Protein AF-A0A945FRH5-F1 (afdb_monomer_lite)

Radius of gyration: 38.3 Å; chains: 1; bounding box: 88×107×112 Å

Sequence (1280 aa):
MNTNSYFARNDDTWGITPLTLLAFTLSLVLGTKSLFAQSAVFGSDRLPIEVISGESPFAENAEWQQLSGGHAGCEGAQWEIRNDILTLMYAAHHDQLVHRWTEASGLTVWRDDSPAATSFRPDGKGGYYVVEQTTRQLARWDANGKRVALLADRFDGKRLNRPNDCVAHSDGSVWFTDPNYLFKARPKEQQELDGQFVFRFDPKDSSLRKVVSGLKLPNGIAFSPDEKWLFVTDSASNNLYRWPIESDKALGKREVFATLAGAGNDGIAFDPKGRLWCCTKGGVVILSPSAETLAVIKTPNKPTSIAFAPAPSRMVCVTTRDACYITELSSTKSSLPASVGMAFAERNETSEQLFVRRIVPLLREKCLACHGEDVEAREGGLDLRSLQTVAGGGDSEDPGVVPMHPERSSVYLAATRSDDVFSAMPPKESESLTEEDVRWLYDWIATGAVWPTEKDQAAIRAKHEAEWSQEDGVRVRTSGGLSDSWTNRNYDPEGLWAYQPLLKSAVPSSHNNPIDGFLQAALPKGLQVAPPALRRDLIRRATFDLTGLPPTPDEVKAFLNDEREDKEAFQDVVERLLASPHYGERMAQHWLDVVRYADSSGFANDFERGNAWRYRDYVIRAFQGDKPYDQFVREQIAGDEISPHNPEGLVAVGFLRQGPWELTSMEVPKVARQRFLDDVTNSVGETFLAHSLQCAKCHDHKFDPVPTRDYYSIQAIFNTTQLAERQADFLPLENQDGFEEERFLEKMEQGYRESLAALESVLQHNALAWFDAQLEEAGPERKQDIRDSKSKWMKAVSKAKKNKKSIAFQKIRSGLMQQGIAQSDLPPSRVGFTPRQNGMQRVATKGLQRLKWEFDRYKPFALSVYSGSTPTYIKVLAPLRMPKGPTKGSVEQMYIRTDGDPFAEGDPVKPGVLSVLEGEVPAVIPETPEGRRKAFAEWITDQNNPLVSRVMVNRIWQWHFGKPIAGNPNNFGSTGGFPTHPKLLDYLAVTFMKSGWSVKDMHRMIMLSEAYRRSSTHPDSDAFAEQDPEGRSFAVFEPRRLSAEEMRDSMLAITEELNCDVGGVPCRPEINEEVALQPRQVMGAFASAWVPNPKPGQRHRRSLYILKLRGVKHPMLEVFNTPAPDFSCERRESSTVTPQALNLFNSKNSYDRSLALAQRAWEESSGETGNRDLRALRRIYELVLCREPQPEELDQALRSWRSVEASLPAEARPDSKVPLTASREAVEELSGERFMYDEVLYANQEFEPDVQPNDVDRHVRALGDICLVFLNTNEFVYVY

pLDDT: mean 88.16, std 14.39, range [22.58, 98.75]

Secondary structure (DSSP, 8-state):
--S----------SSS-HHHHHHHHHHHHTTSSSSTTS-------EEE-EEEEE---BPTT-EEEEEE-S-S-EEEEEEEEETTEEEEEEEETTTTEEEEEETTTEEEEEESS-S-EEEEEE-SSSSEEEEETTTTEEEEE-TTS-EEEEEESEETTEEP-----EEE-TTS-EEEEE--TTTTT-TTS---SSS-EEEEEETTTTEEEEEE---SSEEEEEE-TTSSEEEEEETTSSEEEEEEB-TTS-B---EEEEE-SSS----EEE-TTSPEEEEETTEEEEE-TTS-EEEEEE-SS-EEEEEEPPTT--EEEEEESS-EEEEEB----------------S----HHHHIIIIIHHHIIIIIHHHHSS-SSS-GGG--TTSHHHHHT--TTSS-S--TT-GGG-HHHHHHTS--SSSPPSSSSGGGPPPHHHHHHHHHHHHTT-----HHHHHHHHHHHHHHHHHHS-EE---S--SSHHHHT-EE-TGGGGGGSPPP-PPPSS--SSHHHHHHHHHSPTTPPPPPBPPHHHHHHHHHHHHHSSPPPHHHHHHHHT--S-HHHHHHHHHHHHHHSTHHHHHHHHHHHHHTT--SB--TTT--B-TTHHHHHHHHHHHHHTT--HHHHHHHHHHHHHH-TT-HHHHHHGGGGG-S-----TTS-HHHHHHHHHHHHHHHHIIIII---GGGGGTSS-SSSS--HHHHHHHHHHHTTEEEEEEE-PPPTTS--TTGGGHHHHHHHHHHHHHHHHHHHHHHHHHHHHHHHHHHHHS-TTTHHHHHHHHHHHHHHHHHHHHTT----HHHHHHHHHHTT--GGGS--TTTT--HHHHHHHHHHHHHHHHHHHHGGGGSSEEEEEEESPPP--S---S--B--SSTT-SPPPPEEEEGGG-TT-EEEEE-S---GGGTTTS-----SSSTTHHHHHHHHHT-TT-HHHHHHHHHHHHHHHHSS-SBSBTTB-STTSPPBSSHHHHHHHHHHHHHTTT-HHHHHHHHHTSHHHHB-SS-SSHHHHHHH-TT-TT-SSPPPEEPPHHHHHHHHHHHTT--B---SSSPB-----HHHHT---EETTEEPPPP---SSHHHHSB-GGGB---SS---HHHHHTTPPPTTS--SS------HHHHHHHHH-HHHHHHHHHHHHHHHHHT--SSS-HHHHHHHHHHHHHHSSPPPHHHHHHHHHHHHHHHHHS-SSPPPPPPPPSEEEEEEE-TTT--EEEEEEE-GGGGGPPP---TTTS-HHHHHHHHHHHHHTTSHHHHEE-

Structure (mmCIF, N/CA/C/O backbone):
data_AF-A0A945FRH5-F1
#
_entry.id   AF-A0A945FRH5-F1
#
loop_
_atom_site.group_PDB
_atom_site.id
_atom_site.type_symbol
_atom_site.label_atom_id
_atom_site.label_alt_id
_atom_site.label_comp_id
_atom_site.label_asym_id
_atom_site.label_entity_id
_atom_site.label_seq_id
_atom_site.pdbx_PDB_ins_code
_atom_site.Cartn_x
_atom_site.Cartn_y
_atom_site.Cartn_z
_atom_site.occupancy
_atom_site.B_iso_or_equiv
_atom_site.auth_seq_id
_atom_site.auth_comp_id
_atom_site.auth_asym_id
_atom_site.auth_atom_id
_atom_site.pdbx_PDB_model_num
ATOM 1 N N . MET A 1 1 ? 33.661 16.314 -9.233 1.00 26.52 1 MET A N 1
ATOM 2 C CA . MET A 1 1 ? 34.164 17.387 -8.349 1.00 26.52 1 MET A CA 1
ATOM 3 C C . MET A 1 1 ? 33.856 17.013 -6.908 1.00 26.52 1 MET A C 1
ATOM 5 O O . MET A 1 1 ? 32.865 16.331 -6.687 1.00 26.52 1 MET A O 1
ATOM 9 N N . ASN A 1 2 ? 34.758 17.381 -5.995 1.00 22.69 2 ASN A N 1
ATOM 10 C CA . ASN A 1 2 ? 34.833 16.955 -4.594 1.00 22.69 2 ASN A CA 1
ATOM 11 C C . ASN A 1 2 ? 33.527 17.109 -3.801 1.00 22.69 2 ASN A C 1
ATOM 13 O O . ASN A 1 2 ? 32.917 18.173 -3.770 1.00 22.69 2 ASN A O 1
ATOM 17 N N . THR A 1 3 ? 33.175 16.035 -3.101 1.00 31.69 3 THR A N 1
ATOM 18 C CA . THR A 1 3 ? 32.139 15.926 -2.074 1.00 31.69 3 THR A CA 1
ATOM 19 C C . THR A 1 3 ? 32.663 16.482 -0.749 1.00 31.69 3 THR A C 1
ATOM 21 O O . THR A 1 3 ? 33.446 15.807 -0.086 1.00 31.69 3 THR A O 1
ATOM 24 N N . ASN A 1 4 ? 32.302 17.724 -0.414 1.00 25.09 4 ASN A N 1
ATOM 25 C CA . ASN A 1 4 ? 32.216 18.297 0.943 1.00 25.09 4 ASN A CA 1
ATOM 26 C C . ASN A 1 4 ? 32.123 19.827 0.833 1.00 25.09 4 ASN A C 1
ATOM 28 O O . ASN A 1 4 ? 33.166 20.469 0.796 1.00 25.09 4 ASN A O 1
ATOM 32 N N . SER A 1 5 ? 30.901 20.383 0.772 1.00 24.20 5 SER A N 1
ATOM 33 C CA . SER A 1 5 ? 30.545 21.758 1.204 1.00 24.20 5 SER A CA 1
ATOM 34 C C . SER A 1 5 ? 29.227 22.247 0.577 1.00 24.20 5 SER A C 1
ATOM 36 O O . SER A 1 5 ? 29.267 23.092 -0.306 1.00 24.20 5 SER A O 1
ATOM 38 N N . TYR A 1 6 ? 28.060 21.771 1.024 1.00 26.58 6 TYR A N 1
ATOM 39 C CA . TYR A 1 6 ? 26.782 22.472 0.775 1.00 26.58 6 TYR A CA 1
ATOM 40 C C . TYR A 1 6 ? 25.816 22.318 1.963 1.00 26.58 6 TYR A C 1
ATOM 42 O O . TYR A 1 6 ? 24.667 21.933 1.820 1.00 26.58 6 TYR A O 1
ATOM 50 N N . PHE A 1 7 ? 26.307 22.647 3.160 1.00 23.14 7 PHE A N 1
ATOM 51 C CA . PHE A 1 7 ? 25.491 23.298 4.189 1.00 23.14 7 PHE A CA 1
ATOM 52 C C . PHE A 1 7 ? 25.953 24.758 4.236 1.00 23.14 7 PHE A C 1
ATOM 54 O O . PHE A 1 7 ? 26.709 25.169 5.112 1.00 23.14 7 PHE A O 1
ATOM 61 N N . ALA A 1 8 ? 25.587 25.520 3.209 1.00 22.58 8 ALA A N 1
ATOM 62 C CA . ALA A 1 8 ? 25.754 26.964 3.179 1.00 22.58 8 ALA A CA 1
ATOM 63 C C . ALA A 1 8 ? 24.359 27.571 3.014 1.00 22.58 8 ALA A C 1
ATOM 65 O O . ALA A 1 8 ? 23.766 27.452 1.950 1.00 22.58 8 ALA A O 1
ATOM 66 N N . ARG A 1 9 ? 23.857 28.131 4.123 1.00 27.56 9 ARG A N 1
ATOM 67 C CA . ARG A 1 9 ? 22.798 29.145 4.252 1.00 27.56 9 ARG A CA 1
ATOM 68 C C . ARG A 1 9 ? 21.823 29.270 3.073 1.00 27.56 9 ARG A C 1
ATOM 70 O O . ARG A 1 9 ? 22.089 30.017 2.139 1.00 27.56 9 ARG A O 1
ATOM 77 N N . ASN A 1 10 ? 20.645 28.671 3.226 1.00 24.98 10 ASN A N 1
ATOM 78 C CA . ASN A 1 10 ? 19.407 29.309 2.785 1.00 24.98 10 ASN A CA 1
ATOM 79 C C . ASN A 1 10 ? 18.689 29.807 4.045 1.00 24.98 10 ASN A C 1
ATOM 81 O O . ASN A 1 10 ? 17.904 29.081 4.645 1.00 24.98 10 ASN A O 1
ATOM 85 N N . ASP A 1 11 ? 18.991 31.042 4.448 1.00 26.56 11 ASP A N 1
ATOM 86 C CA . ASP A 1 11 ? 18.280 31.790 5.500 1.00 26.56 11 ASP A CA 1
ATOM 87 C C . ASP A 1 11 ? 16.929 32.361 4.988 1.00 26.56 11 ASP A C 1
ATOM 89 O O . ASP A 1 11 ? 16.424 33.347 5.509 1.00 26.56 11 ASP A O 1
ATOM 93 N N . ASP A 1 12 ? 16.320 31.758 3.961 1.00 32.22 12 ASP A N 1
ATOM 94 C CA . ASP A 1 12 ? 15.120 32.275 3.285 1.00 32.22 12 ASP A CA 1
ATOM 95 C C . ASP A 1 12 ? 14.147 31.135 2.925 1.00 32.22 12 ASP A C 1
ATOM 97 O O . ASP A 1 12 ? 13.907 30.838 1.756 1.00 32.22 12 ASP A O 1
ATOM 101 N N . THR A 1 13 ? 13.576 30.466 3.933 1.00 31.70 13 THR A N 1
ATOM 102 C CA . THR A 1 13 ? 12.456 29.526 3.730 1.00 31.70 13 THR A CA 1
ATOM 103 C C . THR A 1 13 ? 11.199 30.008 4.455 1.00 31.70 13 THR A C 1
ATOM 105 O O . THR A 1 13 ? 11.235 30.332 5.635 1.00 31.70 13 THR A O 1
ATOM 108 N N . TRP A 1 14 ? 10.134 30.133 3.659 1.00 33.12 14 TRP A N 1
ATOM 109 C CA . TRP A 1 14 ? 8.696 30.085 3.938 1.00 33.12 14 TRP A CA 1
ATOM 110 C C . TRP A 1 14 ? 8.234 30.063 5.408 1.00 33.12 14 TRP A C 1
ATOM 112 O O . TRP A 1 14 ? 8.554 29.151 6.163 1.00 33.12 14 TRP A O 1
ATOM 122 N N . GLY A 1 15 ? 7.360 31.015 5.753 1.00 33.38 15 GLY A N 1
ATOM 123 C CA . GLY A 1 15 ? 6.531 30.976 6.959 1.00 33.38 15 GLY A CA 1
ATOM 124 C C . GLY A 1 15 ? 7.097 31.718 8.172 1.00 33.38 15 GLY A C 1
ATOM 125 O O . GLY A 1 15 ? 8.299 31.807 8.406 1.00 33.38 15 GLY A O 1
ATOM 126 N N . ILE A 1 16 ? 6.186 32.275 8.965 1.00 35.50 16 ILE A N 1
ATOM 127 C CA . ILE A 1 16 ? 6.430 32.741 10.334 1.00 35.50 16 ILE A CA 1
ATOM 128 C C . ILE A 1 16 ? 7.163 31.631 11.113 1.00 35.50 16 ILE A C 1
ATOM 130 O O . ILE A 1 16 ? 6.880 30.452 10.913 1.00 35.50 16 ILE A O 1
ATOM 134 N N . THR A 1 17 ? 8.087 31.988 12.015 1.00 34.28 17 THR A N 1
ATOM 135 C CA . THR A 1 17 ? 8.824 31.029 12.860 1.00 34.28 17 THR A CA 1
ATOM 136 C C . THR A 1 17 ? 7.902 29.921 13.394 1.00 34.28 17 THR A C 1
ATOM 138 O O . THR A 1 17 ? 6.896 30.260 14.024 1.00 34.28 17 THR A O 1
ATOM 141 N N . PRO A 1 18 ? 8.245 28.624 13.233 1.00 40.25 18 PRO A N 1
ATOM 142 C CA . PRO A 1 18 ? 7.415 27.495 13.668 1.00 40.25 18 PRO A CA 1
ATOM 143 C C . PRO A 1 18 ? 6.916 27.614 15.113 1.00 40.25 18 PRO A C 1
ATOM 145 O O . PRO A 1 18 ? 5.809 27.192 15.412 1.00 40.25 18 PRO A O 1
ATOM 148 N N . LEU A 1 19 ? 7.678 28.271 15.998 1.00 33.44 19 LEU A N 1
ATOM 149 C CA . LEU A 1 19 ? 7.286 28.536 17.386 1.00 33.44 19 LEU A CA 1
ATOM 150 C C . LEU A 1 19 ? 5.996 29.360 17.546 1.00 33.44 19 LEU A C 1
ATOM 152 O O . LEU A 1 19 ? 5.275 29.146 18.517 1.00 33.44 19 LEU A O 1
ATOM 156 N N . THR A 1 20 ? 5.694 30.292 16.641 1.00 38.28 20 THR A N 1
ATOM 157 C CA . THR A 1 20 ? 4.533 31.189 16.778 1.00 38.28 20 THR A CA 1
ATOM 158 C C . THR A 1 20 ? 3.240 30.488 16.362 1.00 38.28 20 THR A C 1
ATOM 160 O O . THR A 1 20 ? 2.218 30.647 17.027 1.00 38.28 20 THR A O 1
ATOM 163 N N . LEU A 1 21 ? 3.300 29.653 15.316 1.00 39.00 21 LEU A N 1
ATOM 164 C CA . LEU A 1 21 ? 2.187 28.792 14.904 1.00 39.00 21 LEU A CA 1
ATOM 165 C C . LEU A 1 21 ? 1.996 27.627 15.889 1.00 39.00 21 LEU A C 1
ATOM 167 O O . LEU A 1 21 ? 0.864 27.317 16.247 1.00 39.00 21 LEU A O 1
ATOM 171 N N . LEU A 1 22 ? 3.089 27.053 16.417 1.00 36.16 22 LEU A N 1
ATOM 172 C CA . LEU A 1 22 ? 3.038 26.000 17.437 1.00 36.16 22 LEU A CA 1
ATOM 173 C C . LEU A 1 22 ? 2.384 26.510 18.735 1.00 36.16 22 LEU A C 1
ATOM 175 O O . LEU A 1 22 ? 1.501 25.850 19.282 1.00 36.16 22 LEU A O 1
ATOM 179 N N . ALA A 1 23 ? 2.745 27.721 19.183 1.00 33.72 23 ALA A N 1
ATOM 180 C CA . ALA A 1 23 ? 2.116 28.398 20.322 1.00 33.72 23 ALA A CA 1
ATOM 181 C C . ALA A 1 23 ? 0.622 28.713 20.089 1.00 33.72 23 ALA A C 1
ATOM 183 O O . ALA A 1 23 ? -0.164 28.733 21.043 1.00 33.72 23 ALA A O 1
ATOM 184 N N . PHE A 1 24 ? 0.218 28.914 18.830 1.00 40.12 24 PHE A N 1
ATOM 185 C CA . PHE A 1 24 ? -1.176 29.100 18.431 1.00 40.12 24 PHE A CA 1
ATOM 186 C C . PHE A 1 24 ? -1.974 27.785 18.450 1.00 40.12 24 PHE A C 1
ATOM 188 O O . PHE A 1 24 ? -3.051 27.760 19.047 1.00 40.12 24 PHE A O 1
ATOM 195 N N . THR A 1 25 ? -1.428 26.677 17.931 1.00 37.34 25 THR A N 1
ATOM 196 C CA . THR A 1 25 ? -2.021 25.333 18.099 1.00 37.34 25 THR A CA 1
ATOM 197 C C . THR A 1 25 ? -2.154 24.952 19.571 1.00 37.34 25 THR A C 1
ATOM 199 O O . THR A 1 25 ? -3.205 24.465 19.975 1.00 37.34 25 THR A O 1
ATOM 202 N N . LEU A 1 26 ? -1.155 25.257 20.408 1.00 33.47 26 LEU A N 1
ATOM 203 C CA . LEU A 1 26 ? -1.272 25.070 21.857 1.00 33.47 26 LEU A CA 1
ATOM 204 C C . LEU A 1 26 ? -2.390 25.942 22.461 1.00 33.47 26 LEU A C 1
ATOM 206 O O . LEU A 1 26 ? -3.117 25.470 23.323 1.00 33.47 26 LEU A O 1
ATOM 210 N N . SER A 1 27 ? -2.601 27.178 21.998 1.00 32.19 27 SER A N 1
ATOM 211 C CA . SER A 1 27 ? -3.662 28.050 22.541 1.00 32.19 27 SER A CA 1
ATOM 212 C C . SER A 1 27 ? -5.083 27.688 22.081 1.00 32.19 27 SER A C 1
ATOM 214 O O . SER A 1 27 ? -6.021 27.894 22.845 1.00 32.19 27 SER A O 1
ATOM 216 N N . LEU A 1 28 ? -5.260 27.140 20.871 1.00 34.94 28 LEU A N 1
ATOM 217 C CA . LEU A 1 28 ? -6.550 26.623 20.379 1.00 34.94 28 LEU A CA 1
ATOM 218 C C . LEU A 1 28 ? -6.945 25.302 21.058 1.00 34.94 28 LEU A C 1
ATOM 220 O O . LEU A 1 28 ? -8.122 25.080 21.320 1.00 34.94 28 LEU A O 1
ATOM 224 N N . VAL A 1 29 ? -5.966 24.452 21.388 1.00 34.91 29 VAL A N 1
ATOM 225 C CA . VAL A 1 29 ? -6.186 23.154 22.052 1.00 34.91 29 VAL A CA 1
ATOM 226 C C . VAL A 1 29 ? -6.418 23.301 23.568 1.00 34.91 29 VAL A C 1
ATOM 228 O O . VAL A 1 29 ? -7.108 22.485 24.172 1.00 34.91 29 VAL A O 1
ATOM 231 N N . LEU A 1 30 ? -5.902 24.357 24.209 1.00 28.34 30 LEU A N 1
ATOM 232 C CA . LEU A 1 30 ? -5.915 24.512 25.675 1.00 28.34 30 LEU A CA 1
ATOM 233 C C . LEU A 1 30 ? -7.122 25.284 26.256 1.00 28.34 30 LEU A C 1
ATOM 235 O O . LEU A 1 30 ? -7.095 25.692 27.420 1.00 28.34 30 LEU A O 1
ATOM 239 N N . GLY A 1 31 ? -8.205 25.454 25.489 1.00 25.36 31 GLY A N 1
ATOM 240 C CA . GLY A 1 31 ? -9.446 26.104 25.944 1.00 25.36 31 GLY A CA 1
ATOM 241 C C . GLY A 1 31 ? -10.211 25.354 27.047 1.00 25.36 31 GLY A C 1
ATOM 242 O O . GLY A 1 31 ? -11.009 25.957 27.762 1.00 25.36 31 GLY A O 1
ATOM 243 N N . THR A 1 32 ? -9.930 24.070 27.271 1.00 27.53 32 THR A N 1
ATOM 244 C CA . THR A 1 32 ? -10.472 23.297 28.396 1.00 27.53 32 THR A CA 1
ATOM 245 C C . THR A 1 32 ? -9.455 23.245 29.537 1.00 27.53 32 THR A C 1
ATOM 247 O O . THR A 1 32 ? -8.606 22.354 29.618 1.00 27.53 32 THR A O 1
ATOM 250 N N . LYS A 1 33 ? -9.534 24.217 30.455 1.00 26.75 33 LYS A N 1
ATOM 251 C CA . LYS A 1 33 ? -8.812 24.193 31.739 1.00 26.75 33 LYS A CA 1
ATOM 252 C C . LYS A 1 33 ? -9.361 23.085 32.642 1.00 26.75 33 LYS A C 1
ATOM 254 O O . LYS A 1 33 ? -10.164 23.360 33.524 1.00 26.75 33 LYS A O 1
ATOM 259 N N . SER A 1 34 ? -8.932 21.851 32.394 1.00 26.14 34 SER A N 1
ATOM 260 C CA . SER A 1 34 ? -8.930 20.698 33.308 1.00 26.14 34 SER A CA 1
ATOM 261 C C . SER A 1 34 ? -8.755 19.439 32.456 1.00 26.14 34 SER A C 1
ATOM 263 O O . SER A 1 34 ? -9.759 18.825 32.132 1.00 26.14 34 SER A O 1
ATOM 265 N N . LEU A 1 35 ? -7.524 19.113 32.029 1.00 27.03 35 LEU A N 1
ATOM 266 C CA . LEU A 1 35 ? -7.094 17.756 31.598 1.00 27.03 35 LEU A CA 1
ATOM 267 C C . LEU A 1 35 ? -5.643 17.711 31.062 1.00 27.03 35 LEU A C 1
ATOM 269 O O . LEU A 1 35 ? -5.039 16.648 31.012 1.00 27.03 35 LEU A O 1
ATOM 273 N N . PHE A 1 36 ? -5.018 18.848 30.739 1.00 24.23 36 PHE A N 1
ATOM 274 C CA . PHE A 1 36 ? -3.721 18.875 30.031 1.00 24.23 36 PHE A CA 1
ATOM 275 C C . PHE A 1 36 ? -2.441 18.883 30.893 1.00 24.23 36 PHE A C 1
ATOM 277 O O . PHE A 1 36 ? -1.365 19.190 30.390 1.00 24.23 36 PHE A O 1
ATOM 284 N N . ALA A 1 37 ? -2.511 18.507 32.173 1.00 23.11 37 ALA A N 1
ATOM 285 C CA . ALA A 1 37 ? -1.307 18.289 32.993 1.00 23.11 37 ALA A CA 1
ATOM 286 C C . ALA A 1 37 ? -0.867 16.810 33.064 1.00 23.11 37 ALA A C 1
ATOM 288 O O . ALA A 1 37 ? 0.075 16.500 33.788 1.00 23.11 37 ALA A O 1
ATOM 289 N N . GLN A 1 38 ? -1.524 15.900 32.330 1.00 25.58 38 GLN A N 1
ATOM 290 C CA . GLN A 1 38 ? -1.264 14.453 32.408 1.00 25.58 38 GLN A CA 1
ATOM 291 C C . GLN A 1 38 ? -1.009 13.738 31.068 1.00 25.58 38 GLN A C 1
ATOM 293 O O . GLN A 1 38 ? -0.822 12.528 31.074 1.00 25.58 38 GLN A O 1
ATOM 298 N N . SER A 1 39 ? -0.929 14.431 29.927 1.00 25.64 39 SER A N 1
ATOM 299 C CA . SER A 1 39 ? -0.866 13.762 28.612 1.00 25.64 39 SER A CA 1
ATOM 300 C C . SER A 1 39 ? 0.273 14.208 27.687 1.00 25.64 39 SER A C 1
ATOM 302 O O . SER A 1 39 ? 0.135 14.174 26.469 1.00 25.64 39 SER A O 1
ATOM 304 N N . ALA A 1 40 ? 1.450 14.526 28.235 1.00 25.47 40 ALA A N 1
ATOM 305 C CA . ALA A 1 40 ? 2.700 14.357 27.482 1.00 25.47 40 ALA A CA 1
ATOM 306 C C . ALA A 1 40 ? 3.167 12.894 27.599 1.00 25.47 40 ALA A C 1
ATOM 308 O O . ALA A 1 40 ? 4.239 12.606 28.126 1.00 25.47 40 ALA A O 1
ATOM 309 N N . VAL A 1 41 ? 2.325 11.957 27.158 1.00 28.64 41 VAL A N 1
ATOM 310 C CA . VAL A 1 41 ? 2.746 10.575 26.928 1.00 28.64 41 VAL A CA 1
ATOM 311 C C . VAL A 1 41 ? 3.328 10.561 25.523 1.00 28.64 41 VAL A C 1
ATOM 313 O O . VAL A 1 41 ? 2.593 10.602 24.539 1.00 28.64 41 VAL A O 1
ATOM 316 N N . PHE A 1 42 ? 4.658 10.592 25.429 1.00 33.34 42 PHE A N 1
ATOM 317 C CA . PHE A 1 42 ? 5.357 10.214 24.206 1.00 33.34 42 PHE A CA 1
ATOM 318 C C . PHE A 1 42 ? 4.825 8.833 23.806 1.00 33.34 42 PHE A C 1
ATOM 320 O O . PHE A 1 42 ? 4.945 7.882 24.579 1.00 33.34 42 PHE A O 1
ATOM 327 N N . GLY A 1 43 ? 4.129 8.769 22.669 1.00 34.22 43 GLY A N 1
ATOM 328 C CA . GLY A 1 43 ? 3.484 7.553 22.190 1.00 34.22 43 GLY A CA 1
ATOM 329 C C . GLY A 1 43 ? 4.509 6.434 22.084 1.00 34.22 43 GLY A C 1
ATOM 330 O O . GLY A 1 43 ? 5.570 6.611 21.489 1.00 34.22 43 GLY A O 1
ATOM 331 N N . SER A 1 44 ? 4.207 5.306 22.716 1.00 46.00 44 SER A N 1
ATOM 332 C CA . SER A 1 44 ? 5.056 4.135 22.656 1.00 46.00 44 SER A CA 1
ATOM 333 C C . SER A 1 44 ? 4.848 3.434 21.321 1.00 46.00 44 SER A C 1
ATOM 335 O O . SER A 1 44 ? 3.927 2.622 21.193 1.00 46.00 44 SER A O 1
ATOM 337 N N . ASP A 1 45 ? 5.676 3.763 20.333 1.00 59.84 45 ASP A N 1
ATOM 338 C CA . ASP A 1 45 ? 5.787 2.964 19.118 1.00 59.84 45 ASP A CA 1
ATOM 339 C C . ASP A 1 45 ? 6.062 1.514 19.537 1.00 59.84 45 ASP A C 1
ATOM 341 O O . ASP A 1 45 ? 6.998 1.233 20.296 1.00 59.84 45 ASP A O 1
ATOM 345 N N . ARG A 1 46 ? 5.190 0.597 19.112 1.00 78.94 46 ARG A N 1
ATOM 346 C CA . ARG A 1 46 ? 5.405 -0.837 19.278 1.00 78.94 46 ARG A CA 1
ATOM 347 C C . ARG A 1 46 ? 6.018 -1.375 17.996 1.00 78.94 46 ARG A C 1
ATOM 349 O O . ARG A 1 46 ? 5.481 -1.163 16.913 1.00 78.94 46 ARG A O 1
ATOM 356 N N . LEU A 1 47 ? 7.174 -2.015 18.116 1.00 83.81 47 LEU A N 1
ATOM 357 C CA . LEU A 1 47 ? 7.913 -2.579 16.990 1.00 83.81 47 LEU A CA 1
ATOM 358 C C . LEU A 1 47 ? 7.931 -4.106 17.107 1.00 83.81 47 LEU A C 1
ATOM 360 O O . LEU A 1 47 ? 8.127 -4.621 18.210 1.00 83.81 47 LEU A O 1
ATOM 364 N N . PRO A 1 48 ? 7.790 -4.854 16.002 1.00 86.56 48 PRO A N 1
ATOM 365 C CA . PRO A 1 48 ? 7.851 -6.307 16.057 1.00 86.56 48 PRO A CA 1
ATOM 366 C C . PRO A 1 48 ? 9.226 -6.776 16.544 1.00 86.56 48 PRO A C 1
ATOM 368 O O . PRO A 1 48 ? 10.266 -6.198 16.208 1.00 86.56 48 PRO A O 1
ATOM 371 N N . ILE A 1 49 ? 9.238 -7.853 17.329 1.00 88.56 49 ILE A N 1
ATOM 372 C CA . ILE A 1 49 ? 10.476 -8.516 17.736 1.00 88.56 49 ILE A CA 1
ATOM 373 C C . ILE A 1 49 ? 10.872 -9.518 16.649 1.00 88.56 49 ILE A C 1
ATOM 375 O O . ILE A 1 49 ? 10.211 -10.532 16.447 1.00 88.56 49 ILE A O 1
ATOM 379 N N . GLU A 1 50 ? 11.984 -9.258 15.964 1.00 91.12 50 GLU A N 1
ATOM 380 C CA . GLU A 1 50 ? 12.547 -10.180 14.975 1.00 91.12 50 GLU A CA 1
ATOM 381 C C . GLU A 1 50 ? 13.600 -11.083 15.638 1.00 91.12 50 GLU A C 1
ATOM 383 O O . GLU A 1 50 ? 14.661 -10.630 16.082 1.00 91.12 50 GLU A O 1
ATOM 388 N N . VAL A 1 51 ? 13.308 -12.383 15.695 1.00 89.25 51 VAL A N 1
ATOM 389 C CA . VAL A 1 51 ? 14.245 -13.420 16.140 1.00 89.25 51 VAL A CA 1
ATOM 390 C C . VAL A 1 51 ? 14.990 -13.944 14.914 1.00 89.25 51 VAL A C 1
ATOM 392 O O . VAL A 1 51 ? 14.412 -14.600 14.055 1.00 89.25 51 VAL A O 1
ATOM 395 N N . ILE A 1 52 ? 16.281 -13.632 14.816 1.00 86.62 52 ILE A N 1
ATOM 396 C CA . ILE A 1 52 ? 17.151 -14.066 13.711 1.00 86.62 52 ILE A CA 1
ATOM 397 C C . ILE A 1 52 ? 17.474 -15.562 13.852 1.00 86.62 52 ILE A C 1
ATOM 399 O O . ILE A 1 52 ? 17.537 -16.298 12.871 1.00 86.62 52 ILE A O 1
ATOM 403 N N . SER A 1 53 ? 17.800 -15.940 15.091 1.00 85.12 53 SER A N 1
ATOM 404 C CA . SER A 1 53 ? 18.290 -17.218 15.628 1.00 85.12 53 SER A CA 1
ATOM 405 C C . SER A 1 53 ? 17.394 -17.889 16.655 1.00 85.12 53 SER A C 1
ATOM 407 O O . SER A 1 53 ? 17.155 -17.217 17.652 1.00 85.12 53 SER A O 1
ATOM 409 N N . GLY A 1 54 ? 17.040 -19.171 16.532 1.00 82.06 54 GLY A N 1
ATOM 410 C CA . GLY A 1 54 ? 16.538 -19.960 17.668 1.00 82.06 54 GLY A CA 1
ATOM 411 C C . GLY A 1 54 ? 15.119 -19.616 18.126 1.00 82.06 54 GLY A C 1
ATOM 412 O O . GLY A 1 54 ? 14.348 -19.001 17.393 1.00 82.06 54 GLY A O 1
ATOM 413 N N . GLU A 1 55 ? 14.757 -20.059 19.329 1.00 80.19 55 GLU A N 1
ATOM 414 C CA . GLU A 1 55 ? 13.412 -19.861 19.882 1.00 80.19 55 GLU A CA 1
ATOM 415 C C . GLU A 1 55 ? 13.234 -18.466 20.493 1.00 80.19 55 GLU A C 1
ATOM 417 O O . GLU A 1 55 ? 14.133 -17.929 21.149 1.00 80.19 55 GLU A O 1
ATOM 422 N N . SER A 1 56 ? 12.041 -17.886 20.321 1.00 85.31 56 SER A N 1
ATOM 423 C CA . SER A 1 56 ? 11.705 -16.601 20.938 1.00 85.31 56 SER A CA 1
ATOM 424 C C . SER A 1 56 ? 11.618 -16.740 22.464 1.00 85.31 56 SER A C 1
ATOM 426 O O . SER A 1 56 ? 10.822 -17.535 22.963 1.00 85.31 56 SER A O 1
ATOM 428 N N . PRO A 1 57 ? 12.383 -15.958 23.248 1.00 87.56 57 PRO A N 1
ATOM 429 C CA . PRO A 1 57 ? 12.259 -15.954 24.705 1.00 87.56 57 PRO A CA 1
ATOM 430 C C . PRO A 1 57 ? 11.055 -15.132 25.204 1.00 87.56 57 PRO A C 1
ATOM 432 O O . PRO A 1 57 ? 10.753 -15.164 26.403 1.00 87.56 57 PRO A O 1
ATOM 435 N N . PHE A 1 58 ? 10.405 -14.375 24.319 1.00 91.00 58 PHE A N 1
ATOM 436 C CA . PHE A 1 58 ? 9.367 -13.402 24.648 1.00 91.00 58 PHE A CA 1
ATOM 437 C C . PHE A 1 58 ? 7.971 -14.029 24.684 1.00 91.00 58 PHE A C 1
ATOM 439 O O . PHE A 1 58 ? 7.776 -15.144 24.206 1.00 91.00 58 PHE A O 1
ATOM 446 N N . ALA A 1 59 ? 7.010 -13.339 25.299 1.00 84.56 59 ALA A N 1
ATOM 447 C CA . ALA A 1 59 ? 5.614 -13.764 25.287 1.00 84.56 59 ALA A CA 1
ATOM 448 C C . ALA A 1 59 ? 5.065 -13.851 23.850 1.00 84.56 59 ALA A C 1
ATOM 450 O O . ALA A 1 59 ? 5.589 -13.230 22.923 1.00 84.56 59 ALA A O 1
ATOM 451 N N . GLU A 1 60 ? 4.013 -14.644 23.661 1.00 77.69 60 GLU A N 1
ATOM 452 C CA . GLU A 1 60 ? 3.332 -14.741 22.371 1.00 77.69 60 GLU A CA 1
ATOM 453 C C . GLU A 1 60 ? 2.821 -13.351 21.957 1.00 77.69 60 GLU A C 1
ATOM 455 O O . GLU A 1 60 ? 2.210 -12.650 22.763 1.00 77.69 60 GLU A O 1
ATOM 460 N N . ASN A 1 61 ? 3.129 -12.929 20.727 1.00 77.44 61 ASN A N 1
ATOM 461 C CA . ASN A 1 61 ? 2.858 -11.580 20.202 1.00 77.44 61 ASN A CA 1
ATOM 462 C C . ASN A 1 61 ? 3.562 -10.423 20.941 1.00 77.44 61 ASN A C 1
ATOM 464 O O . ASN A 1 61 ? 3.120 -9.279 20.861 1.00 77.44 61 ASN A O 1
ATOM 468 N N . ALA A 1 62 ? 4.660 -10.687 21.654 1.00 81.62 62 ALA A N 1
ATOM 469 C CA . ALA A 1 62 ? 5.445 -9.629 22.279 1.00 81.62 62 ALA A CA 1
ATOM 470 C C . ALA A 1 62 ? 6.062 -8.676 21.238 1.00 81.62 62 ALA A C 1
ATOM 472 O O . ALA A 1 62 ? 6.705 -9.095 20.274 1.00 81.62 62 ALA A O 1
ATOM 473 N N . GLU A 1 63 ? 5.915 -7.376 21.488 1.00 90.00 63 GLU A N 1
ATOM 474 C CA . GLU A 1 63 ? 6.493 -6.288 20.697 1.00 90.00 63 GLU A CA 1
ATOM 475 C C . GLU A 1 63 ? 7.458 -5.470 21.565 1.00 90.00 63 GLU A C 1
ATOM 477 O O . GLU A 1 63 ? 7.310 -5.396 22.789 1.00 90.00 63 GLU A O 1
ATOM 482 N N . TRP A 1 64 ? 8.447 -4.831 20.944 1.00 91.94 64 TRP A N 1
ATOM 483 C CA . TRP A 1 64 ? 9.251 -3.798 21.586 1.00 91.94 64 TRP A CA 1
ATOM 484 C C . TRP A 1 64 ? 8.397 -2.551 21.784 1.00 91.94 64 TRP A C 1
ATOM 486 O O . TRP A 1 64 ? 8.138 -1.826 20.829 1.00 91.94 64 TRP A O 1
ATOM 496 N N . GLN A 1 65 ? 8.001 -2.261 23.017 1.00 91.94 65 GLN A N 1
ATOM 497 C CA . GLN A 1 65 ? 7.400 -0.985 23.375 1.00 91.94 65 GLN A CA 1
ATOM 498 C C . GLN A 1 65 ? 8.507 0.051 23.585 1.00 91.94 65 GLN A C 1
ATOM 500 O O . GLN A 1 65 ? 9.285 -0.042 24.536 1.00 91.94 65 GLN A O 1
ATOM 505 N N . GLN A 1 66 ? 8.580 1.060 22.724 1.00 92.44 66 GLN A N 1
ATOM 506 C CA . GLN A 1 66 ? 9.521 2.159 22.896 1.00 92.44 66 GLN A CA 1
ATOM 507 C C . GLN A 1 66 ? 9.073 3.086 24.036 1.00 92.44 66 GLN A C 1
ATOM 509 O O . GLN A 1 66 ? 8.006 3.688 23.973 1.00 92.44 66 GLN A O 1
ATOM 514 N N . LEU A 1 67 ? 9.888 3.216 25.086 1.00 89.19 67 LEU A N 1
ATOM 515 C CA . LEU A 1 67 ? 9.644 4.155 26.187 1.00 89.19 67 LEU A CA 1
ATOM 516 C C . LEU A 1 67 ? 10.122 5.570 25.860 1.00 89.19 67 LEU A C 1
ATOM 518 O O . LEU A 1 67 ? 9.495 6.543 26.270 1.00 89.19 67 LEU A O 1
ATOM 522 N N . SER A 1 68 ? 11.245 5.692 25.149 1.00 87.75 68 SER A N 1
ATOM 523 C CA . SER A 1 68 ? 11.759 6.973 24.660 1.00 87.75 68 SER A CA 1
ATOM 524 C C . SER A 1 68 ? 12.614 6.798 23.410 1.00 87.75 68 SER A C 1
ATOM 526 O O . SER A 1 68 ? 13.120 5.706 23.140 1.00 87.75 68 SER A O 1
ATOM 528 N N . GLY A 1 69 ? 12.783 7.873 22.639 1.00 86.62 69 GLY A N 1
ATOM 529 C CA . GLY A 1 69 ? 13.526 7.878 21.382 1.00 86.62 69 GLY A CA 1
ATOM 530 C C . GLY A 1 69 ? 14.156 9.223 21.060 1.00 86.62 69 GLY A C 1
ATOM 531 O O . GLY A 1 69 ? 13.803 10.241 21.651 1.00 86.62 69 GLY A O 1
ATOM 532 N N . GLY A 1 70 ? 15.079 9.221 20.097 1.00 84.44 70 GLY A N 1
ATOM 533 C CA . GLY A 1 70 ? 15.766 10.429 19.632 1.00 84.44 70 GLY A CA 1
ATOM 534 C C . GLY A 1 70 ? 16.879 10.920 20.560 1.00 84.44 70 GLY A C 1
ATOM 535 O O . GLY A 1 70 ? 17.302 12.067 20.441 1.00 84.44 70 GLY A O 1
ATOM 536 N N . HIS A 1 71 ? 17.350 10.073 21.475 1.00 88.50 71 HIS A N 1
ATOM 537 C CA . HIS A 1 71 ? 18.431 10.398 22.400 1.00 88.50 71 HIS A CA 1
ATOM 538 C C . HIS A 1 71 ? 19.815 10.161 21.793 1.00 88.50 71 HIS A C 1
ATOM 540 O O . HIS A 1 71 ? 19.978 9.422 20.823 1.00 88.50 71 HIS A O 1
ATOM 546 N N . ALA A 1 72 ? 20.845 10.728 22.413 1.00 81.38 72 ALA A N 1
ATOM 547 C CA . ALA A 1 72 ? 22.229 10.373 22.150 1.00 81.38 72 ALA A CA 1
ATOM 548 C C . ALA A 1 72 ? 22.779 9.472 23.276 1.00 81.38 72 ALA A C 1
ATOM 550 O O . ALA A 1 72 ? 23.146 9.914 24.366 1.00 81.38 72 ALA A O 1
ATOM 551 N N . GLY A 1 73 ? 22.872 8.174 22.984 1.00 83.94 73 GLY A N 1
ATOM 552 C CA . GLY A 1 73 ? 23.496 7.149 23.821 1.00 83.94 73 GLY A CA 1
ATOM 553 C C . GLY A 1 73 ? 22.667 6.750 25.042 1.00 83.94 73 GLY A C 1
ATOM 554 O O . GLY A 1 73 ? 23.024 7.135 26.158 1.00 83.94 73 GLY A O 1
ATOM 555 N N . CYS A 1 74 ? 21.608 5.950 24.863 1.00 94.31 74 CYS A N 1
ATOM 556 C CA . CYS A 1 74 ? 20.919 5.340 26.004 1.00 94.31 74 CYS A CA 1
ATOM 557 C C . CYS A 1 74 ? 21.741 4.180 26.583 1.00 94.31 74 CYS A C 1
ATOM 559 O O . CYS A 1 74 ? 22.200 3.320 25.839 1.00 94.31 74 CYS A O 1
ATOM 561 N N . GLU A 1 75 ? 21.935 4.156 27.899 1.00 93.00 75 GLU A N 1
ATOM 562 C CA . GLU A 1 75 ? 22.797 3.209 28.616 1.00 93.00 75 GLU A CA 1
ATOM 563 C C . GLU A 1 75 ? 22.260 2.920 30.024 1.00 93.00 75 GLU A C 1
ATOM 565 O O . GLU A 1 75 ? 21.437 3.667 30.566 1.00 93.00 75 GLU A O 1
ATOM 570 N N . GLY A 1 76 ? 22.787 1.865 30.648 1.00 90.19 76 GLY A N 1
ATOM 571 C CA . GLY A 1 76 ? 22.635 1.629 32.083 1.00 90.19 76 GLY A CA 1
ATOM 572 C C . GLY A 1 76 ? 21.213 1.309 32.527 1.00 90.19 76 GLY A C 1
ATOM 573 O O . GLY A 1 76 ? 20.755 1.867 33.520 1.00 90.19 76 GLY A O 1
ATOM 574 N N . ALA A 1 77 ? 20.502 0.438 31.811 1.00 94.88 77 ALA A N 1
ATOM 575 C CA . ALA A 1 77 ? 19.175 0.006 32.237 1.00 94.88 77 ALA A CA 1
ATOM 576 C C . ALA A 1 77 ? 19.237 -0.697 33.608 1.00 94.88 77 ALA A C 1
ATOM 578 O O . ALA A 1 77 ? 20.099 -1.548 33.846 1.00 94.88 77 ALA A O 1
ATOM 579 N N . GLN A 1 78 ? 18.318 -0.362 34.514 1.00 94.12 78 GLN A N 1
ATOM 580 C CA . GLN A 1 78 ? 18.198 -1.001 35.825 1.00 94.12 78 GLN A CA 1
ATOM 581 C C . GLN A 1 78 ? 16.748 -0.999 36.307 1.00 94.12 78 GLN A C 1
ATOM 583 O O . GLN A 1 78 ? 16.163 0.062 36.519 1.00 94.12 78 GLN A O 1
ATOM 588 N N . TRP A 1 79 ? 16.205 -2.190 36.555 1.00 93.12 79 TRP A N 1
ATOM 589 C CA . TRP A 1 79 ? 14.912 -2.363 37.214 1.00 93.12 79 TRP A CA 1
ATOM 590 C C . TRP A 1 79 ? 15.058 -2.490 38.730 1.00 93.12 79 TRP A C 1
ATOM 592 O O . TRP A 1 79 ? 15.998 -3.106 39.225 1.00 93.12 79 TRP A O 1
ATOM 602 N N . GLU A 1 80 ? 14.096 -1.978 39.482 1.00 89.88 80 GLU A N 1
ATOM 603 C CA . GLU A 1 80 ? 13.934 -2.263 40.907 1.00 89.88 80 GLU A CA 1
ATOM 604 C C . GLU A 1 80 ? 12.452 -2.231 41.294 1.00 89.88 80 GLU A C 1
ATOM 606 O O . GLU A 1 80 ? 11.634 -1.614 40.614 1.00 89.88 80 GLU A O 1
ATOM 611 N N . ILE A 1 81 ? 12.106 -2.882 42.404 1.00 86.69 81 ILE A N 1
ATOM 612 C CA . ILE A 1 81 ? 10.813 -2.687 43.066 1.00 86.69 81 ILE A CA 1
ATOM 613 C C . ILE A 1 81 ? 11.073 -1.807 44.283 1.00 86.69 81 ILE A C 1
ATOM 615 O O . ILE A 1 81 ? 11.837 -2.183 45.176 1.00 86.69 81 ILE A O 1
ATOM 619 N N . ARG A 1 82 ? 10.448 -0.630 44.320 1.00 79.56 82 ARG A N 1
ATOM 620 C CA . ARG A 1 82 ? 10.558 0.311 45.438 1.00 79.56 82 ARG A CA 1
ATOM 621 C C . ARG A 1 82 ? 9.165 0.656 45.935 1.00 79.56 82 ARG A C 1
ATOM 623 O O . ARG A 1 82 ? 8.375 1.215 45.187 1.00 79.56 82 ARG A O 1
ATOM 630 N N . ASN A 1 83 ? 8.894 0.365 47.208 1.00 81.81 83 ASN A N 1
ATOM 631 C CA . ASN A 1 83 ? 7.570 0.546 47.820 1.00 81.81 83 ASN A CA 1
ATOM 632 C C . ASN A 1 83 ? 6.456 -0.125 46.993 1.00 81.81 83 ASN A C 1
ATOM 634 O O . ASN A 1 83 ? 5.455 0.514 46.690 1.00 81.81 83 ASN A O 1
ATOM 638 N N . ASP A 1 84 ? 6.687 -1.374 46.574 1.00 81.94 84 ASP A N 1
ATOM 639 C CA . ASP A 1 84 ? 5.780 -2.169 45.732 1.00 81.94 84 ASP A CA 1
ATOM 640 C C . ASP A 1 84 ? 5.473 -1.573 44.343 1.00 81.94 84 ASP A C 1
ATOM 642 O O . ASP A 1 84 ? 4.561 -2.029 43.664 1.00 81.94 84 ASP A O 1
ATOM 646 N N . ILE A 1 85 ? 6.260 -0.588 43.889 1.00 85.25 85 ILE A N 1
ATOM 647 C CA . ILE A 1 85 ? 6.152 0.010 42.552 1.00 85.25 85 ILE A CA 1
ATOM 648 C C . ILE A 1 85 ? 7.347 -0.427 41.708 1.00 85.25 85 ILE A C 1
ATOM 650 O O . ILE A 1 85 ? 8.507 -0.191 42.080 1.00 85.25 85 ILE A O 1
ATOM 654 N N . LEU A 1 86 ? 7.075 -1.023 40.546 1.00 90.75 86 LEU A N 1
ATOM 655 C CA . LEU A 1 86 ? 8.113 -1.371 39.585 1.00 90.75 86 LEU A CA 1
ATOM 656 C C . LEU A 1 86 ? 8.680 -0.098 38.939 1.00 90.75 86 LEU A C 1
ATOM 658 O O . LEU A 1 86 ? 7.951 0.732 38.394 1.00 90.75 86 LEU A O 1
ATOM 662 N N . THR A 1 87 ? 9.999 0.058 39.017 1.00 91.00 87 THR A N 1
ATOM 663 C CA . THR A 1 87 ? 10.725 1.244 38.555 1.00 91.00 87 THR A CA 1
ATOM 664 C C . THR A 1 87 ? 11.859 0.841 37.618 1.00 91.00 87 THR A C 1
ATOM 666 O O . THR A 1 87 ? 12.649 -0.041 37.952 1.00 91.00 87 THR A O 1
ATOM 669 N N . LEU A 1 88 ? 11.974 1.515 36.473 1.00 94.50 88 LEU A N 1
ATOM 670 C CA . LEU A 1 88 ? 13.103 1.406 35.544 1.00 94.50 88 LEU A CA 1
ATOM 671 C C . LEU A 1 88 ? 13.883 2.717 35.502 1.00 94.50 88 LEU A C 1
ATOM 673 O O . LEU A 1 88 ? 13.311 3.792 35.327 1.00 94.50 88 LEU A O 1
ATOM 677 N N . MET A 1 89 ? 15.202 2.605 35.594 1.00 94.06 89 MET A N 1
ATOM 678 C CA . MET A 1 89 ? 16.165 3.691 35.443 1.00 94.06 89 MET A CA 1
ATOM 679 C C . MET A 1 89 ? 17.032 3.451 34.205 1.00 94.06 89 MET A C 1
ATOM 681 O O . MET A 1 89 ? 17.447 2.318 33.968 1.00 94.06 89 MET A O 1
ATOM 685 N N . TYR A 1 90 ? 17.340 4.502 33.445 1.00 95.88 90 TYR A N 1
ATOM 686 C CA . TYR A 1 90 ? 18.399 4.491 32.423 1.00 95.88 90 TYR A CA 1
ATOM 687 C C . TYR A 1 90 ? 18.886 5.916 32.126 1.00 95.88 90 TYR A C 1
ATOM 689 O O . TYR A 1 90 ? 18.207 6.897 32.435 1.00 95.88 90 TYR A O 1
ATOM 697 N N . ALA A 1 91 ? 20.065 6.050 31.522 1.00 95.38 91 ALA A N 1
ATOM 698 C CA . ALA A 1 91 ? 20.646 7.340 31.157 1.00 95.38 91 ALA A CA 1
ATOM 699 C C . ALA A 1 91 ? 20.662 7.542 29.644 1.00 95.38 91 ALA A C 1
ATOM 701 O O . ALA A 1 91 ? 21.013 6.621 28.921 1.00 95.38 91 ALA A O 1
ATOM 702 N N . ALA A 1 92 ? 20.388 8.759 29.174 1.00 93.44 92 ALA A N 1
ATOM 703 C CA . ALA A 1 92 ? 20.818 9.232 27.859 1.00 93.44 92 ALA A CA 1
ATOM 704 C C . ALA A 1 92 ? 22.116 10.028 28.061 1.00 93.44 92 ALA A C 1
ATOM 706 O O . ALA A 1 92 ? 22.111 11.239 28.295 1.00 93.44 92 ALA A O 1
ATOM 707 N N . HIS A 1 93 ? 23.245 9.321 28.110 1.00 86.06 93 HIS A N 1
ATOM 708 C CA . HIS A 1 93 ? 24.457 9.840 28.747 1.00 86.06 93 HIS A CA 1
ATOM 709 C C . HIS A 1 93 ? 25.150 10.964 27.956 1.00 86.06 93 HIS A C 1
ATOM 711 O O . HIS A 1 93 ? 25.826 11.791 28.575 1.00 86.06 93 HIS A O 1
ATOM 717 N N . HIS A 1 94 ? 24.983 11.045 26.627 1.00 85.75 94 HIS A N 1
ATOM 718 C CA . HIS A 1 94 ? 25.481 12.194 25.856 1.00 85.75 94 HIS A CA 1
ATOM 719 C C . HIS A 1 94 ? 24.567 13.419 25.969 1.00 85.75 94 HIS A C 1
ATOM 721 O O . HIS A 1 94 ? 25.078 14.538 25.922 1.00 85.75 94 HIS A O 1
ATOM 727 N N . ASP A 1 95 ? 23.270 13.210 26.203 1.00 88.62 95 ASP A N 1
ATOM 728 C CA . ASP A 1 95 ? 22.293 14.279 26.454 1.00 88.62 95 ASP A CA 1
ATOM 729 C C . ASP A 1 95 ? 22.327 14.784 27.904 1.00 88.62 95 ASP A C 1
ATOM 731 O O . ASP A 1 95 ? 21.661 15.758 28.234 1.00 88.62 95 ASP A O 1
ATOM 735 N N . GLN A 1 96 ? 23.111 14.137 28.776 1.00 92.12 96 GLN A N 1
ATOM 736 C CA . GLN A 1 96 ? 23.185 14.434 30.212 1.00 92.12 96 GLN A CA 1
ATOM 737 C C . GLN A 1 96 ? 21.841 14.260 30.936 1.00 92.12 96 GLN A C 1
ATOM 739 O O . GLN A 1 96 ? 21.610 14.865 31.981 1.00 92.12 96 GLN A O 1
ATOM 744 N N . LEU A 1 97 ? 20.987 13.359 30.446 1.00 93.62 97 LEU A N 1
ATOM 745 C CA . LEU A 1 97 ? 19.705 13.039 31.073 1.00 93.62 97 LEU A CA 1
ATOM 746 C C . LEU A 1 97 ? 19.753 11.677 31.773 1.00 93.62 97 LEU A C 1
ATOM 748 O O . LEU A 1 97 ? 20.399 10.734 31.309 1.00 93.62 97 LEU A O 1
ATOM 752 N N . VAL A 1 98 ? 19.025 11.558 32.881 1.00 94.44 98 VAL A N 1
ATOM 753 C CA . VAL A 1 98 ? 18.636 10.277 33.481 1.00 94.44 98 VAL A CA 1
ATOM 754 C C . VAL A 1 98 ? 17.124 10.215 33.528 1.00 94.44 98 VAL A C 1
ATOM 756 O O . VAL A 1 98 ? 16.475 11.114 34.062 1.00 94.44 98 VAL A O 1
ATOM 759 N N . HIS A 1 99 ? 16.573 9.136 32.995 1.00 94.94 99 HIS A N 1
ATOM 760 C CA . HIS A 1 99 ? 15.148 8.880 32.972 1.00 94.94 99 HIS A CA 1
ATOM 761 C C . HIS A 1 99 ? 14.755 7.876 34.053 1.00 94.94 99 HIS A C 1
ATOM 763 O O . HIS A 1 99 ? 15.519 6.972 34.401 1.00 94.94 99 HIS A O 1
ATOM 769 N N . ARG A 1 100 ? 13.535 8.046 34.562 1.00 93.50 100 ARG A N 1
ATOM 770 C CA . ARG A 1 100 ? 12.869 7.114 35.465 1.00 93.50 100 ARG A CA 1
ATOM 771 C C . ARG A 1 100 ? 11.471 6.824 34.954 1.00 93.50 100 ARG A C 1
ATOM 773 O O . ARG A 1 100 ? 10.659 7.739 34.821 1.00 93.50 100 ARG A O 1
ATOM 780 N N . TRP A 1 101 ? 11.190 5.555 34.725 1.00 94.19 101 TRP A N 1
ATOM 781 C CA . TRP A 1 101 ? 9.859 5.052 34.429 1.00 94.19 101 TRP A CA 1
ATOM 782 C C . TRP A 1 101 ? 9.295 4.338 35.655 1.00 94.19 101 TRP A C 1
ATOM 784 O O . TRP A 1 101 ? 10.022 3.601 36.320 1.00 94.19 101 TRP A O 1
ATOM 794 N N . THR A 1 102 ? 8.018 4.556 35.959 1.00 89.12 102 THR A N 1
ATOM 795 C CA . THR A 1 102 ? 7.275 3.759 36.947 1.00 89.12 102 THR A CA 1
ATOM 796 C C . THR A 1 102 ? 5.905 3.399 36.394 1.00 89.12 102 THR A C 1
ATOM 798 O O . THR A 1 102 ? 5.380 4.132 35.555 1.00 89.12 102 THR A O 1
ATOM 801 N N . GLU A 1 103 ? 5.295 2.330 36.905 1.00 78.44 103 GLU A N 1
ATOM 802 C CA . GLU A 1 103 ? 3.922 1.947 36.533 1.00 78.44 103 GLU A CA 1
ATOM 803 C C . GLU A 1 103 ? 2.906 3.071 36.798 1.00 78.44 103 GLU A C 1
ATOM 805 O O . GLU A 1 103 ? 1.978 3.264 36.021 1.00 78.44 103 GLU A O 1
ATOM 810 N N . ALA A 1 104 ? 3.105 3.857 37.862 1.00 75.38 104 ALA A N 1
ATOM 811 C CA . ALA A 1 104 ? 2.174 4.912 38.262 1.00 75.38 104 ALA A CA 1
ATOM 812 C C . ALA A 1 104 ? 2.357 6.231 37.492 1.00 75.38 104 ALA A C 1
ATOM 814 O O . ALA A 1 104 ? 1.391 6.958 37.272 1.00 75.38 104 ALA A O 1
ATOM 815 N N . SER A 1 105 ? 3.595 6.587 37.133 1.00 77.19 105 SER A N 1
ATOM 816 C CA . SER A 1 105 ? 3.923 7.902 36.558 1.00 77.19 105 SER A CA 1
ATOM 817 C C . SER A 1 105 ? 4.329 7.866 35.089 1.00 77.19 105 SER A C 1
ATOM 819 O O . SER A 1 105 ? 4.580 8.924 34.514 1.00 77.19 105 SER A O 1
ATOM 821 N N . GLY A 1 106 ? 4.497 6.678 34.504 1.00 84.88 106 GLY A N 1
ATOM 822 C CA . GLY A 1 106 ? 5.165 6.530 33.218 1.00 84.88 106 GLY A CA 1
ATOM 823 C C . GLY A 1 106 ? 6.598 7.073 33.248 1.00 84.88 106 GLY A C 1
ATOM 824 O O . GLY A 1 106 ? 7.222 7.187 34.312 1.00 84.88 106 GLY A O 1
ATOM 825 N N . LEU A 1 107 ? 7.129 7.398 32.066 1.00 91.12 107 LEU A N 1
ATOM 826 C CA . LEU A 1 107 ? 8.487 7.910 31.901 1.00 91.12 107 LEU A CA 1
ATOM 827 C C . LEU A 1 107 ? 8.586 9.385 32.306 1.00 91.12 107 LEU A C 1
ATOM 829 O O . LEU A 1 107 ? 7.866 10.240 31.803 1.00 91.12 107 LEU A O 1
ATOM 833 N N . THR A 1 108 ? 9.560 9.693 33.152 1.00 91.50 108 THR A N 1
ATOM 834 C CA . THR A 1 108 ? 9.905 11.049 33.585 1.00 91.50 108 THR A CA 1
ATOM 835 C C . THR A 1 108 ? 11.409 11.278 33.452 1.00 91.50 108 THR A C 1
ATOM 837 O O . THR A 1 108 ? 12.199 10.336 33.539 1.00 91.50 108 THR A O 1
ATOM 840 N N . VAL A 1 109 ? 11.835 12.528 33.256 1.00 92.12 109 VAL A N 1
ATOM 841 C CA . VAL A 1 109 ? 13.242 12.904 33.462 1.00 92.12 109 VAL A CA 1
ATOM 842 C C . VAL A 1 109 ? 13.479 12.989 34.969 1.00 92.12 109 VAL A C 1
ATOM 844 O O . VAL A 1 109 ? 12.883 13.817 35.652 1.00 92.12 109 VAL A O 1
ATOM 847 N N . TRP A 1 110 ? 14.321 12.106 35.499 1.00 90.12 110 TRP A N 1
ATOM 848 C CA . TRP A 1 110 ? 14.691 12.079 36.917 1.00 90.12 110 TRP A CA 1
ATOM 849 C C . TRP A 1 110 ? 15.802 13.075 37.240 1.00 90.12 110 TRP A C 1
ATOM 851 O O . TRP A 1 110 ? 15.840 13.621 38.340 1.00 90.12 110 TRP A O 1
ATOM 861 N N . ARG A 1 111 ? 16.699 13.311 36.277 1.00 90.44 111 ARG A N 1
ATOM 862 C CA . ARG A 1 111 ? 17.790 14.281 36.376 1.00 90.44 111 ARG A CA 1
ATOM 863 C C . ARG A 1 111 ? 18.160 14.805 34.988 1.00 90.44 111 ARG A C 1
ATOM 865 O O . ARG A 1 111 ? 18.308 14.001 34.073 1.00 90.44 111 ARG A O 1
ATOM 872 N N . ASP A 1 112 ? 18.340 16.113 34.844 1.00 91.06 112 ASP A N 1
ATOM 873 C CA . ASP A 1 112 ? 18.652 16.797 33.578 1.00 91.06 112 ASP A CA 1
ATOM 874 C C . ASP A 1 112 ? 20.074 17.399 33.513 1.00 91.06 112 ASP A C 1
ATOM 876 O O . ASP A 1 112 ? 20.465 17.981 32.505 1.00 91.06 112 ASP A O 1
ATOM 880 N N . ASP A 1 113 ? 20.870 17.220 34.571 1.00 91.31 113 ASP A N 1
ATOM 881 C CA . ASP A 1 113 ? 22.269 17.652 34.697 1.00 91.31 113 ASP A CA 1
ATOM 882 C C . ASP A 1 113 ? 23.210 16.468 35.027 1.00 91.31 113 ASP A C 1
ATOM 884 O O . ASP A 1 113 ? 24.115 16.549 35.866 1.00 91.31 113 ASP A O 1
ATOM 888 N N . SER A 1 114 ? 22.970 15.309 34.410 1.00 91.44 114 SER A N 1
ATOM 889 C CA . SER A 1 114 ? 23.726 14.079 34.661 1.00 91.44 114 SER A CA 1
ATOM 890 C C . SER A 1 114 ? 25.197 14.207 34.235 1.00 91.44 114 SER A C 1
ATOM 892 O O . SER A 1 114 ? 25.478 14.588 33.097 1.00 91.44 114 SER A O 1
ATOM 894 N N . PRO A 1 115 ? 26.179 13.795 35.063 1.00 91.19 115 PRO A N 1
ATOM 895 C CA . PRO A 1 115 ? 27.604 13.801 34.714 1.00 91.19 115 PRO A CA 1
ATOM 896 C C . PRO A 1 115 ? 27.994 12.659 33.748 1.00 91.19 115 PRO A C 1
ATOM 898 O O . PRO A 1 115 ? 29.046 12.030 33.906 1.00 91.19 115 PRO A O 1
ATOM 901 N N . ALA A 1 116 ? 27.168 12.404 32.729 1.00 90.69 116 ALA A N 1
ATOM 902 C CA . ALA A 1 116 ? 27.224 11.235 31.852 1.00 90.69 116 ALA A CA 1
ATOM 903 C C . ALA A 1 116 ? 27.258 9.924 32.661 1.00 90.69 116 ALA A C 1
ATOM 905 O O . ALA A 1 116 ? 28.223 9.157 32.598 1.00 90.69 116 ALA A O 1
ATOM 906 N N . ALA A 1 117 ? 26.227 9.715 33.487 1.00 94.19 117 ALA A N 1
ATOM 907 C CA . ALA A 1 117 ? 26.004 8.433 34.150 1.00 94.19 117 ALA A CA 1
ATOM 908 C C . ALA A 1 117 ? 25.773 7.331 33.106 1.00 94.19 117 ALA A C 1
ATOM 910 O O . ALA A 1 117 ? 25.094 7.573 32.112 1.00 94.19 117 ALA A O 1
ATOM 911 N N . THR A 1 118 ? 26.347 6.146 33.321 1.00 93.06 118 THR A N 1
ATOM 912 C CA . THR A 1 118 ? 26.288 5.032 32.346 1.00 93.06 118 THR A CA 1
ATOM 913 C C . THR A 1 118 ? 25.843 3.697 32.939 1.00 93.06 118 THR A C 1
ATOM 915 O O . THR A 1 118 ? 25.466 2.806 32.191 1.00 93.06 118 THR A O 1
ATOM 918 N N . SER A 1 119 ? 25.788 3.568 34.269 1.00 94.31 119 SER A N 1
ATOM 919 C CA . SER A 1 119 ? 25.202 2.407 34.948 1.00 94.31 119 SER A CA 1
ATOM 920 C C . SER A 1 119 ? 24.759 2.765 36.368 1.00 94.31 119 SER A C 1
ATOM 922 O O . SER A 1 119 ? 25.343 3.655 37.003 1.00 94.31 119 SER A O 1
ATOM 924 N N . PHE A 1 120 ? 23.716 2.082 36.847 1.00 91.75 120 PHE A N 1
ATOM 925 C CA . PHE A 1 120 ? 23.070 2.296 38.143 1.00 91.75 120 PHE A CA 1
ATOM 926 C C . PHE A 1 120 ? 22.857 0.952 38.840 1.00 91.75 120 PHE A C 1
ATOM 928 O O . PHE A 1 120 ? 22.314 0.028 38.238 1.00 91.75 120 PHE A O 1
ATOM 935 N N . ARG A 1 121 ? 23.203 0.847 40.128 1.00 92.31 121 ARG A N 1
ATOM 936 C CA . ARG A 1 121 ? 22.862 -0.321 40.960 1.00 92.31 121 ARG A CA 1
ATOM 937 C C . ARG A 1 121 ? 22.245 0.117 42.286 1.00 92.31 121 ARG A C 1
ATOM 939 O O . ARG A 1 121 ? 22.846 0.964 42.949 1.00 92.31 121 ARG A O 1
ATOM 946 N N . PRO A 1 122 ? 21.083 -0.423 42.691 1.00 90.75 122 PRO A N 1
ATOM 947 C CA . PRO A 1 122 ? 20.494 -0.110 43.988 1.00 90.75 122 PRO A CA 1
ATOM 948 C C . PRO A 1 122 ? 21.480 -0.418 45.118 1.00 90.75 122 PRO A C 1
ATOM 950 O O . PRO A 1 122 ? 22.133 -1.459 45.120 1.00 90.75 122 PRO A O 1
ATOM 953 N N . ASP A 1 123 ? 21.595 0.486 46.087 1.00 87.12 123 ASP A N 1
ATOM 954 C CA . ASP A 1 123 ? 22.548 0.341 47.196 1.00 87.12 123 ASP A CA 1
ATOM 955 C C . ASP A 1 123 ? 21.970 -0.380 48.431 1.00 87.12 123 ASP A C 1
ATOM 957 O O . ASP A 1 123 ? 22.624 -0.464 49.473 1.00 87.12 123 ASP A O 1
ATOM 961 N N . GLY A 1 124 ? 20.714 -0.834 48.348 1.00 83.12 124 GLY A N 1
ATOM 962 C CA . GLY A 1 124 ? 19.966 -1.436 49.459 1.00 83.12 124 GLY A CA 1
ATOM 963 C C . GLY A 1 124 ? 19.594 -0.466 50.594 1.00 83.12 124 GLY A C 1
ATOM 964 O O . GLY A 1 124 ? 19.016 -0.881 51.593 1.00 83.12 124 GLY A O 1
ATOM 965 N N . LYS A 1 125 ? 19.911 0.829 50.466 1.00 82.88 125 LYS A N 1
ATOM 966 C CA . LYS A 1 125 ? 19.691 1.905 51.453 1.00 82.88 125 LYS A CA 1
ATOM 967 C C . LYS A 1 125 ? 18.889 3.075 50.865 1.00 82.88 125 LYS A C 1
ATOM 969 O O . LYS A 1 125 ? 18.992 4.209 51.339 1.00 82.88 125 LYS A O 1
ATOM 974 N N . GLY A 1 126 ? 18.113 2.810 49.815 1.00 81.62 126 GLY A N 1
ATOM 975 C CA . GLY A 1 126 ? 17.256 3.786 49.140 1.00 81.62 126 GLY A CA 1
ATOM 976 C C . GLY A 1 126 ? 17.973 4.706 48.144 1.00 81.62 126 GLY A C 1
ATOM 977 O O . GLY A 1 126 ? 17.344 5.630 47.629 1.00 81.62 126 GLY A O 1
ATOM 978 N N . GLY A 1 127 ? 19.254 4.479 47.853 1.00 90.44 127 GLY A N 1
ATOM 979 C CA . GLY A 1 127 ? 20.035 5.201 46.847 1.00 90.44 127 GLY A CA 1
ATOM 980 C C . GLY A 1 127 ? 20.567 4.285 4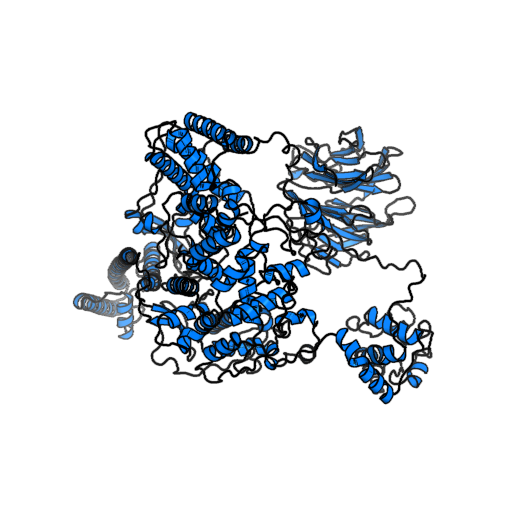5.743 1.00 90.44 127 GLY A C 1
ATOM 981 O O . GLY A 1 127 ? 20.155 3.133 45.612 1.00 90.44 127 GLY A O 1
ATOM 982 N N . TYR A 1 128 ? 21.505 4.809 44.959 1.00 93.69 128 TYR A N 1
ATOM 983 C CA . TYR A 1 128 ? 22.134 4.107 43.844 1.00 93.69 128 TYR A CA 1
ATOM 984 C C . TYR A 1 128 ? 23.648 4.287 43.861 1.00 93.69 128 TYR A C 1
ATOM 986 O O . TYR A 1 128 ? 24.153 5.391 44.077 1.00 93.69 128 TYR A O 1
ATOM 994 N N . TYR A 1 129 ? 24.368 3.214 43.563 1.00 95.31 129 TYR A N 1
ATOM 995 C CA . TYR A 1 129 ? 25.732 3.275 43.063 1.00 95.31 129 TYR A CA 1
ATOM 996 C C . TYR A 1 129 ? 25.698 3.668 41.589 1.00 95.31 129 TYR A C 1
ATOM 998 O O . TYR A 1 129 ? 24.993 3.038 40.805 1.00 95.31 129 TYR A O 1
ATOM 1006 N N . VAL A 1 130 ? 26.442 4.709 41.222 1.00 95.81 130 VAL A N 1
ATOM 1007 C CA . VAL A 1 130 ? 26.430 5.282 39.871 1.00 95.81 130 VAL A CA 1
ATOM 1008 C C . VAL A 1 130 ? 27.857 5.469 39.383 1.00 95.81 130 VAL A C 1
ATOM 1010 O O . VAL A 1 130 ? 28.686 6.058 40.081 1.00 95.81 130 VAL A O 1
ATOM 1013 N N . VAL A 1 131 ? 28.144 4.980 38.179 1.00 95.94 131 VAL A N 1
ATOM 1014 C CA . VAL A 1 131 ? 29.403 5.260 37.478 1.00 95.94 131 VAL A CA 1
ATOM 1015 C C . VAL A 1 131 ? 29.233 6.487 36.590 1.00 95.94 131 VAL A C 1
ATOM 1017 O O . VAL A 1 131 ? 28.326 6.564 35.761 1.00 95.94 131 VAL A O 1
ATOM 1020 N N . GLU A 1 132 ? 30.092 7.478 36.802 1.00 94.81 132 GLU A N 1
ATOM 1021 C CA . GLU A 1 132 ? 30.016 8.782 36.155 1.00 94.81 132 GLU A CA 1
ATOM 1022 C C . GLU A 1 132 ? 31.221 8.961 35.222 1.00 94.81 132 GLU A C 1
ATOM 1024 O O . GLU A 1 132 ? 32.368 9.113 35.673 1.00 94.81 132 GLU A O 1
ATOM 1029 N N . GLN A 1 133 ? 30.982 8.981 33.907 1.00 91.81 133 GLN A N 1
ATOM 1030 C CA . GLN A 1 133 ? 32.082 9.086 32.954 1.00 91.81 133 GLN A CA 1
ATOM 1031 C C . GLN A 1 133 ? 32.734 10.465 33.005 1.00 91.81 133 GLN A C 1
ATOM 1033 O O . GLN A 1 133 ? 33.960 10.543 33.042 1.00 91.81 133 GLN A O 1
ATOM 1038 N N . THR A 1 134 ? 31.968 11.562 33.038 1.00 89.81 134 THR A N 1
ATOM 1039 C CA . THR A 1 134 ? 32.534 12.925 32.942 1.00 89.81 134 THR A CA 1
ATOM 1040 C C . THR A 1 134 ? 33.444 13.252 34.126 1.00 89.81 134 THR A C 1
ATOM 1042 O O . THR A 1 134 ? 34.534 13.798 33.943 1.00 89.81 134 THR A O 1
ATOM 1045 N N . THR A 1 135 ? 33.032 12.869 35.330 1.00 92.50 135 THR A N 1
ATOM 1046 C CA . THR A 1 135 ? 33.754 13.100 36.590 1.00 92.50 135 THR A CA 1
ATOM 1047 C C . THR A 1 135 ? 34.796 12.018 36.896 1.00 92.50 135 THR A C 1
ATOM 1049 O O . THR A 1 135 ? 35.696 12.277 37.696 1.00 92.50 135 THR A O 1
ATOM 1052 N N . ARG A 1 136 ? 34.782 10.882 36.177 1.00 95.06 136 ARG A N 1
ATOM 1053 C CA . ARG A 1 136 ? 35.740 9.761 36.301 1.00 95.06 136 ARG A CA 1
ATOM 1054 C C . ARG A 1 136 ? 35.678 9.103 37.680 1.00 95.06 136 ARG A C 1
ATOM 1056 O O . ARG A 1 136 ? 36.698 8.996 38.357 1.00 95.06 136 ARG A O 1
ATOM 1063 N N . GLN A 1 137 ? 34.480 8.718 38.115 1.00 96.25 137 GLN A N 1
ATOM 1064 C CA . GLN A 1 137 ? 34.274 8.221 39.476 1.00 96.25 137 GLN A CA 1
ATOM 1065 C C . GLN A 1 137 ? 33.110 7.234 39.608 1.00 96.25 137 GLN A C 1
ATOM 1067 O O . GLN A 1 137 ? 32.167 7.248 38.819 1.00 96.25 137 GLN A O 1
ATOM 1072 N N . LEU A 1 138 ? 33.168 6.429 40.666 1.00 97.25 138 LEU A N 1
ATOM 1073 C CA . LEU A 1 138 ? 32.034 5.753 41.281 1.00 97.25 138 LEU A CA 1
ATOM 1074 C C . LEU A 1 138 ? 31.479 6.653 42.395 1.00 97.25 138 LEU A C 1
ATOM 1076 O O . LEU A 1 138 ? 32.207 7.074 43.302 1.00 97.25 138 LEU A O 1
ATOM 1080 N N . ALA A 1 139 ? 30.183 6.935 42.344 1.00 96.50 139 ALA A N 1
ATOM 1081 C CA . ALA A 1 139 ? 29.484 7.783 43.297 1.00 96.50 139 ALA A CA 1
ATOM 1082 C C . ALA A 1 139 ? 28.261 7.076 43.890 1.00 96.50 139 ALA A C 1
ATOM 1084 O O . ALA A 1 139 ? 27.768 6.084 43.356 1.00 96.50 139 ALA A O 1
ATOM 1085 N N . ARG A 1 140 ? 27.756 7.622 44.998 1.00 94.88 140 ARG A N 1
ATOM 1086 C CA . ARG A 1 140 ? 26.452 7.274 45.562 1.00 94.88 140 ARG A CA 1
ATOM 1087 C C . ARG A 1 140 ? 25.483 8.425 45.347 1.00 94.88 140 ARG A C 1
ATOM 1089 O O . ARG A 1 140 ? 25.756 9.548 45.787 1.00 94.88 140 ARG A O 1
ATOM 1096 N N . TRP A 1 141 ? 24.357 8.149 44.708 1.00 95.06 141 TRP A N 1
ATOM 1097 C CA . TRP A 1 141 ? 23.233 9.073 44.586 1.00 95.06 141 TRP A CA 1
ATOM 1098 C C . TRP A 1 141 ? 22.110 8.649 45.536 1.00 95.06 141 TRP A C 1
ATOM 1100 O O . TRP A 1 141 ? 21.968 7.466 45.840 1.00 95.06 141 TRP A O 1
ATOM 1110 N N . ASP A 1 142 ? 21.345 9.602 46.061 1.00 92.50 142 ASP A N 1
ATOM 1111 C CA . ASP A 1 142 ? 20.156 9.314 46.867 1.00 92.50 142 ASP A CA 1
ATOM 1112 C C . ASP A 1 142 ? 18.915 9.030 45.995 1.00 92.50 142 ASP A C 1
ATOM 1114 O O . ASP A 1 142 ? 18.979 9.032 44.765 1.00 92.50 142 ASP A O 1
ATOM 1118 N N . ALA A 1 143 ? 17.769 8.779 46.637 1.00 86.94 143 ALA A N 1
ATOM 1119 C CA . ALA A 1 143 ? 16.492 8.500 45.973 1.00 86.94 143 ALA A CA 1
ATOM 1120 C C . ALA A 1 143 ? 16.015 9.613 45.018 1.00 86.94 143 ALA A C 1
ATOM 1122 O O . ALA A 1 143 ? 15.210 9.354 44.121 1.00 86.94 143 ALA A O 1
ATOM 1123 N N . ASN A 1 144 ? 16.499 10.842 45.210 1.00 86.81 144 ASN A N 1
ATOM 1124 C CA . ASN A 1 144 ? 16.134 12.016 44.421 1.00 86.81 144 ASN A CA 1
ATOM 1125 C C . ASN A 1 144 ? 17.181 12.336 43.345 1.00 86.81 144 ASN A C 1
ATOM 1127 O O . ASN A 1 144 ? 17.126 13.395 42.729 1.00 86.81 144 ASN A O 1
ATOM 1131 N N . GLY A 1 145 ? 18.167 11.458 43.150 1.00 87.88 145 GLY A N 1
ATOM 1132 C CA . GLY A 1 145 ? 19.205 11.621 42.138 1.00 87.88 145 GLY A CA 1
ATOM 1133 C C . GLY A 1 145 ? 20.290 12.607 42.528 1.00 87.88 145 GLY A C 1
ATOM 1134 O O . GLY A 1 145 ? 21.164 12.906 41.714 1.00 87.88 145 GLY A O 1
ATOM 1135 N N . LYS A 1 146 ? 20.306 13.088 43.776 1.00 90.38 146 LYS A N 1
ATOM 1136 C CA . LYS A 1 146 ? 21.367 13.961 44.269 1.00 90.38 146 LYS A CA 1
ATOM 1137 C C . LYS A 1 146 ? 22.576 13.120 44.661 1.00 90.38 146 LYS A C 1
ATOM 1139 O O . LYS A 1 146 ? 22.467 12.142 45.397 1.00 90.38 146 LYS A O 1
ATOM 1144 N N . ARG A 1 147 ? 23.768 13.536 44.223 1.00 93.88 147 ARG A N 1
ATOM 1145 C CA . ARG A 1 147 ? 25.022 12.901 44.644 1.00 93.88 147 ARG A CA 1
ATOM 1146 C C . ARG A 1 147 ? 25.273 13.188 46.124 1.00 93.88 147 ARG A C 1
ATOM 1148 O O . ARG A 1 147 ? 25.426 14.346 46.510 1.00 93.88 147 ARG A O 1
ATOM 1155 N N . VAL A 1 148 ? 25.349 12.132 46.927 1.00 94.56 148 VAL A N 1
ATOM 1156 C CA . VAL A 1 148 ? 25.502 12.204 48.390 1.00 94.56 148 VAL A CA 1
ATOM 1157 C C . VAL A 1 148 ? 26.836 11.663 48.892 1.00 94.56 148 VAL A C 1
ATOM 1159 O O . VAL A 1 148 ? 27.243 12.021 49.992 1.00 94.56 148 VAL A O 1
ATOM 1162 N N . ALA A 1 149 ? 27.545 10.852 48.101 1.00 93.88 149 ALA A N 1
ATOM 1163 C CA . ALA A 1 149 ? 28.916 10.454 48.416 1.00 93.88 149 ALA A CA 1
ATOM 1164 C C . ALA A 1 149 ? 29.757 10.236 47.152 1.00 93.88 149 ALA A C 1
ATOM 1166 O O . ALA A 1 149 ? 29.253 9.765 46.131 1.00 93.88 149 ALA A O 1
ATOM 1167 N N . LEU A 1 150 ? 31.048 10.553 47.247 1.00 95.38 150 LEU A N 1
ATOM 1168 C CA . LEU A 1 150 ? 32.079 10.069 46.334 1.00 95.38 150 LEU A CA 1
ATOM 1169 C C . LEU A 1 150 ? 32.641 8.772 46.923 1.00 95.38 150 LEU A C 1
ATOM 1171 O O . LEU A 1 150 ? 33.086 8.785 48.067 1.00 95.38 150 LEU A O 1
ATOM 1175 N N . LEU A 1 151 ? 32.594 7.676 46.167 1.00 95.62 151 LEU A N 1
ATOM 1176 C CA . LEU A 1 151 ? 33.044 6.366 46.644 1.00 95.62 151 LEU A CA 1
ATOM 1177 C C . LEU A 1 151 ? 34.453 6.045 46.152 1.00 95.62 151 LEU A C 1
ATOM 1179 O O . LEU A 1 151 ? 35.292 5.614 46.934 1.00 95.62 151 LEU A O 1
ATOM 1183 N N . ALA A 1 152 ? 34.727 6.302 44.873 1.00 96.25 152 ALA A N 1
ATOM 1184 C CA . ALA A 1 152 ? 36.054 6.127 44.298 1.00 96.25 152 ALA A CA 1
ATOM 1185 C C . ALA A 1 152 ? 36.252 7.015 43.066 1.00 96.25 152 ALA A C 1
ATOM 1187 O O . ALA A 1 152 ? 35.500 6.904 42.106 1.00 96.25 152 ALA A O 1
ATOM 1188 N N . ASP A 1 153 ? 37.291 7.847 43.051 1.00 96.19 153 ASP A N 1
ATOM 1189 C CA . ASP A 1 153 ? 37.764 8.586 41.866 1.00 96.19 153 ASP A CA 1
ATOM 1190 C C . ASP A 1 153 ? 39.232 8.285 41.522 1.00 96.19 153 ASP A C 1
ATOM 1192 O O . ASP A 1 153 ? 39.726 8.689 40.463 1.00 96.19 153 ASP A O 1
ATOM 1196 N N . ARG A 1 154 ? 39.947 7.582 42.411 1.00 96.00 154 ARG A N 1
ATOM 1197 C CA . ARG A 1 154 ? 41.380 7.301 42.304 1.00 96.00 154 ARG A CA 1
ATOM 1198 C C . ARG A 1 154 ? 41.736 5.890 42.755 1.00 96.00 154 ARG A C 1
ATOM 1200 O O . ARG A 1 154 ? 41.129 5.345 43.670 1.00 96.00 154 ARG A O 1
ATOM 1207 N N . PHE A 1 155 ? 42.792 5.352 42.155 1.00 96.06 155 PHE A N 1
ATOM 1208 C CA . PHE A 1 155 ? 43.472 4.129 42.568 1.00 96.06 155 PHE A CA 1
ATOM 1209 C C . PHE A 1 155 ? 44.986 4.382 42.566 1.00 96.06 155 PHE A C 1
ATOM 1211 O O . PHE A 1 155 ? 45.513 4.937 41.602 1.00 96.06 155 PHE A O 1
ATOM 1218 N N . ASP A 1 156 ? 45.678 4.050 43.660 1.00 93.25 156 ASP A N 1
ATOM 1219 C CA . ASP A 1 156 ? 47.109 4.348 43.866 1.00 93.25 156 ASP A CA 1
ATOM 1220 C C . ASP A 1 156 ? 47.490 5.813 43.542 1.00 93.25 156 ASP A C 1
ATOM 1222 O O . ASP A 1 156 ? 48.492 6.108 42.891 1.00 93.25 156 ASP A O 1
ATOM 1226 N N . GLY A 1 157 ? 46.641 6.760 43.962 1.00 92.25 157 GLY A N 1
ATOM 1227 C CA . GLY A 1 157 ? 46.827 8.206 43.762 1.00 92.25 157 GLY A CA 1
ATOM 1228 C C . GLY A 1 157 ? 46.486 8.730 42.359 1.00 92.25 157 GLY A C 1
ATOM 1229 O O . GLY A 1 157 ? 46.305 9.939 42.186 1.00 92.25 157 GLY A O 1
ATOM 1230 N N . LYS A 1 158 ? 46.319 7.849 41.370 1.00 96.12 158 LYS A N 1
ATOM 1231 C CA . LYS A 1 158 ? 45.973 8.183 39.980 1.00 96.12 158 LYS A CA 1
ATOM 1232 C C . LYS A 1 158 ? 44.466 8.173 39.772 1.00 96.12 158 LYS A C 1
ATOM 1234 O O . LYS A 1 158 ? 43.780 7.320 40.326 1.00 96.12 158 LYS A O 1
ATOM 1239 N N . ARG A 1 159 ? 43.937 9.095 38.967 1.00 96.12 159 ARG A N 1
ATOM 1240 C CA . ARG A 1 159 ? 42.505 9.113 38.629 1.00 96.12 159 ARG A CA 1
ATOM 1241 C C . ARG A 1 159 ? 42.104 7.881 37.828 1.00 96.12 159 ARG A C 1
ATOM 1243 O O . ARG A 1 159 ? 42.805 7.522 36.880 1.00 96.12 159 ARG A O 1
ATOM 1250 N N . LEU A 1 160 ? 40.931 7.331 38.145 1.00 97.00 160 LEU A N 1
ATOM 1251 C CA . LEU A 1 160 ? 40.254 6.317 37.328 1.00 97.00 160 LEU A CA 1
ATOM 1252 C C . LEU A 1 160 ? 40.119 6.788 35.879 1.00 97.00 160 LEU A C 1
ATOM 1254 O O . LEU A 1 160 ? 40.117 7.992 35.626 1.00 97.00 160 LEU A O 1
ATOM 1258 N N . ASN A 1 161 ? 40.020 5.878 34.919 1.00 95.69 161 ASN A N 1
ATOM 1259 C CA . ASN A 1 161 ? 39.856 6.211 33.509 1.00 95.69 161 ASN A CA 1
ATOM 1260 C C . ASN A 1 161 ? 38.461 6.806 33.254 1.00 95.69 161 ASN A C 1
ATOM 1262 O O . ASN A 1 161 ? 38.282 8.022 33.354 1.00 95.69 161 ASN A O 1
ATOM 1266 N N . ARG A 1 162 ? 37.487 5.962 32.919 1.00 93.69 162 ARG A N 1
ATOM 1267 C CA . ARG A 1 162 ? 36.075 6.283 32.696 1.00 93.69 162 ARG A CA 1
ATOM 1268 C C . ARG A 1 162 ? 35.255 5.069 33.132 1.00 93.69 162 ARG A C 1
ATOM 1270 O O . ARG A 1 162 ? 34.961 4.224 32.287 1.00 93.69 162 ARG A O 1
ATOM 1277 N N . PRO A 1 163 ? 34.890 4.973 34.420 1.00 95.62 163 PRO A N 1
ATOM 1278 C CA . PRO A 1 163 ? 33.993 3.928 34.892 1.00 95.62 163 PRO A CA 1
ATOM 1279 C C . PRO A 1 163 ? 32.747 3.840 33.997 1.00 95.62 163 PRO A C 1
ATOM 1281 O O . PRO A 1 163 ? 32.152 4.878 33.701 1.00 95.62 163 PRO A O 1
ATOM 1284 N N . ASN A 1 164 ? 32.417 2.637 33.520 1.00 95.19 164 ASN A N 1
ATOM 1285 C CA . ASN A 1 164 ? 31.467 2.444 32.414 1.00 95.19 164 ASN A CA 1
ATOM 1286 C C . ASN A 1 164 ? 30.242 1.607 32.793 1.00 95.19 164 ASN A C 1
ATOM 1288 O O . ASN A 1 164 ? 29.124 2.086 32.676 1.00 95.19 164 ASN A O 1
ATOM 1292 N N . ASP A 1 165 ? 30.446 0.390 33.294 1.00 96.06 165 ASP A N 1
ATOM 1293 C CA . ASP A 1 165 ? 29.368 -0.440 33.829 1.00 96.06 165 ASP A CA 1
ATOM 1294 C C . ASP A 1 165 ? 29.732 -0.936 35.232 1.00 96.06 165 ASP A C 1
ATOM 1296 O O . ASP A 1 165 ? 30.915 -1.027 35.585 1.00 96.06 165 ASP A O 1
ATOM 1300 N N . CYS A 1 166 ? 28.724 -1.213 36.057 1.00 95.88 166 CYS A N 1
ATOM 1301 C CA . CYS A 1 166 ? 28.904 -1.710 37.415 1.00 95.88 166 CYS A CA 1
ATOM 1302 C C . CYS A 1 166 ? 27.895 -2.800 37.780 1.00 95.88 166 CYS A C 1
ATOM 1304 O O . CYS A 1 166 ? 26.847 -2.937 37.166 1.00 95.88 166 CYS A O 1
ATOM 1306 N N . VAL A 1 167 ? 28.202 -3.601 38.796 1.00 95.06 167 VAL A N 1
ATOM 1307 C CA . VAL A 1 167 ? 27.329 -4.636 39.358 1.00 95.06 167 VAL A CA 1
ATOM 1308 C C . VAL A 1 167 ? 27.542 -4.702 40.870 1.00 95.06 167 VAL A C 1
ATOM 1310 O O . VAL A 1 167 ? 28.658 -4.514 41.356 1.00 95.06 167 VAL A O 1
ATOM 1313 N N . ALA A 1 168 ? 26.469 -4.922 41.625 1.00 92.00 168 ALA A N 1
ATOM 1314 C CA . ALA A 1 168 ? 26.539 -5.127 43.068 1.00 92.00 168 ALA A CA 1
ATOM 1315 C C . ALA A 1 168 ? 26.569 -6.629 43.371 1.00 92.00 168 ALA A C 1
ATOM 1317 O O . ALA A 1 168 ? 25.828 -7.394 42.761 1.00 92.00 168 ALA A O 1
ATOM 1318 N N . HIS A 1 169 ? 27.427 -7.033 44.300 1.00 91.75 169 HIS A N 1
ATOM 1319 C CA . HIS A 1 169 ? 27.502 -8.395 44.819 1.00 91.75 169 HIS A CA 1
ATOM 1320 C C . HIS A 1 169 ? 26.721 -8.483 46.145 1.00 91.75 169 HIS A C 1
ATOM 1322 O O . HIS A 1 169 ? 26.636 -7.495 46.882 1.00 91.75 169 HIS A O 1
ATOM 1328 N N . SER A 1 170 ? 26.183 -9.655 46.490 1.00 89.38 170 SER A N 1
ATOM 1329 C CA . SER A 1 170 ? 25.354 -9.874 47.691 1.00 89.38 170 SER A CA 1
ATOM 1330 C C . SER A 1 170 ? 26.023 -9.492 49.021 1.00 89.38 170 SER A C 1
ATOM 1332 O O . SER A 1 170 ? 25.350 -9.154 49.994 1.00 89.38 170 SER A O 1
ATOM 1334 N N . ASP A 1 171 ? 27.358 -9.487 49.075 1.00 87.50 171 ASP A N 1
ATOM 1335 C CA . ASP A 1 171 ? 28.145 -9.039 50.237 1.00 87.50 171 ASP A CA 1
ATOM 1336 C C . ASP A 1 171 ? 28.134 -7.512 50.461 1.00 87.50 171 ASP A C 1
ATOM 1338 O O . ASP A 1 171 ? 28.652 -7.039 51.485 1.00 87.50 171 ASP A O 1
ATOM 1342 N N . GLY A 1 172 ? 27.545 -6.765 49.522 1.00 86.25 172 GLY A N 1
ATOM 1343 C CA . GLY A 1 172 ? 27.448 -5.310 49.488 1.00 86.25 172 GLY A CA 1
ATOM 1344 C C . GLY A 1 172 ? 28.549 -4.619 48.681 1.00 86.25 172 GLY A C 1
ATOM 1345 O O . GLY A 1 172 ? 28.504 -3.399 48.548 1.00 86.25 172 GLY A O 1
ATOM 1346 N N . SER A 1 173 ? 29.540 -5.344 48.153 1.00 92.25 173 SER A N 1
ATOM 1347 C CA . SER A 1 173 ? 30.601 -4.750 47.331 1.00 92.25 173 SER A CA 1
ATOM 1348 C C . SER A 1 173 ? 30.119 -4.411 45.918 1.00 92.25 173 SER A C 1
ATOM 1350 O O . SER A 1 173 ? 29.237 -5.068 45.365 1.00 92.25 173 SER A O 1
ATOM 1352 N N . VAL A 1 174 ? 30.710 -3.378 45.316 1.00 95.25 174 VAL A N 1
ATOM 1353 C CA . VAL A 1 174 ? 30.379 -2.910 43.963 1.00 95.25 174 VAL A CA 1
ATOM 1354 C C . VAL A 1 174 ? 31.566 -3.138 43.051 1.00 95.25 174 VAL A C 1
ATOM 1356 O O . VAL A 1 174 ? 32.673 -2.680 43.331 1.00 95.25 174 VAL A O 1
ATOM 1359 N N . TRP A 1 175 ? 31.335 -3.830 41.947 1.00 96.88 175 TRP A N 1
ATOM 1360 C CA . TRP A 1 175 ? 32.348 -4.143 40.955 1.00 96.88 175 TRP A CA 1
ATOM 1361 C C . TRP A 1 175 ? 32.072 -3.329 39.702 1.00 96.88 175 TRP A C 1
ATOM 1363 O O . TRP A 1 175 ? 30.920 -3.218 39.297 1.00 96.88 175 TRP A O 1
ATOM 1373 N N . PHE A 1 176 ? 33.091 -2.726 39.096 1.00 97.81 176 PHE A N 1
ATOM 1374 C CA . PHE A 1 176 ? 32.896 -1.876 37.922 1.00 97.81 176 PHE A CA 1
ATOM 1375 C C . PHE A 1 176 ? 34.083 -1.909 36.967 1.00 97.81 176 PHE A C 1
ATOM 1377 O O . PHE A 1 176 ? 35.233 -2.097 37.374 1.00 97.81 176 PHE A O 1
ATOM 1384 N N . THR A 1 177 ? 33.800 -1.710 35.685 1.00 98.06 177 THR A N 1
ATOM 1385 C CA . THR A 1 177 ? 34.806 -1.658 34.619 1.00 98.06 177 THR A CA 1
ATOM 1386 C C . THR A 1 177 ? 35.292 -0.235 34.392 1.00 98.06 177 THR A C 1
ATOM 1388 O O . THR A 1 177 ? 34.482 0.692 34.370 1.00 98.06 177 THR A O 1
ATOM 1391 N N . ASP A 1 178 ? 36.588 -0.066 34.139 1.00 97.12 178 ASP A N 1
ATOM 1392 C CA . ASP A 1 178 ? 37.231 1.235 33.936 1.00 97.12 178 ASP A CA 1
ATOM 1393 C C . ASP A 1 178 ? 37.980 1.328 32.583 1.00 97.12 178 ASP A C 1
ATOM 1395 O O . ASP A 1 178 ? 39.221 1.362 32.543 1.00 97.12 178 ASP A O 1
ATOM 1399 N N . PRO A 1 179 ? 37.248 1.324 31.449 1.00 96.19 179 PRO A N 1
ATOM 1400 C CA . PRO A 1 179 ? 37.819 1.491 30.114 1.00 96.19 179 PRO A CA 1
ATOM 1401 C C . PRO A 1 179 ? 38.340 2.912 29.875 1.00 96.19 179 PRO A C 1
ATOM 1403 O O . PRO A 1 179 ? 38.049 3.858 30.603 1.00 96.19 179 PRO A O 1
ATOM 1406 N N . ASN A 1 180 ? 39.089 3.093 28.788 1.00 93.00 180 ASN A N 1
ATOM 1407 C CA . ASN A 1 180 ? 39.648 4.388 28.398 1.00 93.00 180 ASN A CA 1
ATOM 1408 C C . ASN A 1 180 ? 38.827 5.113 27.312 1.00 93.00 180 ASN A C 1
ATOM 1410 O O . ASN A 1 180 ? 39.381 5.797 26.444 1.00 93.00 180 ASN A O 1
ATOM 1414 N N . TYR A 1 181 ? 37.499 4.987 27.362 1.00 89.62 181 TYR A N 1
ATOM 1415 C CA . TYR A 1 181 ? 36.604 5.703 26.455 1.00 89.62 181 TYR A CA 1
ATOM 1416 C C . TYR A 1 181 ? 36.815 7.228 26.502 1.00 89.62 181 TYR A C 1
ATOM 1418 O O . TYR A 1 181 ? 37.359 7.794 27.451 1.00 89.62 181 TYR A O 1
ATOM 1426 N N . LEU A 1 182 ? 36.391 7.916 25.438 1.00 82.69 182 LEU A N 1
ATOM 1427 C CA . LEU A 1 182 ? 36.406 9.379 25.282 1.00 82.69 182 LEU A CA 1
ATOM 1428 C C . LEU A 1 182 ? 37.777 10.083 25.280 1.00 82.69 182 LEU A C 1
ATOM 1430 O O . LEU A 1 182 ? 37.834 11.204 24.785 1.00 82.69 182 LEU A O 1
ATOM 1434 N N . PHE A 1 183 ? 38.887 9.476 25.719 1.00 88.00 183 PHE A N 1
ATOM 1435 C CA . PHE A 1 183 ? 40.206 10.139 25.687 1.00 88.00 183 PHE A CA 1
ATOM 1436 C C . PHE A 1 183 ? 40.645 10.522 24.265 1.00 88.00 183 PHE A C 1
ATOM 1438 O O . PHE A 1 183 ? 41.179 11.608 24.052 1.00 88.00 183 PHE A O 1
ATOM 1445 N N . LYS A 1 184 ? 40.329 9.693 23.257 1.00 82.94 184 LYS A N 1
ATOM 1446 C CA . LYS A 1 184 ? 40.569 10.028 21.840 1.00 82.94 184 LYS A CA 1
ATOM 1447 C C . LYS A 1 184 ? 39.724 11.217 21.361 1.00 82.94 184 LYS A C 1
ATOM 1449 O O . LYS A 1 184 ? 40.188 12.001 20.540 1.00 82.94 184 LYS A O 1
ATOM 1454 N N . ALA A 1 185 ? 38.496 11.349 21.866 1.00 78.25 185 ALA A N 1
ATOM 1455 C CA . ALA A 1 185 ? 37.583 12.443 21.529 1.00 78.25 185 ALA A CA 1
ATOM 1456 C C . ALA A 1 185 ? 37.843 13.718 22.359 1.00 78.25 185 ALA A C 1
ATOM 1458 O O . ALA A 1 185 ? 37.427 14.805 21.966 1.00 78.25 185 ALA A O 1
ATOM 1459 N N . ARG A 1 186 ? 38.550 13.603 23.493 1.00 82.62 186 ARG A N 1
ATOM 1460 C CA . ARG A 1 186 ? 38.888 14.694 24.419 1.00 82.62 186 ARG A CA 1
ATOM 1461 C C . ARG A 1 186 ? 40.402 14.738 24.674 1.00 82.62 186 ARG A C 1
ATOM 1463 O O . ARG A 1 186 ? 40.842 14.464 25.787 1.00 82.62 186 ARG A O 1
ATOM 1470 N N . PRO A 1 187 ? 41.214 15.141 23.681 1.00 75.44 187 PRO A N 1
ATOM 1471 C CA . PRO A 1 187 ? 42.678 15.041 23.743 1.00 75.44 187 PRO A CA 1
ATOM 1472 C C . PRO A 1 187 ? 43.339 15.921 24.818 1.00 75.44 187 PRO A C 1
ATOM 1474 O O . PRO A 1 187 ? 44.523 15.761 25.101 1.00 75.44 187 PRO A O 1
ATOM 1477 N N . LYS A 1 188 ? 42.597 16.866 25.416 1.00 83.00 188 LYS A N 1
ATOM 1478 C CA . LYS A 1 188 ? 43.060 17.674 26.557 1.00 83.00 188 LYS A CA 1
ATOM 1479 C C . LYS A 1 188 ? 43.070 16.896 27.875 1.00 83.00 188 LYS A C 1
ATOM 1481 O O . LYS A 1 188 ? 43.699 17.336 28.831 1.00 83.00 188 LYS A O 1
ATOM 1486 N N . GLU A 1 189 ? 42.359 15.777 27.940 1.00 84.75 189 GLU A N 1
ATOM 1487 C CA . GLU A 1 189 ? 42.330 14.901 29.103 1.00 84.75 189 GLU A CA 1
ATOM 148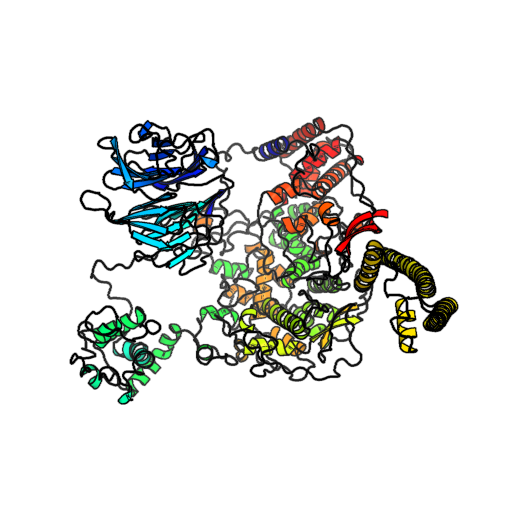8 C C . GLU A 1 189 ? 43.301 13.736 28.879 1.00 84.75 189 GLU A C 1
ATOM 1490 O O . GLU A 1 189 ? 43.357 13.172 27.789 1.00 84.75 189 GLU A O 1
ATOM 1495 N N . GLN A 1 190 ? 44.074 13.371 29.905 1.00 86.94 190 GLN A N 1
ATOM 1496 C CA . GLN A 1 190 ? 45.041 12.274 29.830 1.00 86.94 190 GLN A CA 1
ATOM 1497 C C . GLN A 1 190 ? 44.651 11.131 30.769 1.00 86.94 190 GLN A C 1
ATOM 1499 O O . GLN A 1 190 ? 44.158 11.349 31.883 1.00 86.94 190 GLN A O 1
ATOM 1504 N N . GLN A 1 191 ? 44.877 9.908 30.291 1.00 92.69 191 GLN A N 1
ATOM 1505 C CA . GLN A 1 191 ? 44.763 8.688 31.079 1.00 92.69 191 GLN A CA 1
ATOM 1506 C C . GLN A 1 191 ? 45.917 8.642 32.096 1.00 92.69 191 GLN A C 1
ATOM 1508 O O . GLN A 1 191 ? 47.072 8.815 31.715 1.00 92.69 191 GLN A O 1
ATOM 1513 N N . GLU A 1 192 ? 45.616 8.435 33.381 1.00 94.94 192 GLU A N 1
ATOM 1514 C CA . GLU A 1 192 ? 46.637 8.409 34.450 1.00 94.94 192 GLU A CA 1
ATOM 1515 C C . GLU A 1 192 ? 47.038 6.977 34.838 1.00 94.94 192 GLU A C 1
ATOM 1517 O O . GLU A 1 192 ? 48.203 6.701 35.155 1.00 94.94 192 GLU A O 1
ATOM 1522 N N . LEU A 1 193 ? 46.070 6.058 34.808 1.00 94.56 193 LEU A N 1
ATOM 1523 C CA . LEU A 1 193 ? 46.303 4.632 34.992 1.00 94.56 193 LEU A CA 1
ATOM 1524 C C . LEU A 1 193 ? 47.023 4.050 33.770 1.00 94.56 193 LEU A C 1
ATOM 1526 O O . LEU A 1 193 ? 46.766 4.435 32.633 1.00 94.56 193 LEU A O 1
ATOM 1530 N N . ASP A 1 194 ? 47.914 3.095 34.009 1.00 91.50 194 ASP A N 1
ATOM 1531 C CA . ASP A 1 194 ? 48.748 2.429 32.998 1.00 91.50 194 ASP A CA 1
ATOM 1532 C C . ASP A 1 194 ? 48.025 1.298 32.248 1.00 91.50 194 ASP A C 1
ATOM 1534 O O . ASP A 1 194 ? 48.612 0.598 31.425 1.00 91.50 194 ASP A O 1
ATOM 1538 N N . GLY A 1 195 ? 46.733 1.132 32.510 1.00 91.94 195 GLY A N 1
ATOM 1539 C CA . GLY A 1 195 ? 45.897 0.118 31.902 1.00 91.94 195 GLY A CA 1
ATOM 1540 C C . GLY A 1 195 ? 44.425 0.374 32.178 1.00 91.94 195 GLY A C 1
ATOM 1541 O O . GLY A 1 195 ? 44.032 1.430 32.677 1.00 91.94 195 GLY A O 1
ATOM 1542 N N . GLN A 1 196 ? 43.621 -0.612 31.816 1.00 95.38 196 GLN A N 1
ATOM 1543 C CA . GLN A 1 196 ? 42.177 -0.619 31.981 1.00 95.38 196 GLN A CA 1
ATOM 1544 C C . GLN A 1 196 ? 41.824 -1.856 32.790 1.00 95.38 196 GLN A C 1
ATOM 1546 O O . GLN A 1 196 ? 42.401 -2.931 32.582 1.00 95.38 196 GLN A O 1
ATOM 1551 N N . PHE A 1 197 ? 40.929 -1.690 33.751 1.00 96.75 197 PHE A N 1
ATOM 1552 C CA . PHE A 1 197 ? 40.783 -2.649 34.834 1.00 96.75 197 PHE A CA 1
ATOM 1553 C C . PHE A 1 197 ? 39.319 -2.895 35.166 1.00 96.75 197 PHE A C 1
ATOM 1555 O O . PHE A 1 197 ? 38.438 -2.127 34.781 1.00 96.75 197 PHE A O 1
ATOM 1562 N N . VAL A 1 198 ? 39.083 -3.965 35.919 1.00 97.62 198 VAL A N 1
ATOM 1563 C CA . VAL A 1 198 ? 37.867 -4.106 36.721 1.00 97.62 198 VAL A CA 1
ATOM 1564 C C . VAL A 1 198 ? 38.263 -3.884 38.169 1.00 97.62 198 VAL A C 1
ATOM 1566 O O . VAL A 1 198 ? 39.266 -4.439 38.637 1.00 97.62 198 VAL A O 1
ATOM 1569 N N . PHE A 1 199 ? 37.493 -3.057 38.858 1.00 97.56 199 PHE A N 1
ATOM 1570 C CA . PHE A 1 199 ? 37.680 -2.737 40.262 1.00 97.56 199 PHE A CA 1
ATOM 1571 C C . PHE A 1 199 ? 36.563 -3.338 41.104 1.00 97.56 199 PHE A C 1
ATOM 1573 O O . PHE A 1 199 ? 35.436 -3.462 40.640 1.00 97.56 199 PHE A O 1
ATOM 1580 N N . ARG A 1 200 ? 36.886 -3.659 42.356 1.00 95.50 200 ARG A N 1
ATOM 1581 C CA . ARG A 1 200 ? 35.945 -3.963 43.432 1.00 95.50 200 ARG A CA 1
ATOM 1582 C C . ARG A 1 200 ? 36.072 -2.880 44.494 1.00 95.50 200 ARG A C 1
ATOM 1584 O O . ARG A 1 200 ? 37.163 -2.663 45.017 1.00 95.50 200 ARG A O 1
ATOM 1591 N N . PHE A 1 201 ? 34.966 -2.233 44.817 1.00 95.94 201 PHE A N 1
ATOM 1592 C CA . PHE A 1 201 ? 34.833 -1.299 45.923 1.00 95.94 201 PHE A CA 1
ATOM 1593 C C . PHE A 1 201 ? 34.050 -1.965 47.057 1.00 95.94 201 PHE A C 1
ATOM 1595 O O . PHE A 1 201 ? 32.921 -2.411 46.845 1.00 95.94 201 PHE A O 1
ATOM 1602 N N . ASP A 1 202 ? 34.630 -2.035 48.252 1.00 93.06 202 ASP A N 1
ATOM 1603 C CA . ASP A 1 202 ? 33.937 -2.520 49.445 1.00 93.06 202 ASP A CA 1
ATOM 1604 C C . ASP A 1 202 ? 33.455 -1.325 50.287 1.00 93.06 202 ASP A C 1
ATOM 1606 O O . ASP A 1 202 ? 34.271 -0.574 50.826 1.00 93.06 202 ASP A O 1
ATOM 1610 N N . PRO A 1 203 ? 32.135 -1.102 50.422 1.00 87.69 203 PRO A N 1
ATOM 1611 C CA . PRO A 1 203 ? 31.620 0.032 51.180 1.00 87.69 203 PRO A CA 1
ATOM 1612 C C . PRO A 1 203 ? 31.822 -0.095 52.696 1.00 87.69 203 PRO A C 1
ATOM 1614 O O . PRO A 1 203 ? 31.614 0.893 53.399 1.00 87.69 203 PRO A O 1
ATOM 1617 N N . LYS A 1 204 ? 32.185 -1.274 53.227 1.00 87.44 204 LYS A N 1
ATOM 1618 C CA . LYS A 1 204 ? 32.382 -1.478 54.674 1.00 87.44 204 LYS A CA 1
ATOM 1619 C C . LYS A 1 204 ? 33.665 -0.820 55.166 1.00 87.44 204 LYS A C 1
ATOM 1621 O O . LYS A 1 204 ? 33.669 -0.243 56.250 1.00 87.44 204 LYS A O 1
ATOM 1626 N N . ASP A 1 205 ? 34.728 -0.892 54.371 1.00 90.12 205 ASP A N 1
ATOM 1627 C CA . ASP A 1 205 ? 36.039 -0.315 54.682 1.00 90.12 205 ASP A CA 1
ATOM 1628 C C . ASP A 1 205 ? 36.470 0.779 53.688 1.00 90.12 205 ASP A C 1
ATOM 1630 O O . ASP A 1 205 ? 37.535 1.373 53.845 1.00 90.12 205 ASP A O 1
ATOM 1634 N N . SER A 1 206 ? 35.626 1.083 52.694 1.00 89.19 206 SER A N 1
ATOM 1635 C CA . SER A 1 206 ? 35.910 2.010 51.589 1.00 89.19 206 SER A CA 1
ATOM 1636 C C . SER A 1 206 ? 37.150 1.625 50.772 1.00 89.19 206 SER A C 1
ATOM 1638 O O . SER A 1 206 ? 37.774 2.484 50.145 1.00 89.19 206 SER A O 1
ATOM 1640 N N . SER A 1 207 ? 37.532 0.343 50.770 1.00 92.56 207 SER A N 1
ATOM 1641 C CA . SER A 1 207 ? 38.686 -0.131 50.013 1.00 92.56 207 SER A CA 1
ATOM 1642 C C . SER A 1 207 ? 38.339 -0.329 48.538 1.00 92.56 207 SER A C 1
ATOM 1644 O O . SER A 1 207 ? 37.342 -0.957 48.182 1.00 92.56 207 SER A O 1
ATOM 1646 N N . LEU A 1 208 ? 39.200 0.194 47.662 1.00 96.12 208 LEU A N 1
ATOM 1647 C CA . LEU A 1 208 ? 39.143 -0.031 46.222 1.00 96.12 208 LEU A CA 1
ATOM 1648 C C . LEU A 1 208 ? 40.272 -0.976 45.816 1.00 96.12 208 LEU A C 1
ATOM 1650 O O . LEU A 1 208 ? 41.447 -0.685 46.038 1.00 96.12 208 LEU A O 1
ATOM 1654 N N . ARG A 1 209 ? 39.927 -2.107 45.203 1.00 94.31 209 ARG A N 1
ATOM 1655 C CA . ARG A 1 209 ? 40.881 -3.142 44.792 1.00 94.31 209 ARG A CA 1
ATOM 1656 C C . ARG A 1 209 ? 40.766 -3.395 43.300 1.00 94.31 209 ARG A C 1
ATOM 1658 O O . ARG A 1 209 ? 39.672 -3.566 42.772 1.00 94.31 209 ARG A O 1
ATOM 1665 N N . LYS A 1 210 ? 41.905 -3.463 42.618 1.00 95.06 210 LYS A N 1
ATOM 1666 C CA . LYS A 1 210 ? 41.986 -3.948 41.237 1.00 95.06 210 LYS A CA 1
ATOM 1667 C C . LYS A 1 210 ? 41.844 -5.472 41.236 1.00 95.06 210 LYS A C 1
ATOM 1669 O O . LYS A 1 210 ? 42.660 -6.146 41.857 1.00 95.06 210 LYS A O 1
ATOM 1674 N N . VAL A 1 211 ? 40.841 -5.996 40.534 1.00 94.31 211 VAL A N 1
ATOM 1675 C CA . VAL A 1 211 ? 40.502 -7.434 40.520 1.00 94.31 211 VAL A CA 1
ATOM 1676 C C . VAL A 1 211 ? 40.728 -8.095 39.161 1.00 94.31 211 VAL A C 1
ATOM 1678 O O . VAL A 1 211 ? 41.077 -9.269 39.114 1.00 94.31 211 VAL A O 1
ATOM 1681 N N . VAL A 1 212 ? 40.626 -7.347 38.057 1.00 94.94 212 VAL A N 1
ATOM 1682 C CA . VAL A 1 212 ? 40.958 -7.845 36.708 1.00 94.94 212 VAL A CA 1
ATOM 1683 C C . VAL A 1 212 ? 41.900 -6.877 36.002 1.00 94.94 212 VAL A C 1
ATOM 1685 O O . VAL A 1 212 ? 41.739 -5.658 36.080 1.00 94.94 212 VAL A O 1
ATOM 1688 N N . SER A 1 213 ? 42.868 -7.434 35.275 1.00 91.94 213 SER A N 1
ATOM 1689 C CA . SER A 1 213 ? 43.787 -6.722 34.385 1.00 91.94 213 SER A CA 1
ATOM 1690 C C . SER A 1 213 ? 43.941 -7.457 33.046 1.00 91.94 213 SER A C 1
ATOM 1692 O O . SER A 1 213 ? 43.491 -8.592 32.883 1.00 91.94 213 SER A O 1
ATOM 1694 N N . GLY A 1 214 ? 44.569 -6.804 32.062 1.00 88.19 214 GLY A N 1
ATOM 1695 C CA . GLY A 1 214 ? 44.889 -7.431 30.774 1.00 88.19 214 GLY A CA 1
ATOM 1696 C C . GLY A 1 214 ? 43.698 -7.602 29.822 1.00 88.19 214 GLY A C 1
ATOM 1697 O O . GLY A 1 214 ? 43.749 -8.469 28.946 1.00 88.19 214 GLY A O 1
ATOM 1698 N N . LEU A 1 215 ? 42.641 -6.805 30.004 1.00 92.75 215 LEU A N 1
ATOM 1699 C CA . LEU A 1 215 ? 41.573 -6.590 29.021 1.00 92.75 215 LEU A CA 1
ATOM 1700 C C . LEU A 1 215 ? 41.891 -5.342 28.187 1.00 92.75 215 LEU A C 1
ATOM 1702 O O . LEU A 1 215 ? 42.557 -4.426 28.675 1.00 92.75 215 LEU A O 1
ATOM 1706 N N . LYS A 1 216 ? 41.455 -5.319 26.924 1.00 91.81 216 LYS A N 1
ATOM 1707 C CA . LYS A 1 216 ? 41.759 -4.220 25.994 1.00 91.81 216 LYS A CA 1
ATOM 1708 C C . LYS A 1 216 ? 40.766 -3.069 26.057 1.00 91.81 216 LYS A C 1
ATOM 1710 O O . LYS A 1 216 ? 41.182 -1.950 25.760 1.00 91.81 216 LYS A O 1
ATOM 1715 N N . LEU A 1 217 ? 39.494 -3.371 26.325 1.00 94.31 217 LEU A N 1
ATOM 1716 C CA . LEU A 1 217 ? 38.403 -2.413 26.495 1.00 94.31 217 LEU A CA 1
ATOM 1717 C C . LEU A 1 217 ? 37.271 -3.047 27.334 1.00 94.31 217 LEU A C 1
ATOM 1719 O O . LEU A 1 217 ? 36.255 -3.455 26.769 1.00 94.31 217 LEU A O 1
ATOM 1723 N N . PRO A 1 218 ? 37.461 -3.207 28.663 1.00 96.25 218 PRO A N 1
ATOM 1724 C CA . PRO A 1 218 ? 36.474 -3.847 29.535 1.00 96.25 218 PRO A CA 1
ATOM 1725 C C . PRO A 1 218 ? 35.175 -3.037 29.574 1.00 96.25 218 PRO A C 1
ATOM 1727 O O . PRO A 1 218 ? 35.226 -1.819 29.750 1.00 96.25 218 PRO A O 1
ATOM 1730 N N . ASN A 1 219 ? 34.033 -3.705 29.414 1.00 95.31 219 ASN A N 1
ATOM 1731 C CA . ASN A 1 219 ? 32.739 -3.039 29.266 1.00 95.31 219 ASN A CA 1
ATOM 1732 C C . ASN A 1 219 ? 31.639 -3.675 30.137 1.00 95.31 219 ASN A C 1
ATOM 1734 O O . ASN A 1 219 ? 31.648 -3.462 31.343 1.00 95.31 219 ASN A O 1
ATOM 1738 N N . GLY A 1 220 ? 30.713 -4.451 29.573 1.00 95.56 220 GLY A N 1
ATOM 1739 C CA . GLY A 1 220 ? 29.613 -5.053 30.324 1.00 95.56 220 GLY A CA 1
ATOM 1740 C C . GLY A 1 220 ? 30.112 -6.018 31.398 1.00 95.56 220 GLY A C 1
ATOM 1741 O O . GLY A 1 220 ? 31.054 -6.782 31.160 1.00 95.56 220 GLY A O 1
ATOM 1742 N N . ILE A 1 221 ? 29.478 -5.995 32.573 1.00 97.31 221 ILE A N 1
ATOM 1743 C CA . ILE A 1 221 ? 29.861 -6.793 33.746 1.00 97.31 221 ILE A CA 1
ATOM 1744 C C . ILE A 1 221 ? 28.635 -7.404 34.435 1.00 97.31 221 ILE A C 1
ATOM 1746 O O . ILE A 1 221 ? 27.663 -6.707 34.711 1.00 97.31 221 ILE A O 1
ATOM 1750 N N . ALA A 1 222 ? 28.687 -8.700 34.752 1.00 96.94 222 ALA A N 1
ATOM 1751 C CA . ALA A 1 222 ? 27.614 -9.392 35.470 1.00 96.94 222 ALA A CA 1
ATOM 1752 C C . ALA A 1 222 ? 28.143 -10.561 36.310 1.00 96.94 222 ALA A C 1
ATOM 1754 O O . ALA A 1 222 ? 29.126 -11.206 35.941 1.00 96.94 222 ALA A O 1
ATOM 1755 N N . PHE A 1 223 ? 27.468 -10.868 37.417 1.00 95.88 223 PHE A N 1
ATOM 1756 C CA . PHE A 1 223 ? 27.663 -12.124 38.145 1.00 95.88 223 PHE A CA 1
ATOM 1757 C C . PHE A 1 223 ? 26.699 -13.193 37.633 1.00 95.88 223 PHE A C 1
ATOM 1759 O O . PHE A 1 223 ? 25.583 -12.862 37.230 1.00 95.88 223 PHE A O 1
ATOM 1766 N N . SER A 1 224 ? 27.100 -14.468 37.681 1.00 93.88 224 SER A N 1
ATOM 1767 C CA . SER A 1 224 ? 26.131 -15.566 37.585 1.00 93.88 224 SER A CA 1
ATOM 1768 C C . SER A 1 224 ? 25.092 -15.463 38.710 1.00 93.88 224 SER A C 1
ATOM 1770 O O . SER A 1 224 ? 25.408 -14.923 39.772 1.00 93.88 224 SER A O 1
ATOM 1772 N N . PRO A 1 225 ? 23.878 -16.020 38.539 1.00 90.94 225 PRO A N 1
ATOM 1773 C CA . PRO A 1 225 ? 22.849 -15.988 39.583 1.00 90.94 225 PRO A CA 1
ATOM 1774 C C . PRO A 1 225 ? 23.283 -16.587 40.932 1.00 90.94 225 PRO A C 1
ATOM 1776 O O . PRO A 1 225 ? 22.781 -16.181 41.973 1.00 90.94 225 PRO A O 1
ATOM 1779 N N . ASP A 1 226 ? 24.222 -17.539 40.926 1.00 90.62 226 ASP A N 1
ATOM 1780 C CA . ASP A 1 226 ? 24.805 -18.137 42.134 1.00 90.62 226 ASP A CA 1
ATOM 1781 C C . ASP A 1 226 ? 26.041 -17.386 42.673 1.00 90.62 226 ASP A C 1
ATOM 1783 O O . ASP A 1 226 ? 26.665 -17.840 43.633 1.00 90.62 226 ASP A O 1
ATOM 1787 N N . GLU A 1 227 ? 26.412 -16.269 42.039 1.00 92.88 227 GLU A N 1
ATOM 1788 C CA . GLU A 1 227 ? 27.591 -15.436 42.312 1.00 92.88 227 GLU A CA 1
ATOM 1789 C C . GLU A 1 227 ? 28.916 -16.211 42.400 1.00 92.88 227 GLU A C 1
ATOM 1791 O O . GLU A 1 227 ? 29.874 -15.770 43.042 1.00 92.88 227 GLU A O 1
ATOM 1796 N N . LYS A 1 228 ? 29.000 -17.376 41.747 1.00 93.44 228 LYS A N 1
ATOM 1797 C CA . LYS A 1 228 ? 30.244 -18.150 41.644 1.00 93.44 228 LYS A CA 1
ATOM 1798 C C . LYS A 1 228 ? 31.107 -17.732 40.469 1.00 93.44 228 LYS A C 1
ATOM 1800 O O . LYS A 1 228 ? 32.261 -18.141 40.405 1.00 93.44 228 LYS A O 1
ATOM 1805 N N . TRP A 1 229 ? 30.576 -16.938 39.546 1.00 95.31 229 TRP A N 1
ATOM 1806 C CA . TRP A 1 229 ? 31.289 -16.510 38.353 1.00 95.31 229 TRP A CA 1
ATOM 1807 C C . TRP A 1 229 ? 31.097 -15.021 38.097 1.00 95.31 229 TRP A C 1
ATOM 1809 O O . TRP A 1 229 ? 29.983 -14.506 38.164 1.00 95.31 229 TRP A O 1
ATOM 1819 N N . LEU A 1 230 ? 32.189 -14.342 37.750 1.00 97.19 230 LEU A N 1
ATOM 1820 C CA . LEU A 1 230 ? 32.178 -12.987 37.205 1.00 97.19 230 LEU A CA 1
ATOM 1821 C C . LEU A 1 230 ? 32.333 -13.056 35.689 1.00 97.19 230 LEU A C 1
ATOM 1823 O O . LEU A 1 230 ? 33.282 -13.675 35.216 1.00 97.19 230 LEU A O 1
ATOM 1827 N N . PHE A 1 231 ? 31.471 -12.370 34.946 1.00 98.00 231 PHE A N 1
ATOM 1828 C CA . PHE A 1 231 ? 31.519 -12.240 33.492 1.00 98.00 231 PHE A CA 1
ATOM 1829 C C . PHE A 1 231 ? 31.850 -10.805 33.096 1.00 98.00 231 PHE A C 1
ATOM 1831 O O . PHE A 1 231 ? 31.319 -9.862 33.685 1.00 98.00 231 PHE A O 1
ATOM 1838 N N . VAL A 1 232 ? 32.724 -10.639 32.099 1.00 97.75 232 VAL A N 1
ATOM 1839 C CA . VAL A 1 232 ? 33.119 -9.320 31.577 1.00 97.75 232 VAL A CA 1
ATOM 1840 C C . VAL A 1 232 ? 33.283 -9.374 30.058 1.00 97.75 232 VAL A C 1
ATOM 1842 O O . VAL A 1 232 ? 34.038 -10.210 29.545 1.00 97.75 232 VAL A O 1
ATOM 1845 N N . THR A 1 233 ? 32.623 -8.469 29.330 1.00 96.56 233 THR A N 1
ATOM 1846 C CA . THR A 1 233 ? 32.868 -8.277 27.891 1.00 96.56 233 THR A CA 1
ATOM 1847 C C . THR A 1 233 ? 34.098 -7.403 27.652 1.00 96.56 233 THR A C 1
ATOM 1849 O O . THR A 1 233 ? 34.383 -6.462 28.395 1.00 96.56 233 THR A O 1
ATOM 1852 N N . ASP A 1 234 ? 34.846 -7.705 26.589 1.00 94.00 234 ASP A N 1
ATOM 1853 C CA . ASP A 1 234 ? 35.929 -6.848 26.096 1.00 94.00 234 ASP A CA 1
ATOM 1854 C C . ASP A 1 234 ? 35.562 -6.330 24.705 1.00 94.00 234 ASP A C 1
ATOM 1856 O O . ASP A 1 234 ? 35.699 -7.051 23.714 1.00 94.00 234 ASP A O 1
ATOM 1860 N N . SER A 1 235 ? 35.103 -5.077 24.630 1.00 92.69 235 SER A N 1
ATOM 1861 C CA . SER A 1 235 ? 34.565 -4.461 23.411 1.00 92.69 235 SER A CA 1
ATOM 1862 C C . SER A 1 235 ? 35.588 -4.335 22.279 1.00 92.69 235 SER A C 1
ATOM 1864 O O . SER A 1 235 ? 35.199 -4.191 21.121 1.00 92.69 235 SER A O 1
ATOM 1866 N N . ALA A 1 236 ? 36.889 -4.389 22.575 1.00 89.31 236 ALA A N 1
ATOM 1867 C CA . ALA A 1 236 ? 37.942 -4.381 21.559 1.00 89.31 236 ALA A CA 1
ATOM 1868 C C . ALA A 1 236 ? 38.242 -5.784 21.000 1.00 89.31 236 ALA A C 1
ATOM 1870 O O . ALA A 1 236 ? 39.091 -5.930 20.116 1.00 89.31 236 ALA A O 1
ATOM 1871 N N . SER A 1 237 ? 37.569 -6.814 21.513 1.00 88.88 237 SER A N 1
ATOM 1872 C CA . SER A 1 237 ? 37.666 -8.195 21.060 1.00 88.88 237 SER A CA 1
ATOM 1873 C C . SER A 1 237 ? 36.280 -8.791 20.812 1.00 88.88 237 SER A C 1
ATOM 1875 O O . SER A 1 237 ? 35.250 -8.173 21.074 1.00 88.88 237 SER A O 1
ATOM 1877 N N . ASN A 1 238 ? 36.269 -10.024 20.322 1.00 89.25 238 ASN A N 1
ATOM 1878 C CA . ASN A 1 238 ? 35.049 -10.803 20.153 1.00 89.25 238 ASN A CA 1
ATOM 1879 C C . ASN A 1 238 ? 34.723 -11.636 21.405 1.00 89.25 238 ASN A C 1
ATOM 1881 O O . ASN A 1 238 ? 33.740 -12.362 21.411 1.00 89.25 238 ASN A O 1
ATOM 1885 N N . ASN A 1 239 ? 35.553 -11.586 22.448 1.00 93.06 239 ASN A N 1
ATOM 1886 C CA . ASN A 1 239 ? 35.461 -12.516 23.566 1.00 93.06 239 ASN A CA 1
ATOM 1887 C C . ASN A 1 239 ? 34.648 -11.945 24.729 1.00 93.06 239 ASN A C 1
ATOM 1889 O O . ASN A 1 239 ? 34.808 -10.788 25.128 1.00 93.06 239 ASN A O 1
ATOM 1893 N N . LEU A 1 240 ? 33.843 -12.824 25.311 1.00 95.50 240 LEU A N 1
ATOM 1894 C CA . LEU A 1 240 ? 33.248 -12.701 26.629 1.00 95.50 240 LEU A CA 1
ATOM 1895 C C . LEU A 1 240 ? 34.042 -13.599 27.580 1.00 95.50 240 LEU A C 1
ATOM 1897 O O . LEU A 1 240 ? 34.177 -14.801 27.343 1.00 95.50 240 LEU A O 1
ATOM 1901 N N . TYR A 1 241 ? 34.596 -13.014 28.636 1.00 97.31 241 TYR A N 1
ATOM 1902 C CA . TYR A 1 241 ? 35.417 -13.733 29.605 1.00 97.31 241 TYR A CA 1
ATOM 1903 C C . TYR A 1 241 ? 34.629 -14.037 30.873 1.00 97.31 241 TYR A C 1
ATOM 1905 O O . TYR A 1 241 ? 33.730 -13.278 31.237 1.00 97.31 241 TYR A O 1
ATOM 1913 N N . ARG A 1 242 ? 35.022 -15.106 31.573 1.00 96.75 242 ARG A N 1
ATOM 1914 C CA . ARG A 1 242 ? 34.555 -15.398 32.929 1.00 96.75 242 ARG A CA 1
ATOM 1915 C C . ARG A 1 242 ? 35.695 -15.749 33.883 1.00 96.75 242 ARG A C 1
ATOM 1917 O O . ARG A 1 242 ? 36.756 -16.203 33.452 1.00 96.75 242 ARG A O 1
ATOM 1924 N N . TRP A 1 243 ? 35.455 -15.557 35.174 1.00 97.38 243 TRP A N 1
ATOM 1925 C CA . TRP A 1 243 ? 36.350 -15.937 36.267 1.00 97.38 243 TRP A CA 1
ATOM 1926 C C . TRP A 1 243 ? 35.542 -16.630 37.360 1.00 97.38 243 TRP A C 1
ATOM 1928 O O . TRP A 1 243 ? 34.500 -16.085 37.736 1.00 97.38 243 TRP A O 1
ATOM 1938 N N . PRO A 1 244 ? 36.002 -17.769 37.902 1.00 95.94 244 PRO A N 1
ATOM 1939 C CA . PRO A 1 244 ? 35.394 -18.322 39.098 1.00 95.94 244 PRO A CA 1
ATOM 1940 C C . PRO A 1 244 ? 35.704 -17.404 40.285 1.00 95.94 244 PRO A C 1
ATOM 1942 O O . PRO A 1 244 ? 36.777 -16.797 40.355 1.00 95.94 244 PRO A O 1
ATOM 1945 N N . ILE A 1 245 ? 34.752 -17.279 41.197 1.00 93.19 245 ILE A N 1
ATOM 1946 C CA . ILE A 1 245 ? 34.860 -16.496 42.422 1.00 93.19 245 ILE A CA 1
ATOM 1947 C C . ILE A 1 245 ? 35.090 -17.480 43.558 1.00 93.19 245 ILE A C 1
ATOM 1949 O O . ILE A 1 245 ? 34.209 -18.262 43.914 1.00 93.19 245 ILE A O 1
ATOM 1953 N N . GLU A 1 246 ? 36.292 -17.437 44.114 1.00 88.44 246 GLU A N 1
ATOM 1954 C CA . GLU A 1 246 ? 36.702 -18.301 45.212 1.00 88.44 246 GLU A CA 1
ATOM 1955 C C . GLU A 1 246 ? 35.978 -17.919 46.514 1.00 88.44 246 GLU A C 1
ATOM 1957 O O . GLU A 1 246 ? 35.371 -16.849 46.643 1.00 88.44 246 GLU A O 1
ATOM 1962 N N . SER A 1 247 ? 36.047 -18.784 47.529 1.00 78.06 247 SER A N 1
ATOM 1963 C CA . SER A 1 247 ? 35.367 -18.560 48.815 1.00 78.06 247 SER A CA 1
ATOM 1964 C C . SER A 1 247 ? 35.812 -17.282 49.540 1.00 78.06 247 SER A C 1
ATOM 1966 O O . SER A 1 247 ? 35.034 -16.705 50.297 1.00 78.06 247 SER A O 1
ATOM 1968 N N . ASP A 1 248 ? 37.045 -16.823 49.306 1.00 76.44 248 ASP A N 1
ATOM 1969 C CA . ASP A 1 248 ? 37.595 -15.563 49.830 1.00 76.44 248 ASP A CA 1
ATOM 1970 C C . ASP A 1 248 ? 37.264 -14.340 48.948 1.00 76.44 248 ASP A C 1
ATOM 1972 O O . ASP A 1 248 ? 37.714 -13.223 49.221 1.00 76.44 248 ASP A O 1
ATOM 1976 N N . LYS A 1 249 ? 36.449 -14.546 47.906 1.00 77.94 249 LYS A N 1
ATOM 1977 C CA . LYS A 1 249 ? 36.060 -13.564 46.888 1.00 77.94 249 LYS A CA 1
ATOM 1978 C C . LYS A 1 249 ? 37.217 -13.086 46.006 1.00 77.94 249 LYS A C 1
ATOM 1980 O O . LYS A 1 249 ? 37.086 -12.058 45.335 1.00 77.94 249 LYS A O 1
ATOM 1985 N N . ALA A 1 250 ? 38.332 -13.815 45.972 1.00 82.25 250 ALA A N 1
ATOM 1986 C CA . ALA A 1 250 ? 39.329 -13.666 44.924 1.00 82.25 250 ALA A CA 1
ATOM 1987 C C . ALA A 1 250 ? 38.804 -14.245 43.600 1.00 82.25 250 ALA A C 1
ATOM 1989 O O . ALA A 1 250 ? 37.981 -15.159 43.581 1.00 82.25 250 ALA A O 1
ATOM 1990 N N . LEU A 1 251 ? 39.284 -13.702 42.481 1.00 92.00 251 LEU A N 1
ATOM 1991 C CA . LEU A 1 251 ? 39.013 -14.275 41.167 1.00 92.00 251 LEU A CA 1
ATOM 1992 C C . LEU A 1 251 ? 40.052 -15.351 40.855 1.00 92.00 251 LEU A C 1
ATOM 1994 O O . LEU A 1 251 ? 41.255 -15.094 40.950 1.00 92.00 251 LEU A O 1
ATOM 1998 N N . GLY A 1 252 ? 39.588 -16.526 40.441 1.00 90.38 252 GLY A N 1
ATOM 1999 C CA . GLY A 1 252 ? 40.442 -17.590 39.933 1.00 90.38 252 GLY A CA 1
ATOM 2000 C C . GLY A 1 252 ? 40.921 -17.320 38.502 1.00 90.38 252 GLY A C 1
ATOM 2001 O O . GLY A 1 252 ? 41.092 -16.181 38.059 1.00 90.38 252 GLY A O 1
ATOM 2002 N N . LYS A 1 253 ? 41.190 -18.383 37.742 1.00 91.88 253 LYS A N 1
ATOM 2003 C CA . LYS A 1 253 ? 41.777 -18.260 36.399 1.00 91.88 253 LYS A CA 1
ATOM 2004 C C . LYS A 1 253 ? 40.767 -17.698 35.387 1.00 91.88 253 LYS A C 1
ATOM 2006 O O . LYS A 1 253 ? 39.626 -18.135 35.334 1.00 91.88 253 LYS A O 1
ATOM 2011 N N . ARG A 1 254 ? 41.224 -16.770 34.534 1.00 94.88 254 ARG A N 1
ATOM 2012 C CA . ARG A 1 254 ? 40.445 -16.242 33.399 1.00 94.88 254 ARG A CA 1
ATOM 2013 C C . ARG A 1 254 ? 40.147 -17.336 32.376 1.00 94.88 254 ARG A C 1
ATOM 2015 O O . ARG A 1 254 ? 41.079 -17.960 31.864 1.00 94.88 254 ARG A O 1
ATOM 2022 N N . GLU A 1 255 ? 38.887 -17.438 31.980 1.00 94.94 255 GLU A N 1
ATOM 2023 C CA . GLU A 1 255 ? 38.405 -18.298 30.901 1.00 94.94 255 GLU A CA 1
ATOM 2024 C C . GLU A 1 255 ? 37.731 -17.463 29.809 1.00 94.94 255 GLU A C 1
ATOM 2026 O O . GLU A 1 255 ? 37.106 -16.440 30.091 1.00 94.94 255 GLU A O 1
ATOM 2031 N N . VAL A 1 256 ? 37.856 -17.892 28.551 1.00 95.94 256 VAL A N 1
ATOM 2032 C CA . VAL A 1 256 ? 36.964 -17.415 27.486 1.00 95.94 256 VAL A CA 1
ATOM 2033 C C . VAL A 1 256 ? 35.680 -18.214 27.634 1.00 95.94 256 VAL A C 1
ATOM 2035 O O . VAL A 1 256 ? 35.707 -19.429 27.475 1.00 95.94 256 VAL A O 1
ATOM 2038 N N . PHE A 1 257 ? 34.587 -17.540 27.977 1.00 96.00 257 PHE A N 1
ATOM 2039 C CA . PHE A 1 257 ? 33.282 -18.180 28.061 1.00 96.00 257 PHE A CA 1
ATOM 2040 C C . PHE A 1 257 ? 32.708 -18.383 26.661 1.00 96.00 257 PHE A C 1
ATOM 2042 O O . PHE A 1 257 ? 32.395 -19.503 26.291 1.00 96.00 257 PHE A O 1
ATOM 2049 N N . ALA A 1 258 ? 32.649 -17.314 25.863 1.00 94.75 258 ALA A N 1
ATOM 2050 C CA . ALA A 1 258 ? 32.152 -17.357 24.492 1.00 94.75 258 ALA A CA 1
ATOM 2051 C C . ALA A 1 258 ? 32.927 -16.392 23.583 1.00 94.75 258 ALA A C 1
ATOM 2053 O O . ALA A 1 258 ? 33.430 -15.356 24.034 1.00 94.75 258 ALA A O 1
ATOM 2054 N N . THR A 1 259 ? 32.975 -16.705 22.288 1.00 92.81 259 THR A N 1
ATOM 2055 C CA . THR A 1 259 ? 33.458 -15.798 21.237 1.00 92.81 259 THR A CA 1
ATOM 2056 C C . THR A 1 259 ? 32.282 -15.402 20.347 1.00 92.81 259 THR A C 1
ATOM 2058 O O . THR A 1 259 ? 31.735 -16.223 19.619 1.00 92.81 259 THR A O 1
ATOM 2061 N N . LEU A 1 260 ? 31.895 -14.131 20.416 1.00 89.50 260 LEU A N 1
ATOM 2062 C CA . LEU A 1 260 ? 30.749 -13.538 19.732 1.00 89.50 260 LEU A CA 1
ATOM 2063 C C . LEU A 1 260 ? 31.113 -13.058 18.315 1.00 89.50 260 LEU A C 1
ATOM 2065 O O . LEU A 1 260 ? 32.278 -12.824 17.982 1.00 89.50 260 LEU A O 1
ATOM 2069 N N . ALA A 1 261 ? 30.109 -12.894 17.455 1.00 78.88 261 ALA A N 1
ATOM 2070 C CA . ALA A 1 261 ? 30.302 -12.486 16.065 1.00 78.88 261 ALA A CA 1
ATOM 2071 C C . ALA A 1 261 ? 30.665 -10.987 15.942 1.00 78.88 261 ALA A C 1
ATOM 2073 O O . ALA A 1 261 ? 29.812 -10.131 15.712 1.00 78.88 261 ALA A O 1
ATOM 2074 N N . GLY A 1 2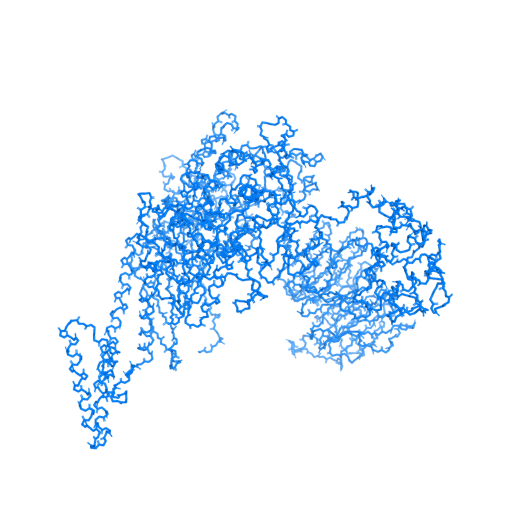62 ? 31.958 -10.672 16.059 1.00 72.12 262 GLY A N 1
ATOM 2075 C CA . GLY A 1 262 ? 32.519 -9.334 15.837 1.00 72.12 262 GLY A CA 1
ATOM 2076 C C . GLY A 1 262 ? 32.818 -8.535 17.113 1.00 72.12 262 GLY A C 1
ATOM 2077 O O . GLY A 1 262 ? 32.382 -8.878 18.209 1.00 72.12 262 GLY A O 1
ATOM 2078 N N . ALA A 1 263 ? 33.608 -7.467 16.957 1.00 72.69 263 ALA A N 1
ATOM 2079 C CA . ALA A 1 263 ? 33.999 -6.580 18.052 1.00 72.69 263 ALA A CA 1
ATOM 2080 C C . ALA A 1 263 ? 32.916 -5.522 18.332 1.00 72.69 263 ALA A C 1
ATOM 2082 O O . ALA A 1 263 ? 32.122 -5.174 17.453 1.00 72.69 263 ALA A O 1
ATOM 2083 N N . GLY A 1 264 ? 32.928 -4.958 19.542 1.00 79.06 264 GLY A N 1
ATOM 2084 C CA . GLY A 1 264 ? 31.962 -3.950 19.992 1.00 79.06 264 GLY A CA 1
ATOM 2085 C C . GLY A 1 264 ? 30.832 -4.485 20.876 1.00 79.06 264 GLY A C 1
ATOM 2086 O O . GLY A 1 264 ? 29.764 -3.867 20.896 1.00 79.06 264 GLY A O 1
ATOM 2087 N N . ASN A 1 265 ? 31.069 -5.601 21.574 1.00 90.81 265 ASN A N 1
ATOM 2088 C CA . ASN A 1 265 ? 30.176 -6.161 22.596 1.00 90.81 265 ASN A CA 1
ATOM 2089 C C . ASN A 1 265 ? 30.030 -5.195 23.777 1.00 90.81 265 ASN A C 1
ATOM 2091 O O . ASN A 1 265 ? 31.019 -4.579 24.174 1.00 90.81 265 ASN A O 1
ATOM 2095 N N . ASP A 1 266 ? 28.820 -5.064 24.304 1.00 93.44 266 ASP A N 1
ATOM 2096 C CA . ASP A 1 266 ? 28.434 -4.030 25.272 1.00 93.44 266 ASP A CA 1
ATOM 2097 C C . ASP A 1 266 ? 27.896 -4.668 26.570 1.00 93.44 266 ASP A C 1
ATOM 2099 O O . ASP A 1 266 ? 28.466 -5.669 27.024 1.00 93.44 266 ASP A O 1
ATOM 2103 N N . GLY A 1 267 ? 26.839 -4.109 27.169 1.00 94.00 267 GLY A N 1
ATOM 2104 C CA . GLY A 1 267 ? 26.195 -4.614 28.378 1.00 94.00 267 GLY A CA 1
ATOM 2105 C C . GLY A 1 267 ? 25.712 -6.067 28.282 1.00 94.00 267 GLY A C 1
ATOM 2106 O O . GLY A 1 267 ? 25.302 -6.555 27.220 1.00 94.00 267 GLY A O 1
ATOM 2107 N N . ILE A 1 268 ? 25.755 -6.751 29.427 1.00 96.88 268 ILE A N 1
ATOM 2108 C CA . ILE A 1 268 ? 25.352 -8.152 29.602 1.00 96.88 268 ILE A CA 1
ATOM 2109 C C . ILE A 1 268 ? 24.464 -8.308 30.840 1.00 96.88 268 ILE A C 1
ATOM 2111 O O . ILE A 1 268 ? 24.650 -7.593 31.822 1.00 96.88 268 ILE A O 1
ATOM 2115 N N . ALA A 1 269 ? 23.528 -9.257 30.816 1.00 95.69 269 ALA A N 1
ATOM 2116 C CA . ALA A 1 269 ? 22.674 -9.566 31.965 1.00 95.69 269 ALA A CA 1
ATOM 2117 C C . ALA A 1 269 ? 22.191 -11.022 31.943 1.00 95.69 269 ALA A C 1
ATOM 2119 O O . ALA A 1 269 ? 21.981 -11.594 30.873 1.00 95.69 269 ALA A O 1
ATOM 2120 N N . PHE A 1 270 ? 21.988 -11.613 33.122 1.00 94.00 270 PHE A N 1
ATOM 2121 C CA . PHE A 1 270 ? 21.349 -12.922 33.254 1.00 94.00 270 PHE A CA 1
ATOM 2122 C C . PHE A 1 270 ? 19.836 -12.774 33.353 1.00 94.00 270 PHE A C 1
ATOM 2124 O O . PHE A 1 270 ? 19.345 -11.933 34.106 1.00 94.00 270 PHE A O 1
ATOM 2131 N N . ASP A 1 271 ? 19.109 -13.614 32.623 1.00 90.62 271 ASP A N 1
ATOM 2132 C CA . ASP A 1 271 ? 17.662 -13.714 32.772 1.00 90.62 271 ASP A CA 1
ATOM 2133 C C . ASP A 1 271 ? 17.270 -14.614 33.965 1.00 90.62 271 ASP A C 1
ATOM 2135 O O . ASP A 1 271 ? 18.119 -15.322 34.521 1.00 90.62 271 ASP A O 1
ATOM 2139 N N . PRO A 1 272 ? 15.983 -14.641 34.367 1.00 84.12 272 PRO A N 1
ATOM 2140 C CA . PRO A 1 272 ? 15.525 -15.478 35.480 1.00 84.12 272 PRO A CA 1
ATOM 2141 C C . PRO A 1 272 ? 15.727 -16.991 35.288 1.00 84.12 272 PRO A C 1
ATOM 2143 O O . PRO A 1 272 ? 15.641 -17.740 36.258 1.00 84.12 272 PRO A O 1
ATOM 2146 N N . LYS A 1 273 ? 15.987 -17.457 34.058 1.00 82.56 273 LYS A N 1
ATOM 2147 C CA . LYS A 1 273 ? 16.293 -18.861 33.741 1.00 82.56 273 LYS A CA 1
ATOM 2148 C C . LYS A 1 273 ? 17.803 -19.147 33.776 1.00 82.56 273 LYS A C 1
ATOM 2150 O O . LYS A 1 273 ? 18.214 -20.272 33.511 1.00 82.56 273 LYS A O 1
ATOM 2155 N N . GLY A 1 274 ? 18.635 -18.153 34.096 1.00 88.00 274 GLY A N 1
ATOM 2156 C CA . GLY A 1 274 ? 20.090 -18.279 34.160 1.00 88.00 274 GLY A CA 1
ATOM 2157 C C . GLY A 1 274 ? 20.787 -18.242 32.798 1.00 88.00 274 GLY A C 1
ATOM 2158 O O . GLY A 1 274 ? 21.965 -18.589 32.719 1.00 88.00 274 GLY A O 1
ATOM 2159 N N . ARG A 1 275 ? 20.104 -17.811 31.730 1.00 94.00 275 ARG A N 1
ATOM 2160 C CA . ARG A 1 275 ? 20.714 -17.605 30.405 1.00 94.00 275 ARG A CA 1
ATOM 2161 C C . ARG A 1 275 ? 21.368 -16.228 30.351 1.00 94.00 275 ARG A C 1
ATOM 2163 O O . ARG A 1 275 ? 20.834 -15.269 30.907 1.00 94.00 275 ARG A O 1
ATOM 2170 N N . LEU A 1 276 ? 22.501 -16.111 29.664 1.00 96.44 276 LEU A N 1
ATOM 2171 C CA . LEU A 1 276 ? 23.260 -14.862 29.575 1.00 96.44 276 LEU A CA 1
ATOM 2172 C C . LEU A 1 276 ? 22.927 -14.117 28.280 1.00 96.44 276 LEU A C 1
ATOM 2174 O O . LEU A 1 276 ? 23.166 -14.625 27.189 1.00 96.44 276 LEU A O 1
ATOM 2178 N N . TRP A 1 277 ? 22.394 -12.905 28.398 1.00 97.31 277 TRP A N 1
ATOM 2179 C CA . TRP A 1 277 ? 22.049 -12.036 27.274 1.00 97.31 277 TRP A CA 1
ATOM 2180 C C . TRP A 1 277 ? 23.175 -11.030 27.038 1.00 97.31 277 TRP A C 1
ATOM 2182 O O . TRP A 1 277 ? 23.643 -10.387 27.978 1.00 97.31 277 TRP A O 1
ATOM 2192 N N . CYS A 1 278 ? 23.626 -10.895 25.790 1.00 96.31 278 CYS A N 1
ATOM 2193 C CA . CYS A 1 278 ? 24.770 -10.066 25.418 1.00 96.31 278 CYS A CA 1
ATOM 2194 C C . CYS A 1 278 ? 24.436 -9.074 24.303 1.00 96.31 278 CYS A C 1
ATOM 2196 O O . CYS A 1 278 ? 24.063 -9.478 23.201 1.00 96.31 278 CYS A O 1
ATOM 2198 N N . CYS A 1 279 ? 24.646 -7.778 24.552 1.00 96.00 279 CYS A N 1
ATOM 2199 C CA . CYS A 1 279 ? 24.549 -6.742 23.524 1.00 96.00 279 CYS A CA 1
ATOM 2200 C C . CYS A 1 279 ? 25.709 -6.849 22.529 1.00 96.00 279 CYS A C 1
ATOM 2202 O O . CYS A 1 279 ? 26.875 -6.708 22.905 1.00 96.00 279 CYS A O 1
ATOM 2204 N N . THR A 1 280 ? 25.403 -7.033 21.246 1.00 93.94 280 THR A N 1
ATOM 2205 C CA . THR A 1 280 ? 26.396 -7.084 20.163 1.00 93.94 280 THR A CA 1
ATOM 2206 C C . THR A 1 280 ? 26.055 -6.087 19.058 1.00 93.94 280 THR A C 1
ATOM 2208 O O . THR A 1 280 ? 24.991 -5.472 19.045 1.00 93.94 280 THR A O 1
ATOM 2211 N N . LYS A 1 281 ? 26.942 -5.928 18.070 1.00 87.56 281 LYS A N 1
ATOM 2212 C CA . LYS A 1 281 ? 26.654 -5.090 16.895 1.00 87.56 281 LYS A CA 1
ATOM 2213 C C . LYS A 1 281 ? 25.476 -5.614 16.054 1.00 87.56 281 LYS A C 1
ATOM 2215 O O . LYS A 1 281 ? 24.833 -4.814 15.385 1.00 87.56 281 LYS A O 1
ATOM 2220 N N . GLY A 1 282 ? 25.224 -6.925 16.068 1.00 84.00 282 GLY A N 1
ATOM 2221 C CA . GLY A 1 282 ? 24.173 -7.580 15.281 1.00 84.00 282 GLY A CA 1
ATOM 2222 C C . GLY A 1 282 ? 22.828 -7.732 15.998 1.00 84.00 282 GLY A C 1
ATOM 2223 O O . GLY A 1 282 ? 21.931 -8.345 15.433 1.00 84.00 282 GLY A O 1
ATOM 2224 N N . GLY A 1 283 ? 22.693 -7.209 17.222 1.00 92.44 283 GLY A N 1
ATOM 2225 C CA . GLY A 1 283 ? 21.534 -7.431 18.090 1.00 92.44 283 GLY A CA 1
ATOM 2226 C C . GLY A 1 283 ? 21.936 -8.067 19.422 1.00 92.44 283 GLY A C 1
ATOM 2227 O O . GLY A 1 283 ? 23.104 -8.013 19.821 1.00 92.44 283 GLY A O 1
ATOM 2228 N N . VAL A 1 284 ? 20.975 -8.661 20.121 1.00 95.69 284 VAL A N 1
ATOM 2229 C CA . VAL A 1 284 ? 21.193 -9.340 21.403 1.00 95.69 284 VAL A CA 1
ATOM 2230 C C . VAL A 1 284 ? 21.392 -10.835 21.177 1.00 95.69 284 VAL A C 1
ATOM 2232 O O . VAL A 1 284 ? 20.535 -11.495 20.600 1.00 95.69 284 VAL A O 1
ATOM 2235 N N . VAL A 1 285 ? 22.511 -11.380 21.648 1.00 96.12 285 VAL A N 1
ATOM 2236 C CA . VAL A 1 285 ? 22.804 -12.821 21.600 1.00 96.12 285 VAL A CA 1
ATOM 2237 C C . VAL A 1 285 ? 22.486 -13.440 22.957 1.00 96.12 285 VAL A C 1
ATOM 2239 O O . VAL A 1 285 ? 22.935 -12.926 23.980 1.00 96.12 285 VAL A O 1
ATOM 2242 N N . ILE A 1 286 ? 21.733 -14.537 22.970 1.00 96.12 286 ILE A N 1
ATOM 2243 C CA . ILE A 1 286 ? 21.352 -15.271 24.180 1.00 96.12 286 ILE A CA 1
ATOM 2244 C C . ILE A 1 286 ? 22.172 -16.552 24.242 1.00 96.12 286 ILE A C 1
ATOM 2246 O O . ILE A 1 286 ? 22.115 -17.376 23.329 1.00 96.12 286 ILE A O 1
ATOM 2250 N N . LEU A 1 287 ? 22.925 -16.713 25.325 1.00 95.00 287 LEU A N 1
ATOM 2251 C CA . LEU A 1 287 ? 23.800 -17.850 25.566 1.00 95.00 287 LEU A CA 1
ATOM 2252 C C . LEU A 1 287 ? 23.252 -18.745 26.682 1.00 95.00 287 LEU A C 1
ATOM 2254 O O . LEU A 1 287 ? 22.752 -18.258 27.702 1.00 95.00 287 LEU A O 1
ATOM 2258 N N . SER A 1 288 ? 23.397 -20.056 26.513 1.00 91.75 288 SER A N 1
ATOM 2259 C CA . SER A 1 288 ? 23.200 -21.034 27.582 1.00 91.75 288 SER A CA 1
ATOM 2260 C C . SER A 1 288 ? 24.281 -20.884 28.670 1.00 91.75 288 SER A C 1
ATOM 2262 O O . SER A 1 288 ? 25.347 -20.310 28.413 1.00 91.75 288 SER A O 1
ATOM 2264 N N . PRO A 1 289 ? 24.086 -21.450 29.877 1.00 86.56 289 PRO A N 1
ATOM 2265 C CA . PRO A 1 289 ? 25.152 -21.549 30.880 1.00 86.56 289 PRO A CA 1
ATOM 2266 C C . PRO A 1 289 ? 26.412 -22.297 30.403 1.00 86.56 289 PRO A C 1
ATOM 2268 O O . PRO A 1 289 ? 27.485 -22.101 30.976 1.00 86.56 289 PRO A O 1
ATOM 2271 N N . SER A 1 290 ? 26.305 -23.130 29.359 1.00 84.56 290 SER A N 1
ATOM 2272 C CA . SER A 1 290 ? 27.418 -23.845 28.713 1.00 84.56 290 SER A CA 1
ATOM 2273 C C . SER A 1 290 ? 28.058 -23.081 27.541 1.00 84.56 290 SER A C 1
ATOM 2275 O O . SER A 1 290 ? 28.951 -23.623 26.897 1.00 84.56 290 SER A O 1
ATOM 2277 N N . ALA A 1 291 ? 27.672 -21.817 27.316 1.00 88.75 291 ALA A N 1
ATOM 2278 C CA . ALA A 1 291 ? 28.154 -20.923 26.253 1.00 88.75 291 ALA A CA 1
ATOM 2279 C C . ALA A 1 291 ? 27.661 -21.220 24.824 1.00 88.75 291 ALA A C 1
ATOM 2281 O O . ALA A 1 291 ? 28.216 -20.704 23.850 1.00 88.75 291 ALA A O 1
ATOM 2282 N N . GLU A 1 292 ? 26.587 -21.990 24.680 1.00 90.12 292 GLU A N 1
ATOM 2283 C CA . GLU A 1 292 ? 25.951 -22.244 23.386 1.00 90.12 292 GLU A CA 1
ATOM 2284 C C . GLU A 1 292 ? 25.010 -21.096 23.018 1.00 90.12 292 GLU A C 1
ATOM 2286 O O . GLU A 1 292 ? 24.310 -20.559 23.876 1.00 90.12 292 GLU A O 1
ATOM 2291 N N . THR A 1 293 ? 24.973 -20.704 21.742 1.00 93.00 293 THR A N 1
ATOM 2292 C CA . THR A 1 293 ? 24.030 -19.676 21.276 1.00 93.00 293 THR A CA 1
ATOM 2293 C C . THR A 1 293 ? 22.636 -20.273 21.150 1.00 93.00 293 THR A C 1
ATOM 2295 O O . THR A 1 293 ? 22.392 -21.088 20.268 1.00 93.00 293 THR A O 1
ATOM 2298 N N . LEU A 1 294 ? 21.729 -19.838 22.022 1.00 90.44 294 LEU A N 1
ATOM 2299 C CA . LEU A 1 294 ? 20.337 -20.279 22.055 1.00 90.44 294 LEU A CA 1
ATOM 2300 C C . LEU A 1 294 ? 19.461 -19.467 21.106 1.00 90.44 294 LEU A C 1
ATOM 2302 O O . LEU A 1 294 ? 18.590 -20.023 20.447 1.00 90.44 294 LEU A O 1
ATOM 2306 N N . ALA A 1 295 ? 19.684 -18.151 21.046 1.00 92.44 295 ALA A N 1
ATOM 2307 C CA . ALA A 1 295 ? 18.925 -17.265 20.176 1.00 92.44 295 ALA A CA 1
ATOM 2308 C C . ALA A 1 295 ? 19.683 -15.975 19.848 1.00 92.44 295 ALA A C 1
ATOM 2310 O O . ALA A 1 295 ? 20.580 -15.550 20.582 1.00 92.44 295 ALA A O 1
ATOM 2311 N N . VAL A 1 296 ? 19.294 -15.331 18.747 1.00 93.19 296 VAL A N 1
ATOM 2312 C CA . VAL A 1 296 ? 19.797 -14.009 18.347 1.00 93.19 296 VAL A CA 1
ATOM 2313 C C . VAL A 1 296 ? 18.609 -13.111 18.037 1.00 93.19 296 VAL A C 1
ATOM 2315 O O . VAL A 1 296 ? 17.846 -13.387 17.115 1.00 93.19 296 VAL A O 1
ATOM 2318 N N . ILE A 1 297 ? 18.460 -12.037 18.806 1.00 94.62 297 ILE A N 1
ATOM 2319 C CA . ILE A 1 297 ? 17.345 -11.096 18.717 1.00 94.62 297 ILE A CA 1
ATOM 2320 C C . ILE A 1 297 ? 17.815 -9.833 18.009 1.00 94.62 297 ILE A C 1
ATOM 2322 O O . ILE A 1 297 ? 18.767 -9.181 18.447 1.00 94.62 297 ILE A O 1
ATOM 2326 N N . LYS A 1 298 ? 17.135 -9.455 16.931 1.00 93.25 298 LYS A N 1
ATOM 2327 C CA . LYS A 1 298 ? 17.385 -8.184 16.260 1.00 93.25 298 LYS A CA 1
ATOM 2328 C C . LYS A 1 298 ? 16.731 -7.056 17.046 1.00 93.25 298 LYS A C 1
ATOM 2330 O O . LYS A 1 298 ? 15.581 -7.151 17.471 1.00 93.25 298 LYS A O 1
ATOM 2335 N N . THR A 1 299 ? 17.464 -5.966 17.208 1.00 90.50 299 THR A N 1
ATOM 2336 C CA . THR A 1 299 ? 16.967 -4.739 17.833 1.00 90.50 299 THR A CA 1
ATOM 2337 C C . THR A 1 299 ? 16.899 -3.615 16.795 1.00 90.50 299 THR A C 1
ATOM 2339 O O . THR A 1 299 ? 17.680 -3.639 15.838 1.00 90.50 299 THR A O 1
ATOM 2342 N N . PRO A 1 300 ? 16.008 -2.616 16.961 1.00 85.19 300 PRO A N 1
ATOM 2343 C CA . PRO A 1 300 ? 15.837 -1.526 15.988 1.00 85.19 300 PRO A CA 1
ATOM 2344 C C . PRO A 1 300 ? 17.123 -0.735 15.699 1.00 85.19 300 PRO A C 1
ATOM 2346 O O . PRO A 1 300 ? 17.359 -0.289 14.578 1.00 85.19 300 PRO A O 1
ATOM 2349 N N . ASN A 1 301 ? 17.987 -0.602 16.707 1.00 91.38 301 ASN A N 1
ATOM 2350 C CA . ASN A 1 301 ? 19.325 -0.023 16.607 1.00 91.38 301 ASN A CA 1
ATOM 2351 C C . ASN A 1 301 ? 20.306 -0.853 17.463 1.00 91.38 301 ASN A C 1
ATOM 2353 O O . ASN A 1 301 ? 19.887 -1.792 18.144 1.00 91.38 301 ASN A O 1
ATOM 2357 N N . LYS A 1 302 ? 21.612 -0.544 17.441 1.00 92.62 302 LYS A N 1
ATOM 2358 C CA . LYS A 1 302 ? 22.636 -1.265 18.218 1.00 92.62 302 LYS A CA 1
ATOM 2359 C C . LYS A 1 302 ? 22.250 -1.258 19.710 1.00 92.62 302 LYS A C 1
ATOM 2361 O O . LYS A 1 302 ? 22.192 -0.160 20.276 1.00 92.62 302 LYS A O 1
ATOM 2366 N N . PRO A 1 303 ? 22.044 -2.429 20.343 1.00 95.00 303 PRO A N 1
ATOM 2367 C CA . PRO A 1 303 ? 21.755 -2.515 21.764 1.00 95.00 303 PRO A CA 1
ATOM 2368 C C . PRO A 1 303 ? 23.012 -2.194 22.575 1.00 95.00 303 PRO A C 1
ATOM 2370 O O . PRO A 1 303 ? 24.138 -2.477 22.149 1.00 95.00 303 PRO A O 1
ATOM 2373 N N . THR A 1 304 ? 22.805 -1.570 23.724 1.00 94.75 304 THR A N 1
ATOM 2374 C CA . THR A 1 304 ? 23.859 -1.019 24.582 1.00 94.75 304 THR A CA 1
ATOM 2375 C C . THR A 1 304 ? 23.794 -1.574 26.006 1.00 94.75 304 THR A C 1
ATOM 2377 O O . THR A 1 304 ? 24.819 -1.968 26.558 1.00 94.75 304 THR A O 1
ATOM 2380 N N . SER A 1 305 ? 22.590 -1.731 26.565 1.00 94.81 305 SER A N 1
ATOM 2381 C CA . SER A 1 305 ? 22.358 -2.307 27.894 1.00 94.81 305 SER A CA 1
ATOM 2382 C C . SER A 1 305 ? 21.056 -3.111 27.934 1.00 94.81 305 SER A C 1
ATOM 2384 O O . SER A 1 305 ? 20.146 -2.878 27.136 1.00 94.81 305 SER A O 1
ATOM 2386 N N . ILE A 1 306 ? 20.967 -4.072 28.860 1.00 95.88 306 ILE A N 1
ATOM 2387 C CA . ILE A 1 306 ? 19.807 -4.954 29.064 1.00 95.88 306 ILE A CA 1
ATOM 2388 C C . ILE A 1 306 ? 19.556 -5.078 30.565 1.00 95.88 306 ILE A C 1
ATOM 2390 O O . ILE A 1 306 ? 20.503 -5.226 31.336 1.00 95.88 306 ILE A O 1
ATOM 2394 N N . ALA A 1 307 ? 18.289 -5.069 30.977 1.00 94.75 307 ALA A N 1
ATOM 2395 C CA . ALA A 1 307 ? 17.902 -5.327 32.359 1.00 94.75 307 ALA A CA 1
ATOM 2396 C C . ALA A 1 307 ? 16.586 -6.101 32.449 1.00 94.75 307 ALA A C 1
ATOM 2398 O O . ALA A 1 307 ? 15.649 -5.840 31.696 1.00 94.75 307 ALA A O 1
ATOM 2399 N N . PHE A 1 308 ? 16.494 -6.998 33.429 1.00 94.38 308 PHE A N 1
ATOM 2400 C CA . PHE A 1 308 ? 15.296 -7.787 33.719 1.00 94.38 308 PHE A CA 1
ATOM 2401 C C . PHE A 1 308 ? 14.598 -7.264 34.970 1.00 94.38 308 PHE A C 1
ATOM 2403 O O . PHE A 1 308 ? 15.259 -6.940 35.960 1.00 94.38 308 PHE A O 1
ATOM 2410 N N . ALA A 1 309 ? 13.273 -7.177 34.922 1.00 90.94 309 ALA A N 1
ATOM 2411 C CA . ALA A 1 309 ? 12.471 -6.817 36.076 1.00 90.94 309 ALA A CA 1
ATOM 2412 C C . ALA A 1 309 ? 12.497 -7.938 37.133 1.00 90.94 309 ALA A C 1
ATOM 2414 O O . ALA A 1 309 ? 12.541 -9.120 36.778 1.00 90.94 309 ALA A O 1
ATOM 2415 N N . PRO A 1 310 ? 12.474 -7.602 38.436 1.00 85.81 310 PRO A N 1
ATOM 2416 C CA . PRO A 1 310 ? 12.342 -8.602 39.489 1.00 85.81 310 PRO A CA 1
ATOM 2417 C C . PRO A 1 310 ? 10.989 -9.330 39.428 1.00 85.81 310 PRO A C 1
ATOM 2419 O O . PRO A 1 310 ? 9.965 -8.736 39.085 1.00 85.81 310 PRO A O 1
ATOM 2422 N N . ALA A 1 311 ? 10.970 -10.605 39.832 1.00 76.06 311 ALA A N 1
ATOM 2423 C CA . ALA A 1 311 ? 9.737 -11.382 39.950 1.00 76.06 311 ALA A CA 1
ATOM 2424 C C . ALA A 1 311 ? 8.728 -10.697 40.905 1.00 76.06 311 ALA A C 1
ATOM 2426 O O . ALA A 1 311 ? 9.150 -10.137 41.921 1.00 76.06 311 ALA A O 1
ATOM 2427 N N . PRO A 1 312 ? 7.409 -10.752 40.622 1.00 76.88 312 PRO A N 1
ATOM 2428 C CA . PRO A 1 312 ? 6.744 -11.566 39.594 1.00 76.88 312 PRO A CA 1
ATOM 2429 C C . PRO A 1 312 ? 6.698 -10.936 38.189 1.00 76.88 312 PRO A C 1
ATOM 2431 O O . PRO A 1 312 ? 6.158 -11.561 37.277 1.00 76.88 312 PRO A O 1
ATOM 2434 N N . SER A 1 313 ? 7.242 -9.729 37.995 1.00 76.12 313 SER A N 1
ATOM 2435 C CA . SER A 1 313 ? 7.230 -9.062 36.690 1.00 76.12 313 SER A CA 1
ATOM 2436 C C . SER A 1 313 ? 8.078 -9.827 35.671 1.00 76.12 313 SER A C 1
ATOM 2438 O O . SER A 1 313 ? 9.178 -10.288 35.974 1.00 76.12 313 SER A O 1
ATOM 2440 N N . ARG A 1 314 ? 7.563 -9.959 34.447 1.00 86.75 314 ARG A N 1
ATOM 2441 C CA . ARG A 1 314 ? 8.249 -10.609 33.316 1.00 86.75 314 ARG A CA 1
ATOM 2442 C C . ARG A 1 314 ? 8.859 -9.597 32.348 1.00 86.75 314 ARG A C 1
ATOM 2444 O O . ARG A 1 314 ? 9.247 -9.961 31.240 1.00 86.75 314 ARG A O 1
ATOM 2451 N N . MET A 1 315 ? 8.927 -8.332 32.751 1.00 91.56 315 MET A N 1
ATOM 2452 C CA . MET A 1 315 ? 9.403 -7.253 31.899 1.00 91.56 315 MET A CA 1
ATOM 2453 C C . MET A 1 315 ? 10.915 -7.340 31.682 1.00 91.56 315 MET A C 1
ATOM 2455 O O . MET A 1 315 ? 11.694 -7.594 32.602 1.00 91.56 315 MET A O 1
ATOM 2459 N N . VAL A 1 316 ? 11.344 -7.078 30.456 1.00 94.56 316 VAL A N 1
ATOM 2460 C CA . VAL A 1 316 ? 12.746 -6.897 30.079 1.00 94.56 316 VAL A CA 1
ATOM 2461 C C . VAL A 1 316 ? 12.893 -5.564 29.364 1.00 94.56 316 VAL A C 1
ATOM 2463 O O . VAL A 1 316 ? 12.028 -5.157 28.595 1.00 94.56 316 VAL A O 1
ATOM 2466 N N . CYS A 1 317 ? 13.991 -4.873 29.645 1.00 95.69 317 CYS A N 1
ATOM 2467 C CA . CYS A 1 317 ? 14.363 -3.611 29.028 1.00 95.69 317 CYS A CA 1
ATOM 2468 C C . CYS A 1 317 ? 15.626 -3.800 28.192 1.00 95.69 317 CYS A C 1
ATOM 2470 O O . CYS A 1 317 ? 16.574 -4.441 28.648 1.00 95.69 317 CYS A O 1
ATOM 2472 N N . VAL A 1 318 ? 15.666 -3.175 27.016 1.00 96.12 318 VAL A N 1
ATOM 2473 C CA . VAL A 1 318 ? 16.858 -3.046 26.176 1.00 96.12 318 VAL A CA 1
ATOM 2474 C C . VAL A 1 318 ? 17.034 -1.580 25.797 1.00 96.12 318 VAL A C 1
ATOM 2476 O O . VAL A 1 318 ? 16.162 -0.982 25.165 1.00 96.12 318 VAL A O 1
ATOM 2479 N N . THR A 1 319 ? 18.171 -0.989 26.158 1.00 96.38 319 THR A N 1
ATOM 2480 C CA . THR A 1 319 ? 18.564 0.317 25.623 1.00 96.38 319 THR A CA 1
ATOM 2481 C C . THR A 1 319 ? 19.360 0.129 24.346 1.00 96.38 319 THR A C 1
ATOM 2483 O O . THR A 1 319 ? 20.089 -0.848 24.165 1.00 96.38 319 THR A O 1
ATOM 2486 N N . THR A 1 320 ? 19.220 1.089 23.449 1.00 94.88 320 THR A N 1
ATOM 2487 C CA . THR A 1 320 ? 19.974 1.188 22.204 1.00 94.88 320 THR A CA 1
ATOM 2488 C C . THR A 1 320 ? 20.647 2.552 22.129 1.00 94.88 320 THR A C 1
ATOM 2490 O O . THR A 1 320 ? 20.506 3.385 23.021 1.00 94.88 320 THR A O 1
ATOM 2493 N N . ARG A 1 321 ? 21.390 2.823 21.056 1.00 90.00 321 ARG A N 1
ATOM 2494 C CA . ARG A 1 321 ? 22.086 4.108 20.904 1.00 90.00 321 ARG A CA 1
ATOM 2495 C C . ARG A 1 321 ? 21.187 5.342 20.945 1.00 90.00 321 ARG A C 1
ATOM 2497 O O . ARG A 1 321 ? 21.716 6.412 21.220 1.00 90.00 321 ARG A O 1
ATOM 2504 N N . ASP A 1 322 ? 19.899 5.214 20.671 1.00 92.06 322 ASP A N 1
ATOM 2505 C CA . ASP A 1 322 ? 18.974 6.337 20.516 1.00 92.06 322 ASP A CA 1
ATOM 2506 C C . ASP A 1 322 ? 17.651 6.199 21.275 1.00 92.06 322 ASP A C 1
ATOM 2508 O O . ASP A 1 322 ? 16.872 7.154 21.319 1.00 92.06 322 ASP A O 1
ATOM 2512 N N . ALA A 1 323 ? 17.387 5.039 21.875 1.00 93.88 323 ALA A N 1
ATOM 2513 C CA . ALA A 1 323 ? 16.088 4.727 22.454 1.00 93.88 323 ALA A CA 1
ATOM 2514 C C . ALA A 1 323 ? 16.157 3.686 23.581 1.00 93.88 323 ALA A C 1
ATOM 2516 O O . ALA A 1 323 ? 17.112 2.911 23.685 1.00 93.88 323 ALA A O 1
ATOM 2517 N N . CYS A 1 324 ? 15.097 3.641 24.387 1.00 94.88 324 CYS A N 1
ATOM 2518 C CA . CYS A 1 324 ? 14.854 2.624 25.409 1.00 94.88 324 CYS A CA 1
ATOM 2519 C C . CYS A 1 324 ? 13.588 1.839 25.056 1.00 94.88 324 CYS A C 1
ATOM 2521 O O . CYS A 1 324 ? 12.551 2.450 24.795 1.00 94.88 324 CYS A O 1
ATOM 2523 N N . TYR A 1 325 ? 13.672 0.509 25.055 1.00 94.75 325 TYR A N 1
ATOM 2524 C CA . TYR A 1 325 ? 12.567 -0.388 24.722 1.00 94.75 325 TYR A CA 1
ATOM 2525 C C . TYR A 1 325 ? 12.288 -1.348 25.874 1.00 94.75 325 TYR A C 1
ATOM 2527 O O . TYR A 1 325 ? 13.222 -1.838 26.510 1.00 94.75 325 TYR A O 1
ATOM 2535 N N . ILE A 1 326 ? 11.017 -1.663 26.103 1.00 94.00 326 ILE A N 1
ATOM 2536 C CA . ILE A 1 326 ? 10.577 -2.689 27.050 1.00 94.00 326 ILE A CA 1
ATOM 2537 C C . ILE A 1 326 ? 9.685 -3.716 26.357 1.00 94.00 326 ILE A C 1
ATOM 2539 O O . ILE A 1 326 ? 9.036 -3.413 25.361 1.00 94.00 326 ILE A O 1
ATOM 2543 N N . THR A 1 327 ? 9.665 -4.941 26.867 1.00 92.94 327 THR A N 1
ATOM 2544 C CA . THR A 1 327 ? 8.751 -6.000 26.419 1.00 92.94 327 THR A CA 1
ATOM 2545 C C . THR A 1 327 ? 8.613 -7.078 27.499 1.00 92.94 327 THR A C 1
ATOM 2547 O O . THR A 1 327 ? 9.240 -6.968 28.555 1.00 92.94 327 THR A O 1
ATOM 2550 N N . GLU A 1 328 ? 7.816 -8.119 27.256 1.00 90.56 328 GLU A N 1
ATOM 2551 C CA . GLU A 1 328 ? 7.520 -9.178 28.225 1.00 90.56 328 GLU A CA 1
ATOM 2552 C C . GLU A 1 328 ? 8.098 -10.548 27.817 1.00 90.56 328 GLU A C 1
ATOM 2554 O O . GLU A 1 328 ? 8.029 -10.970 26.661 1.00 90.56 328 GLU A O 1
ATOM 2559 N N . LEU A 1 329 ? 8.664 -11.273 28.786 1.00 88.75 329 LEU A N 1
ATOM 2560 C CA . LEU A 1 329 ? 9.147 -12.647 28.628 1.00 88.75 329 LEU A CA 1
ATOM 2561 C C . LEU A 1 329 ? 8.007 -13.682 28.693 1.00 88.75 329 LEU A C 1
ATOM 2563 O O . LEU A 1 329 ? 7.000 -13.498 29.385 1.00 88.75 329 LEU A O 1
ATOM 2567 N N . SER A 1 330 ? 8.183 -14.821 28.016 1.00 82.38 330 SER A N 1
ATOM 2568 C CA . SER A 1 330 ? 7.194 -15.912 28.008 1.00 82.38 330 SER A CA 1
ATOM 2569 C C . SER A 1 330 ? 6.907 -16.474 29.409 1.00 82.38 330 SER A C 1
ATOM 2571 O O . SER A 1 330 ? 7.809 -16.675 30.224 1.00 82.38 330 SER A O 1
ATOM 2573 N N . SER A 1 331 ? 5.633 -16.776 29.686 1.00 61.19 331 SER A N 1
ATOM 2574 C CA . SER A 1 331 ? 5.158 -17.438 30.912 1.00 61.19 331 SER A CA 1
ATOM 2575 C C . SER A 1 331 ? 5.314 -18.956 30.817 1.00 61.19 331 SER A C 1
ATOM 2577 O O . SER A 1 331 ? 4.389 -19.716 31.080 1.00 61.19 331 SER A O 1
ATOM 2579 N N . THR A 1 332 ? 6.496 -19.441 30.457 1.00 44.00 332 THR A N 1
ATOM 2580 C CA . THR A 1 332 ? 6.793 -20.864 30.629 1.00 44.00 332 THR A CA 1
ATOM 2581 C C . THR A 1 332 ? 7.345 -21.063 32.031 1.00 44.00 332 THR A C 1
ATOM 2583 O O . THR A 1 332 ? 8.461 -20.635 32.340 1.00 44.00 332 THR A O 1
ATOM 2586 N N . LYS A 1 333 ? 6.532 -21.686 32.899 1.00 37.44 333 LYS A N 1
ATOM 2587 C CA . LYS A 1 333 ? 6.993 -22.263 34.166 1.00 37.44 333 LYS A CA 1
ATOM 2588 C C . LYS A 1 333 ? 8.297 -23.007 33.887 1.00 37.44 333 LYS A C 1
ATOM 2590 O O . LYS A 1 333 ? 8.323 -23.947 33.103 1.00 37.44 333 LYS A O 1
ATOM 2595 N N . SER A 1 334 ? 9.365 -22.543 34.524 1.00 29.08 334 SER A N 1
ATOM 2596 C CA . SER A 1 334 ? 10.617 -23.275 34.655 1.00 29.08 334 SER A CA 1
ATOM 2597 C C . SER A 1 334 ? 10.307 -24.645 35.257 1.00 29.08 334 SER A C 1
ATOM 2599 O O . SER A 1 334 ? 9.977 -24.747 36.438 1.00 29.08 334 SER A O 1
ATOM 2601 N N . SER A 1 335 ? 10.366 -25.695 34.447 1.00 28.19 335 SER A N 1
ATOM 2602 C CA . SER A 1 335 ? 10.446 -27.074 34.911 1.00 28.19 335 SER A CA 1
ATOM 2603 C C . SER A 1 335 ? 11.917 -27.433 35.114 1.00 28.19 335 SER A C 1
ATOM 2605 O O . SER A 1 335 ? 12.503 -28.191 34.352 1.00 28.19 335 SER A O 1
ATOM 2607 N N . LEU A 1 336 ? 12.522 -26.879 36.165 1.00 26.30 336 LEU A N 1
ATOM 2608 C CA . LEU A 1 336 ? 13.593 -27.577 36.874 1.00 26.30 336 LEU A CA 1
ATOM 2609 C C . LEU A 1 336 ? 12.927 -28.312 38.049 1.00 26.30 336 LEU A C 1
ATOM 2611 O O . LEU A 1 336 ? 12.334 -27.656 38.911 1.00 26.30 336 LEU A O 1
ATOM 2615 N N . PRO A 1 337 ? 12.948 -29.655 38.086 1.00 29.73 337 PRO A N 1
ATOM 2616 C CA . PRO A 1 337 ? 12.219 -30.418 39.086 1.00 29.73 337 PRO A CA 1
ATOM 2617 C C . PRO A 1 337 ? 12.931 -30.324 40.438 1.00 29.73 337 PRO A C 1
ATOM 2619 O O . PRO A 1 337 ? 13.947 -30.967 40.681 1.00 29.73 337 PRO A O 1
ATOM 2622 N N . ALA A 1 338 ? 12.351 -29.554 41.354 1.00 26.97 338 ALA A N 1
ATOM 2623 C CA . ALA A 1 338 ? 12.608 -29.669 42.783 1.00 26.97 338 ALA A CA 1
ATOM 2624 C C . ALA A 1 338 ? 11.279 -29.890 43.510 1.00 26.97 338 ALA A C 1
ATOM 2626 O O . ALA A 1 338 ? 10.752 -28.994 44.158 1.00 26.97 338 ALA A O 1
ATOM 2627 N N . SER A 1 339 ? 10.705 -31.078 43.324 1.00 26.55 339 SER A N 1
ATOM 2628 C CA . SER A 1 339 ? 9.945 -31.859 44.313 1.00 26.55 339 SER A CA 1
ATOM 2629 C C . SER A 1 339 ? 9.043 -32.856 43.589 1.00 26.55 339 SER A C 1
ATOM 2631 O O . SER A 1 339 ? 8.068 -32.514 42.927 1.00 26.55 339 SER A O 1
ATOM 2633 N N . VAL A 1 340 ? 9.393 -34.130 43.735 1.00 37.44 340 VAL A N 1
ATOM 2634 C CA . VAL A 1 340 ? 8.472 -35.251 43.574 1.00 37.44 340 VAL A CA 1
ATOM 2635 C C . VAL A 1 340 ? 7.322 -35.024 44.557 1.00 37.44 340 VAL A C 1
ATOM 2637 O O . VAL A 1 340 ? 7.543 -35.013 45.768 1.00 37.44 340 VAL A O 1
ATOM 2640 N N . GLY A 1 341 ? 6.114 -34.785 44.046 1.00 29.34 341 GLY A N 1
ATOM 2641 C CA . GLY A 1 341 ? 4.965 -34.481 44.895 1.00 29.34 341 GLY A CA 1
ATOM 2642 C C . GLY A 1 341 ? 3.684 -34.143 44.139 1.00 29.34 341 GLY A C 1
ATOM 2643 O O . GLY A 1 341 ? 3.216 -33.018 44.213 1.00 29.34 341 GLY A O 1
ATOM 2644 N N . MET A 1 342 ? 3.105 -35.152 43.481 1.00 35.53 342 MET A N 1
ATOM 2645 C CA . MET A 1 342 ? 1.678 -35.265 43.127 1.00 35.53 342 MET A CA 1
ATOM 2646 C C . MET A 1 342 ? 1.076 -34.240 42.144 1.00 35.53 342 MET A C 1
ATOM 2648 O O . MET A 1 342 ? 0.562 -33.197 42.534 1.00 35.53 342 MET A O 1
ATOM 2652 N N . ALA A 1 343 ? 0.956 -34.666 40.883 1.00 26.83 343 ALA A N 1
ATOM 2653 C CA . ALA A 1 343 ? -0.175 -34.333 40.011 1.00 26.83 343 ALA A CA 1
ATOM 2654 C C . ALA A 1 343 ? -0.454 -35.511 39.050 1.00 26.83 343 ALA A C 1
ATOM 2656 O O . ALA A 1 343 ? -0.216 -35.430 37.852 1.00 26.83 343 ALA A O 1
ATOM 2657 N N . PHE A 1 344 ? -0.916 -36.641 39.597 1.00 37.00 344 PHE A N 1
ATOM 2658 C CA . PHE A 1 344 ? -1.576 -37.699 38.823 1.00 37.00 344 PHE A CA 1
ATOM 2659 C C . PHE A 1 344 ? -3.075 -37.401 38.814 1.00 37.00 344 PHE A C 1
ATOM 2661 O O . PHE A 1 344 ? -3.738 -37.684 39.809 1.00 37.00 344 PHE A O 1
ATOM 2668 N N . ALA A 1 345 ? -3.578 -36.797 37.737 1.00 30.81 345 ALA A N 1
ATOM 2669 C CA . ALA A 1 345 ? -4.973 -36.871 37.287 1.00 30.81 345 ALA A CA 1
ATOM 2670 C C . ALA A 1 345 ? -5.184 -35.853 36.161 1.00 30.81 345 ALA A C 1
ATOM 2672 O O . ALA A 1 345 ? -5.373 -34.686 36.469 1.00 30.81 345 ALA A O 1
ATOM 2673 N N . GLU A 1 346 ? -5.159 -36.288 34.893 1.00 35.78 346 GLU A N 1
ATOM 2674 C CA . GLU A 1 346 ? -6.078 -35.737 33.870 1.00 35.78 346 GLU A CA 1
ATOM 2675 C C . GLU A 1 346 ? -6.120 -36.470 32.511 1.00 35.78 346 GLU A C 1
ATOM 2677 O O . GLU A 1 346 ? -6.878 -36.058 31.641 1.00 35.78 346 GLU A O 1
ATOM 2682 N N . ARG A 1 347 ? -5.440 -37.613 32.313 1.00 48.47 347 ARG A N 1
ATOM 2683 C CA . ARG A 1 347 ? -5.742 -38.518 31.181 1.00 48.47 347 ARG A CA 1
ATOM 2684 C C . ARG A 1 347 ? -5.761 -39.979 31.641 1.00 48.47 347 ARG A C 1
ATOM 2686 O O . ARG A 1 347 ? -4.726 -40.544 31.963 1.00 48.47 347 ARG A O 1
ATOM 2693 N N . ASN A 1 348 ? -6.954 -40.574 31.716 1.00 57.19 348 ASN A N 1
ATOM 2694 C CA . ASN A 1 348 ? -7.172 -41.985 32.072 1.00 57.19 348 ASN A CA 1
ATOM 2695 C C . ASN A 1 348 ? -7.096 -42.875 30.814 1.00 57.19 348 ASN A C 1
ATOM 2697 O O . ASN A 1 348 ? -8.083 -43.518 30.455 1.00 57.19 348 ASN A O 1
ATOM 2701 N N . GLU A 1 349 ? -5.958 -42.901 30.116 1.00 72.81 349 GLU A N 1
ATOM 2702 C CA . GLU A 1 349 ? -5.730 -43.939 29.103 1.00 72.81 349 GLU A CA 1
ATOM 2703 C C . GLU A 1 349 ? -5.281 -45.233 29.802 1.00 72.81 349 GLU A C 1
ATOM 2705 O O . GLU A 1 349 ? -4.422 -45.234 30.682 1.00 72.81 349 GLU A O 1
ATOM 2710 N N . THR A 1 350 ? -5.906 -46.350 29.440 1.00 85.62 350 THR A N 1
ATOM 2711 C CA . THR A 1 350 ? -5.510 -47.689 29.910 1.00 85.62 350 THR A CA 1
ATOM 2712 C C . THR A 1 350 ? -4.185 -48.115 29.274 1.00 85.62 350 THR A C 1
ATOM 2714 O O . THR A 1 350 ? -3.827 -47.632 28.198 1.00 85.62 350 THR A O 1
ATOM 2717 N N . SER A 1 351 ? -3.460 -49.050 29.899 1.00 87.69 351 SER A N 1
ATOM 2718 C CA . SER A 1 351 ? -2.179 -49.552 29.373 1.00 87.69 351 SER A CA 1
ATOM 2719 C C . SER A 1 351 ? -2.322 -50.089 27.940 1.00 87.69 351 SER A C 1
ATOM 2721 O O . SER A 1 351 ? -1.484 -49.830 27.080 1.00 87.69 351 SER A O 1
ATOM 2723 N N . GLU A 1 352 ? -3.440 -50.752 27.636 1.00 90.50 352 GLU A N 1
ATOM 2724 C CA . GLU A 1 352 ? -3.776 -51.253 26.304 1.00 90.50 352 GLU A CA 1
ATOM 2725 C C . GLU A 1 352 ? -4.028 -50.132 25.286 1.00 90.50 352 GLU A C 1
ATOM 2727 O O . GLU A 1 352 ? -3.626 -50.253 24.128 1.00 90.50 352 GLU A O 1
ATOM 2732 N N . GLN A 1 353 ? -4.678 -49.037 25.697 1.00 88.25 353 GLN A N 1
ATOM 2733 C CA . GLN A 1 353 ? -4.889 -47.863 24.842 1.00 88.25 353 GLN A CA 1
ATOM 2734 C C . GLN A 1 353 ? -3.565 -47.156 24.551 1.00 88.25 353 GLN A C 1
ATOM 2736 O O . GLN A 1 353 ? -3.271 -46.913 23.381 1.00 88.25 353 GLN A O 1
ATOM 2741 N N . LEU A 1 354 ? -2.741 -46.916 25.578 1.00 88.38 354 LEU A N 1
ATOM 2742 C CA . LEU A 1 354 ? -1.394 -46.356 25.428 1.00 88.38 354 LEU A CA 1
ATOM 2743 C C . LEU A 1 354 ? -0.548 -47.213 24.484 1.00 88.38 354 LEU A C 1
ATOM 2745 O O . LEU A 1 354 ? 0.102 -46.689 23.577 1.00 88.38 354 LEU A O 1
ATOM 2749 N N . PHE A 1 355 ? -0.616 -48.538 24.631 1.00 91.31 355 PHE A N 1
ATOM 2750 C CA . PHE A 1 355 ? 0.128 -49.448 23.776 1.00 91.31 355 PHE A CA 1
ATOM 2751 C C . PHE A 1 355 ? -0.291 -49.350 22.304 1.00 91.31 355 PHE A C 1
ATOM 2753 O O . PHE A 1 355 ? 0.543 -49.150 21.424 1.00 91.31 355 PHE A O 1
ATOM 2760 N N . VAL A 1 356 ? -1.594 -49.456 22.026 1.00 88.56 356 VAL A N 1
ATOM 2761 C CA . VAL A 1 356 ? -2.142 -49.451 20.657 1.00 88.56 356 VAL A CA 1
ATOM 2762 C C . VAL A 1 356 ? -1.957 -48.101 19.968 1.00 88.56 356 VAL A C 1
ATOM 2764 O O . VAL A 1 356 ? -1.682 -48.057 18.761 1.00 88.56 356 VAL A O 1
ATOM 2767 N N . ARG A 1 357 ? -2.152 -47.018 20.724 1.00 84.38 357 ARG A N 1
ATOM 2768 C CA . ARG A 1 357 ? -2.167 -45.648 20.219 1.00 84.38 357 ARG A CA 1
ATOM 2769 C C . ARG A 1 357 ? -0.768 -45.063 20.079 1.00 84.38 357 ARG A C 1
ATOM 2771 O O . ARG A 1 357 ? -0.491 -44.437 19.063 1.00 84.38 357 ARG A O 1
ATOM 2778 N N . ARG A 1 358 ? 0.088 -45.243 21.090 1.00 87.44 358 ARG A N 1
ATOM 2779 C CA . ARG A 1 358 ? 1.360 -44.516 21.222 1.00 87.44 358 ARG A CA 1
ATOM 2780 C C . ARG A 1 358 ? 2.578 -45.436 21.126 1.00 87.44 358 ARG A C 1
ATOM 2782 O O . ARG A 1 358 ? 3.464 -45.169 20.325 1.00 87.44 358 ARG A O 1
ATOM 2789 N N . ILE A 1 359 ? 2.604 -46.562 21.843 1.00 92.19 359 ILE A N 1
ATOM 2790 C CA . ILE A 1 359 ? 3.813 -47.409 21.925 1.00 92.19 359 ILE A CA 1
ATOM 2791 C C . ILE A 1 359 ? 4.064 -48.238 20.665 1.00 92.19 359 ILE A C 1
ATOM 2793 O O . ILE A 1 359 ? 5.196 -48.301 20.200 1.00 92.19 359 ILE A O 1
ATOM 2797 N N . VAL A 1 360 ? 3.049 -48.869 20.068 1.00 88.31 360 VAL A N 1
ATOM 2798 C CA . VAL A 1 360 ? 3.246 -49.680 18.850 1.00 88.31 360 VAL A CA 1
ATOM 2799 C C . VAL A 1 360 ? 3.768 -48.843 17.673 1.00 88.31 360 VAL A C 1
ATOM 2801 O O . VAL A 1 360 ? 4.717 -49.294 17.024 1.00 88.31 360 VAL A O 1
ATOM 2804 N N . PRO A 1 361 ? 3.208 -47.651 17.369 1.00 83.06 361 PRO A N 1
ATOM 2805 C CA . PRO A 1 361 ? 3.790 -46.756 16.368 1.00 83.06 361 PRO A CA 1
ATOM 2806 C C . PRO A 1 361 ? 5.218 -46.338 16.723 1.00 83.06 361 PRO A C 1
ATOM 2808 O O . PRO A 1 361 ? 6.106 -46.484 15.887 1.00 83.06 361 PRO A O 1
ATOM 2811 N N . LEU A 1 362 ? 5.453 -45.933 17.977 1.00 87.00 362 LEU A N 1
ATOM 2812 C CA . LEU A 1 362 ? 6.766 -45.518 18.471 1.00 87.00 362 LEU A CA 1
ATOM 2813 C C . LEU A 1 362 ? 7.830 -46.606 18.268 1.00 87.00 362 LEU A C 1
ATOM 2815 O O . LEU A 1 362 ? 8.878 -46.351 17.677 1.00 87.00 362 LEU A O 1
ATOM 2819 N N . LEU A 1 363 ? 7.538 -47.844 18.679 1.00 88.50 363 LEU A N 1
ATOM 2820 C CA . LEU A 1 363 ? 8.435 -48.981 18.481 1.00 88.50 363 LEU A CA 1
ATOM 2821 C C . LEU A 1 363 ? 8.698 -49.223 16.992 1.00 88.50 363 LEU A C 1
ATOM 2823 O O . LEU A 1 363 ? 9.843 -49.445 16.605 1.00 88.50 363 LEU A O 1
ATOM 2827 N N . ARG A 1 364 ? 7.667 -49.155 16.141 1.00 84.06 364 ARG A N 1
ATOM 2828 C CA . ARG A 1 364 ? 7.803 -49.389 14.697 1.00 84.06 364 ARG A CA 1
ATOM 2829 C C . ARG A 1 364 ? 8.666 -48.338 14.007 1.00 84.06 364 ARG A C 1
ATOM 2831 O O . ARG A 1 364 ? 9.480 -48.702 13.164 1.00 84.06 364 ARG A O 1
ATOM 2838 N N . GLU A 1 365 ? 8.478 -47.070 14.347 1.00 81.62 365 GLU A N 1
ATOM 2839 C CA . GLU A 1 365 ? 9.154 -45.948 13.694 1.00 81.62 365 GLU A CA 1
ATOM 2840 C C . GLU A 1 365 ? 10.578 -45.735 14.206 1.00 81.62 365 GLU A C 1
ATOM 2842 O O . GLU A 1 365 ? 11.458 -45.380 13.423 1.00 81.62 365 GLU A O 1
ATOM 2847 N N . LYS A 1 366 ? 10.812 -45.948 15.506 1.00 83.50 366 LYS A N 1
ATOM 2848 C CA . LYS A 1 366 ? 12.068 -45.565 16.168 1.00 83.50 366 LYS A CA 1
ATOM 2849 C C . LYS A 1 366 ? 12.941 -46.739 16.594 1.00 83.50 366 LYS A C 1
ATOM 2851 O O . LYS A 1 366 ? 14.143 -46.552 16.757 1.00 83.50 366 LYS A O 1
ATOM 2856 N N . CYS A 1 367 ? 12.376 -47.934 16.786 1.00 86.94 367 CYS A N 1
ATOM 2857 C CA . CYS A 1 367 ? 13.086 -49.032 17.453 1.00 86.94 367 CYS A CA 1
ATOM 2858 C C . CYS A 1 367 ? 13.243 -50.294 16.588 1.00 86.94 367 CYS A C 1
ATOM 2860 O O . CYS A 1 367 ? 14.304 -50.915 16.594 1.00 86.94 367 CYS A O 1
ATOM 2862 N N . LEU A 1 368 ? 12.223 -50.691 15.820 1.00 86.56 368 LEU A N 1
ATOM 2863 C CA . LEU A 1 368 ? 12.213 -51.974 15.099 1.00 86.56 368 LEU A CA 1
ATOM 2864 C C . LEU A 1 368 ? 13.194 -52.043 13.921 1.00 86.56 368 LEU A C 1
ATOM 2866 O O . LEU A 1 368 ? 13.497 -53.145 13.474 1.00 86.56 368 LEU A O 1
ATOM 2870 N N . ALA A 1 369 ? 13.727 -50.914 13.446 1.00 82.44 369 ALA A N 1
ATOM 2871 C CA . ALA A 1 369 ? 14.783 -50.919 12.433 1.00 82.44 369 ALA A CA 1
ATOM 2872 C C . ALA A 1 369 ? 16.068 -51.608 12.935 1.00 82.44 369 ALA A C 1
ATOM 2874 O O . ALA A 1 369 ? 16.704 -52.317 12.162 1.00 82.44 369 ALA A O 1
ATOM 2875 N N . CYS A 1 370 ? 16.402 -51.445 14.224 1.00 84.38 370 CYS A N 1
ATOM 2876 C CA . CYS A 1 370 ? 17.603 -52.018 14.851 1.00 84.38 370 CYS A CA 1
ATOM 2877 C C . CYS A 1 370 ? 17.295 -53.103 15.902 1.00 84.38 370 CYS A C 1
ATOM 2879 O O . CYS A 1 370 ? 18.206 -53.774 16.367 1.00 84.38 370 CYS A O 1
ATOM 2881 N N . HIS A 1 371 ? 16.030 -53.291 16.299 1.00 89.06 371 HIS A N 1
ATOM 2882 C CA . HIS A 1 371 ? 15.603 -54.289 17.300 1.00 89.06 371 HIS A CA 1
ATOM 2883 C C . HIS A 1 371 ? 14.444 -55.177 16.802 1.00 89.06 371 HIS A C 1
ATOM 2885 O O . HIS A 1 371 ? 13.611 -55.649 17.582 1.00 89.06 371 HIS A O 1
ATOM 2891 N N . GLY A 1 372 ? 14.347 -55.344 15.478 1.00 83.44 372 GLY A N 1
ATOM 2892 C CA . GLY A 1 372 ? 13.269 -56.052 14.783 1.00 83.44 372 GLY A CA 1
ATOM 2893 C C . GLY A 1 372 ? 13.603 -57.491 14.382 1.00 83.44 372 GLY A C 1
ATOM 2894 O O . GLY A 1 372 ? 14.285 -58.222 15.096 1.00 83.44 372 GLY A O 1
ATOM 2895 N N . GLU A 1 373 ? 13.054 -57.936 13.248 1.00 82.31 373 GLU A N 1
ATOM 2896 C CA . GLU A 1 373 ? 13.131 -59.333 12.784 1.00 82.31 373 GLU A CA 1
ATOM 2897 C C . GLU A 1 373 ? 14.488 -59.726 12.192 1.00 82.31 373 GLU A C 1
ATOM 2899 O O . GLU A 1 373 ? 14.876 -60.888 12.307 1.00 82.31 373 GLU A O 1
ATOM 2904 N N . ASP A 1 374 ? 15.210 -58.775 11.597 1.00 82.50 374 ASP A N 1
ATOM 2905 C CA . ASP A 1 374 ? 16.522 -59.025 11.007 1.00 82.50 374 ASP A CA 1
ATOM 2906 C C . ASP A 1 374 ? 17.565 -59.265 12.106 1.00 82.50 374 ASP A C 1
ATOM 2908 O O . ASP A 1 374 ? 17.924 -58.356 12.850 1.00 82.50 374 ASP A O 1
ATOM 2912 N N . VAL A 1 375 ? 18.025 -60.512 12.222 1.00 75.44 375 VAL A N 1
ATOM 2913 C CA . VAL A 1 375 ? 18.990 -60.940 13.244 1.00 75.44 375 VAL A CA 1
ATOM 2914 C C . VAL A 1 375 ? 20.376 -60.339 12.993 1.00 75.44 375 VAL A C 1
ATOM 2916 O O . VAL A 1 375 ? 21.098 -60.095 13.953 1.00 75.44 375 VAL A O 1
ATOM 2919 N N . GLU A 1 376 ? 20.740 -60.064 11.737 1.00 73.75 376 GLU A N 1
ATOM 2920 C CA . GLU A 1 376 ? 22.046 -59.491 11.373 1.00 73.75 376 GLU A CA 1
ATOM 2921 C C . GLU A 1 376 ? 22.093 -57.972 11.615 1.00 73.75 376 GLU A C 1
ATOM 2923 O O . GLU A 1 376 ? 23.165 -57.422 11.853 1.00 73.75 376 GLU A O 1
ATOM 2928 N N . ALA A 1 377 ? 20.938 -57.295 11.587 1.00 73.31 377 ALA A N 1
ATOM 2929 C CA . ALA A 1 377 ? 20.804 -55.862 11.878 1.00 73.31 377 ALA A CA 1
ATOM 2930 C C . ALA A 1 377 ? 20.419 -55.569 13.342 1.00 73.31 377 ALA A C 1
ATOM 2932 O O . ALA A 1 377 ? 20.187 -54.412 13.704 1.00 73.31 377 ALA A O 1
ATOM 2933 N N . ARG A 1 378 ? 20.295 -56.613 14.174 1.00 83.38 378 ARG A N 1
ATOM 2934 C CA . ARG A 1 378 ? 19.826 -56.495 15.553 1.00 83.38 378 ARG A CA 1
ATOM 2935 C C . ARG A 1 378 ? 20.950 -56.063 16.484 1.00 83.38 378 ARG A C 1
ATOM 2937 O O . ARG A 1 378 ? 21.866 -56.830 16.766 1.00 83.38 378 ARG A O 1
ATOM 2944 N N . GLU A 1 379 ? 20.821 -54.864 17.028 1.00 79.62 379 GLU A N 1
ATOM 2945 C CA . GLU A 1 379 ? 21.800 -54.288 17.946 1.00 79.62 379 GLU A CA 1
ATOM 2946 C C . GLU A 1 379 ? 21.506 -54.687 19.403 1.00 79.62 379 GLU A C 1
ATOM 2948 O O . GLU A 1 379 ? 20.350 -54.730 19.839 1.00 79.62 379 GLU A O 1
ATOM 2953 N N . GLY A 1 380 ? 22.561 -54.990 20.167 1.00 79.94 380 GLY A N 1
ATOM 2954 C CA . GLY A 1 380 ? 22.492 -55.292 21.605 1.00 79.94 380 GLY A CA 1
ATOM 2955 C C . GLY A 1 380 ? 21.656 -56.521 21.991 1.00 79.94 380 GLY A C 1
ATOM 2956 O O . GLY A 1 380 ? 21.136 -56.569 23.106 1.00 79.94 380 GLY A O 1
ATOM 2957 N N . GLY A 1 381 ? 21.440 -57.469 21.071 1.00 80.94 381 GLY A N 1
ATOM 2958 C CA . GLY A 1 381 ? 20.723 -58.730 21.321 1.00 80.94 381 GLY A CA 1
ATOM 2959 C C . GLY A 1 381 ? 19.220 -58.601 21.625 1.00 80.94 381 GLY A C 1
ATOM 2960 O O . GLY A 1 381 ? 18.542 -59.611 21.811 1.00 80.94 381 GLY A O 1
ATOM 2961 N N . LEU A 1 382 ? 18.676 -57.381 21.649 1.00 87.31 382 LEU A N 1
ATOM 2962 C CA . LEU A 1 382 ? 17.322 -57.066 22.110 1.00 87.31 382 LEU A CA 1
ATOM 2963 C C . LEU A 1 382 ? 16.274 -57.209 20.989 1.00 87.31 382 LEU A C 1
ATOM 2965 O O . LEU A 1 382 ? 16.446 -56.670 19.896 1.00 87.31 382 LEU A O 1
ATOM 2969 N N . ASP A 1 383 ? 15.158 -57.897 21.268 1.00 88.31 383 ASP A N 1
ATOM 2970 C CA . ASP A 1 383 ? 14.044 -58.104 20.322 1.00 88.31 383 ASP A CA 1
ATOM 2971 C C . ASP A 1 383 ? 12.738 -57.492 20.850 1.00 88.31 383 ASP A C 1
ATOM 2973 O O . ASP A 1 383 ? 12.115 -58.010 21.784 1.00 88.31 383 ASP A O 1
ATOM 2977 N N . LEU A 1 384 ? 12.306 -56.398 20.211 1.00 90.06 384 LEU A N 1
ATOM 2978 C CA . LEU A 1 384 ? 11.164 -55.583 20.636 1.00 90.06 384 LEU A CA 1
ATOM 2979 C C . LEU A 1 384 ? 9.830 -55.964 19.973 1.00 90.06 384 LEU A C 1
ATOM 2981 O O . LEU A 1 384 ? 8.891 -55.171 19.964 1.00 90.06 384 LEU A O 1
ATOM 2985 N N . ARG A 1 385 ? 9.714 -57.165 19.395 1.00 88.25 385 ARG A N 1
ATOM 2986 C CA . ARG A 1 385 ? 8.499 -57.570 18.658 1.00 88.25 385 ARG A CA 1
ATOM 2987 C C . ARG A 1 385 ? 7.412 -58.195 19.528 1.00 88.25 385 ARG A C 1
ATOM 2989 O O . ARG A 1 385 ? 6.264 -58.281 19.097 1.00 88.25 385 ARG A O 1
ATOM 2996 N N . SER A 1 386 ? 7.747 -58.649 20.733 1.00 84.81 386 SER A N 1
ATOM 2997 C CA . SER A 1 386 ? 6.783 -59.259 21.650 1.00 84.81 386 SER A CA 1
ATOM 2998 C C . SER A 1 386 ? 7.140 -58.987 23.104 1.00 84.81 386 SER A C 1
ATOM 3000 O O . SER A 1 386 ? 8.315 -58.900 23.451 1.00 84.81 386 SER A O 1
ATOM 3002 N N . LEU A 1 387 ? 6.141 -58.952 23.986 1.00 83.62 387 LEU A N 1
ATOM 3003 C CA . LEU A 1 387 ? 6.385 -58.793 25.421 1.00 83.62 387 LEU A CA 1
ATOM 3004 C C . LEU A 1 387 ? 7.309 -59.887 25.984 1.00 83.62 387 LEU A C 1
ATOM 3006 O O . LEU A 1 387 ? 8.135 -59.602 26.843 1.00 83.62 387 LEU A O 1
ATOM 3010 N N . GLN A 1 388 ? 7.207 -61.123 25.481 1.00 82.06 388 GLN A N 1
ATOM 3011 C CA . GLN A 1 388 ? 8.043 -62.238 25.934 1.00 82.06 388 GLN A CA 1
ATOM 3012 C C . GLN A 1 388 ? 9.526 -62.017 25.612 1.00 82.06 388 GLN A C 1
ATOM 3014 O O . GLN A 1 388 ? 10.380 -62.324 26.439 1.00 82.06 388 GLN A O 1
ATOM 3019 N N . THR A 1 389 ? 9.830 -61.489 24.427 1.00 86.12 389 THR A N 1
ATOM 3020 C CA . THR A 1 389 ? 11.210 -61.224 24.007 1.00 86.12 389 THR A CA 1
ATOM 3021 C C . THR A 1 389 ? 11.765 -59.959 24.652 1.00 86.12 389 THR A C 1
ATOM 3023 O O . THR A 1 389 ? 12.898 -59.971 25.118 1.00 86.12 389 THR A O 1
ATOM 3026 N N . VAL A 1 390 ? 10.950 -58.909 24.782 1.00 87.25 390 VAL A N 1
ATOM 3027 C CA . VAL A 1 390 ? 11.338 -57.659 25.455 1.00 87.25 390 VAL A CA 1
ATOM 3028 C C . VAL A 1 390 ? 11.643 -57.916 26.935 1.00 87.25 390 VAL A C 1
ATOM 3030 O O . VAL A 1 390 ? 12.656 -57.454 27.452 1.00 87.25 390 VAL A O 1
ATOM 3033 N N . ALA A 1 391 ? 10.796 -58.688 27.624 1.00 83.44 391 ALA A N 1
ATOM 3034 C CA . ALA A 1 391 ? 10.999 -59.040 29.030 1.00 83.44 391 ALA A CA 1
ATOM 3035 C C . ALA A 1 391 ? 12.222 -59.949 29.251 1.00 83.44 391 ALA A C 1
ATOM 3037 O O . ALA A 1 391 ? 12.758 -59.986 30.354 1.00 83.44 391 ALA A O 1
ATOM 3038 N N . GLY A 1 392 ? 12.665 -60.668 28.214 1.00 78.81 392 GLY A N 1
ATOM 3039 C CA . GLY A 1 392 ? 13.870 -61.498 28.247 1.00 78.81 392 GLY A CA 1
ATOM 3040 C C . GLY A 1 392 ? 15.184 -60.710 28.252 1.00 78.81 392 GLY A C 1
ATOM 3041 O O . GLY A 1 392 ? 16.210 -61.299 28.574 1.00 78.81 392 GLY A O 1
ATOM 3042 N N . GLY A 1 393 ? 15.150 -59.407 27.940 1.00 80.56 393 GLY A N 1
ATOM 3043 C CA . GLY A 1 393 ? 16.350 -58.571 27.851 1.00 80.56 393 GLY A CA 1
ATOM 3044 C C . GLY A 1 393 ? 17.186 -58.829 26.594 1.00 80.56 393 GLY A C 1
ATOM 3045 O O . GLY A 1 393 ? 16.839 -59.660 25.753 1.00 80.56 393 GLY A O 1
ATOM 3046 N N . GLY A 1 394 ? 18.268 -58.064 26.449 1.00 82.81 394 GLY A N 1
ATOM 3047 C CA . GLY A 1 394 ? 19.283 -58.243 25.405 1.00 82.81 394 GLY A CA 1
ATOM 3048 C C . GLY A 1 394 ? 20.639 -58.626 26.006 1.00 82.81 394 GLY A C 1
ATOM 3049 O O . GLY A 1 394 ? 20.707 -59.239 27.070 1.00 82.81 394 GLY A O 1
ATOM 3050 N N . ASP A 1 395 ? 21.726 -58.195 25.370 1.00 80.94 395 ASP A N 1
ATOM 3051 C CA . ASP A 1 395 ? 23.108 -58.442 25.820 1.00 80.94 395 ASP A CA 1
ATOM 3052 C C . ASP A 1 395 ? 23.433 -57.796 27.181 1.00 80.94 395 ASP A C 1
ATOM 3054 O O . ASP A 1 395 ? 24.434 -58.136 27.807 1.00 80.94 395 ASP A O 1
ATOM 3058 N N . SER A 1 396 ? 22.591 -56.870 27.652 1.00 74.31 396 SER A N 1
ATOM 3059 C CA . SER A 1 396 ? 22.698 -56.262 28.981 1.00 74.31 396 SER A CA 1
ATOM 3060 C C . SER A 1 396 ? 22.362 -57.217 30.127 1.00 74.31 396 SER A C 1
ATOM 3062 O O . SER A 1 396 ? 22.580 -56.853 31.275 1.00 74.31 396 SER A O 1
ATOM 3064 N N . GLU A 1 397 ? 21.766 -58.383 29.848 1.00 75.56 397 GLU A N 1
ATOM 3065 C CA . GLU A 1 397 ? 21.189 -59.331 30.825 1.00 75.56 397 GLU A CA 1
ATOM 3066 C C . GLU A 1 397 ? 20.031 -58.763 31.684 1.00 75.56 397 GLU A C 1
ATOM 3068 O O . GLU A 1 397 ? 19.274 -59.526 32.287 1.00 75.56 397 GLU A O 1
ATOM 3073 N N . ASP A 1 398 ? 19.826 -57.442 31.679 1.00 81.06 398 ASP A N 1
ATOM 3074 C CA . ASP A 1 398 ? 18.676 -56.761 32.275 1.00 81.06 398 ASP A CA 1
ATOM 3075 C C . ASP A 1 398 ? 17.403 -56.869 31.407 1.00 81.06 398 ASP A C 1
ATOM 3077 O O . ASP A 1 398 ? 17.475 -56.690 30.183 1.00 81.06 398 ASP A O 1
ATOM 3081 N N . PRO A 1 399 ? 16.212 -57.080 32.009 1.00 86.12 399 PRO A N 1
ATOM 3082 C CA . PRO A 1 399 ? 14.942 -57.091 31.285 1.00 86.12 399 PRO A CA 1
ATOM 3083 C C . PRO A 1 399 ? 14.677 -55.777 30.533 1.00 86.12 399 PRO A C 1
ATOM 3085 O O . PRO A 1 399 ? 14.753 -54.688 31.105 1.00 86.12 399 PRO A O 1
ATOM 3088 N N . GLY A 1 400 ? 14.275 -55.880 29.262 1.00 85.69 400 GLY A N 1
ATOM 3089 C CA . GLY A 1 400 ? 13.935 -54.727 28.419 1.00 85.69 400 GLY A CA 1
ATOM 3090 C C . GLY A 1 400 ? 12.775 -53.907 28.980 1.00 85.69 400 GLY A C 1
ATOM 3091 O O . GLY A 1 400 ? 12.831 -52.678 29.028 1.00 85.69 400 GLY A O 1
ATOM 3092 N N . VAL A 1 401 ? 11.735 -54.599 29.449 1.00 91.19 401 VAL A N 1
ATOM 3093 C CA . VAL A 1 401 ? 10.571 -54.010 30.119 1.00 91.19 401 VAL A CA 1
ATOM 3094 C C . VAL A 1 401 ? 10.199 -54.852 31.333 1.00 91.19 401 VAL A C 1
ATOM 3096 O O . VAL A 1 401 ? 9.970 -56.057 31.222 1.00 91.19 401 VAL A O 1
ATOM 3099 N N . VAL A 1 402 ? 10.087 -54.193 32.485 1.00 90.19 402 VAL A N 1
ATOM 3100 C CA . VAL A 1 402 ? 9.573 -54.746 33.738 1.00 90.19 402 VAL A CA 1
ATOM 3101 C C . VAL A 1 402 ? 8.228 -54.072 34.030 1.00 90.19 402 VAL A C 1
ATOM 3103 O O . VAL A 1 402 ? 8.206 -52.895 34.398 1.00 90.19 402 VAL A O 1
ATOM 3106 N N . PRO A 1 403 ? 7.094 -54.783 33.875 1.00 89.06 403 PRO A N 1
ATOM 3107 C CA . PRO A 1 403 ? 5.770 -54.232 34.157 1.00 89.06 403 PRO A CA 1
ATOM 3108 C C . PRO A 1 403 ? 5.694 -53.561 35.532 1.00 89.06 403 PRO A C 1
ATOM 3110 O O . PRO A 1 403 ? 6.198 -54.108 36.513 1.00 89.06 403 PRO A O 1
ATOM 3113 N N . MET A 1 404 ? 5.036 -52.400 35.602 1.00 86.62 404 MET A N 1
ATOM 3114 C CA . MET A 1 404 ? 4.893 -51.549 36.796 1.00 86.62 404 MET A CA 1
ATOM 3115 C C . MET A 1 404 ? 6.191 -50.895 37.304 1.00 86.62 404 MET A C 1
ATOM 3117 O O . MET A 1 404 ? 6.134 -50.144 38.276 1.00 86.62 404 MET A O 1
ATOM 3121 N N . HIS A 1 405 ? 7.338 -51.141 36.663 1.00 89.38 405 HIS A N 1
ATOM 3122 C CA . HIS A 1 405 ? 8.652 -50.670 37.112 1.00 89.38 405 HIS A CA 1
ATOM 3123 C C . HIS A 1 405 ? 9.462 -50.030 35.967 1.00 89.38 405 HIS A C 1
ATOM 3125 O O . HIS A 1 405 ? 10.434 -50.629 35.482 1.00 89.38 405 HIS A O 1
ATOM 3131 N N . PRO A 1 406 ? 9.103 -48.811 35.511 1.00 89.12 406 PRO A N 1
ATOM 3132 C CA . PRO A 1 406 ? 9.867 -48.090 34.488 1.00 89.12 406 PRO A CA 1
ATOM 3133 C C . PRO A 1 406 ? 11.339 -47.906 34.868 1.00 89.12 406 PRO A C 1
ATOM 3135 O O . PRO A 1 406 ? 12.221 -48.076 34.035 1.00 89.12 406 PRO A O 1
ATOM 3138 N N . GLU A 1 407 ? 11.621 -47.668 36.149 1.00 86.69 407 GLU A N 1
ATOM 3139 C CA . GLU A 1 407 ? 12.968 -47.494 36.699 1.00 86.69 407 GLU A CA 1
ATOM 3140 C C . GLU A 1 407 ? 13.845 -48.754 36.639 1.00 86.69 407 GLU A C 1
ATOM 3142 O O . GLU A 1 407 ? 15.037 -48.686 36.919 1.00 86.69 407 GLU A O 1
ATOM 3147 N N . ARG A 1 408 ? 13.260 -49.910 36.302 1.00 87.44 408 ARG A N 1
ATOM 3148 C CA . ARG A 1 408 ? 13.959 -51.193 36.123 1.00 87.44 408 ARG A CA 1
ATOM 3149 C C . ARG A 1 408 ? 13.902 -51.703 34.683 1.00 87.44 408 ARG A C 1
ATOM 3151 O O . ARG A 1 408 ? 14.295 -52.835 34.432 1.00 87.44 408 ARG A O 1
ATOM 3158 N N . SER A 1 409 ? 13.362 -50.904 33.765 1.00 91.00 409 SER A N 1
ATOM 3159 C CA . SER A 1 409 ? 13.149 -51.278 32.367 1.00 91.00 409 SER A CA 1
ATOM 3160 C C . SER A 1 409 ? 14.239 -50.661 31.499 1.00 91.00 409 SER A C 1
ATOM 3162 O O . SER A 1 409 ? 14.233 -49.449 31.274 1.00 91.00 409 SER A O 1
ATOM 3164 N N . SER A 1 410 ? 15.172 -51.475 30.997 1.00 89.69 410 SER A N 1
ATOM 3165 C CA . SER A 1 410 ? 16.346 -50.965 30.272 1.00 89.69 410 SER A CA 1
ATOM 3166 C C . SER A 1 410 ? 15.986 -50.203 28.992 1.00 89.69 410 SER A C 1
ATOM 3168 O O . SER A 1 410 ? 16.662 -49.237 28.653 1.00 89.69 410 SER A O 1
ATOM 3170 N N . VAL A 1 411 ? 14.872 -50.541 28.328 1.00 89.75 411 VAL A N 1
ATOM 3171 C CA . VAL A 1 411 ? 14.371 -49.804 27.150 1.00 89.75 411 VAL A CA 1
ATOM 3172 C C . VAL A 1 411 ? 13.996 -48.365 27.503 1.00 89.75 411 VAL A C 1
ATOM 3174 O O . VAL A 1 411 ? 14.292 -47.453 26.737 1.00 89.75 411 VAL A O 1
ATOM 3177 N N . TYR A 1 412 ? 13.370 -48.149 28.662 1.00 91.88 412 TYR A N 1
ATOM 3178 C CA . TYR A 1 412 ? 13.022 -46.807 29.124 1.00 91.88 412 TYR A CA 1
ATOM 3179 C C . TYR A 1 412 ? 14.274 -46.016 29.512 1.00 91.88 412 TYR A C 1
ATOM 3181 O O . TYR A 1 412 ? 14.445 -44.893 29.049 1.00 91.88 412 TYR A O 1
ATOM 3189 N N . LEU A 1 413 ? 15.176 -46.619 30.293 1.00 89.25 413 LEU A N 1
ATOM 3190 C CA . LEU A 1 413 ? 16.417 -45.972 30.739 1.00 89.25 413 LEU A CA 1
ATOM 3191 C C . LEU A 1 413 ? 17.337 -45.601 29.564 1.00 89.25 413 LEU A C 1
ATOM 3193 O O . LEU A 1 413 ? 17.870 -44.497 29.515 1.00 89.25 413 LEU A O 1
ATOM 3197 N N . ALA A 1 414 ? 17.464 -46.475 28.564 1.00 87.69 414 ALA A N 1
ATOM 3198 C CA . ALA A 1 414 ? 18.217 -46.172 27.347 1.00 87.69 414 ALA A CA 1
ATOM 3199 C C . ALA A 1 414 ? 17.565 -45.042 26.526 1.00 87.69 414 ALA A C 1
ATOM 3201 O O . ALA A 1 414 ? 18.264 -44.217 25.928 1.00 87.69 414 ALA A O 1
ATOM 3202 N N . ALA A 1 415 ? 16.228 -44.982 26.516 1.00 88.75 415 ALA A N 1
ATOM 3203 C CA . ALA A 1 415 ? 15.458 -43.974 25.796 1.00 88.75 415 ALA A CA 1
ATOM 3204 C C . ALA A 1 415 ? 15.511 -42.575 26.432 1.00 88.75 415 ALA A C 1
ATOM 3206 O O . ALA A 1 415 ? 15.349 -41.586 25.717 1.00 88.75 415 ALA A O 1
ATOM 3207 N N . THR A 1 416 ? 15.779 -42.454 27.741 1.00 86.81 416 THR A N 1
ATOM 3208 C CA . THR A 1 416 ? 15.956 -41.137 28.382 1.00 86.81 416 THR A CA 1
ATOM 3209 C C . THR A 1 416 ? 17.278 -40.469 28.009 1.00 86.81 416 THR A C 1
ATOM 3211 O O . THR A 1 416 ? 17.428 -39.266 28.226 1.00 86.81 416 THR A O 1
ATOM 3214 N N . ARG A 1 417 ? 18.243 -41.230 27.463 1.00 84.12 417 ARG A N 1
ATOM 3215 C CA . ARG A 1 417 ? 19.594 -40.775 27.066 1.00 84.12 417 ARG A CA 1
ATOM 3216 C C . ARG A 1 417 ? 20.392 -40.079 28.182 1.00 84.12 417 ARG A C 1
ATOM 3218 O O . ARG A 1 417 ? 21.385 -39.412 27.902 1.00 84.12 417 ARG A O 1
ATOM 3225 N N . SER A 1 418 ? 19.945 -40.209 29.424 1.00 72.38 418 SER A N 1
ATOM 3226 C CA . SER A 1 418 ? 20.504 -39.566 30.617 1.00 72.38 418 SER A CA 1
ATOM 3227 C C . SER A 1 418 ? 21.080 -40.572 31.612 1.00 72.38 418 SER A C 1
ATOM 3229 O O . SER A 1 418 ? 21.537 -40.182 32.683 1.00 72.38 418 SER A O 1
ATOM 3231 N N . ASP A 1 419 ? 21.028 -41.855 31.261 1.00 71.00 419 ASP A N 1
ATOM 3232 C CA . ASP A 1 419 ? 21.530 -42.958 32.061 1.00 71.00 419 ASP A CA 1
ATOM 3233 C C . ASP A 1 419 ? 23.004 -43.246 31.724 1.00 71.00 419 ASP A C 1
ATOM 3235 O O . ASP A 1 419 ? 23.390 -43.282 30.556 1.00 71.00 419 ASP A O 1
ATOM 3239 N N . ASP A 1 420 ? 23.830 -43.440 32.754 1.00 68.62 420 ASP A N 1
ATOM 3240 C CA . ASP A 1 420 ? 25.274 -43.674 32.609 1.00 68.62 420 ASP A CA 1
ATOM 3241 C C . ASP A 1 420 ? 25.619 -45.150 32.299 1.00 68.62 420 ASP A C 1
ATOM 3243 O O . ASP A 1 420 ? 26.780 -45.474 32.032 1.00 68.62 420 ASP A O 1
ATOM 3247 N N . VAL A 1 421 ? 24.638 -46.059 32.378 1.00 73.94 421 VAL A N 1
ATOM 3248 C CA . VAL A 1 421 ? 24.800 -47.517 32.236 1.00 73.94 421 VAL A CA 1
ATOM 3249 C C . VAL A 1 421 ? 24.412 -47.983 30.833 1.00 73.94 421 VAL A C 1
ATOM 3251 O O . VAL A 1 421 ? 25.114 -48.811 30.248 1.00 73.94 421 VAL A O 1
ATOM 3254 N N . PHE A 1 422 ? 23.332 -47.444 30.265 1.00 76.31 422 PHE A N 1
ATOM 3255 C CA . PHE A 1 422 ? 22.862 -47.805 28.926 1.00 76.31 422 PHE A CA 1
ATOM 3256 C C . PHE A 1 422 ? 23.312 -46.802 27.859 1.00 76.31 422 PHE A C 1
ATOM 3258 O O . PHE A 1 422 ? 23.331 -45.593 28.064 1.00 76.31 422 PHE A O 1
ATOM 3265 N N . SER A 1 423 ? 23.646 -47.302 26.666 1.00 80.38 423 SER A N 1
ATOM 3266 C CA . SER A 1 423 ? 23.906 -46.421 25.522 1.00 80.38 423 SER A CA 1
ATOM 3267 C C . SER A 1 423 ? 22.641 -45.650 25.143 1.00 80.38 423 SER A C 1
ATOM 3269 O O . SER A 1 423 ? 21.546 -46.208 25.160 1.00 80.38 423 SER A O 1
ATOM 3271 N N . ALA A 1 424 ? 22.800 -44.383 24.764 1.00 83.56 424 ALA A N 1
ATOM 3272 C CA . ALA A 1 424 ? 21.690 -43.531 24.351 1.00 83.56 424 ALA A CA 1
ATOM 3273 C C . ALA A 1 424 ? 20.952 -44.124 23.136 1.00 83.56 424 ALA A C 1
ATOM 3275 O O . ALA A 1 424 ? 21.561 -44.329 22.085 1.00 83.56 424 ALA A O 1
ATOM 3276 N N . MET A 1 425 ? 19.642 -44.353 23.267 1.00 84.25 425 MET A N 1
ATOM 3277 C CA . MET A 1 425 ? 18.794 -44.921 22.213 1.00 84.25 425 MET A CA 1
ATOM 3278 C C . MET A 1 425 ? 17.606 -43.995 21.881 1.00 84.25 425 MET A C 1
ATOM 3280 O O . MET A 1 425 ? 17.019 -43.420 22.793 1.00 84.25 425 MET A O 1
ATOM 3284 N N . PRO A 1 426 ? 17.210 -43.834 20.601 1.00 88.31 426 PRO A N 1
ATOM 3285 C CA . PRO A 1 426 ? 17.947 -44.215 19.390 1.00 88.31 426 PRO A CA 1
ATOM 3286 C C . PRO A 1 426 ? 19.318 -43.515 19.300 1.00 88.31 426 PRO A C 1
ATOM 3288 O O . PRO A 1 426 ? 19.455 -42.407 19.804 1.00 88.31 426 PRO A O 1
ATOM 3291 N N . PRO A 1 427 ? 20.349 -44.105 18.671 1.00 79.50 427 PRO A N 1
ATOM 3292 C CA . PRO A 1 427 ? 21.739 -43.639 18.791 1.00 79.50 427 PRO A CA 1
ATOM 3293 C C . PRO A 1 427 ? 22.000 -42.260 18.168 1.00 79.50 427 PRO A C 1
ATOM 3295 O O . PRO A 1 427 ? 22.813 -41.484 18.677 1.00 79.50 427 PRO A O 1
ATOM 3298 N N . LYS A 1 428 ? 21.288 -41.905 17.094 1.00 79.00 428 LYS A N 1
ATOM 3299 C CA . LYS A 1 428 ? 21.391 -40.580 16.470 1.00 79.00 428 LYS A CA 1
ATOM 3300 C C . LYS A 1 428 ? 20.549 -39.568 17.233 1.00 79.00 428 LYS A C 1
ATOM 3302 O O . LYS A 1 428 ? 19.357 -39.767 17.428 1.00 79.00 428 LYS A O 1
ATOM 3307 N N . GLU A 1 429 ? 21.151 -38.441 17.592 1.00 70.88 429 GLU A N 1
ATOM 3308 C CA . GLU A 1 429 ? 20.462 -37.374 18.324 1.00 70.88 429 GLU A CA 1
ATOM 3309 C C . GLU A 1 429 ? 19.293 -36.761 17.538 1.00 70.88 429 GLU A C 1
ATOM 3311 O O . GLU A 1 429 ? 18.269 -36.446 18.128 1.00 70.88 429 GLU A O 1
ATOM 3316 N N . SER A 1 430 ? 19.378 -36.699 16.204 1.00 68.31 430 SER A N 1
ATOM 3317 C CA . SER A 1 430 ? 18.264 -36.274 15.339 1.00 68.31 430 SER A CA 1
ATOM 3318 C C . SER A 1 430 ? 17.063 -37.228 15.346 1.00 68.31 430 SER A C 1
ATOM 3320 O O . SER A 1 430 ? 16.005 -36.887 14.826 1.00 68.31 430 SER A O 1
ATOM 3322 N N . GLU A 1 431 ? 17.238 -38.445 15.861 1.00 74.44 431 GLU A N 1
ATOM 3323 C CA . GLU A 1 431 ? 16.205 -39.480 15.951 1.00 74.44 431 GLU A CA 1
ATOM 3324 C C . GLU A 1 431 ? 15.780 -39.738 17.406 1.00 74.44 431 GLU A C 1
ATOM 3326 O O . GLU A 1 431 ? 15.000 -40.664 17.638 1.00 74.44 431 GLU A O 1
ATOM 3331 N N . SER A 1 432 ? 16.254 -38.926 18.364 1.00 82.00 432 SER A N 1
ATOM 3332 C CA . SER A 1 432 ? 15.912 -39.042 19.784 1.00 82.00 432 SER A CA 1
ATOM 3333 C C . SER A 1 432 ? 14.399 -39.017 20.009 1.00 82.00 432 SER A C 1
ATOM 3335 O O . SER A 1 432 ? 13.635 -38.425 19.239 1.00 82.00 432 SER A O 1
ATOM 3337 N N . LEU A 1 433 ? 13.962 -39.720 21.056 1.00 84.81 433 LEU A N 1
ATOM 3338 C CA . LEU A 1 433 ? 12.573 -39.660 21.485 1.00 84.81 433 LEU A CA 1
ATOM 3339 C C . LEU A 1 433 ? 12.285 -38.279 22.077 1.00 84.81 433 LEU A C 1
ATOM 3341 O O . LEU A 1 433 ? 13.113 -37.732 22.807 1.00 84.81 433 LEU A O 1
ATOM 3345 N N . THR A 1 434 ? 11.115 -37.723 21.766 1.00 83.38 434 THR A N 1
ATOM 3346 C CA . THR A 1 434 ? 10.664 -36.480 22.399 1.00 83.38 434 THR A CA 1
ATOM 3347 C C . THR A 1 434 ? 10.368 -36.719 23.883 1.00 83.38 434 THR A C 1
ATOM 3349 O O . THR A 1 434 ? 10.151 -37.855 24.309 1.00 83.38 434 THR A O 1
ATOM 3352 N N . GLU A 1 435 ? 10.311 -35.658 24.693 1.00 78.06 435 GLU A N 1
ATOM 3353 C CA . GLU A 1 435 ? 9.920 -35.785 26.109 1.00 78.06 435 GLU A CA 1
ATOM 3354 C C . GLU A 1 435 ? 8.552 -36.466 26.270 1.00 78.06 435 GLU A C 1
ATOM 3356 O O . GLU A 1 435 ? 8.318 -37.206 27.226 1.00 78.06 435 GLU A O 1
ATOM 3361 N N . GLU A 1 436 ? 7.656 -36.249 25.308 1.00 80.12 436 GLU A N 1
ATOM 3362 C CA . GLU A 1 436 ? 6.338 -36.860 25.291 1.00 80.12 436 GLU A CA 1
ATOM 3363 C C . GLU A 1 436 ? 6.382 -38.350 24.913 1.00 80.12 436 GLU A C 1
ATOM 3365 O O . GLU A 1 436 ? 5.730 -39.147 25.585 1.00 80.12 436 GLU A O 1
ATOM 3370 N N . ASP A 1 437 ? 7.207 -38.752 23.941 1.00 85.75 437 ASP A N 1
ATOM 3371 C CA . ASP A 1 437 ? 7.433 -40.167 23.606 1.00 85.75 437 ASP A CA 1
ATOM 3372 C C . ASP A 1 437 ? 8.009 -40.946 24.798 1.00 85.75 437 ASP A C 1
ATOM 3374 O O . ASP A 1 437 ? 7.562 -42.053 25.115 1.00 85.75 437 ASP A O 1
ATOM 3378 N N . VAL A 1 438 ? 8.988 -40.351 25.492 1.00 89.12 438 VAL A N 1
ATOM 3379 C CA . VAL A 1 438 ? 9.597 -40.923 26.703 1.00 89.12 438 VAL A CA 1
ATOM 3380 C C . VAL A 1 438 ? 8.561 -41.034 27.822 1.00 89.12 438 VAL A C 1
ATOM 3382 O O . VAL A 1 438 ? 8.510 -42.051 28.517 1.00 89.12 438 VAL A O 1
ATOM 3385 N N . ARG A 1 439 ? 7.690 -40.029 27.973 1.00 86.94 439 ARG A N 1
ATOM 3386 C CA . ARG A 1 439 ? 6.577 -40.064 28.928 1.00 86.94 439 ARG A CA 1
ATOM 3387 C C . ARG A 1 439 ? 5.554 -41.145 28.580 1.00 86.94 439 ARG A C 1
ATOM 3389 O O . ARG A 1 439 ? 5.135 -41.865 29.477 1.00 86.94 439 ARG A O 1
ATOM 3396 N N . TRP A 1 440 ? 5.182 -41.322 27.313 1.00 91.50 440 TRP A N 1
ATOM 3397 C CA . TRP A 1 440 ? 4.277 -42.406 26.911 1.00 91.50 440 TRP A CA 1
ATOM 3398 C C . TRP A 1 440 ? 4.870 -43.774 27.233 1.00 91.50 440 TRP A C 1
ATOM 3400 O O . TRP A 1 440 ? 4.172 -44.635 27.770 1.00 91.50 440 TRP A O 1
ATOM 3410 N N . LEU A 1 441 ? 6.162 -43.962 26.945 1.00 91.31 441 LEU A N 1
ATOM 3411 C CA . LEU A 1 441 ? 6.888 -45.182 27.282 1.00 91.31 441 LEU A CA 1
ATOM 3412 C C . LEU A 1 441 ? 6.895 -45.427 28.798 1.00 91.31 441 LEU A C 1
ATOM 3414 O O . LEU A 1 441 ? 6.623 -46.547 29.231 1.00 91.31 441 LEU A O 1
ATOM 3418 N N . TYR A 1 442 ? 7.127 -44.381 29.598 1.00 92.56 442 TYR A N 1
ATOM 3419 C CA . TYR A 1 442 ? 7.024 -44.436 31.056 1.00 92.56 442 TYR A CA 1
ATOM 3420 C C . TYR A 1 442 ? 5.624 -44.856 31.515 1.00 92.56 442 TYR A C 1
ATOM 3422 O O . TYR A 1 442 ? 5.490 -45.830 32.254 1.00 92.56 442 TYR A O 1
ATOM 3430 N N . ASP A 1 443 ? 4.583 -44.157 31.058 1.00 89.50 443 ASP A N 1
ATOM 3431 C CA . ASP A 1 443 ? 3.200 -44.363 31.490 1.00 89.50 443 ASP A CA 1
ATOM 3432 C C . ASP A 1 443 ? 2.689 -45.752 31.098 1.00 89.50 443 ASP A C 1
ATOM 3434 O O . ASP A 1 443 ? 2.026 -46.427 31.890 1.00 89.50 443 ASP A O 1
ATOM 3438 N N . TRP A 1 444 ? 3.042 -46.239 29.906 1.00 93.31 444 TRP A N 1
ATOM 3439 C CA . TRP A 1 444 ? 2.700 -47.594 29.484 1.00 93.31 444 TRP A CA 1
ATOM 3440 C C . TRP A 1 444 ? 3.321 -48.651 30.403 1.00 93.31 444 TRP A C 1
ATOM 3442 O O . TRP A 1 444 ? 2.623 -49.571 30.837 1.00 93.31 444 TRP A O 1
ATOM 3452 N N . ILE A 1 445 ? 4.601 -48.503 30.762 1.00 92.25 445 ILE A N 1
ATOM 3453 C CA . ILE A 1 445 ? 5.275 -49.437 31.672 1.00 92.25 445 ILE A CA 1
ATOM 3454 C C . ILE A 1 445 ? 4.696 -49.328 33.087 1.00 92.25 445 ILE A C 1
ATOM 3456 O O . ILE A 1 445 ? 4.382 -50.351 33.703 1.00 92.25 445 ILE A O 1
ATOM 3460 N N . ALA A 1 446 ? 4.495 -48.104 33.580 1.00 88.81 446 ALA A N 1
ATOM 3461 C CA . ALA A 1 446 ? 3.955 -47.812 34.906 1.00 88.81 446 ALA A CA 1
ATOM 3462 C C . ALA A 1 446 ? 2.525 -48.342 35.096 1.00 88.81 446 ALA A C 1
ATOM 3464 O O . ALA A 1 446 ? 2.140 -48.689 36.210 1.00 88.81 446 ALA A O 1
ATOM 3465 N N . THR A 1 447 ? 1.754 -48.448 34.011 1.00 87.69 447 THR A N 1
ATOM 3466 C CA . THR A 1 447 ? 0.385 -48.991 34.004 1.00 87.69 447 THR A CA 1
ATOM 3467 C C . THR A 1 447 ? 0.315 -50.496 33.722 1.00 87.69 447 THR A C 1
ATOM 3469 O O . THR A 1 447 ? -0.780 -51.045 33.606 1.00 87.69 447 THR A O 1
ATOM 3472 N N . GLY A 1 448 ? 1.459 -51.186 33.659 1.00 86.94 448 GLY A N 1
ATOM 3473 C CA . GLY A 1 448 ? 1.532 -52.650 33.592 1.00 86.94 448 GLY A CA 1
ATOM 3474 C C . GLY A 1 448 ? 2.054 -53.220 32.275 1.00 86.94 448 GLY A C 1
ATOM 3475 O O . GLY A 1 448 ? 2.049 -54.439 32.118 1.00 86.94 448 GLY A O 1
ATOM 3476 N N . ALA A 1 449 ? 2.524 -52.372 31.355 1.00 89.75 449 ALA A N 1
ATOM 3477 C CA . ALA A 1 449 ? 3.104 -52.754 30.068 1.00 89.75 449 ALA A CA 1
ATOM 3478 C C . ALA A 1 449 ? 2.249 -53.768 29.281 1.00 89.75 449 ALA A C 1
ATOM 3480 O O . ALA A 1 449 ? 2.771 -54.729 28.705 1.00 89.75 449 ALA A O 1
ATOM 3481 N N . VAL A 1 450 ? 0.920 -53.603 29.288 1.00 92.50 450 VAL A N 1
ATOM 3482 C CA . VAL A 1 450 ? 0.030 -54.574 28.645 1.00 92.50 450 VAL A CA 1
ATOM 3483 C C . VAL A 1 450 ? 0.285 -54.567 27.139 1.00 92.50 450 VAL A C 1
ATOM 3485 O O . VAL A 1 450 ? 0.331 -53.508 26.513 1.00 92.50 450 VAL A O 1
ATOM 3488 N N . TRP A 1 451 ? 0.445 -55.761 26.563 1.00 90.75 451 TRP A N 1
ATOM 3489 C CA . TRP A 1 451 ? 0.747 -55.979 25.146 1.00 90.75 451 TRP A CA 1
ATOM 3490 C C . TRP A 1 451 ? -0.383 -56.792 24.484 1.00 90.75 451 TRP A C 1
ATOM 3492 O O . TRP A 1 451 ? -0.312 -58.024 24.437 1.00 90.75 451 TRP A O 1
ATOM 3502 N N . PRO A 1 452 ? -1.461 -56.145 24.002 1.00 90.88 452 PRO A N 1
ATOM 3503 C CA . PRO A 1 452 ? -2.590 -56.822 23.367 1.00 90.88 452 PRO A CA 1
ATOM 3504 C C . PRO A 1 452 ? -2.197 -57.580 22.092 1.00 90.88 452 PRO A C 1
ATOM 3506 O O . PRO A 1 452 ? -1.272 -57.187 21.373 1.00 90.88 452 PRO A O 1
ATOM 3509 N N . THR A 1 453 ? -2.944 -58.639 21.764 1.00 88.12 453 THR A N 1
ATOM 3510 C CA . THR A 1 453 ? -2.770 -59.368 20.494 1.00 88.12 453 THR A CA 1
ATOM 3511 C C . THR A 1 453 ? -3.144 -58.480 19.305 1.00 88.12 453 THR A C 1
ATOM 3513 O O . THR A 1 453 ? -3.965 -57.581 19.454 1.00 88.12 453 THR A O 1
ATOM 3516 N N . GLU A 1 454 ? -2.616 -58.729 18.101 1.00 82.12 454 GLU A N 1
ATOM 3517 C CA . GLU A 1 454 ? -2.935 -57.911 16.909 1.00 82.12 454 GLU A CA 1
ATOM 3518 C C . GLU A 1 454 ? -4.447 -57.772 16.655 1.00 82.12 454 GLU A C 1
ATOM 3520 O O . GLU A 1 454 ? -4.929 -56.709 16.258 1.00 82.12 454 GLU A O 1
ATOM 3525 N N . LYS A 1 455 ? -5.218 -58.825 16.957 1.00 85.44 455 LYS A N 1
ATOM 3526 C CA . LYS A 1 455 ? -6.682 -58.812 16.878 1.00 85.44 455 LYS A CA 1
ATOM 3527 C C . LYS A 1 455 ? -7.304 -57.824 17.873 1.00 85.44 455 LYS A C 1
ATOM 3529 O O . LYS A 1 455 ? -8.226 -57.096 17.508 1.00 85.44 455 LYS A O 1
ATOM 3534 N N . ASP A 1 456 ? -6.803 -57.785 19.103 1.00 85.88 456 ASP A N 1
ATOM 3535 C CA . ASP A 1 456 ? -7.280 -56.868 20.143 1.00 85.88 456 ASP A CA 1
ATOM 3536 C C . ASP A 1 456 ? -6.823 -55.432 19.866 1.00 85.88 456 ASP A C 1
ATOM 3538 O O . ASP A 1 456 ? -7.599 -54.497 20.046 1.00 85.88 456 ASP A O 1
ATOM 3542 N N . GLN A 1 457 ? -5.611 -55.247 19.330 1.00 85.44 457 GLN A N 1
ATOM 3543 C CA . GLN A 1 457 ? -5.126 -53.939 18.883 1.00 85.44 457 GLN A CA 1
ATOM 3544 C C . GLN A 1 457 ? -6.031 -53.351 17.790 1.00 85.44 457 GLN A C 1
ATOM 3546 O O . GLN A 1 457 ? -6.382 -52.171 17.846 1.00 85.44 457 GLN A O 1
ATOM 3551 N N . ALA A 1 458 ? -6.448 -54.167 16.815 1.00 80.00 458 ALA A N 1
ATOM 3552 C CA . ALA A 1 458 ? -7.381 -53.750 15.770 1.00 80.00 458 ALA A CA 1
ATOM 3553 C C . ALA A 1 458 ? -8.762 -53.377 16.341 1.00 80.00 458 ALA A C 1
ATOM 3555 O O . ALA A 1 458 ? -9.342 -52.369 15.941 1.00 80.00 458 ALA A O 1
ATOM 3556 N N . ALA A 1 459 ? -9.266 -54.145 17.313 1.00 84.56 459 ALA A N 1
ATOM 3557 C CA . ALA A 1 459 ? -10.538 -53.860 17.975 1.00 84.56 459 ALA A CA 1
ATOM 3558 C C . ALA A 1 459 ? -10.496 -52.570 18.818 1.00 84.56 459 ALA A C 1
ATOM 3560 O O . ALA A 1 459 ? -11.438 -51.780 18.773 1.00 84.56 459 ALA A O 1
ATOM 3561 N N . ILE A 1 460 ? -9.404 -52.329 19.553 1.00 85.25 460 ILE A N 1
ATOM 3562 C CA . ILE A 1 460 ? -9.193 -51.105 20.342 1.00 85.25 460 ILE A CA 1
ATOM 3563 C C . ILE A 1 460 ? -9.098 -49.885 19.416 1.00 85.25 460 ILE A C 1
ATOM 3565 O O . ILE A 1 460 ? -9.761 -48.881 19.667 1.00 85.25 460 ILE A O 1
ATOM 3569 N N . ARG A 1 461 ? -8.349 -49.985 18.309 1.00 80.44 461 ARG A N 1
ATOM 3570 C CA . ARG A 1 461 ? -8.217 -48.901 17.324 1.00 80.44 461 ARG A CA 1
ATOM 3571 C C . ARG A 1 461 ? -9.556 -48.534 16.688 1.00 80.44 461 ARG A C 1
ATOM 3573 O O . ARG A 1 461 ? -9.903 -47.362 16.668 1.00 80.44 461 ARG A O 1
ATOM 3580 N N . ALA A 1 462 ? -10.340 -49.523 16.255 1.00 79.88 462 ALA A N 1
ATOM 3581 C CA . ALA A 1 462 ? -11.669 -49.286 15.686 1.00 79.88 462 ALA A CA 1
ATOM 3582 C C . ALA A 1 462 ? -12.654 -48.669 16.698 1.00 79.88 462 ALA A C 1
ATOM 3584 O O . ALA A 1 462 ? -13.547 -47.916 16.323 1.00 79.88 462 ALA A O 1
ATOM 3585 N N . LYS A 1 463 ? -12.501 -48.975 17.992 1.00 83.94 463 LYS A N 1
ATOM 3586 C CA . LYS A 1 463 ? -13.361 -48.438 19.054 1.00 83.94 463 LYS A CA 1
ATOM 3587 C C . LYS A 1 463 ? -13.081 -46.961 19.367 1.00 83.94 463 LYS A C 1
ATOM 3589 O O . LYS A 1 463 ? -14.015 -46.256 19.734 1.00 83.94 463 LYS A O 1
ATOM 3594 N N . HIS A 1 464 ? -11.831 -46.514 19.235 1.00 78.12 464 HIS A N 1
ATOM 3595 C CA . HIS A 1 464 ? -11.388 -45.164 19.617 1.00 78.12 464 HIS A CA 1
ATOM 3596 C C . HIS A 1 464 ? -10.998 -44.264 18.427 1.00 78.12 464 HIS A C 1
ATOM 3598 O O . HIS A 1 464 ? -10.566 -43.136 18.631 1.00 78.12 464 HIS A O 1
ATOM 3604 N N . GLU A 1 465 ? -11.186 -44.719 17.183 1.00 69.31 465 GLU A N 1
ATOM 3605 C CA . GLU A 1 465 ? -10.785 -44.014 15.953 1.00 69.31 465 GLU A CA 1
ATOM 3606 C C . GLU A 1 465 ? -11.291 -42.565 15.878 1.00 69.31 465 GLU A C 1
ATOM 3608 O O . GLU A 1 465 ? -10.511 -41.655 15.607 1.00 69.31 465 GLU A O 1
ATOM 3613 N N . ALA A 1 466 ? -12.572 -42.331 16.175 1.00 53.66 466 ALA A N 1
ATOM 3614 C CA . ALA A 1 466 ? -13.161 -40.992 16.124 1.00 53.66 466 ALA A CA 1
ATOM 3615 C C . ALA A 1 466 ? -12.563 -40.038 17.175 1.00 53.66 466 ALA A C 1
ATOM 3617 O O . ALA A 1 466 ? -12.322 -38.873 16.876 1.00 53.66 466 ALA A O 1
ATOM 3618 N N . GLU A 1 467 ? -12.286 -40.541 18.379 1.00 55.66 467 GLU A N 1
ATOM 3619 C CA . GLU A 1 467 ? -11.698 -39.786 19.493 1.00 55.66 467 GLU A CA 1
ATOM 3620 C C . GLU A 1 467 ? -10.222 -39.459 19.218 1.00 55.66 467 GLU A C 1
ATOM 3622 O O . GLU A 1 467 ? -9.795 -38.319 19.364 1.00 55.66 467 GLU A O 1
ATOM 3627 N N . TRP A 1 468 ? -9.454 -40.431 18.715 1.00 61.75 468 TRP A N 1
ATOM 3628 C CA . TRP A 1 468 ? -8.038 -40.243 18.391 1.00 61.75 468 TRP A CA 1
ATOM 3629 C C . TRP A 1 468 ? -7.820 -39.363 17.153 1.00 61.75 468 TRP A C 1
ATOM 3631 O O . TRP A 1 468 ? -6.896 -38.557 17.136 1.00 61.75 468 TRP A O 1
ATOM 3641 N N . SER A 1 469 ? -8.705 -39.438 16.151 1.00 52.84 469 SER A N 1
ATOM 3642 C CA . SER A 1 469 ? -8.622 -38.608 14.936 1.00 52.84 469 SER A CA 1
ATOM 3643 C C . SER A 1 469 ? -8.810 -37.106 15.181 1.00 52.84 469 SER A C 1
ATOM 3645 O O . SER A 1 469 ? -8.310 -36.297 14.405 1.00 52.84 469 SER A O 1
ATOM 3647 N N . GLN A 1 470 ? -9.500 -36.714 16.258 1.00 46.91 470 GLN A N 1
ATOM 3648 C CA . GLN A 1 470 ? -9.624 -35.303 16.638 1.00 46.91 470 GLN A CA 1
ATOM 3649 C C . GLN A 1 470 ? -8.360 -34.766 17.321 1.00 46.91 470 GLN A C 1
ATOM 3651 O O . GLN A 1 470 ? -8.090 -33.574 17.231 1.00 46.91 470 GLN A O 1
ATOM 3656 N N . GLU A 1 471 ? -7.568 -35.632 17.958 1.00 48.31 471 GLU A N 1
ATOM 3657 C CA . GLU A 1 471 ? -6.323 -35.253 18.636 1.00 48.31 471 GLU A CA 1
ATOM 3658 C C . GLU A 1 471 ? -5.079 -35.331 17.723 1.00 48.31 471 GLU A C 1
ATOM 3660 O O . GLU A 1 471 ? -4.101 -34.643 17.997 1.00 48.31 471 GLU A O 1
ATOM 3665 N N . ASP A 1 472 ? -5.105 -36.114 16.632 1.00 56.81 472 ASP A N 1
ATOM 3666 C CA . ASP A 1 472 ? -3.953 -36.336 15.730 1.00 56.81 472 ASP A CA 1
ATOM 3667 C C . ASP A 1 472 ? -4.069 -35.600 14.358 1.00 56.81 472 ASP A C 1
ATOM 3669 O O . ASP A 1 472 ? -3.280 -35.845 13.437 1.00 56.81 472 ASP A O 1
ATOM 3673 N N . GLY A 1 473 ? -5.038 -34.683 14.213 1.00 70.06 473 GLY A N 1
ATOM 3674 C CA . GLY A 1 473 ? -5.313 -33.908 12.991 1.00 70.06 473 GLY A CA 1
ATOM 3675 C C . GLY A 1 473 ? -6.057 -34.684 11.889 1.00 70.06 473 GLY A C 1
ATOM 3676 O O . GLY A 1 473 ? -6.255 -35.894 11.965 1.00 70.06 473 GLY A O 1
ATOM 3677 N N . VAL A 1 474 ? -6.469 -33.993 10.820 1.00 80.12 474 VAL A N 1
ATOM 3678 C CA . VAL A 1 474 ? -7.213 -34.571 9.686 1.00 80.12 474 VAL A CA 1
ATOM 3679 C C . VAL A 1 474 ? -6.383 -34.631 8.414 1.00 80.12 474 VAL A C 1
ATOM 3681 O O . VAL A 1 474 ? -5.636 -33.716 8.071 1.00 80.12 474 VAL A O 1
ATOM 3684 N N . ARG A 1 475 ? -6.550 -35.713 7.660 1.00 83.25 475 ARG A N 1
ATOM 3685 C CA . ARG A 1 475 ? -5.891 -35.879 6.370 1.00 83.25 475 ARG A CA 1
ATOM 3686 C C . ARG A 1 475 ? -6.721 -35.264 5.248 1.00 83.25 475 ARG A C 1
ATOM 3688 O O . ARG A 1 475 ? -7.902 -35.568 5.104 1.00 83.25 475 ARG A O 1
ATOM 3695 N N . VAL A 1 476 ? -6.075 -34.458 4.409 1.00 86.31 476 VAL A N 1
ATOM 3696 C CA . VAL A 1 476 ? -6.704 -33.806 3.253 1.00 86.31 476 VAL A CA 1
ATOM 3697 C C . VAL A 1 476 ? -6.284 -34.513 1.969 1.00 86.31 476 VAL A C 1
ATOM 3699 O O . VAL A 1 476 ? -5.102 -34.781 1.749 1.00 86.31 476 VAL A O 1
ATOM 3702 N N . ARG A 1 477 ? -7.253 -34.828 1.104 1.00 88.00 477 ARG A N 1
ATOM 3703 C CA . ARG A 1 477 ? -6.971 -35.373 -0.227 1.00 88.00 477 ARG A CA 1
ATOM 3704 C C . ARG A 1 477 ? -6.499 -34.243 -1.146 1.00 88.00 477 ARG A C 1
ATOM 3706 O O . ARG A 1 477 ? -7.196 -33.249 -1.293 1.00 88.00 477 ARG A O 1
ATOM 3713 N N . THR A 1 478 ? -5.343 -34.427 -1.776 1.00 92.12 478 THR A N 1
ATOM 3714 C CA . THR A 1 478 ? -4.749 -33.486 -2.742 1.00 92.12 478 THR A CA 1
ATOM 3715 C C . THR A 1 478 ? -4.247 -34.241 -3.978 1.00 92.12 478 THR A C 1
ATOM 3717 O O . THR A 1 478 ? -4.317 -35.473 -4.033 1.00 92.12 478 THR A O 1
ATOM 3720 N N . SER A 1 479 ? -3.687 -33.534 -4.963 1.00 91.38 479 SER A N 1
ATOM 3721 C CA . SER A 1 479 ? -3.067 -34.118 -6.163 1.00 91.38 479 SER A CA 1
ATOM 3722 C C . SER A 1 479 ? -1.783 -34.930 -5.899 1.00 91.38 479 SER A C 1
ATOM 3724 O O . SER A 1 479 ? -1.175 -35.438 -6.850 1.00 91.38 479 SER A O 1
ATOM 3726 N N . GLY A 1 480 ? -1.337 -34.997 -4.638 1.00 88.50 480 GLY A N 1
ATOM 3727 C CA . GLY A 1 480 ? -0.044 -35.531 -4.207 1.00 88.50 480 GLY A CA 1
ATOM 3728 C C . GLY A 1 480 ? 1.055 -34.463 -4.192 1.00 88.50 480 GLY A C 1
ATOM 3729 O O . GLY A 1 480 ? 1.135 -33.644 -5.111 1.00 88.50 480 GLY A O 1
ATOM 3730 N N . GLY A 1 481 ? 1.876 -34.474 -3.139 1.00 88.81 481 GLY A N 1
ATOM 3731 C CA . GLY A 1 481 ? 3.083 -33.654 -3.005 1.00 88.81 481 GLY A CA 1
ATOM 3732 C C . GLY A 1 481 ? 4.319 -34.308 -3.629 1.00 88.81 481 GLY A C 1
ATOM 3733 O O . GLY A 1 481 ? 4.259 -35.414 -4.165 1.00 88.81 481 GLY A O 1
ATOM 3734 N N . LEU A 1 482 ? 5.454 -33.620 -3.540 1.00 87.62 482 LEU A N 1
ATOM 3735 C CA . LEU A 1 482 ? 6.773 -34.077 -3.984 1.00 87.62 482 LEU A CA 1
ATOM 3736 C C . LEU A 1 482 ? 7.328 -35.225 -3.124 1.00 87.62 482 LEU A C 1
ATOM 3738 O O . LEU A 1 482 ? 8.231 -35.933 -3.570 1.00 87.62 482 LEU A O 1
ATOM 3742 N N . SER A 1 483 ? 6.810 -35.423 -1.907 1.00 83.88 483 SER A N 1
ATOM 3743 C CA . SER A 1 483 ? 7.158 -36.554 -1.043 1.00 83.88 483 SER A CA 1
ATOM 3744 C C . SER A 1 483 ? 5.930 -37.272 -0.482 1.00 83.88 483 SER A C 1
ATOM 3746 O O . SER A 1 483 ? 4.864 -36.682 -0.265 1.00 83.88 483 SER A O 1
ATOM 3748 N N . ASP A 1 484 ? 6.105 -38.556 -0.167 1.00 74.56 484 ASP A N 1
ATOM 3749 C CA . ASP A 1 484 ? 5.084 -39.342 0.527 1.00 74.56 484 ASP A CA 1
ATOM 3750 C C . ASP A 1 484 ? 4.818 -38.793 1.931 1.00 74.56 484 ASP A C 1
ATOM 3752 O O . ASP A 1 484 ? 3.669 -38.753 2.362 1.00 74.56 484 ASP A O 1
ATOM 3756 N N . SER A 1 485 ? 5.847 -38.317 2.639 1.00 70.62 485 SER A N 1
ATOM 3757 C CA . SER A 1 485 ? 5.676 -37.746 3.979 1.00 70.62 485 SER A CA 1
ATOM 3758 C C . SER A 1 485 ? 4.790 -36.500 3.968 1.00 70.62 485 SER A C 1
ATOM 3760 O O . SER A 1 485 ? 3.926 -36.366 4.829 1.00 70.62 485 SER A O 1
ATOM 3762 N N . TRP A 1 486 ? 4.932 -35.624 2.966 1.00 87.75 486 TRP A N 1
ATOM 3763 C CA . TRP A 1 486 ? 4.051 -34.467 2.812 1.00 87.75 486 TRP A CA 1
ATOM 3764 C C . TRP A 1 486 ? 2.643 -34.898 2.384 1.00 87.75 486 TRP A C 1
ATOM 3766 O O . TRP A 1 486 ? 1.657 -34.454 2.959 1.00 87.75 486 TRP A O 1
ATOM 3776 N N . THR A 1 487 ? 2.536 -35.827 1.430 1.00 81.38 487 THR A N 1
ATOM 3777 C CA . THR A 1 487 ? 1.247 -36.328 0.909 1.00 81.38 487 THR A CA 1
ATOM 3778 C C . THR A 1 487 ? 0.405 -37.051 1.966 1.00 81.38 487 THR A C 1
ATOM 3780 O O . THR A 1 487 ? -0.828 -37.078 1.890 1.00 81.38 487 THR A O 1
ATOM 3783 N N . ASN A 1 488 ? 1.057 -37.689 2.939 1.00 76.81 488 ASN A N 1
ATOM 3784 C CA . ASN A 1 488 ? 0.404 -38.453 3.997 1.00 76.81 488 ASN A CA 1
ATOM 3785 C C . ASN A 1 488 ? 0.250 -37.675 5.317 1.00 76.81 488 ASN A C 1
ATOM 3787 O O . ASN A 1 488 ? -0.179 -38.280 6.296 1.00 76.81 488 ASN A O 1
ATOM 3791 N N . ARG A 1 489 ? 0.568 -36.373 5.364 1.00 79.62 489 ARG A N 1
ATOM 3792 C CA . ARG A 1 489 ? 0.501 -35.594 6.610 1.00 79.62 489 ARG A CA 1
ATOM 3793 C C . ARG A 1 489 ? -0.931 -35.257 7.036 1.00 79.62 489 ARG A C 1
ATOM 3795 O O . ARG A 1 489 ? -1.824 -35.107 6.198 1.00 79.62 489 ARG A O 1
ATOM 3802 N N . ASN A 1 490 ? -1.108 -35.072 8.341 1.00 81.75 490 ASN A N 1
ATOM 3803 C CA . ASN A 1 490 ? -2.336 -34.557 8.939 1.00 81.75 490 ASN A CA 1
ATOM 3804 C C . ASN A 1 490 ? -2.248 -33.036 9.129 1.00 81.75 490 ASN A C 1
ATOM 3806 O O . ASN A 1 490 ? -1.164 -32.480 9.310 1.00 81.75 490 ASN A O 1
ATOM 3810 N N . TYR A 1 491 ? -3.401 -32.381 9.084 1.00 82.75 491 TYR A N 1
ATOM 3811 C CA . TYR A 1 491 ? -3.580 -30.942 9.230 1.00 82.75 491 TYR A CA 1
ATOM 3812 C C . TYR A 1 491 ? -4.491 -30.661 10.420 1.00 82.75 491 TYR A C 1
ATOM 3814 O O . TYR A 1 491 ? -5.397 -31.441 10.708 1.00 82.75 491 TYR A O 1
ATOM 3822 N N . ASP A 1 492 ? -4.286 -29.532 11.087 1.00 79.88 492 ASP A N 1
ATOM 3823 C CA . ASP A 1 492 ? -5.219 -29.048 12.101 1.00 79.88 492 ASP A CA 1
ATOM 3824 C C . ASP A 1 492 ? -6.586 -28.733 11.450 1.00 79.88 492 ASP A C 1
ATOM 3826 O O . ASP A 1 492 ? -6.628 -27.929 10.511 1.00 79.88 492 ASP A O 1
ATOM 3830 N N . PRO A 1 493 ? -7.699 -29.345 11.905 1.00 82.38 493 PRO A N 1
ATOM 3831 C CA . PRO A 1 493 ? -9.037 -29.029 11.414 1.00 82.38 493 PRO A CA 1
ATOM 3832 C C . PRO A 1 493 ? -9.379 -27.535 11.452 1.00 82.38 493 PRO A C 1
ATOM 3834 O O . PRO A 1 493 ? -10.032 -27.047 10.527 1.00 82.38 493 PRO A O 1
ATOM 3837 N N . GLU A 1 494 ? -8.936 -26.798 12.477 1.00 80.94 494 GLU A N 1
ATOM 3838 C CA . GLU A 1 494 ? -9.193 -25.356 12.586 1.00 80.94 494 GLU A CA 1
ATOM 3839 C C . GLU A 1 494 ? -8.427 -24.575 11.511 1.00 80.94 494 GLU A C 1
ATOM 3841 O O . GLU A 1 494 ? -8.979 -23.676 10.869 1.00 80.94 494 GLU A O 1
ATOM 3846 N N . GLY A 1 495 ? -7.194 -24.996 11.215 1.00 84.12 495 GLY A N 1
ATOM 3847 C CA . GLY A 1 495 ? -6.367 -24.481 10.120 1.00 84.12 495 GLY A CA 1
ATOM 3848 C C . GLY A 1 495 ? -6.961 -24.685 8.721 1.00 84.12 495 GLY A C 1
ATOM 3849 O O . GLY A 1 495 ? -6.516 -24.045 7.770 1.00 84.12 495 GLY A O 1
ATOM 3850 N N . LEU A 1 496 ? -7.982 -25.536 8.576 1.00 89.62 496 LEU A N 1
ATOM 3851 C CA . LEU A 1 496 ? -8.652 -25.813 7.303 1.00 89.62 496 LEU A CA 1
ATOM 3852 C C . LEU A 1 496 ? -9.962 -25.038 7.103 1.00 89.62 496 LEU A C 1
ATOM 3854 O O . LEU A 1 496 ? -10.657 -25.287 6.115 1.00 89.62 496 LEU A O 1
ATOM 3858 N N . TRP A 1 497 ? -10.316 -24.111 8.002 1.00 91.56 497 TRP A N 1
ATOM 3859 C CA . TRP A 1 497 ? -11.607 -23.404 7.998 1.00 91.56 497 TRP A CA 1
ATOM 3860 C C . TRP A 1 497 ? -11.982 -22.806 6.629 1.00 91.56 497 TRP A C 1
ATOM 3862 O O . TRP A 1 497 ? -13.144 -22.862 6.226 1.00 91.56 497 TRP A O 1
ATOM 3872 N N . ALA A 1 498 ? -11.001 -22.269 5.894 1.00 93.38 498 ALA A N 1
ATOM 3873 C CA . ALA A 1 498 ? -11.216 -21.591 4.620 1.00 93.38 498 ALA A CA 1
ATOM 3874 C C . ALA A 1 498 ? -11.673 -22.543 3.506 1.00 93.38 498 ALA A C 1
ATOM 3876 O O . ALA A 1 498 ? -12.433 -22.136 2.626 1.00 93.38 498 ALA A O 1
ATOM 3877 N N . TYR A 1 499 ? -11.251 -23.809 3.568 1.00 93.00 499 TYR A N 1
ATOM 3878 C CA . TYR A 1 499 ? -11.607 -24.846 2.598 1.00 93.00 499 TYR A CA 1
ATOM 3879 C C . TYR A 1 499 ? -12.925 -25.547 2.938 1.00 93.00 499 TYR A C 1
ATOM 3881 O O . TYR A 1 499 ? -13.478 -26.244 2.093 1.00 93.00 499 TYR A O 1
ATOM 3889 N N . GLN A 1 500 ? -13.437 -25.367 4.160 1.00 91.56 500 GLN A N 1
ATOM 3890 C CA . GLN A 1 500 ? -14.706 -25.963 4.565 1.00 91.56 500 GLN A CA 1
ATOM 3891 C C . GLN A 1 500 ? -15.882 -25.311 3.822 1.00 91.56 500 GLN A C 1
ATOM 3893 O O . GLN A 1 500 ? -15.868 -24.085 3.624 1.00 91.56 500 GLN A O 1
ATOM 3898 N N . PRO A 1 501 ? -16.933 -26.082 3.485 1.00 92.75 501 PRO A N 1
ATOM 3899 C CA . PRO A 1 501 ? -18.160 -25.549 2.902 1.00 92.75 501 PRO A CA 1
ATOM 3900 C C . PRO A 1 501 ? -18.764 -24.412 3.730 1.00 92.75 501 PRO A C 1
ATOM 3902 O O . PRO A 1 501 ? -18.653 -24.380 4.957 1.00 92.75 501 PRO A O 1
ATOM 3905 N N . LEU A 1 502 ? -19.454 -23.488 3.060 1.00 92.44 502 LEU A N 1
ATOM 3906 C CA . LEU A 1 502 ? -20.101 -22.355 3.723 1.00 92.44 502 LEU A CA 1
ATOM 3907 C C . LEU A 1 502 ? -21.222 -22.815 4.667 1.00 92.44 502 LEU A C 1
ATOM 3909 O O . LEU A 1 502 ? -22.182 -23.480 4.255 1.00 92.44 502 LEU A O 1
ATOM 3913 N N . LEU A 1 503 ? -21.154 -22.388 5.928 1.00 87.06 503 LEU A N 1
ATOM 3914 C CA . LEU A 1 503 ? -22.173 -22.674 6.930 1.00 87.06 503 LEU A CA 1
ATOM 3915 C C . LEU A 1 503 ? -23.444 -21.853 6.672 1.00 87.06 503 LEU A C 1
ATOM 3917 O O . LEU A 1 503 ? -23.472 -20.629 6.814 1.00 87.06 503 LEU A O 1
ATOM 3921 N N . LYS A 1 504 ? -24.559 -22.536 6.389 1.00 83.31 504 LYS A N 1
ATOM 3922 C CA . LYS A 1 504 ? -25.898 -21.923 6.310 1.00 83.31 504 LYS A CA 1
ATOM 3923 C C . LYS A 1 504 ? -26.445 -21.654 7.718 1.00 83.31 504 LYS A C 1
ATOM 3925 O O . LYS A 1 504 ? -27.361 -22.330 8.180 1.00 83.31 504 LYS A O 1
ATOM 3930 N N . SER A 1 505 ? -25.847 -20.688 8.410 1.00 79.81 505 SER A N 1
ATOM 3931 C CA . SER A 1 505 ? -26.203 -20.331 9.786 1.00 79.81 505 SER A CA 1
ATOM 3932 C C . SER A 1 505 ? -27.568 -19.638 9.859 1.00 79.81 505 SER A C 1
ATOM 3934 O O . SER A 1 505 ? -27.848 -18.721 9.087 1.00 79.81 505 SER A O 1
ATOM 3936 N N . ALA A 1 506 ? -28.408 -20.048 10.813 1.00 83.31 506 ALA A N 1
ATOM 3937 C CA . ALA A 1 506 ? -29.607 -19.295 11.176 1.00 83.31 506 ALA A CA 1
ATOM 3938 C C . ALA A 1 506 ? -29.218 -18.033 11.963 1.00 83.31 506 ALA A C 1
ATOM 3940 O O . ALA A 1 506 ? -28.253 -18.055 12.730 1.00 83.31 506 ALA A O 1
ATOM 3941 N N . VAL A 1 507 ? -29.970 -16.943 11.786 1.00 84.69 507 VAL A N 1
ATOM 3942 C CA . VAL A 1 507 ? -29.737 -15.688 12.516 1.00 84.69 507 VAL A CA 1
ATOM 3943 C C . VAL A 1 507 ? -30.010 -15.925 14.015 1.00 84.69 507 VAL A C 1
ATOM 3945 O O . VAL A 1 507 ? -31.114 -16.361 14.345 1.00 84.69 507 VAL A O 1
ATOM 3948 N N . PRO A 1 508 ? -29.049 -15.677 14.931 1.00 80.62 508 PRO A N 1
ATOM 3949 C CA . PRO A 1 508 ? -29.166 -16.085 16.339 1.00 80.62 508 PRO A CA 1
ATOM 3950 C C . PRO A 1 508 ? -30.242 -15.368 17.170 1.00 80.62 508 PRO A C 1
ATOM 3952 O O . PRO A 1 508 ? -30.564 -15.827 18.263 1.00 80.62 508 PRO A O 1
ATOM 3955 N N . SER A 1 509 ? -30.770 -14.230 16.713 1.00 70.75 509 SER A N 1
ATOM 3956 C CA . SER A 1 509 ? -31.671 -13.370 17.496 1.00 70.75 509 SER A CA 1
ATOM 3957 C C . SER A 1 509 ? -32.710 -12.660 16.622 1.00 70.75 509 SER A C 1
ATOM 3959 O O . SER A 1 509 ? -32.622 -12.676 15.398 1.00 70.75 509 SER A O 1
ATOM 3961 N N . SER A 1 510 ? -33.694 -12.015 17.258 1.00 68.12 510 SER A N 1
ATOM 3962 C CA . SER A 1 510 ? -34.767 -11.253 16.602 1.00 68.12 510 SER A CA 1
ATOM 3963 C C . SER A 1 510 ? -34.381 -9.810 16.240 1.00 68.12 510 SER A C 1
ATOM 3965 O O . SER A 1 510 ? -35.266 -8.964 16.121 1.00 68.12 510 SER A O 1
ATOM 3967 N N . HIS A 1 511 ? -33.085 -9.495 16.119 1.00 74.56 511 HIS A N 1
ATOM 3968 C CA . HIS A 1 511 ? -32.662 -8.170 15.655 1.00 74.56 511 HIS A CA 1
ATOM 3969 C C . HIS A 1 511 ? -33.146 -7.939 14.220 1.00 74.56 511 HIS A C 1
ATOM 3971 O O . HIS A 1 511 ? -33.169 -8.856 13.399 1.00 74.56 511 HIS A O 1
ATOM 3977 N N . ASN A 1 512 ? -33.503 -6.691 13.908 1.00 76.62 512 ASN A N 1
ATOM 3978 C CA . ASN A 1 512 ? -33.964 -6.319 12.570 1.00 76.62 512 ASN A CA 1
ATOM 3979 C C . ASN A 1 512 ? -32.863 -6.482 11.506 1.00 76.62 512 ASN A C 1
ATOM 3981 O O . ASN A 1 512 ? -33.180 -6.734 10.345 1.00 76.62 512 ASN A O 1
ATOM 3985 N N . ASN A 1 513 ? -31.587 -6.328 11.883 1.00 89.19 513 ASN A N 1
ATOM 3986 C CA . ASN A 1 513 ? -30.442 -6.593 11.014 1.00 89.19 513 ASN A CA 1
ATOM 3987 C C . ASN A 1 513 ? -29.693 -7.857 11.500 1.00 89.19 513 ASN A C 1
ATOM 3989 O O . ASN A 1 513 ? -29.285 -7.919 12.663 1.00 89.19 513 ASN A O 1
ATOM 3993 N N . PRO A 1 514 ? -29.487 -8.862 10.629 1.00 92.75 514 PRO A N 1
ATOM 3994 C CA . PRO A 1 514 ? -28.774 -10.092 10.969 1.00 92.75 514 PRO A CA 1
ATOM 3995 C C . PRO A 1 514 ? -27.348 -9.897 11.500 1.00 92.75 514 PRO A C 1
ATOM 3997 O O . PRO A 1 514 ? -26.931 -10.675 12.357 1.00 92.75 514 PRO A O 1
ATOM 4000 N N . ILE A 1 515 ? -26.615 -8.878 11.026 1.00 95.81 515 ILE A N 1
ATOM 4001 C CA . ILE A 1 515 ? -25.238 -8.587 11.467 1.00 95.81 515 ILE A CA 1
ATOM 4002 C C . ILE A 1 515 ? -25.208 -8.364 12.979 1.00 95.81 515 ILE A C 1
ATOM 4004 O O . ILE A 1 515 ? -24.444 -9.019 13.689 1.00 95.81 515 ILE A O 1
ATOM 4008 N N . ASP A 1 516 ? -26.093 -7.500 13.472 1.00 95.12 516 ASP A N 1
ATOM 4009 C CA . ASP A 1 516 ? -26.168 -7.155 14.891 1.00 95.12 516 ASP A CA 1
ATOM 4010 C C . ASP A 1 516 ? -26.525 -8.381 15.734 1.00 95.12 516 ASP A C 1
ATOM 4012 O O . ASP A 1 516 ? -25.987 -8.573 16.821 1.00 95.12 516 ASP A O 1
ATOM 4016 N N . GLY A 1 517 ? -27.351 -9.281 15.194 1.00 94.06 517 GLY A N 1
ATOM 4017 C CA . GLY A 1 517 ? -27.691 -10.528 15.862 1.00 94.06 517 GLY A CA 1
ATOM 4018 C C . GLY A 1 517 ? -26.517 -11.496 16.033 1.00 94.06 517 GLY A C 1
ATOM 4019 O O . GLY A 1 517 ? -26.448 -12.174 17.060 1.00 94.06 517 GLY A O 1
ATOM 4020 N N . PHE A 1 518 ? -25.596 -11.565 15.066 1.00 95.12 518 PHE A N 1
ATOM 4021 C CA . PHE A 1 518 ? -24.369 -12.358 15.198 1.00 95.12 518 PHE A CA 1
ATOM 4022 C C . PHE A 1 518 ? -23.354 -11.696 16.131 1.00 95.12 518 PHE A C 1
ATOM 4024 O O . PHE A 1 518 ? -22.773 -12.391 16.962 1.00 95.12 518 PHE A O 1
ATOM 4031 N N . LEU A 1 519 ? -23.171 -10.376 16.031 1.00 94.88 519 LEU A N 1
ATOM 4032 C CA . LEU A 1 519 ? -22.262 -9.635 16.909 1.00 94.88 519 LEU A CA 1
ATOM 4033 C C . LEU A 1 519 ? -22.727 -9.691 18.367 1.00 94.88 519 LEU A C 1
ATOM 4035 O O . LEU A 1 519 ? -21.934 -9.985 19.252 1.00 94.88 519 LEU A O 1
ATOM 4039 N N . GLN A 1 520 ? -24.026 -9.521 18.626 1.00 92.25 520 GLN A N 1
ATOM 4040 C CA . GLN A 1 520 ? -24.589 -9.622 19.973 1.00 92.25 520 GLN A CA 1
ATOM 4041 C C . GLN A 1 520 ? -24.405 -11.020 20.579 1.00 92.25 520 GLN A C 1
ATOM 4043 O O . GLN A 1 520 ? -24.199 -11.148 21.783 1.00 92.25 520 GLN A O 1
ATOM 4048 N N . ALA A 1 521 ? -24.480 -12.074 19.759 1.00 91.50 521 ALA A N 1
ATOM 4049 C CA . ALA A 1 521 ? -24.250 -13.445 20.209 1.00 91.50 521 ALA A CA 1
ATOM 4050 C C . ALA A 1 521 ? -22.769 -13.735 20.523 1.00 91.50 521 ALA A C 1
ATOM 4052 O O . ALA A 1 521 ? -22.492 -14.658 21.288 1.00 91.50 521 ALA A O 1
ATOM 4053 N N . ALA A 1 522 ? -21.843 -12.972 19.935 1.00 91.62 522 ALA A N 1
ATOM 4054 C CA . ALA A 1 522 ? -20.400 -13.076 20.155 1.00 91.62 522 ALA A CA 1
ATOM 4055 C C . ALA A 1 522 ? -19.858 -12.062 21.185 1.00 91.62 522 ALA A C 1
ATOM 4057 O O . ALA A 1 522 ? -18.703 -12.170 21.591 1.00 91.62 522 ALA A O 1
ATOM 4058 N N . LEU A 1 523 ? -20.678 -11.098 21.619 1.00 91.50 523 LEU A N 1
ATOM 4059 C CA . LEU A 1 523 ? -20.286 -10.037 22.544 1.00 91.50 523 LEU A CA 1
ATOM 4060 C C . LEU A 1 523 ? -19.848 -10.622 23.905 1.00 91.50 523 LEU A C 1
ATOM 4062 O O . LEU A 1 523 ? -20.571 -11.458 24.465 1.00 91.50 523 LEU A O 1
ATOM 4066 N N . PRO A 1 524 ? -18.704 -10.184 24.474 1.00 89.44 524 PRO A N 1
ATOM 4067 C CA . PRO A 1 524 ? -18.290 -10.580 25.816 1.00 89.44 524 PRO A CA 1
ATOM 4068 C C . PRO A 1 524 ? -19.391 -10.342 26.855 1.00 89.44 524 PRO A C 1
ATOM 4070 O O . PRO A 1 524 ? -20.123 -9.350 26.818 1.00 89.44 524 PRO A O 1
ATOM 4073 N N . LYS A 1 525 ? -19.530 -11.269 27.809 1.00 86.25 525 LYS A N 1
ATOM 4074 C CA . LYS A 1 525 ? -20.572 -11.174 28.839 1.00 86.25 525 LYS A CA 1
ATOM 4075 C C . LYS A 1 525 ? -20.351 -9.935 29.706 1.00 86.25 525 LYS A C 1
ATOM 4077 O O . LYS A 1 525 ? -19.357 -9.858 30.413 1.00 86.25 525 LYS A O 1
ATOM 4082 N N . GLY A 1 526 ? -21.337 -9.041 29.726 1.00 85.06 526 GLY A N 1
ATOM 4083 C CA . GLY A 1 526 ? -21.304 -7.820 30.535 1.00 85.06 526 GLY A CA 1
ATOM 4084 C C . GLY A 1 526 ? -20.776 -6.595 29.790 1.00 85.06 526 GLY A C 1
ATOM 4085 O O . GLY A 1 526 ? -20.992 -5.486 30.276 1.00 85.06 526 GLY A O 1
ATOM 4086 N N . LEU A 1 527 ? -20.183 -6.768 28.603 1.00 89.81 527 LEU A N 1
ATOM 4087 C CA . LEU A 1 527 ? -19.809 -5.652 27.746 1.00 89.81 527 LEU A CA 1
ATOM 4088 C C . LEU A 1 527 ? -21.063 -5.063 27.094 1.00 89.81 527 LEU A C 1
ATOM 4090 O O . LEU A 1 527 ? -21.903 -5.790 26.560 1.00 89.81 527 LEU A O 1
ATOM 4094 N N . GLN A 1 528 ? -21.204 -3.743 27.163 1.00 91.56 528 GLN A N 1
ATOM 4095 C CA . GLN A 1 528 ? -22.238 -3.016 26.433 1.00 91.56 528 GLN A CA 1
ATOM 4096 C C . GLN A 1 528 ? -21.687 -2.550 25.086 1.00 91.56 528 GLN A C 1
ATOM 4098 O O . GLN A 1 528 ? -20.486 -2.579 24.848 1.00 91.56 528 GLN A O 1
ATOM 4103 N N . VAL A 1 529 ? -22.575 -2.160 24.180 1.00 94.56 529 VAL A N 1
ATOM 4104 C CA . VAL A 1 529 ? -22.179 -1.520 22.924 1.00 94.56 529 VAL A CA 1
ATOM 4105 C C . VAL A 1 529 ? -22.344 -0.012 23.062 1.00 94.56 529 VAL A C 1
ATOM 4107 O O . VAL A 1 529 ? -23.185 0.463 23.829 1.00 94.56 529 VAL A O 1
ATOM 4110 N N . ALA A 1 530 ? -21.556 0.749 22.312 1.00 95.31 530 ALA A N 1
ATOM 4111 C CA . ALA A 1 530 ? -21.664 2.194 22.276 1.00 95.31 530 ALA A CA 1
ATOM 4112 C C . ALA A 1 530 ? -23.044 2.647 21.773 1.00 95.31 530 ALA A C 1
ATOM 4114 O O . ALA A 1 530 ? -23.675 1.962 20.958 1.00 95.31 530 ALA A O 1
ATOM 4115 N N . PRO A 1 531 ? -23.514 3.825 22.221 1.00 95.50 531 PRO A N 1
ATOM 4116 C CA . PRO A 1 531 ? -24.726 4.424 21.684 1.00 95.50 531 PRO A CA 1
ATOM 4117 C C . PRO A 1 531 ? -24.551 4.754 20.191 1.00 95.50 531 PRO A C 1
ATOM 4119 O O . PRO A 1 531 ? -23.421 4.794 19.695 1.00 95.50 531 PRO A O 1
ATOM 4122 N N . PRO A 1 532 ? -25.644 5.033 19.460 1.00 95.31 532 PRO A N 1
ATOM 4123 C CA . PRO A 1 532 ? -25.557 5.547 18.097 1.00 95.31 532 PRO A CA 1
ATOM 4124 C C . PRO A 1 532 ? -24.678 6.804 18.008 1.00 95.31 532 PRO A C 1
ATOM 4126 O O . PRO A 1 532 ? -24.691 7.650 18.905 1.00 95.31 532 PRO A O 1
ATOM 4129 N N . ALA A 1 533 ? -23.911 6.925 16.927 1.00 96.38 533 ALA A N 1
ATOM 4130 C CA . ALA A 1 533 ? -23.112 8.108 16.638 1.00 96.38 533 ALA A CA 1
ATOM 4131 C C . ALA A 1 533 ? -24.002 9.322 16.335 1.00 96.38 533 ALA A C 1
ATOM 4133 O O . ALA A 1 533 ? -25.151 9.193 15.904 1.00 96.38 533 ALA A O 1
ATOM 4134 N N . LEU A 1 534 ? -23.448 10.522 16.519 1.00 94.75 534 LEU A N 1
ATOM 4135 C CA . LEU A 1 534 ? -24.129 11.753 16.135 1.00 94.75 534 LEU A CA 1
ATOM 4136 C C . LEU A 1 534 ? -24.353 11.772 14.617 1.00 94.75 534 LEU A C 1
ATOM 4138 O O . LEU A 1 534 ? -23.479 11.374 13.847 1.00 94.75 534 LEU A O 1
ATOM 4142 N N . ARG A 1 535 ? -25.491 12.315 14.166 1.00 96.19 535 ARG A N 1
ATOM 4143 C CA . ARG A 1 535 ? -25.827 12.418 12.732 1.00 96.19 535 ARG A CA 1
ATOM 4144 C C . ARG A 1 535 ? -24.715 13.055 11.891 1.00 96.19 535 ARG A C 1
ATOM 4146 O O . ARG A 1 535 ? -24.460 12.616 10.775 1.00 96.19 535 ARG A O 1
ATOM 4153 N N . ARG A 1 536 ? -24.025 14.062 12.431 1.00 95.38 536 ARG A N 1
ATOM 4154 C CA . ARG A 1 536 ? -22.887 14.709 11.763 1.00 95.38 536 ARG A CA 1
ATOM 4155 C C . ARG A 1 536 ? -21.734 13.733 11.502 1.00 95.38 536 ARG A C 1
ATOM 4157 O O . ARG A 1 536 ? -21.186 13.717 10.403 1.00 95.38 536 ARG A O 1
ATOM 4164 N N . ASP A 1 537 ? -21.387 12.924 12.496 1.00 95.94 537 ASP A N 1
ATOM 4165 C CA . ASP A 1 537 ? -20.294 11.961 12.376 1.00 95.94 537 ASP A CA 1
ATOM 4166 C C . ASP A 1 537 ? -20.710 10.838 11.409 1.00 95.94 537 ASP A C 1
ATOM 4168 O O . ASP A 1 537 ? -19.950 10.496 10.507 1.00 95.94 537 ASP A O 1
ATOM 4172 N N . LEU A 1 538 ? -21.972 10.385 11.476 1.00 96.88 538 LEU A N 1
ATOM 4173 C CA . LEU A 1 538 ? -22.536 9.394 10.550 1.00 96.88 538 LEU A CA 1
ATOM 4174 C C . LEU A 1 538 ? -22.515 9.837 9.082 1.00 96.88 538 LEU A C 1
ATOM 4176 O O . LEU A 1 538 ? -22.109 9.050 8.228 1.00 96.88 538 LEU A O 1
ATOM 4180 N N . ILE A 1 539 ? -22.943 11.064 8.753 1.00 97.94 539 ILE A N 1
ATOM 4181 C CA . ILE A 1 539 ? -22.920 11.525 7.354 1.00 97.94 539 ILE A CA 1
ATOM 4182 C C . ILE A 1 539 ? -21.489 11.710 6.850 1.00 97.94 539 ILE A C 1
ATOM 4184 O O . ILE A 1 539 ? -21.199 11.338 5.712 1.00 97.94 539 ILE A O 1
ATOM 4188 N N . ARG A 1 540 ? -20.579 12.230 7.686 1.00 97.38 540 ARG A N 1
ATOM 4189 C CA . ARG A 1 540 ? -19.161 12.358 7.327 1.00 97.38 540 ARG A CA 1
ATOM 4190 C C . ARG A 1 540 ? -18.558 10.981 7.050 1.00 97.38 540 ARG A C 1
ATOM 4192 O O . ARG A 1 540 ? -17.980 10.785 5.984 1.00 97.38 540 ARG A O 1
ATOM 4199 N N . ARG A 1 541 ? -18.771 10.025 7.955 1.00 97.56 541 ARG A N 1
ATOM 4200 C CA . ARG A 1 541 ? -18.325 8.631 7.837 1.00 97.56 541 ARG A CA 1
ATOM 4201 C C . ARG A 1 541 ? -18.843 7.965 6.568 1.00 97.56 541 ARG A C 1
ATOM 4203 O O . ARG A 1 541 ? -18.045 7.540 5.738 1.00 97.56 541 ARG A O 1
ATOM 4210 N N . ALA A 1 542 ? -20.157 7.981 6.357 1.00 98.38 542 ALA A N 1
ATOM 4211 C CA . ALA A 1 542 ? -20.780 7.366 5.189 1.00 98.38 542 ALA A CA 1
ATOM 4212 C C . ALA A 1 542 ? -20.292 7.976 3.866 1.00 98.38 542 ALA A C 1
ATOM 4214 O O . ALA A 1 542 ? -20.061 7.248 2.900 1.00 98.38 542 ALA A O 1
ATOM 4215 N N . THR A 1 543 ? -20.112 9.300 3.815 1.00 98.50 543 THR A N 1
ATOM 4216 C CA . THR A 1 543 ? -19.675 9.987 2.589 1.00 98.50 543 THR A CA 1
ATOM 4217 C C . THR A 1 543 ? -18.232 9.624 2.242 1.00 98.50 543 THR A C 1
ATOM 4219 O O . THR A 1 543 ? -17.962 9.280 1.089 1.00 98.50 543 THR A O 1
ATOM 4222 N N . PHE A 1 544 ? -17.323 9.582 3.222 1.00 98.38 544 PHE A N 1
ATOM 4223 C CA . PHE A 1 544 ? -15.951 9.126 2.986 1.00 98.38 544 PHE A CA 1
ATOM 4224 C C . PHE A 1 544 ? -15.875 7.640 2.628 1.00 98.38 544 PHE A C 1
ATOM 4226 O O . PHE A 1 544 ? -15.164 7.279 1.691 1.00 98.38 544 PHE A O 1
ATOM 4233 N N . ASP A 1 545 ? -16.626 6.780 3.313 1.00 98.06 545 ASP A N 1
ATOM 4234 C CA . ASP A 1 545 ? -16.599 5.339 3.048 1.00 98.06 545 ASP A CA 1
ATOM 4235 C C . ASP A 1 545 ? -17.125 5.003 1.648 1.00 98.06 545 ASP A C 1
ATOM 4237 O O . ASP A 1 545 ? -16.539 4.166 0.959 1.00 98.06 545 ASP A O 1
ATOM 4241 N N . LEU A 1 546 ? -18.181 5.686 1.187 1.00 98.62 546 LEU A N 1
ATOM 4242 C CA . LEU A 1 546 ? -18.796 5.401 -0.110 1.00 98.62 546 LEU A CA 1
ATOM 4243 C C . LEU A 1 546 ? -18.247 6.224 -1.272 1.00 98.62 546 LEU A C 1
ATOM 4245 O O . LEU A 1 546 ? -18.305 5.738 -2.391 1.00 98.62 546 LEU A O 1
ATOM 4249 N N . THR A 1 547 ? -17.721 7.433 -1.062 1.00 98.50 547 THR A N 1
ATOM 4250 C CA . THR A 1 547 ? -17.274 8.308 -2.171 1.00 98.50 547 THR A CA 1
ATOM 4251 C C . THR A 1 547 ? -15.817 8.759 -2.062 1.00 98.50 547 THR A C 1
ATOM 4253 O O . THR A 1 547 ? -15.213 9.137 -3.070 1.00 98.50 547 THR A O 1
ATOM 4256 N N . GLY A 1 548 ? -15.215 8.664 -0.871 1.00 97.62 548 GLY A N 1
ATOM 4257 C CA . GLY A 1 548 ? -13.877 9.187 -0.582 1.00 97.62 548 GLY A CA 1
ATOM 4258 C C . GLY A 1 548 ? -13.805 10.716 -0.499 1.00 97.62 548 GLY A C 1
ATOM 4259 O O . GLY A 1 548 ? -12.704 11.261 -0.506 1.00 97.62 548 GLY A O 1
ATOM 4260 N N . LEU A 1 549 ? -14.952 11.400 -0.448 1.00 97.94 549 LEU A N 1
ATOM 4261 C CA . LEU A 1 549 ? -15.072 12.858 -0.405 1.00 97.94 549 LEU A CA 1
ATOM 4262 C C . LEU A 1 549 ? -15.789 13.308 0.881 1.00 97.94 549 LEU A C 1
ATOM 4264 O O . LEU A 1 549 ? -16.554 12.529 1.458 1.00 97.94 549 LEU A O 1
ATOM 4268 N N . PRO A 1 550 ? -15.570 14.552 1.344 1.00 97.56 550 PRO A N 1
ATOM 4269 C CA . PRO A 1 550 ? -16.348 15.120 2.439 1.00 97.56 550 PRO A CA 1
ATOM 4270 C C . PRO A 1 550 ? -17.783 15.448 1.980 1.00 97.56 550 PRO A C 1
ATOM 4272 O O . PRO A 1 550 ? -17.986 15.774 0.808 1.00 97.56 550 PRO A O 1
ATOM 4275 N N . PRO A 1 551 ? -18.789 15.409 2.877 1.00 97.69 551 PRO A N 1
ATOM 4276 C CA . PRO A 1 551 ? -20.132 15.882 2.549 1.00 97.69 551 PRO A CA 1
ATOM 4277 C C . PRO A 1 551 ? -20.147 17.405 2.388 1.00 97.69 551 PRO A C 1
ATOM 4279 O O . PRO A 1 551 ? -19.412 18.123 3.070 1.00 97.69 551 PRO A O 1
ATOM 4282 N N . THR A 1 552 ? -21.028 17.913 1.531 1.00 96.44 552 THR A N 1
ATOM 4283 C CA . THR A 1 552 ? -21.234 19.362 1.400 1.00 96.44 552 THR A CA 1
ATOM 4284 C C . THR A 1 552 ? -21.974 19.930 2.622 1.00 96.44 552 THR A C 1
ATOM 4286 O O . THR A 1 552 ? -22.763 19.216 3.253 1.00 96.44 552 THR A O 1
ATOM 4289 N N . PRO A 1 553 ? -21.796 21.224 2.962 1.00 95.38 553 PRO A N 1
ATOM 4290 C CA . PRO A 1 553 ? -22.528 21.848 4.068 1.00 95.38 553 PRO A CA 1
ATOM 4291 C C . PRO A 1 553 ? -24.055 21.715 3.955 1.00 95.38 553 PRO A C 1
ATOM 4293 O O . PRO A 1 553 ? -24.735 21.505 4.961 1.00 95.38 553 PRO A O 1
ATOM 4296 N N . ASP A 1 554 ? -24.594 21.776 2.735 1.00 96.19 554 ASP A N 1
ATOM 4297 C CA . ASP A 1 554 ? -26.031 21.635 2.487 1.00 96.19 554 ASP A CA 1
ATOM 4298 C C . ASP A 1 554 ? -26.525 20.206 2.736 1.00 96.19 554 ASP A C 1
ATOM 4300 O O . ASP A 1 554 ? -27.588 20.024 3.329 1.00 96.19 554 ASP A O 1
ATOM 4304 N N . GLU A 1 555 ? -25.748 19.185 2.366 1.00 97.44 555 GLU A N 1
ATOM 4305 C CA . GLU A 1 555 ? -26.076 17.786 2.667 1.00 97.44 555 GLU A CA 1
ATOM 4306 C C . GLU A 1 555 ? -26.047 17.509 4.173 1.00 97.44 555 GLU A C 1
ATOM 4308 O O . GLU A 1 555 ? -26.940 16.836 4.694 1.00 97.44 555 GLU A O 1
ATOM 4313 N N . VAL A 1 556 ? -25.060 18.063 4.886 1.00 97.62 556 VAL A N 1
ATOM 4314 C CA . VAL A 1 556 ? -24.981 17.973 6.351 1.00 97.62 556 VAL A CA 1
ATOM 4315 C C . VAL A 1 556 ? -26.208 18.627 6.977 1.00 97.62 556 VAL A C 1
ATOM 4317 O O . VAL A 1 556 ? -26.903 17.999 7.774 1.00 97.62 556 VAL A O 1
ATOM 4320 N N . LYS A 1 557 ? -26.529 19.861 6.581 1.00 96.62 557 LYS A N 1
ATOM 4321 C CA . LYS A 1 557 ? -27.692 20.593 7.092 1.00 96.62 557 LYS A CA 1
ATOM 4322 C C . LYS A 1 557 ? -29.008 19.877 6.787 1.00 96.62 557 LYS A C 1
ATOM 4324 O O . LYS A 1 557 ? -29.883 19.843 7.651 1.00 96.62 557 LYS A O 1
ATOM 4329 N N . ALA A 1 558 ? -29.159 19.311 5.590 1.00 96.88 558 ALA A N 1
ATOM 4330 C CA . ALA A 1 558 ? -30.347 18.555 5.210 1.00 96.88 558 ALA A CA 1
ATOM 4331 C C . ALA A 1 558 ? -30.540 17.329 6.113 1.00 96.88 558 ALA A C 1
ATOM 4333 O O . ALA A 1 558 ? -31.637 17.122 6.624 1.00 96.88 558 ALA A O 1
ATOM 4334 N N . PHE A 1 559 ? -29.475 16.567 6.382 1.00 97.62 559 PHE A N 1
ATOM 4335 C CA . PHE A 1 559 ? -29.559 15.387 7.245 1.00 97.62 559 PHE A CA 1
ATOM 4336 C C . PHE A 1 559 ? -29.767 15.733 8.726 1.00 97.62 559 PHE A C 1
ATOM 4338 O O . PHE A 1 559 ? -30.520 15.056 9.425 1.00 97.62 559 PHE A O 1
ATOM 4345 N N . LEU A 1 560 ? -29.139 16.802 9.223 1.00 96.69 560 LEU A N 1
ATOM 4346 C CA . LEU A 1 560 ? -29.325 17.249 10.607 1.00 96.69 560 LEU A CA 1
ATOM 4347 C C . LEU A 1 560 ? -30.751 17.749 10.884 1.00 96.69 560 LEU A C 1
ATOM 4349 O O . LEU A 1 560 ? -31.234 17.569 11.998 1.00 96.69 560 LEU A O 1
ATOM 4353 N N . ASN A 1 561 ? -31.422 18.339 9.889 1.00 96.56 561 ASN A N 1
ATOM 4354 C CA . ASN A 1 561 ? -32.778 18.885 10.027 1.00 96.56 561 ASN A CA 1
ATOM 4355 C C . ASN A 1 561 ? -33.899 17.897 9.653 1.00 96.56 561 ASN A C 1
ATOM 4357 O O . ASN A 1 561 ? -35.067 18.278 9.688 1.00 96.56 561 ASN A O 1
ATOM 4361 N N . ASP A 1 562 ? -33.579 16.662 9.262 1.00 97.12 562 ASP A N 1
ATOM 4362 C CA . ASP A 1 562 ? -34.592 15.657 8.926 1.00 97.12 562 ASP A CA 1
ATOM 4363 C C . ASP A 1 562 ? -35.345 15.196 10.188 1.00 97.12 562 ASP A C 1
ATOM 4365 O O . ASP A 1 562 ? -34.743 14.672 11.123 1.00 97.12 562 ASP A O 1
ATOM 4369 N N . GLU A 1 563 ? -36.661 15.379 10.243 1.00 96.06 563 GLU A N 1
ATOM 4370 C CA . GLU A 1 563 ? -37.466 15.047 11.430 1.00 96.06 563 GLU A CA 1
ATOM 4371 C C . GLU A 1 563 ? -37.827 13.551 11.536 1.00 96.06 563 GLU A C 1
ATOM 4373 O O . GLU A 1 563 ? -38.403 13.131 12.542 1.00 96.06 563 GLU A O 1
ATOM 4378 N N . ARG A 1 564 ? -37.507 12.734 10.520 1.00 96.31 564 ARG A N 1
ATOM 4379 C CA . ARG A 1 564 ? -37.763 11.282 10.526 1.00 96.31 564 ARG A CA 1
ATOM 4380 C C . ARG A 1 564 ? -36.820 10.538 11.473 1.00 96.31 564 ARG A C 1
ATOM 4382 O O . ARG A 1 564 ? -35.804 11.072 11.925 1.00 96.31 564 ARG A O 1
ATOM 4389 N N . GLU A 1 565 ? -37.143 9.272 11.748 1.00 93.06 565 GLU A N 1
ATOM 4390 C CA . GLU A 1 565 ? -36.282 8.396 12.546 1.00 93.06 565 GLU A CA 1
ATOM 4391 C C . GLU A 1 565 ? -34.894 8.243 11.906 1.00 93.06 565 GLU A C 1
ATOM 4393 O O . GLU A 1 565 ? -34.766 8.075 10.691 1.00 93.06 565 GLU A O 1
ATOM 4398 N N . ASP A 1 566 ? -33.844 8.233 12.736 1.00 90.31 566 ASP A N 1
ATOM 4399 C CA . ASP A 1 566 ? -32.444 8.217 12.286 1.00 90.31 566 ASP A CA 1
ATOM 4400 C C . ASP A 1 566 ? -32.141 7.098 11.288 1.00 90.31 566 ASP A C 1
ATOM 4402 O O . ASP A 1 566 ? -31.345 7.280 10.371 1.00 90.31 566 ASP A O 1
ATOM 4406 N N . LYS A 1 567 ? -32.772 5.929 11.450 1.00 89.62 567 LYS A N 1
ATOM 4407 C CA . LYS A 1 567 ? -32.570 4.790 10.550 1.00 89.62 567 LYS A CA 1
ATOM 4408 C C . LYS A 1 567 ? -33.108 5.067 9.144 1.00 89.62 567 LYS A C 1
ATOM 4410 O O . LYS A 1 567 ? -32.427 4.739 8.177 1.00 89.62 567 LYS A O 1
ATOM 4415 N N . GLU A 1 568 ? -34.298 5.654 9.038 1.00 94.12 568 GLU A N 1
ATOM 4416 C CA . GLU A 1 568 ? -34.930 5.977 7.754 1.00 94.12 568 GLU A CA 1
ATOM 4417 C C . GLU A 1 568 ? -34.185 7.120 7.059 1.00 94.12 568 GLU A C 1
ATOM 4419 O O . GLU A 1 568 ? -33.813 7.001 5.893 1.00 94.12 568 GLU A O 1
ATOM 4424 N N . ALA A 1 569 ? -33.880 8.192 7.796 1.00 96.81 569 ALA A N 1
ATOM 4425 C CA . ALA A 1 569 ? -33.130 9.324 7.260 1.00 96.81 569 ALA A CA 1
ATOM 4426 C C . ALA A 1 569 ? -31.718 8.910 6.799 1.00 96.81 569 ALA A C 1
ATOM 4428 O O . ALA A 1 569 ? -31.245 9.342 5.747 1.00 96.81 569 ALA A O 1
ATOM 4429 N N . PHE A 1 570 ? -31.037 8.039 7.554 1.00 97.88 570 PHE A N 1
ATOM 4430 C CA . PHE A 1 570 ? -29.707 7.552 7.186 1.00 97.88 570 PHE A CA 1
ATOM 4431 C C . PHE A 1 570 ? -29.735 6.600 5.983 1.00 97.88 570 PHE A C 1
ATOM 4433 O O . PHE A 1 570 ? -28.802 6.602 5.181 1.00 97.88 570 PHE A O 1
ATOM 4440 N N . GLN A 1 571 ? -30.807 5.824 5.804 1.00 97.75 571 GLN A N 1
ATOM 4441 C CA . GLN A 1 571 ? -30.974 4.996 4.611 1.00 97.75 571 GLN A CA 1
ATOM 4442 C C . GLN A 1 571 ? -30.991 5.843 3.333 1.00 97.75 571 GLN A C 1
ATOM 4444 O O . GLN A 1 571 ? -30.287 5.504 2.384 1.00 97.75 571 GLN A O 1
ATOM 4449 N N . ASP A 1 572 ? -31.690 6.979 3.328 1.00 97.88 572 ASP A N 1
ATOM 4450 C CA . ASP A 1 572 ? -31.695 7.892 2.176 1.00 97.88 572 ASP A CA 1
ATOM 4451 C C . ASP A 1 572 ? -30.303 8.484 1.893 1.00 97.88 572 ASP A C 1
ATOM 4453 O O . ASP A 1 572 ? -29.926 8.668 0.732 1.00 97.88 572 ASP A O 1
ATOM 4457 N N . VAL A 1 573 ? -29.504 8.741 2.939 1.00 98.50 573 VAL A N 1
ATOM 4458 C CA . VAL A 1 573 ? -28.096 9.146 2.789 1.00 98.50 573 VAL A CA 1
ATOM 4459 C C . VAL A 1 573 ? -27.297 8.047 2.088 1.00 98.50 573 VAL A C 1
ATOM 4461 O O . VAL A 1 573 ? -26.610 8.336 1.110 1.00 98.50 573 VAL A O 1
ATOM 4464 N N . VAL A 1 574 ? -27.412 6.794 2.536 1.00 98.69 574 VAL A N 1
ATOM 4465 C CA . VAL A 1 574 ? -26.716 5.651 1.922 1.00 98.69 574 VAL A CA 1
ATOM 4466 C C . VAL A 1 574 ? -27.133 5.471 0.459 1.00 98.69 574 VAL A C 1
ATOM 4468 O O . VAL A 1 574 ? -26.264 5.351 -0.402 1.00 98.69 574 VAL A O 1
ATOM 4471 N N . GLU A 1 575 ? -28.430 5.517 0.142 1.00 98.62 575 GLU A N 1
ATOM 4472 C CA . GLU A 1 575 ? -28.909 5.371 -1.241 1.00 98.62 575 GLU A CA 1
ATOM 4473 C C . GLU A 1 575 ? -28.403 6.488 -2.157 1.00 98.62 575 GLU A C 1
ATOM 4475 O O . GLU A 1 575 ? -27.938 6.219 -3.268 1.00 98.62 575 GLU A O 1
ATOM 4480 N N . ARG A 1 576 ? -28.423 7.742 -1.685 1.00 98.31 576 ARG A N 1
ATOM 4481 C CA . ARG A 1 576 ? -27.873 8.881 -2.432 1.00 98.31 576 ARG A CA 1
ATOM 4482 C C . ARG A 1 576 ? -26.386 8.685 -2.728 1.00 98.31 576 ARG A C 1
ATOM 4484 O O . ARG A 1 576 ? -25.950 8.927 -3.852 1.00 98.31 576 ARG A O 1
ATOM 4491 N N . LEU A 1 577 ? -25.612 8.230 -1.744 1.00 98.75 577 LEU A N 1
ATOM 4492 C CA . LEU A 1 577 ? -24.174 8.008 -1.896 1.00 98.75 577 LEU A CA 1
ATOM 4493 C C . LEU A 1 577 ? -23.862 6.821 -2.820 1.00 98.75 577 LEU A C 1
ATOM 4495 O O . LEU A 1 577 ? -22.974 6.933 -3.658 1.00 98.75 577 LEU A O 1
ATOM 4499 N N . LEU A 1 578 ? -24.619 5.721 -2.747 1.00 98.69 578 LEU A N 1
ATOM 4500 C CA . LEU A 1 578 ? -24.483 4.578 -3.664 1.00 98.69 578 LEU A CA 1
ATOM 4501 C C . LEU A 1 578 ? -24.897 4.912 -5.109 1.00 98.69 578 LEU A C 1
ATOM 4503 O O . LEU A 1 578 ? -24.447 4.253 -6.053 1.00 98.69 578 LEU A O 1
ATOM 4507 N N . ALA A 1 579 ? -25.767 5.907 -5.295 1.00 98.38 579 ALA A N 1
ATOM 4508 C CA . ALA A 1 579 ? -26.148 6.431 -6.605 1.00 98.38 579 ALA A CA 1
ATOM 4509 C C . ALA A 1 579 ? -25.134 7.443 -7.170 1.00 98.38 579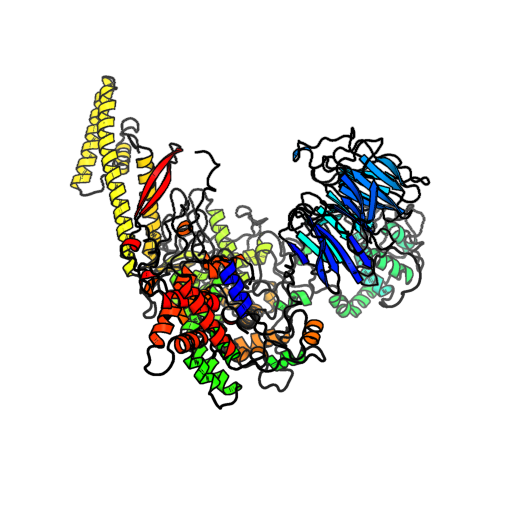 ALA A C 1
ATOM 4511 O O . ALA A 1 579 ? -25.102 7.650 -8.385 1.00 98.38 579 ALA A O 1
ATOM 4512 N N . SER A 1 580 ? -24.295 8.044 -6.318 1.00 98.00 580 SER A N 1
ATOM 4513 C CA . SER A 1 580 ? -23.262 9.002 -6.727 1.00 98.00 580 SER A CA 1
ATOM 4514 C C . SER A 1 580 ? -22.302 8.383 -7.750 1.00 98.00 580 SER A C 1
ATOM 4516 O O . SER A 1 580 ? -21.899 7.231 -7.571 1.00 98.00 580 SER A O 1
ATOM 4518 N N . PRO A 1 581 ? -21.874 9.117 -8.796 1.00 93.06 581 PRO A N 1
ATOM 4519 C CA . PRO A 1 581 ? -20.847 8.638 -9.726 1.00 93.06 581 PRO A CA 1
ATOM 4520 C C . PRO A 1 581 ? -19.483 8.410 -9.048 1.00 93.06 581 PRO A C 1
ATOM 4522 O O . PRO A 1 581 ? -18.668 7.634 -9.546 1.00 93.06 581 PRO A O 1
ATOM 4525 N N . HIS A 1 582 ? -19.249 9.036 -7.889 1.00 98.12 582 HIS A N 1
ATOM 4526 C CA . HIS A 1 582 ? -18.011 8.907 -7.115 1.00 98.12 582 HIS A CA 1
ATOM 4527 C C . HIS A 1 582 ? -17.923 7.600 -6.312 1.00 98.12 582 HIS A C 1
ATOM 4529 O O . HIS A 1 582 ? -16.847 7.269 -5.807 1.00 98.12 582 HIS A O 1
ATOM 4535 N N . TYR A 1 583 ? -19.017 6.831 -6.225 1.00 98.75 583 TYR A N 1
ATOM 4536 C CA . TYR A 1 583 ? -19.004 5.507 -5.602 1.00 98.75 583 TYR A CA 1
ATOM 4537 C C . TYR A 1 583 ? -18.081 4.537 -6.344 1.00 98.75 583 TYR A C 1
ATOM 4539 O O . TYR A 1 583 ? -17.203 3.915 -5.741 1.00 98.75 583 TYR A O 1
ATOM 4547 N N . GLY A 1 584 ? -18.210 4.459 -7.672 1.00 98.50 584 GLY A N 1
ATOM 4548 C CA . GLY A 1 584 ? -17.340 3.629 -8.502 1.00 98.50 584 GLY A CA 1
ATOM 4549 C C . GLY A 1 584 ? -15.863 4.002 -8.372 1.00 98.50 584 GLY A C 1
ATOM 4550 O O . GLY A 1 584 ? -15.010 3.119 -8.333 1.00 98.50 584 GLY A O 1
ATOM 4551 N N . GLU A 1 585 ? -15.547 5.294 -8.244 1.00 98.62 585 GLU A N 1
ATOM 4552 C CA . GLU A 1 585 ? -14.177 5.778 -8.029 1.00 98.62 585 GLU A CA 1
ATOM 4553 C C . GLU A 1 585 ? -13.609 5.314 -6.685 1.00 98.62 585 GLU A C 1
ATOM 4555 O O . GLU A 1 585 ? -12.472 4.841 -6.622 1.00 98.62 585 GLU A O 1
ATOM 4560 N N . ARG A 1 586 ? -14.405 5.393 -5.611 1.00 98.25 586 ARG A N 1
ATOM 4561 C CA . ARG A 1 586 ? -13.984 4.930 -4.285 1.00 98.25 586 ARG A CA 1
ATOM 4562 C C . ARG A 1 586 ? -13.737 3.424 -4.261 1.00 98.25 586 ARG A C 1
ATOM 4564 O O . ARG A 1 586 ? -12.697 2.977 -3.780 1.00 98.25 586 ARG A O 1
ATOM 4571 N N . MET A 1 587 ? -14.643 2.644 -4.841 1.00 98.31 587 MET A N 1
ATOM 4572 C CA . MET A 1 587 ? -14.469 1.193 -4.944 1.00 98.31 587 MET A CA 1
ATOM 4573 C C . MET A 1 587 ? -13.283 0.817 -5.831 1.00 98.31 587 MET A C 1
ATOM 4575 O O . MET A 1 587 ? -12.529 -0.104 -5.509 1.00 98.31 587 MET A O 1
ATOM 4579 N N . ALA A 1 588 ? -13.062 1.560 -6.919 1.00 98.31 588 ALA A N 1
ATOM 4580 C CA . ALA A 1 588 ? -11.892 1.372 -7.758 1.00 98.31 588 ALA A CA 1
ATOM 4581 C C . ALA A 1 588 ? -10.598 1.654 -6.993 1.00 98.31 588 ALA A C 1
ATOM 4583 O O . ALA A 1 588 ? -9.677 0.859 -7.113 1.00 98.31 588 ALA A O 1
ATOM 4584 N N . GLN A 1 589 ? -10.515 2.702 -6.167 1.00 97.25 589 GLN A N 1
ATOM 4585 C CA . GLN A 1 589 ? -9.327 2.955 -5.341 1.00 97.25 589 GLN A CA 1
ATOM 4586 C C . GLN A 1 589 ? -8.932 1.710 -4.531 1.00 97.25 589 GLN A C 1
ATOM 4588 O O . GLN A 1 589 ? -7.792 1.260 -4.631 1.00 97.25 589 GLN A O 1
ATOM 4593 N N . HIS A 1 590 ? -9.884 1.112 -3.809 1.00 97.00 590 HIS A N 1
ATOM 4594 C CA . HIS A 1 590 ? -9.636 -0.109 -3.044 1.00 97.00 590 HIS A CA 1
ATOM 4595 C C . HIS A 1 590 ? -9.215 -1.290 -3.926 1.00 97.00 590 HIS A C 1
ATOM 4597 O O . HIS A 1 590 ? -8.287 -2.021 -3.590 1.00 97.00 590 HIS A O 1
ATOM 4603 N N . TRP A 1 591 ? -9.874 -1.483 -5.069 1.00 98.12 591 TRP A N 1
ATOM 4604 C CA . TRP A 1 591 ? -9.553 -2.586 -5.975 1.00 98.12 591 TRP A CA 1
ATOM 4605 C C . TRP A 1 591 ? -8.174 -2.438 -6.629 1.00 98.12 591 TRP A C 1
ATOM 4607 O O . TRP A 1 591 ? -7.450 -3.418 -6.803 1.00 98.12 591 TRP A O 1
ATOM 4617 N N . LEU A 1 592 ? -7.786 -1.215 -6.990 1.00 97.94 592 LEU A N 1
ATOM 4618 C CA . LEU A 1 592 ? -6.520 -0.934 -7.664 1.00 97.94 592 LEU A CA 1
ATOM 4619 C C . LEU A 1 592 ? -5.300 -1.189 -6.775 1.00 97.94 592 LEU A C 1
ATOM 4621 O O . LEU A 1 592 ? -4.245 -1.543 -7.305 1.00 97.94 592 LEU A O 1
ATOM 4625 N N . ASP A 1 593 ? -5.458 -1.063 -5.456 1.00 96.00 593 ASP A N 1
ATOM 4626 C CA . ASP A 1 593 ? -4.445 -1.446 -4.470 1.00 96.00 593 ASP A CA 1
ATOM 4627 C C . ASP A 1 593 ? -4.219 -2.967 -4.469 1.00 96.00 593 ASP A C 1
ATOM 4629 O O . ASP A 1 593 ? -3.081 -3.437 -4.512 1.00 96.00 593 ASP A O 1
ATOM 4633 N N . VAL A 1 594 ? -5.305 -3.749 -4.507 1.00 96.06 594 VAL A N 1
ATOM 4634 C CA . VAL A 1 594 ? -5.243 -5.221 -4.537 1.00 96.06 594 VAL A CA 1
ATOM 4635 C C . VAL A 1 594 ? -4.580 -5.708 -5.823 1.00 96.06 594 VAL A C 1
ATOM 4637 O O . VAL A 1 594 ? -3.719 -6.587 -5.794 1.00 96.06 594 VAL A O 1
ATOM 4640 N N . VAL A 1 595 ? -4.931 -5.112 -6.963 1.00 95.81 595 VAL A N 1
ATOM 4641 C CA . VAL A 1 595 ? -4.429 -5.545 -8.278 1.00 95.81 595 VAL A CA 1
ATOM 4642 C C . VAL A 1 595 ? -3.138 -4.854 -8.703 1.00 95.81 595 VAL A C 1
ATOM 4644 O O . VAL A 1 595 ? -2.685 -5.099 -9.818 1.00 95.81 595 VAL A O 1
ATOM 4647 N N . ARG A 1 596 ? -2.515 -4.037 -7.838 1.00 94.62 596 ARG A N 1
ATOM 4648 C CA . ARG A 1 596 ? -1.161 -3.493 -8.062 1.00 94.62 596 ARG A CA 1
ATOM 4649 C C . ARG A 1 596 ? -1.074 -2.558 -9.271 1.00 94.62 596 ARG A C 1
ATOM 4651 O O . ARG A 1 596 ? -0.108 -2.585 -10.039 1.00 94.62 596 ARG A O 1
ATOM 4658 N N . TYR A 1 597 ? -2.121 -1.763 -9.475 1.00 96.62 597 TYR A N 1
ATOM 4659 C CA . TYR A 1 597 ? -2.259 -0.917 -10.656 1.00 96.62 597 TYR A CA 1
ATOM 4660 C C . TYR A 1 597 ? -1.117 0.101 -10.785 1.00 96.62 597 TYR A C 1
ATOM 4662 O O . TYR A 1 597 ? -0.818 0.841 -9.847 1.00 96.62 597 TYR A O 1
ATOM 4670 N N . ALA A 1 598 ? -0.545 0.198 -11.987 1.00 96.19 598 ALA A N 1
ATOM 4671 C CA . ALA A 1 598 ? 0.394 1.250 -12.361 1.00 96.19 598 ALA A CA 1
ATOM 4672 C C . ALA A 1 598 ? 0.257 1.623 -13.839 1.00 96.19 598 ALA A C 1
ATOM 4674 O O . ALA A 1 598 ? 0.041 0.764 -14.701 1.00 96.19 598 ALA A O 1
ATOM 4675 N N . ASP A 1 599 ? 0.510 2.895 -14.134 1.00 95.69 599 ASP A N 1
ATOM 4676 C CA . ASP A 1 599 ? 0.589 3.444 -15.486 1.00 95.69 599 ASP A CA 1
ATOM 4677 C C . ASP A 1 599 ? 1.965 3.208 -16.134 1.00 95.69 599 ASP A C 1
ATOM 4679 O O . ASP A 1 599 ? 2.217 3.692 -17.233 1.00 95.69 599 ASP A O 1
ATOM 4683 N N . SER A 1 600 ? 2.873 2.456 -15.497 1.00 93.69 600 SER A N 1
ATOM 4684 C CA . SER A 1 600 ? 4.199 2.129 -16.036 1.00 93.69 600 SER A CA 1
ATOM 4685 C C . SER A 1 600 ? 4.626 0.677 -15.794 1.00 93.69 600 SER A C 1
ATOM 4687 O O . SER A 1 600 ? 4.049 -0.064 -14.994 1.00 93.69 600 SER A O 1
ATOM 4689 N N . SER A 1 601 ? 5.625 0.239 -16.562 1.00 90.12 601 SER A N 1
ATOM 4690 C CA . SER A 1 601 ? 6.032 -1.169 -16.660 1.00 90.12 601 SER A CA 1
ATOM 4691 C C . SER A 1 601 ? 6.984 -1.642 -15.559 1.00 90.12 601 SER A C 1
ATOM 4693 O O . SER A 1 601 ? 7.039 -2.847 -15.311 1.00 90.12 601 SER A O 1
ATOM 4695 N N . GLY A 1 602 ? 7.689 -0.728 -14.887 1.00 89.19 602 GLY A N 1
ATOM 4696 C CA . GLY A 1 602 ? 8.694 -1.034 -13.869 1.00 89.19 602 GLY A CA 1
ATOM 4697 C C . GLY A 1 602 ? 10.061 -1.405 -14.447 1.00 89.19 602 GLY A C 1
ATOM 4698 O O . GLY A 1 602 ? 10.311 -1.267 -15.648 1.00 89.19 602 GLY A O 1
ATOM 4699 N N . PHE A 1 603 ? 10.939 -1.897 -13.570 1.00 89.25 603 PHE A N 1
ATOM 4700 C CA . PHE A 1 603 ? 12.304 -2.338 -13.887 1.00 89.25 603 PHE A CA 1
ATOM 4701 C C . PHE A 1 603 ? 13.167 -1.268 -14.595 1.00 89.25 603 PHE A C 1
ATOM 4703 O O . PHE A 1 603 ? 13.084 -0.090 -14.259 1.00 89.25 603 PHE A O 1
ATOM 4710 N N . ALA A 1 604 ? 14.070 -1.660 -15.504 1.00 86.31 604 ALA A N 1
ATOM 4711 C CA . ALA A 1 604 ? 15.139 -0.794 -15.998 1.00 86.31 604 ALA A CA 1
ATOM 4712 C C . ALA A 1 604 ? 14.682 0.245 -17.034 1.00 86.31 604 ALA A C 1
ATOM 4714 O O . ALA A 1 604 ? 15.352 1.267 -17.208 1.00 86.31 604 ALA A O 1
ATOM 4715 N N . ASN A 1 605 ? 13.600 -0.011 -17.778 1.00 85.31 605 ASN A N 1
ATOM 4716 C CA . ASN A 1 605 ? 13.055 0.973 -18.720 1.00 85.31 605 ASN A CA 1
ATOM 4717 C C . ASN A 1 605 ? 11.924 1.819 -18.132 1.00 85.31 605 ASN A C 1
ATOM 4719 O O . ASN A 1 605 ? 11.774 2.965 -18.551 1.00 85.31 605 ASN A O 1
ATOM 4723 N N . ASP A 1 606 ? 11.116 1.235 -17.241 1.00 89.00 606 ASP A N 1
ATOM 4724 C CA . ASP A 1 606 ? 9.905 1.825 -16.659 1.00 89.00 606 ASP A CA 1
ATOM 4725 C C . ASP A 1 606 ? 9.026 2.586 -17.673 1.00 89.00 606 ASP A C 1
ATOM 4727 O O . ASP A 1 606 ? 8.535 3.683 -17.414 1.00 89.00 606 ASP A O 1
ATOM 4731 N N . PHE A 1 607 ? 8.847 2.022 -18.877 1.00 89.12 607 PHE A N 1
ATOM 4732 C CA . PHE A 1 607 ? 8.028 2.655 -19.912 1.00 89.12 607 PHE A CA 1
ATOM 4733 C C . PHE A 1 607 ? 6.572 2.777 -19.460 1.00 89.12 607 PHE A C 1
ATOM 4735 O O . PHE A 1 607 ? 6.004 1.824 -18.912 1.00 89.12 607 PHE A O 1
ATOM 4742 N N . GLU A 1 608 ? 5.964 3.923 -19.761 1.00 90.94 608 GLU A N 1
ATOM 4743 C CA . GLU A 1 608 ? 4.537 4.144 -19.557 1.00 90.94 608 GLU A CA 1
ATOM 4744 C C . GLU A 1 608 ? 3.694 3.146 -20.361 1.00 90.94 608 GLU A C 1
ATOM 4746 O O . GLU A 1 608 ? 3.991 2.812 -21.511 1.00 90.94 608 GLU A O 1
ATOM 4751 N N . ARG A 1 609 ? 2.620 2.670 -19.742 1.00 92.75 609 ARG A N 1
ATOM 4752 C CA . ARG A 1 609 ? 1.614 1.783 -20.314 1.00 92.75 609 ARG A CA 1
ATOM 4753 C C . ARG A 1 609 ? 0.479 2.648 -20.840 1.00 92.75 609 ARG A C 1
ATOM 4755 O O . ARG A 1 609 ? -0.453 2.950 -20.101 1.00 92.75 609 ARG A O 1
ATOM 4762 N N . GLY A 1 610 ? 0.543 3.015 -22.121 1.00 90.44 610 GLY A N 1
ATOM 4763 C CA . GLY A 1 610 ? -0.413 3.945 -22.737 1.00 90.44 610 GLY A CA 1
ATOM 4764 C C . GLY A 1 610 ? -1.881 3.627 -22.427 1.00 90.44 610 GLY A C 1
ATOM 4765 O O . GLY A 1 610 ? -2.648 4.531 -22.137 1.00 90.44 610 GLY A O 1
ATOM 4766 N N . ASN A 1 611 ? -2.256 2.346 -22.377 1.00 94.50 611 ASN A N 1
ATOM 4767 C CA . ASN A 1 611 ? -3.647 1.908 -22.219 1.00 94.50 611 ASN A CA 1
ATOM 4768 C C . ASN A 1 611 ? -4.014 1.356 -20.827 1.00 94.50 611 ASN A C 1
ATOM 4770 O O . ASN A 1 611 ? -5.053 0.710 -20.694 1.00 94.50 611 ASN A O 1
ATOM 4774 N N . ALA A 1 612 ? -3.188 1.569 -19.792 1.00 96.19 612 ALA A N 1
ATOM 4775 C CA . ALA A 1 612 ? -3.504 1.111 -18.431 1.00 96.19 612 ALA A CA 1
ATOM 4776 C C . ALA A 1 612 ? -4.745 1.814 -17.848 1.00 96.19 612 ALA A C 1
ATOM 4778 O O . ALA A 1 612 ? -5.596 1.155 -17.253 1.00 96.19 612 ALA A O 1
ATOM 4779 N N . TRP A 1 613 ? -4.903 3.116 -18.102 1.00 96.88 613 TRP A N 1
ATOM 4780 C CA . TRP A 1 613 ? -6.012 3.935 -17.591 1.00 96.88 613 TRP A CA 1
ATOM 4781 C C . TRP A 1 613 ? -7.403 3.388 -17.942 1.00 96.88 613 TRP A C 1
ATOM 4783 O O . TRP A 1 613 ? -8.327 3.488 -17.138 1.00 96.88 613 TRP A O 1
ATOM 4793 N N . ARG A 1 614 ? -7.548 2.718 -19.094 1.00 97.56 614 ARG A N 1
ATOM 4794 C CA . ARG A 1 614 ? -8.819 2.099 -19.495 1.00 97.56 614 ARG A CA 1
ATOM 4795 C C . ARG A 1 614 ? -9.241 0.979 -18.546 1.00 97.56 614 ARG A C 1
ATOM 4797 O O . ARG A 1 614 ? -10.429 0.823 -18.288 1.00 97.56 614 ARG A O 1
ATOM 4804 N N . TYR A 1 615 ? -8.284 0.227 -17.993 1.00 98.50 615 TYR A N 1
ATOM 4805 C CA . TYR A 1 615 ? -8.565 -0.792 -16.980 1.00 98.50 615 TYR A CA 1
ATOM 4806 C C . TYR A 1 615 ? -9.073 -0.165 -15.678 1.00 98.50 615 TYR A C 1
ATOM 4808 O O . TYR A 1 615 ? -10.061 -0.638 -15.121 1.00 98.50 615 TYR A O 1
ATOM 4816 N N . ARG A 1 616 ? -8.448 0.926 -15.214 1.00 98.31 616 ARG A N 1
ATOM 4817 C CA . ARG A 1 616 ? -8.943 1.682 -14.053 1.00 98.31 616 ARG A CA 1
ATOM 4818 C C . ARG A 1 616 ? -10.393 2.111 -14.274 1.00 98.31 616 ARG A C 1
ATOM 4820 O O . ARG A 1 616 ? -11.234 1.883 -13.411 1.00 98.31 616 ARG A O 1
ATOM 4827 N N . ASP A 1 617 ? -10.697 2.668 -15.438 1.00 98.19 617 ASP A N 1
ATOM 4828 C CA . ASP A 1 617 ? -12.042 3.157 -15.735 1.00 98.19 617 ASP A CA 1
ATOM 4829 C C . ASP A 1 617 ? -13.067 2.029 -15.915 1.00 98.19 617 ASP A C 1
ATOM 4831 O O . ASP A 1 617 ? -14.228 2.189 -15.542 1.00 98.19 617 ASP A O 1
ATOM 4835 N N . TYR A 1 618 ? -12.646 0.870 -16.431 1.00 98.31 618 TYR A N 1
ATOM 4836 C CA . TYR A 1 618 ? -13.455 -0.351 -16.429 1.00 98.31 618 TYR A CA 1
ATOM 4837 C C . TYR A 1 618 ? -13.855 -0.745 -15.001 1.00 98.31 618 TYR A C 1
ATOM 4839 O O . TYR A 1 618 ? -15.027 -1.014 -14.744 1.00 98.31 618 TYR A O 1
ATOM 4847 N N . VAL A 1 619 ? -12.909 -0.730 -14.057 1.00 98.69 619 VAL A N 1
ATOM 4848 C CA . VAL A 1 619 ? -13.182 -1.042 -12.645 1.00 98.69 619 VAL A CA 1
ATOM 4849 C C . VAL A 1 619 ? -14.174 -0.039 -12.048 1.00 98.69 619 VAL A C 1
ATOM 4851 O O . VAL A 1 619 ? -15.136 -0.456 -11.402 1.00 98.69 619 VAL A O 1
ATOM 4854 N N . ILE A 1 620 ? -13.998 1.260 -12.322 1.00 98.62 620 ILE A N 1
ATOM 4855 C CA . ILE A 1 620 ? -14.930 2.317 -11.890 1.00 98.62 620 ILE A CA 1
ATOM 4856 C C . ILE A 1 620 ? -16.344 2.020 -12.397 1.00 98.62 620 ILE A C 1
ATOM 4858 O O . ILE A 1 620 ? -17.287 1.974 -11.607 1.00 98.62 620 ILE A O 1
ATOM 4862 N N . ARG A 1 621 ? -16.499 1.770 -13.704 1.00 98.19 621 ARG A N 1
ATOM 4863 C CA . ARG A 1 621 ? -17.804 1.468 -14.312 1.00 98.19 621 ARG A CA 1
ATOM 4864 C C . ARG A 1 621 ? -18.416 0.181 -13.766 1.00 98.19 621 ARG A C 1
ATOM 4866 O O . ARG A 1 621 ? -19.623 0.149 -13.533 1.00 98.19 621 ARG A O 1
ATOM 4873 N N . ALA A 1 622 ? -17.610 -0.860 -13.554 1.00 98.38 622 ALA A N 1
ATOM 4874 C CA . ALA A 1 622 ? -18.079 -2.147 -13.052 1.00 98.38 622 ALA A CA 1
ATOM 4875 C C . ALA A 1 622 ? -18.700 -2.018 -11.656 1.00 98.38 622 ALA A C 1
ATOM 4877 O O . ALA A 1 622 ? -19.822 -2.478 -11.456 1.00 98.38 622 ALA A O 1
ATOM 4878 N N . PHE A 1 623 ? -18.029 -1.338 -10.721 1.00 98.50 623 PHE A N 1
ATOM 4879 C CA . PHE A 1 623 ? -18.597 -1.098 -9.393 1.00 98.50 623 PHE A CA 1
ATOM 4880 C C . PHE A 1 623 ? -19.737 -0.075 -9.431 1.00 98.50 623 PHE A C 1
ATOM 4882 O O . PHE A 1 623 ? -20.772 -0.302 -8.808 1.00 98.50 623 PHE A O 1
ATOM 4889 N N . GLN A 1 624 ? -19.619 1.008 -10.210 1.00 98.12 624 GLN A N 1
ATOM 4890 C CA . GLN A 1 624 ? -20.690 2.005 -10.324 1.00 98.12 624 GLN A CA 1
ATOM 4891 C C . GLN A 1 624 ? -22.009 1.385 -10.797 1.00 98.12 624 GLN A C 1
ATOM 4893 O O . GLN A 1 624 ? -23.070 1.697 -10.249 1.00 98.12 624 GLN A O 1
ATOM 4898 N N . GLY A 1 625 ? -21.932 0.500 -11.793 1.00 97.81 625 GLY A N 1
ATOM 4899 C CA . GLY A 1 625 ? -23.063 -0.248 -12.332 1.00 97.81 625 GLY A CA 1
ATOM 4900 C C . GLY A 1 625 ? -23.499 -1.447 -11.489 1.00 97.81 625 GLY A C 1
ATOM 4901 O O . GLY A 1 625 ? -24.414 -2.142 -11.914 1.00 97.81 625 GLY A O 1
ATOM 4902 N N . ASP A 1 626 ? -22.858 -1.692 -10.337 1.00 98.19 626 ASP A N 1
ATOM 4903 C CA . ASP A 1 626 ? -23.089 -2.853 -9.465 1.00 98.19 626 ASP A CA 1
ATOM 4904 C C . ASP A 1 626 ? -23.048 -4.181 -10.237 1.00 98.19 626 ASP A C 1
ATOM 4906 O O . ASP A 1 626 ? -23.922 -5.039 -10.112 1.00 98.19 626 ASP A O 1
ATOM 4910 N N . LYS A 1 627 ? -22.035 -4.324 -11.105 1.00 98.50 627 LYS A N 1
ATOM 4911 C CA . LYS A 1 627 ? -21.811 -5.552 -11.871 1.00 98.50 627 LYS A CA 1
ATOM 4912 C C . LYS A 1 627 ? -21.721 -6.728 -10.889 1.00 98.50 627 LYS A C 1
ATOM 4914 O O . LYS A 1 627 ? -20.904 -6.642 -9.968 1.00 98.50 627 LYS A O 1
ATOM 4919 N N . PRO A 1 628 ? -22.477 -7.824 -11.106 1.00 98.69 628 PRO A N 1
ATOM 4920 C CA . PRO A 1 628 ? -22.365 -9.020 -10.281 1.00 98.69 628 PRO A CA 1
ATOM 4921 C C . PRO A 1 628 ? -20.900 -9.425 -10.121 1.00 98.69 628 PRO A C 1
ATOM 4923 O O . PRO A 1 628 ? -20.164 -9.530 -11.109 1.00 98.69 628 PRO A O 1
ATOM 4926 N N . TYR A 1 629 ? -20.444 -9.584 -8.879 1.00 98.69 629 TYR A N 1
ATOM 4927 C CA . TYR A 1 629 ? -19.021 -9.792 -8.611 1.00 98.69 629 TYR A CA 1
ATOM 4928 C C . TYR A 1 629 ? -18.474 -11.066 -9.272 1.00 98.69 629 TYR A C 1
ATOM 4930 O O . TYR A 1 629 ? -17.348 -11.062 -9.762 1.00 98.69 629 TYR A O 1
ATOM 4938 N N . ASP A 1 630 ? -19.274 -12.125 -9.396 1.00 98.44 630 ASP A N 1
ATOM 4939 C CA . ASP A 1 630 ? -18.909 -13.328 -10.151 1.00 98.44 630 ASP A CA 1
ATOM 4940 C C . ASP A 1 630 ? -18.652 -13.028 -11.641 1.00 98.44 630 ASP A C 1
ATOM 4942 O O . ASP A 1 630 ? -17.705 -13.534 -12.246 1.00 98.44 630 ASP A O 1
ATOM 4946 N N . GLN A 1 631 ? -19.470 -12.171 -12.256 1.00 98.56 631 GLN A N 1
ATOM 4947 C CA . GLN A 1 631 ? -19.255 -11.720 -13.625 1.00 98.56 631 GLN A CA 1
ATOM 4948 C C . GLN A 1 631 ? -17.988 -10.866 -13.717 1.00 98.56 631 GLN A C 1
ATOM 4950 O O . GLN A 1 631 ? -17.193 -11.052 -14.639 1.00 98.56 631 GLN A O 1
ATOM 4955 N N . PHE A 1 632 ? -17.770 -9.967 -12.755 1.00 98.69 632 PHE A N 1
ATOM 4956 C CA . PHE A 1 632 ? -16.553 -9.167 -12.685 1.00 98.69 632 PHE A CA 1
ATOM 4957 C C . PHE A 1 632 ? -15.305 -10.060 -12.629 1.00 98.69 632 PHE A C 1
ATOM 4959 O O . PHE A 1 632 ? -14.440 -9.912 -13.487 1.00 98.69 632 PHE A O 1
ATOM 4966 N N . VAL A 1 633 ? -15.241 -11.044 -11.724 1.00 98.69 633 VAL A N 1
ATOM 4967 C CA . VAL A 1 633 ? -14.134 -12.021 -11.622 1.00 98.69 633 VAL A CA 1
ATOM 4968 C C . VAL A 1 633 ? -13.917 -12.765 -12.947 1.00 98.69 633 VAL A C 1
ATOM 4970 O O . VAL A 1 633 ? -12.784 -12.879 -13.423 1.00 98.69 633 VAL A O 1
ATOM 4973 N N . ARG A 1 634 ? -14.996 -13.227 -13.593 1.00 98.69 634 ARG A N 1
ATOM 4974 C CA . ARG A 1 634 ? -14.918 -13.915 -14.891 1.00 98.69 634 ARG A CA 1
ATOM 4975 C C . ARG A 1 634 ? -14.334 -13.041 -15.993 1.00 98.69 634 ARG A C 1
ATOM 4977 O O . ARG A 1 634 ? -13.492 -13.504 -16.764 1.00 98.69 634 ARG A O 1
ATOM 4984 N N . GLU A 1 635 ? -14.726 -11.775 -16.047 1.00 98.56 635 GLU A N 1
ATOM 4985 C CA . GLU A 1 635 ? -14.189 -10.817 -17.012 1.00 98.56 635 GLU A CA 1
ATOM 4986 C C . GLU A 1 635 ? -12.712 -10.482 -16.740 1.00 98.56 635 GLU A C 1
ATOM 4988 O O . GLU A 1 635 ? -11.939 -10.388 -17.694 1.00 98.56 635 GLU A O 1
ATOM 4993 N N . GLN A 1 636 ? -12.289 -10.394 -15.472 1.00 98.44 636 GLN A N 1
ATOM 4994 C CA . GLN A 1 636 ? -10.887 -10.152 -15.088 1.00 98.44 636 GLN A CA 1
ATOM 4995 C C . GLN A 1 636 ? -9.933 -11.249 -15.592 1.00 98.44 636 GLN A C 1
ATOM 4997 O O . GLN A 1 636 ? -8.808 -10.974 -16.012 1.00 98.44 636 GLN A O 1
ATOM 5002 N N . ILE A 1 637 ? -10.376 -12.508 -15.564 1.00 98.44 637 ILE A N 1
ATOM 5003 C CA . ILE A 1 637 ? -9.545 -13.669 -15.916 1.00 98.44 637 ILE A CA 1
ATOM 5004 C C . ILE A 1 637 ? -9.685 -14.031 -17.401 1.00 98.44 637 ILE A C 1
ATOM 5006 O O . ILE A 1 637 ? -8.703 -14.398 -18.056 1.00 98.44 637 ILE A O 1
ATOM 5010 N N . ALA A 1 638 ? -10.897 -13.928 -17.948 1.00 98.00 638 ALA A N 1
ATOM 5011 C CA . ALA A 1 638 ? -11.250 -14.513 -19.238 1.00 98.00 638 ALA A CA 1
ATOM 5012 C C . ALA A 1 638 ? -12.189 -13.646 -20.094 1.00 98.00 638 ALA A C 1
ATOM 5014 O O . ALA A 1 638 ? -12.805 -14.162 -21.025 1.00 98.00 638 ALA A O 1
ATOM 5015 N N . GLY A 1 639 ? -12.310 -12.342 -19.833 1.00 97.62 639 GLY A N 1
ATOM 5016 C CA . GLY A 1 639 ? -13.178 -11.437 -20.597 1.00 97.62 639 GLY A CA 1
ATOM 5017 C C . GLY A 1 639 ? -12.974 -11.498 -22.116 1.00 97.62 639 GLY A C 1
ATOM 5018 O O . GLY A 1 639 ? -13.949 -11.457 -22.868 1.00 97.62 639 GLY A O 1
ATOM 5019 N N . ASP A 1 640 ? -11.740 -11.702 -22.583 1.00 96.00 640 ASP A N 1
ATOM 5020 C CA . ASP A 1 640 ? -11.432 -11.853 -24.005 1.00 96.00 640 ASP A CA 1
ATOM 5021 C C . ASP A 1 640 ? -11.805 -13.220 -24.603 1.00 96.00 640 ASP A C 1
ATOM 5023 O O . ASP A 1 640 ? -12.003 -13.312 -25.814 1.00 96.00 640 ASP A O 1
ATOM 5027 N N . GLU A 1 641 ? -11.915 -14.268 -23.783 1.00 95.56 641 GLU A N 1
ATOM 5028 C CA . GLU A 1 641 ? -12.418 -15.589 -24.187 1.00 95.56 641 GLU A CA 1
ATOM 5029 C C . GLU A 1 641 ? -13.949 -15.661 -24.118 1.00 95.56 641 GLU A C 1
ATOM 5031 O O . GLU A 1 641 ? -14.579 -16.335 -24.932 1.00 95.56 641 GLU A O 1
ATOM 5036 N N . ILE A 1 642 ? -14.558 -14.954 -23.161 1.00 95.94 642 ILE A N 1
ATOM 5037 C CA . ILE A 1 642 ? -16.011 -14.906 -22.963 1.00 95.94 642 ILE A CA 1
ATOM 5038 C C . ILE A 1 642 ? -16.666 -14.017 -24.024 1.00 95.94 642 ILE A C 1
ATOM 5040 O O . ILE A 1 642 ? -17.681 -14.394 -24.606 1.00 95.94 642 ILE A O 1
ATOM 5044 N N . SER A 1 643 ? -16.096 -12.835 -24.275 1.00 93.62 643 SER A N 1
ATOM 5045 C CA . SER A 1 643 ? -16.648 -11.823 -25.181 1.00 93.62 643 SER A CA 1
ATOM 5046 C C . SER A 1 643 ? -15.552 -11.211 -26.071 1.00 93.62 643 SER A C 1
ATOM 5048 O O . SER A 1 643 ? -15.199 -10.043 -25.906 1.00 93.62 643 SER A O 1
ATOM 5050 N N . PRO A 1 644 ? -15.029 -11.950 -27.070 1.00 90.62 644 PRO A N 1
ATOM 5051 C CA . PRO A 1 644 ? -13.839 -11.566 -27.847 1.00 90.62 644 PRO A CA 1
ATOM 5052 C C . PRO A 1 644 ? -13.979 -10.288 -28.688 1.00 90.62 644 PRO A C 1
ATOM 5054 O O . PRO A 1 644 ? -12.973 -9.750 -29.157 1.00 90.62 644 PRO A O 1
ATOM 5057 N N . HIS A 1 645 ? -15.211 -9.822 -28.907 1.00 91.56 645 HIS A N 1
ATOM 5058 C CA . HIS A 1 645 ? -15.533 -8.616 -29.675 1.00 91.56 645 HIS A CA 1
ATOM 5059 C C . HIS A 1 645 ? -16.054 -7.463 -28.811 1.00 91.56 645 HIS A C 1
ATOM 5061 O O . HIS A 1 645 ? -16.320 -6.392 -29.346 1.00 91.56 645 HIS A O 1
ATOM 5067 N N . ASN A 1 646 ? -16.217 -7.666 -27.502 1.00 95.62 646 ASN A N 1
ATOM 5068 C CA . ASN A 1 646 ? -16.656 -6.615 -26.594 1.00 95.62 646 ASN A CA 1
ATOM 5069 C C . ASN A 1 646 ? -15.427 -5.852 -26.065 1.00 95.62 646 ASN A C 1
ATOM 5071 O O . ASN A 1 646 ? -14.616 -6.472 -25.371 1.00 95.62 646 ASN A O 1
ATOM 5075 N N . PRO A 1 647 ? -15.280 -4.538 -26.337 1.00 96.31 647 PRO A N 1
ATOM 5076 C CA . PRO A 1 647 ? -14.169 -3.744 -25.816 1.00 96.31 647 PRO A CA 1
ATOM 5077 C C . PRO A 1 647 ? -13.988 -3.863 -24.299 1.00 96.31 647 PRO A C 1
ATOM 5079 O O . PRO A 1 647 ? -12.856 -3.975 -23.841 1.00 96.31 647 PRO A O 1
ATOM 5082 N N . GLU A 1 648 ? -15.077 -3.937 -23.527 1.00 95.06 648 GLU A N 1
ATOM 5083 C CA . GLU A 1 648 ? -15.016 -4.099 -22.065 1.00 95.06 648 GLU A CA 1
ATOM 5084 C C . GLU A 1 648 ? -14.340 -5.409 -21.660 1.00 95.06 648 GLU A C 1
ATOM 5086 O O . GLU A 1 648 ? -13.441 -5.396 -20.825 1.00 95.06 648 GLU A O 1
ATOM 5091 N N . GLY A 1 649 ? -14.690 -6.528 -22.303 1.00 96.69 649 GLY A N 1
ATOM 5092 C CA . GLY A 1 649 ? -14.054 -7.822 -22.033 1.00 96.69 649 GLY A CA 1
ATOM 5093 C C . GLY A 1 649 ? -12.563 -7.827 -22.382 1.00 96.69 649 GLY A C 1
ATOM 5094 O O . GLY A 1 649 ? -11.765 -8.461 -21.693 1.00 96.69 649 GLY A O 1
ATOM 5095 N N . LEU A 1 650 ? -12.165 -7.074 -23.416 1.00 97.75 650 LEU A N 1
ATOM 5096 C CA . LEU A 1 650 ? -10.758 -6.907 -23.795 1.00 97.75 650 LEU A CA 1
ATOM 5097 C C . LEU A 1 650 ? -9.979 -6.029 -22.809 1.00 97.75 650 LEU A C 1
ATOM 5099 O O . LEU A 1 650 ? -8.788 -6.270 -22.605 1.00 97.75 650 LEU A O 1
ATOM 5103 N N . VAL A 1 651 ? -10.627 -5.025 -22.217 1.00 98.06 651 VAL A N 1
ATOM 5104 C CA . VAL A 1 651 ? -10.039 -4.143 -21.200 1.00 98.06 651 VAL A CA 1
ATOM 5105 C C . VAL A 1 651 ? -9.946 -4.847 -19.843 1.00 98.06 651 VAL A C 1
ATOM 5107 O O . VAL A 1 651 ? -8.907 -4.754 -19.192 1.00 98.06 651 VAL A O 1
ATOM 5110 N N . ALA A 1 652 ? -10.979 -5.594 -19.443 1.00 98.19 652 ALA A N 1
ATOM 5111 C CA . ALA A 1 652 ? -11.057 -6.287 -18.156 1.00 98.19 652 ALA A CA 1
ATOM 5112 C C . ALA A 1 652 ? -9.871 -7.235 -17.922 1.00 98.19 652 ALA A C 1
ATOM 5114 O O . ALA A 1 652 ? -9.218 -7.176 -16.884 1.00 98.19 652 ALA A O 1
ATOM 5115 N N . VAL A 1 653 ? -9.495 -8.026 -18.933 1.00 97.75 653 VAL A N 1
ATOM 5116 C CA . VAL A 1 653 ? -8.350 -8.955 -18.834 1.00 97.75 653 VAL A CA 1
ATOM 5117 C C . VAL A 1 653 ? -6.986 -8.271 -18.721 1.00 97.75 653 VAL A C 1
ATOM 5119 O O . VAL A 1 653 ? -5.965 -8.939 -18.539 1.00 97.75 653 VAL A O 1
ATOM 5122 N N . GLY A 1 654 ? -6.946 -6.937 -18.779 1.00 97.12 654 GLY A N 1
ATOM 5123 C CA . GLY A 1 654 ? -5.787 -6.148 -18.381 1.00 97.12 654 GLY A CA 1
ATOM 5124 C C . GLY A 1 654 ? -5.341 -6.401 -16.939 1.00 97.12 654 GLY A C 1
ATOM 5125 O O . GLY A 1 654 ? -4.179 -6.151 -16.627 1.00 97.12 654 GLY A O 1
ATOM 5126 N N . PHE A 1 655 ? -6.191 -6.969 -16.074 1.00 98.19 655 PHE A N 1
ATOM 5127 C CA . PHE A 1 655 ? -5.795 -7.465 -14.750 1.00 98.19 655 PHE A CA 1
ATOM 5128 C C . PHE A 1 655 ? -4.587 -8.405 -14.785 1.00 98.19 655 PHE A C 1
ATOM 5130 O O . PHE A 1 655 ? -3.662 -8.250 -13.991 1.00 98.19 655 PHE A O 1
ATOM 5137 N N . LEU A 1 656 ? -4.512 -9.293 -15.781 1.00 97.81 656 LEU A N 1
ATOM 5138 C CA . LEU A 1 656 ? -3.389 -10.222 -15.945 1.00 97.81 656 LEU A CA 1
ATOM 5139 C C . LEU A 1 656 ? -2.082 -9.518 -16.361 1.00 97.81 656 LEU A C 1
ATOM 5141 O O . LEU A 1 656 ? -1.077 -10.178 -16.599 1.00 97.81 656 LEU A O 1
ATOM 5145 N N . ARG A 1 657 ? -2.082 -8.185 -16.503 1.00 95.00 657 ARG A N 1
ATOM 5146 C CA . ARG A 1 657 ? -0.930 -7.370 -16.919 1.00 95.00 657 ARG A CA 1
ATOM 5147 C C . ARG A 1 657 ? -0.506 -6.315 -15.904 1.00 95.00 657 ARG A C 1
ATOM 5149 O O . ARG A 1 657 ? 0.357 -5.499 -16.231 1.00 95.00 657 ARG A O 1
ATOM 5156 N N . GLN A 1 658 ? -1.096 -6.297 -14.711 1.00 94.75 658 GLN A N 1
ATOM 5157 C CA . GLN A 1 658 ? -0.835 -5.225 -13.748 1.00 94.75 658 GLN A CA 1
ATOM 5158 C C . GLN A 1 658 ? 0.553 -5.321 -13.100 1.00 94.75 658 GLN A C 1
ATOM 5160 O O . GLN A 1 658 ? 1.198 -4.282 -12.914 1.00 94.75 658 GLN A O 1
ATOM 5165 N N . GLY A 1 659 ? 1.070 -6.534 -12.877 1.00 92.12 659 GLY A N 1
ATOM 5166 C CA . GLY A 1 659 ? 2.413 -6.753 -12.333 1.00 92.12 659 GLY A CA 1
ATOM 5167 C C . GLY A 1 659 ? 3.536 -6.181 -13.212 1.00 92.12 659 GLY A C 1
ATOM 5168 O O . GLY A 1 659 ? 3.354 -6.011 -14.425 1.00 92.12 659 GLY A O 1
ATOM 5169 N N . PRO A 1 660 ? 4.695 -5.822 -12.630 1.00 93.06 660 PRO A N 1
ATOM 5170 C CA . PRO A 1 660 ? 5.825 -5.276 -13.376 1.00 93.06 660 PRO A CA 1
ATOM 5171 C C . PRO A 1 660 ? 6.373 -6.310 -14.367 1.00 93.06 660 PRO A C 1
ATOM 5173 O O . PRO A 1 660 ? 6.530 -7.488 -14.047 1.00 93.06 660 PRO A O 1
ATOM 5176 N N . TRP A 1 661 ? 6.683 -5.875 -15.588 1.00 92.81 661 TRP A N 1
ATOM 5177 C CA . TRP A 1 661 ? 7.218 -6.759 -16.625 1.00 92.81 661 TRP A CA 1
ATOM 5178 C C . TRP A 1 661 ? 7.981 -5.973 -17.687 1.00 92.81 661 TRP A C 1
ATOM 5180 O O . TRP A 1 661 ? 7.469 -4.997 -18.238 1.00 92.81 661 TRP A O 1
ATOM 5190 N N . GLU A 1 662 ? 9.177 -6.444 -18.030 1.00 90.25 662 GLU A N 1
ATOM 5191 C CA . GLU A 1 662 ? 9.920 -6.003 -19.206 1.00 90.25 662 GLU A CA 1
ATOM 5192 C C . GLU A 1 662 ? 10.651 -7.185 -19.860 1.00 90.25 662 GLU A C 1
ATOM 5194 O O . GLU A 1 662 ? 10.755 -8.263 -19.281 1.00 90.25 662 GLU A O 1
ATOM 5199 N N . LEU A 1 663 ? 11.123 -6.983 -21.095 1.00 92.62 663 LEU A N 1
ATOM 5200 C CA . LEU A 1 663 ? 12.053 -7.899 -21.754 1.00 92.62 663 LEU A CA 1
ATOM 5201 C C . LEU A 1 663 ? 13.119 -7.092 -22.492 1.00 92.62 663 LEU A C 1
ATOM 5203 O O . LEU A 1 663 ? 12.885 -6.548 -23.582 1.00 92.62 663 LEU A O 1
ATOM 5207 N N . THR A 1 664 ? 14.301 -7.020 -21.888 1.00 90.19 664 THR A N 1
ATOM 5208 C CA . THR A 1 664 ? 15.453 -6.288 -22.433 1.00 90.19 664 THR A CA 1
ATOM 5209 C C . THR A 1 664 ? 16.420 -7.218 -23.167 1.00 90.19 664 THR A C 1
ATOM 5211 O O . THR A 1 664 ? 16.361 -8.432 -23.029 1.00 90.19 664 THR A O 1
ATOM 5214 N N . SER A 1 665 ? 17.358 -6.666 -23.948 1.00 86.19 665 SER A N 1
ATOM 5215 C CA . SER A 1 665 ? 18.364 -7.494 -24.652 1.00 86.19 665 SER A CA 1
ATOM 5216 C C . SER A 1 665 ? 19.377 -8.173 -23.725 1.00 86.19 665 SER A C 1
ATOM 5218 O O . SER A 1 665 ? 20.120 -9.030 -24.190 1.00 86.19 665 SER A O 1
ATOM 5220 N N . MET A 1 666 ? 19.435 -7.760 -22.456 1.00 86.69 666 MET A N 1
ATOM 5221 C CA . MET A 1 666 ? 20.313 -8.339 -21.434 1.00 86.69 666 MET A CA 1
ATOM 5222 C C . MET A 1 666 ? 19.618 -9.442 -20.632 1.00 86.69 666 MET A C 1
ATOM 5224 O O . MET A 1 666 ? 20.247 -10.105 -19.814 1.00 86.69 666 MET A O 1
ATOM 5228 N N . GLU A 1 667 ? 18.317 -9.619 -20.842 1.00 89.44 667 GLU A N 1
ATOM 5229 C CA . GLU A 1 667 ? 17.485 -10.528 -20.079 1.00 89.44 667 GLU A CA 1
ATOM 5230 C C . GLU A 1 667 ? 17.235 -11.821 -20.850 1.00 89.44 667 GLU A C 1
ATOM 5232 O O . GLU A 1 667 ? 17.070 -11.824 -22.071 1.00 89.44 667 GLU A O 1
ATOM 5237 N N . VAL A 1 668 ? 17.193 -12.943 -20.131 1.00 93.31 668 VAL A N 1
ATOM 5238 C CA . VAL A 1 668 ? 16.925 -14.247 -20.737 1.00 93.31 668 VAL A CA 1
ATOM 5239 C C . VAL A 1 668 ? 15.414 -14.400 -20.967 1.00 93.31 668 VAL A C 1
ATOM 5241 O O . VAL A 1 668 ? 14.664 -14.398 -19.987 1.00 93.31 668 VAL A O 1
ATOM 5244 N N . PRO A 1 669 ? 14.936 -14.601 -22.214 1.00 92.88 669 PRO A N 1
ATOM 5245 C CA . PRO A 1 669 ? 13.501 -14.635 -22.512 1.00 92.88 669 PRO A CA 1
ATOM 5246 C C . PRO A 1 669 ? 12.706 -15.666 -21.703 1.00 92.88 669 PRO A C 1
ATOM 5248 O O . PRO A 1 669 ? 11.595 -15.372 -21.268 1.00 92.88 669 PRO A O 1
ATOM 5251 N N . LYS A 1 670 ? 13.287 -16.850 -21.439 1.00 92.38 670 LYS A N 1
ATOM 5252 C CA . LYS A 1 670 ? 12.646 -17.897 -20.621 1.00 92.38 670 LYS A CA 1
ATOM 5253 C C . LYS A 1 670 ? 12.395 -17.423 -19.182 1.00 92.38 670 LYS A C 1
ATOM 5255 O O . LYS A 1 670 ? 11.333 -17.687 -18.633 1.00 92.38 670 LYS A O 1
ATOM 5260 N N . VAL A 1 671 ? 13.328 -16.661 -18.602 1.00 94.25 671 VAL A N 1
ATOM 5261 C CA . VAL A 1 671 ? 13.202 -16.108 -17.242 1.00 94.25 671 VAL A CA 1
ATOM 5262 C C . VAL A 1 671 ? 12.138 -15.009 -17.197 1.00 94.25 671 VAL A C 1
ATOM 5264 O O . VAL A 1 671 ? 11.316 -14.998 -16.285 1.00 94.25 671 VAL A O 1
ATOM 5267 N N . ALA A 1 672 ? 12.106 -14.113 -18.190 1.00 93.62 672 ALA A N 1
ATOM 5268 C CA . ALA A 1 672 ? 11.075 -13.074 -18.284 1.00 93.62 672 ALA A CA 1
ATOM 5269 C C . ALA A 1 672 ? 9.668 -13.666 -18.487 1.00 93.62 672 ALA A C 1
ATOM 5271 O O . ALA A 1 672 ? 8.688 -13.159 -17.938 1.00 93.62 672 ALA A O 1
ATOM 5272 N N . ARG A 1 673 ? 9.558 -14.760 -19.258 1.00 93.44 673 ARG A N 1
ATOM 5273 C CA . ARG A 1 673 ? 8.306 -15.511 -19.424 1.00 93.44 673 ARG A CA 1
ATOM 5274 C C . ARG A 1 673 ? 7.874 -16.175 -18.118 1.00 93.44 673 ARG A C 1
ATOM 5276 O O . ARG A 1 673 ? 6.713 -16.033 -17.751 1.00 93.44 673 ARG A O 1
ATOM 5283 N N . GLN A 1 674 ? 8.789 -16.842 -17.415 1.00 94.50 674 GLN A N 1
ATOM 5284 C CA . GLN A 1 674 ? 8.485 -17.476 -16.130 1.00 94.50 674 GLN A CA 1
ATOM 5285 C C . GLN A 1 674 ? 8.034 -16.447 -15.089 1.00 94.50 674 GLN A C 1
ATOM 5287 O O . GLN A 1 674 ? 7.021 -16.664 -14.441 1.00 94.50 674 GLN A O 1
ATOM 5292 N N . ARG A 1 675 ? 8.699 -15.285 -14.999 1.00 94.25 675 ARG A N 1
ATOM 5293 C CA . ARG A 1 675 ? 8.282 -14.199 -14.094 1.00 94.25 675 ARG A CA 1
ATOM 5294 C C . ARG A 1 675 ? 6.848 -13.734 -14.342 1.00 94.25 675 ARG A C 1
ATOM 5296 O O . ARG A 1 675 ? 6.117 -13.530 -13.385 1.00 94.25 675 ARG A O 1
ATOM 5303 N N . PHE A 1 676 ? 6.435 -13.603 -15.604 1.00 95.12 676 PHE A N 1
ATOM 5304 C CA . PHE A 1 676 ? 5.042 -13.287 -15.935 1.00 95.12 676 PHE A CA 1
ATOM 5305 C C . PHE A 1 676 ? 4.068 -14.379 -15.464 1.00 95.12 676 PHE A C 1
ATOM 5307 O O . PHE A 1 676 ? 3.024 -14.068 -14.901 1.00 95.12 676 PHE A O 1
ATOM 5314 N N . LEU A 1 677 ? 4.396 -15.653 -15.697 1.00 95.94 677 LEU A N 1
ATOM 5315 C CA . LEU A 1 677 ? 3.532 -16.768 -15.303 1.00 95.94 677 LEU A CA 1
ATOM 5316 C C . LEU A 1 677 ? 3.416 -16.901 -13.783 1.00 95.94 677 LEU A C 1
ATOM 5318 O O . LEU A 1 677 ? 2.315 -17.124 -13.279 1.00 95.94 677 LEU A O 1
ATOM 5322 N N . ASP A 1 678 ? 4.525 -16.722 -13.068 1.00 95.75 678 ASP A N 1
ATOM 5323 C CA . ASP A 1 678 ? 4.546 -16.699 -11.609 1.00 95.75 678 ASP A CA 1
ATOM 5324 C C . ASP A 1 678 ? 3.672 -15.548 -11.090 1.00 95.75 678 ASP A C 1
ATOM 5326 O O . ASP A 1 678 ? 2.791 -15.767 -10.263 1.00 95.75 678 ASP A O 1
ATOM 5330 N N . ASP A 1 679 ? 3.858 -14.340 -11.632 1.00 94.44 679 ASP A N 1
ATOM 5331 C CA . ASP A 1 679 ? 3.114 -13.140 -11.239 1.00 94.44 679 ASP A CA 1
ATOM 5332 C C . ASP A 1 679 ? 1.597 -13.301 -11.408 1.00 94.44 679 ASP A C 1
ATOM 5334 O O . ASP A 1 679 ? 0.841 -13.029 -10.475 1.00 94.44 679 ASP A O 1
ATOM 5338 N N . VAL A 1 680 ? 1.142 -13.798 -12.562 1.00 96.31 680 VAL A N 1
ATOM 5339 C CA . VAL A 1 680 ? -0.289 -14.013 -12.825 1.00 96.31 680 VAL A CA 1
ATOM 5340 C C . VAL A 1 680 ? -0.872 -15.095 -11.915 1.00 96.31 680 VAL A C 1
ATOM 5342 O O . VAL A 1 680 ? -1.958 -14.907 -11.366 1.00 96.31 680 VAL A O 1
ATOM 5345 N N . THR A 1 681 ? -0.149 -16.203 -11.726 1.00 97.00 681 THR A N 1
ATOM 5346 C CA . THR A 1 681 ? -0.586 -17.316 -10.864 1.00 97.00 681 THR A CA 1
ATOM 5347 C C . THR A 1 681 ? -0.781 -16.837 -9.427 1.00 97.00 681 THR A C 1
ATOM 5349 O O . THR A 1 681 ? -1.828 -17.078 -8.827 1.00 97.00 681 THR A O 1
ATOM 5352 N N . ASN A 1 682 ? 0.190 -16.084 -8.907 1.00 94.88 682 ASN A N 1
ATOM 5353 C CA . ASN A 1 682 ? 0.140 -15.536 -7.556 1.00 94.88 682 ASN A CA 1
ATOM 5354 C C . ASN A 1 682 ? -0.951 -14.471 -7.417 1.00 94.88 682 ASN A C 1
ATOM 5356 O O . ASN A 1 682 ? -1.735 -14.528 -6.478 1.00 94.88 682 ASN A O 1
ATOM 5360 N N . SER A 1 683 ? -1.068 -13.556 -8.385 1.00 95.44 683 SER A N 1
ATOM 5361 C CA . SER A 1 683 ? -2.076 -12.487 -8.351 1.00 95.44 683 SER A CA 1
ATOM 5362 C C . SER A 1 683 ? -3.494 -13.033 -8.292 1.00 95.44 683 SER A C 1
ATOM 5364 O O . SER A 1 683 ? -4.318 -12.522 -7.540 1.00 95.44 683 SER A O 1
ATOM 5366 N N . VAL A 1 684 ? -3.792 -14.066 -9.084 1.00 97.38 684 VAL A N 1
ATOM 5367 C CA . VAL A 1 684 ? -5.110 -14.713 -9.085 1.00 97.38 684 VAL A CA 1
ATOM 5368 C C . VAL A 1 684 ? -5.352 -15.452 -7.766 1.00 97.38 684 VAL A C 1
ATOM 5370 O O . VAL A 1 684 ? -6.437 -15.318 -7.197 1.00 97.38 684 VAL A O 1
ATOM 5373 N N . GLY A 1 685 ? -4.343 -16.172 -7.261 1.00 95.88 685 GLY A N 1
ATOM 5374 C CA . GLY A 1 685 ? -4.404 -16.869 -5.973 1.00 95.88 685 GLY A CA 1
ATOM 5375 C C . GLY A 1 685 ? -4.668 -15.928 -4.794 1.00 95.88 685 GLY A C 1
ATOM 5376 O O . GLY A 1 685 ? -5.594 -16.153 -4.021 1.00 95.88 685 GLY A O 1
ATOM 5377 N N . GLU A 1 686 ? -3.926 -14.830 -4.690 1.00 95.00 686 GLU A N 1
ATOM 5378 C CA . GLU A 1 686 ? -4.062 -13.853 -3.602 1.00 95.00 686 GLU A CA 1
ATOM 5379 C C . GLU A 1 686 ? -5.368 -13.049 -3.725 1.00 95.00 686 GLU A C 1
ATOM 5381 O O . GLU A 1 686 ? -6.104 -12.897 -2.751 1.00 95.00 686 GLU A O 1
ATOM 5386 N N . THR A 1 687 ? -5.707 -12.579 -4.933 1.00 96.31 687 THR A N 1
ATOM 5387 C CA . THR A 1 687 ? -6.854 -11.674 -5.141 1.00 96.31 687 THR A CA 1
ATOM 5388 C C . THR A 1 687 ? -8.195 -12.373 -4.932 1.00 96.31 687 THR A C 1
ATOM 5390 O O . THR A 1 687 ? -9.070 -11.813 -4.269 1.00 96.31 687 THR A O 1
ATOM 5393 N N . PHE A 1 688 ? -8.375 -13.567 -5.510 1.00 97.31 688 PHE A N 1
ATOM 5394 C CA . PHE A 1 688 ? -9.683 -14.233 -5.569 1.00 97.31 688 PHE A CA 1
ATOM 5395 C C . PHE A 1 688 ? -9.801 -15.445 -4.647 1.00 97.31 688 PHE A C 1
ATOM 5397 O O . PHE A 1 688 ? -10.909 -15.772 -4.230 1.00 97.31 688 PHE A O 1
ATOM 5404 N N . LEU A 1 689 ? -8.686 -16.111 -4.332 1.00 95.94 689 LEU A N 1
ATOM 5405 C CA . LEU A 1 689 ? -8.685 -17.303 -3.482 1.00 95.94 689 LEU A CA 1
ATOM 5406 C C . LEU A 1 689 ? -8.151 -17.013 -2.074 1.00 95.94 689 LEU A C 1
ATOM 5408 O O . LEU A 1 689 ? -8.297 -17.872 -1.213 1.00 95.94 689 LEU A O 1
ATOM 5412 N N . ALA A 1 690 ? -7.556 -15.838 -1.828 1.00 94.88 690 ALA A N 1
ATOM 5413 C CA . ALA A 1 690 ? -6.825 -15.507 -0.602 1.00 94.88 690 ALA A CA 1
ATOM 5414 C C . ALA A 1 690 ? -5.774 -16.564 -0.231 1.00 94.88 690 ALA A C 1
ATOM 5416 O O . ALA A 1 690 ? -5.694 -16.998 0.914 1.00 94.88 690 ALA A O 1
ATOM 5417 N N . HIS A 1 691 ? -4.984 -17.008 -1.211 1.00 92.56 691 HIS A N 1
ATOM 5418 C CA . HIS A 1 691 ? -3.871 -17.928 -0.989 1.00 92.56 691 HIS A CA 1
ATOM 5419 C C . HIS A 1 691 ? -2.595 -17.400 -1.639 1.00 92.56 691 HIS A C 1
ATOM 5421 O O . HIS A 1 691 ? -2.524 -17.233 -2.860 1.00 92.56 691 HIS A O 1
ATOM 5427 N N . SER A 1 692 ? -1.555 -17.204 -0.829 1.00 87.44 692 SER A N 1
ATOM 5428 C CA . SER A 1 692 ? -0.210 -16.880 -1.300 1.00 87.44 692 SER A CA 1
ATOM 5429 C C . SER A 1 692 ? 0.463 -18.130 -1.872 1.00 87.44 692 SER A C 1
ATOM 5431 O O . SER A 1 692 ? 1.145 -18.880 -1.174 1.00 87.44 692 SER A O 1
ATOM 5433 N N . LEU A 1 693 ? 0.287 -18.367 -3.169 1.00 91.50 693 LEU A N 1
ATOM 5434 C CA . LEU A 1 693 ? 0.784 -19.578 -3.831 1.00 91.50 693 LEU A CA 1
ATOM 5435 C C . LEU A 1 693 ? 2.312 -19.588 -4.056 1.00 91.50 693 LEU A C 1
ATOM 5437 O O . LEU A 1 693 ? 2.860 -20.588 -4.512 1.00 91.50 693 LEU A O 1
ATOM 5441 N N . GLN A 1 694 ? 3.018 -18.508 -3.708 1.00 89.12 694 GLN A N 1
ATOM 5442 C CA . GLN A 1 694 ? 4.447 -18.326 -3.993 1.00 89.12 694 GLN A CA 1
ATOM 5443 C C . GLN A 1 694 ? 5.335 -19.414 -3.381 1.00 89.12 694 GLN A C 1
ATOM 5445 O O . GLN A 1 694 ? 6.271 -19.874 -4.032 1.00 89.12 694 GLN A O 1
ATOM 5450 N N . CYS A 1 695 ? 5.040 -19.856 -2.153 1.00 87.38 695 CYS A N 1
ATOM 5451 C CA . CYS A 1 695 ? 5.807 -20.920 -1.498 1.00 87.38 695 CYS A CA 1
ATOM 5452 C C . CYS A 1 695 ? 5.708 -22.248 -2.262 1.00 87.38 695 CYS A C 1
ATOM 5454 O O . CYS A 1 695 ? 6.705 -22.958 -2.374 1.00 87.38 695 CYS A O 1
ATOM 5456 N N . ALA A 1 696 ? 4.539 -22.530 -2.854 1.00 93.75 696 ALA A N 1
ATOM 5457 C CA . ALA A 1 696 ? 4.273 -23.743 -3.626 1.00 93.75 696 ALA A CA 1
ATOM 5458 C C . ALA A 1 696 ? 5.027 -23.795 -4.970 1.00 93.75 696 ALA A C 1
ATOM 5460 O O . ALA A 1 696 ? 4.953 -24.787 -5.687 1.00 93.75 696 ALA A O 1
ATOM 5461 N N . LYS A 1 697 ? 5.764 -22.739 -5.336 1.00 94.38 697 LYS A N 1
ATOM 5462 C CA . LYS A 1 697 ? 6.591 -22.708 -6.546 1.00 94.38 697 LYS A CA 1
ATOM 5463 C C . LYS A 1 697 ? 7.792 -23.654 -6.458 1.00 94.38 697 LYS A C 1
ATOM 5465 O O . LYS A 1 697 ? 8.118 -24.314 -7.443 1.00 94.38 697 LYS A O 1
ATOM 5470 N N . CYS A 1 698 ? 8.490 -23.661 -5.324 1.00 92.00 698 CYS A N 1
ATOM 5471 C CA . CYS A 1 698 ? 9.764 -24.373 -5.170 1.00 92.00 698 CYS A CA 1
ATOM 5472 C C . CYS A 1 698 ? 9.603 -25.698 -4.420 1.00 92.00 698 CYS A C 1
ATOM 5474 O O . CYS A 1 698 ? 10.326 -26.648 -4.702 1.00 92.00 698 CYS A O 1
ATOM 5476 N N . HIS A 1 699 ? 8.674 -25.751 -3.467 1.00 93.38 699 HIS A N 1
ATOM 5477 C CA . HIS A 1 699 ? 8.419 -26.903 -2.609 1.00 93.38 699 HIS A CA 1
ATOM 5478 C C . HIS A 1 699 ? 6.939 -26.952 -2.234 1.00 93.38 699 HIS A C 1
ATOM 5480 O O . HIS A 1 699 ? 6.246 -25.944 -2.336 1.00 93.38 699 HIS A O 1
ATOM 5486 N N . ASP A 1 700 ? 6.447 -28.088 -1.737 1.00 92.12 700 ASP A N 1
ATOM 5487 C CA . ASP A 1 700 ? 5.048 -28.167 -1.315 1.00 92.12 700 ASP A CA 1
ATOM 5488 C C . ASP A 1 700 ? 4.767 -27.193 -0.171 1.00 92.12 700 ASP A C 1
ATOM 5490 O O . ASP A 1 700 ? 5.624 -26.963 0.690 1.00 92.12 700 ASP A O 1
ATOM 5494 N N . HIS A 1 701 ? 3.574 -26.597 -0.154 1.00 91.81 701 HIS A N 1
ATOM 5495 C CA . HIS A 1 701 ? 3.278 -25.521 0.779 1.00 91.81 701 HIS A CA 1
ATOM 5496 C C . HIS A 1 701 ? 3.489 -25.973 2.232 1.00 91.81 701 HIS A C 1
ATOM 5498 O O . HIS A 1 701 ? 3.064 -27.056 2.649 1.00 91.81 701 HIS A O 1
ATOM 5504 N N . LYS A 1 702 ? 4.191 -25.149 3.021 1.00 85.06 702 LYS A N 1
ATOM 5505 C CA . LYS A 1 702 ? 4.692 -25.562 4.339 1.00 85.06 702 LYS A CA 1
ATOM 5506 C C . LYS A 1 702 ? 3.565 -25.904 5.309 1.00 85.06 702 LYS A C 1
ATOM 5508 O O . LYS A 1 702 ? 3.701 -26.874 6.047 1.00 85.06 702 LYS A O 1
ATOM 5513 N N . PHE A 1 703 ? 2.462 -25.161 5.276 1.00 85.62 703 PHE A N 1
ATOM 5514 C CA . PHE A 1 703 ? 1.388 -25.298 6.261 1.00 85.62 703 PHE A CA 1
ATOM 5515 C C . PHE A 1 703 ? 0.063 -25.744 5.633 1.00 85.62 703 PHE A C 1
ATOM 5517 O O . PHE A 1 703 ? -0.500 -26.752 6.037 1.00 85.62 703 PHE A O 1
ATOM 5524 N N . ASP A 1 704 ? -0.364 -25.075 4.567 1.00 91.00 704 ASP A N 1
ATOM 5525 C CA . ASP A 1 704 ? -1.584 -25.436 3.839 1.00 91.00 704 ASP A CA 1
ATOM 5526 C C . ASP A 1 704 ? -1.497 -26.713 2.978 1.00 91.00 704 ASP A C 1
ATOM 5528 O O . ASP A 1 704 ? -0.409 -27.103 2.533 1.00 91.00 704 ASP A O 1
ATOM 5532 N N . PRO A 1 705 ? -2.635 -27.377 2.691 1.00 93.31 705 PRO A N 1
ATOM 5533 C CA . PRO A 1 705 ? -2.735 -28.541 1.804 1.00 93.31 705 PRO A CA 1
ATOM 5534 C C . PRO A 1 705 ? -2.638 -28.183 0.312 1.00 93.31 705 PRO A C 1
ATOM 5536 O O . PRO A 1 705 ? -3.443 -28.629 -0.501 1.00 93.31 705 PRO A O 1
ATOM 5539 N N . VAL A 1 706 ? -1.624 -27.401 -0.062 1.00 95.31 706 VAL A N 1
ATOM 5540 C CA . VAL A 1 706 ? -1.374 -26.974 -1.446 1.00 95.31 706 VAL A CA 1
ATOM 5541 C C . VAL A 1 706 ? -0.048 -27.568 -1.940 1.00 95.31 706 VAL A C 1
ATOM 5543 O O . VAL A 1 706 ? 1.021 -27.058 -1.592 1.00 95.31 706 VAL A O 1
ATOM 5546 N N . PRO A 1 707 ? -0.070 -28.663 -2.720 1.00 95.56 707 PRO A N 1
ATOM 5547 C CA . PRO A 1 707 ? 1.143 -29.234 -3.290 1.00 95.56 707 PRO A CA 1
ATOM 5548 C C . PRO A 1 707 ? 1.709 -28.360 -4.414 1.00 95.56 707 PRO A C 1
ATOM 5550 O O . PRO A 1 707 ? 0.997 -27.618 -5.092 1.00 95.56 707 PRO A O 1
ATOM 5553 N N . THR A 1 708 ? 2.997 -28.541 -4.693 1.00 96.69 708 THR A N 1
ATOM 5554 C CA . THR A 1 708 ? 3.716 -27.906 -5.812 1.00 96.69 708 THR A CA 1
ATOM 5555 C C . THR A 1 708 ? 3.036 -28.192 -7.151 1.00 96.69 708 THR A C 1
ATOM 5557 O O . THR A 1 708 ? 2.993 -27.365 -8.062 1.00 96.69 708 THR A O 1
ATOM 5560 N N . ARG A 1 709 ? 2.452 -29.385 -7.277 1.00 96.38 709 ARG A N 1
ATOM 5561 C CA . ARG A 1 709 ? 1.708 -29.804 -8.461 1.00 96.38 709 ARG A CA 1
ATOM 5562 C C . ARG A 1 709 ? 0.483 -28.925 -8.727 1.00 96.38 709 ARG A C 1
ATOM 5564 O O . ARG A 1 709 ? 0.243 -28.616 -9.893 1.00 96.38 709 ARG A O 1
ATOM 5571 N N . ASP A 1 710 ? -0.235 -28.469 -7.701 1.00 97.00 710 ASP A N 1
ATOM 5572 C CA . ASP A 1 710 ? -1.386 -27.567 -7.867 1.00 97.00 710 ASP A CA 1
ATOM 5573 C C . ASP A 1 710 ? -0.939 -26.200 -8.390 1.00 97.00 710 ASP A C 1
ATOM 5575 O O . ASP A 1 710 ? -1.547 -25.669 -9.320 1.00 97.00 710 ASP A O 1
ATOM 5579 N N . TYR A 1 711 ? 0.179 -25.672 -7.874 1.00 97.62 711 TYR A N 1
ATOM 5580 C CA . TYR A 1 711 ? 0.777 -24.423 -8.354 1.00 97.62 711 TYR A CA 1
ATOM 5581 C C . TYR A 1 711 ? 1.030 -24.460 -9.864 1.00 97.62 711 TYR A C 1
ATOM 5583 O O . TYR A 1 711 ? 0.542 -23.607 -10.611 1.00 97.62 711 TYR A O 1
ATOM 5591 N N . TYR A 1 712 ? 1.749 -25.481 -10.340 1.00 97.62 712 TYR A N 1
ATOM 5592 C CA . TYR A 1 712 ? 2.052 -25.608 -11.767 1.00 97.62 712 TYR A CA 1
ATOM 5593 C C . TYR A 1 712 ? 0.830 -26.016 -12.601 1.00 97.62 712 TYR A C 1
ATOM 5595 O O . TYR A 1 712 ? 0.773 -25.675 -13.783 1.00 97.62 712 TYR A O 1
ATOM 5603 N N . SER A 1 713 ? -0.169 -26.680 -12.013 1.00 96.69 713 SER A N 1
ATOM 5604 C CA . SER A 1 713 ? -1.441 -26.981 -12.687 1.00 96.69 713 SER A CA 1
ATOM 5605 C C . SER A 1 713 ? -2.264 -25.712 -12.929 1.00 96.69 713 SER A C 1
ATOM 5607 O O . SER A 1 713 ? -2.798 -25.529 -14.026 1.00 96.69 713 SER A O 1
ATOM 5609 N N . ILE A 1 714 ? -2.289 -24.781 -11.969 1.00 97.50 714 ILE A N 1
ATOM 5610 C CA . ILE A 1 714 ? -2.873 -23.447 -12.168 1.00 97.50 714 ILE A CA 1
ATOM 5611 C C . ILE A 1 714 ? -2.028 -22.650 -13.166 1.00 97.50 714 ILE A C 1
ATOM 5613 O O . ILE A 1 714 ? -2.560 -22.056 -14.102 1.00 97.50 714 ILE A O 1
ATOM 5617 N N . GLN A 1 715 ? -0.700 -22.682 -13.055 1.00 97.19 715 GLN A N 1
ATOM 5618 C CA . GLN A 1 715 ? 0.175 -21.998 -14.010 1.00 97.19 715 GLN A CA 1
ATOM 5619 C C . GLN A 1 715 ? -0.017 -22.516 -15.451 1.00 97.19 715 GLN A C 1
ATOM 5621 O O . GLN A 1 715 ? 0.055 -21.741 -16.409 1.00 97.19 715 GLN A O 1
ATOM 5626 N N . ALA A 1 716 ? -0.326 -23.805 -15.630 1.00 96.25 716 ALA A N 1
ATOM 5627 C CA . ALA A 1 716 ? -0.651 -24.404 -16.924 1.00 96.25 716 ALA A CA 1
ATOM 5628 C C . ALA A 1 716 ? -1.939 -23.836 -17.552 1.00 96.25 716 ALA A C 1
ATOM 5630 O O . ALA A 1 716 ? -2.091 -23.888 -18.772 1.00 96.25 716 ALA A O 1
ATOM 5631 N N . ILE A 1 717 ? -2.848 -23.237 -16.777 1.00 96.69 717 ILE A N 1
ATOM 5632 C CA . ILE A 1 717 ? -3.993 -22.487 -17.321 1.00 96.69 717 ILE A CA 1
ATOM 5633 C C . ILE A 1 717 ? -3.510 -21.225 -18.039 1.00 96.69 717 ILE A C 1
ATOM 5635 O O . ILE A 1 717 ? -3.990 -20.910 -19.127 1.00 96.69 717 ILE A O 1
ATOM 5639 N N . PHE A 1 718 ? -2.530 -20.526 -17.461 1.00 96.50 718 PHE A N 1
ATOM 5640 C CA . PHE A 1 718 ? -2.020 -19.252 -17.974 1.00 96.50 718 PHE A CA 1
ATOM 5641 C C . PHE A 1 718 ? -0.839 -19.389 -18.938 1.00 96.50 718 PHE A C 1
ATOM 5643 O O . PHE A 1 718 ? -0.436 -18.404 -19.559 1.00 96.50 718 PHE A O 1
ATOM 5650 N N . ASN A 1 719 ? -0.281 -20.589 -19.116 1.00 93.81 719 ASN A N 1
ATOM 5651 C CA . ASN A 1 719 ? 0.885 -20.786 -19.977 1.00 93.81 719 ASN A CA 1
ATOM 5652 C C . ASN A 1 719 ? 0.607 -20.520 -21.469 1.00 93.81 719 ASN A C 1
ATOM 5654 O O . ASN A 1 719 ? 1.542 -20.250 -22.225 1.00 93.81 719 ASN A O 1
ATOM 5658 N N . THR A 1 720 ? -0.666 -20.494 -21.872 1.00 92.88 720 THR A N 1
ATOM 5659 C CA . THR A 1 720 ? -1.129 -20.079 -23.205 1.00 92.88 720 THR A CA 1
ATOM 5660 C C . THR A 1 720 ? -1.462 -18.590 -23.295 1.00 92.88 720 THR A C 1
ATOM 5662 O O . THR A 1 720 ? -1.678 -18.083 -24.393 1.00 92.88 720 THR A O 1
ATOM 5665 N N . THR A 1 721 ? -1.462 -17.858 -22.180 1.00 95.06 721 THR A N 1
ATOM 5666 C CA . THR A 1 721 ? -1.759 -16.422 -22.129 1.00 95.06 721 THR A CA 1
ATOM 5667 C C . THR A 1 721 ? -0.566 -15.603 -22.602 1.00 95.06 721 THR A C 1
ATOM 5669 O O . THR A 1 721 ? 0.526 -15.684 -22.032 1.00 95.06 721 THR A O 1
ATOM 5672 N N . GLN A 1 722 ? -0.774 -14.772 -23.618 1.00 94.25 722 GLN A N 1
ATOM 5673 C CA . GLN A 1 722 ? 0.245 -13.929 -24.234 1.00 94.25 722 GLN A CA 1
ATOM 5674 C C . GLN A 1 722 ? -0.092 -12.444 -24.074 1.00 94.25 722 GLN A C 1
ATOM 5676 O O . GLN A 1 722 ? -1.235 -12.024 -24.251 1.00 94.25 722 GLN A O 1
ATOM 5681 N N . LEU A 1 723 ? 0.927 -11.633 -23.785 1.00 95.06 723 LEU A N 1
ATOM 5682 C CA . LEU A 1 723 ? 0.801 -10.183 -23.632 1.00 95.06 723 LEU A CA 1
ATOM 5683 C C . LEU A 1 723 ? 0.509 -9.506 -24.982 1.00 95.06 723 LEU A C 1
ATOM 5685 O O . LEU A 1 723 ? 1.241 -9.722 -25.952 1.00 95.06 723 LEU A O 1
ATOM 5689 N N . ALA A 1 724 ? -0.511 -8.645 -25.045 1.00 94.56 724 ALA A N 1
ATOM 5690 C CA . ALA A 1 724 ? -0.794 -7.839 -26.232 1.00 94.56 724 ALA A CA 1
ATOM 5691 C C . ALA A 1 724 ? -1.539 -6.537 -25.915 1.00 94.56 724 ALA A C 1
ATOM 5693 O O . ALA A 1 724 ? -2.280 -6.407 -24.955 1.00 94.56 724 ALA A O 1
ATOM 5694 N N . GLU A 1 725 ? -1.392 -5.550 -26.772 1.00 94.69 725 GLU A N 1
ATOM 5695 C CA . GLU A 1 725 ? -2.321 -4.443 -26.882 1.00 94.69 725 GLU A CA 1
ATOM 5696 C C . GLU A 1 725 ? -3.258 -4.736 -28.044 1.00 94.69 725 GLU A C 1
ATOM 5698 O O . GLU A 1 725 ? -2.828 -4.909 -29.194 1.00 94.69 725 GLU A O 1
ATOM 5703 N N . ARG A 1 726 ? -4.539 -4.888 -27.713 1.00 95.19 726 ARG A N 1
ATOM 5704 C CA . ARG A 1 726 ? -5.576 -5.325 -28.648 1.00 95.19 726 ARG A CA 1
ATOM 5705 C C . ARG A 1 726 ? -6.417 -4.140 -29.073 1.00 95.19 726 ARG A C 1
ATOM 5707 O O . ARG A 1 726 ? -6.706 -3.280 -28.253 1.00 95.19 726 ARG A O 1
ATOM 5714 N N . GLN A 1 727 ? -6.794 -4.105 -30.350 1.00 95.62 727 GLN A N 1
ATOM 5715 C CA . GLN A 1 727 ? -7.756 -3.125 -30.848 1.00 95.62 727 GLN A CA 1
ATOM 5716 C C . GLN A 1 727 ? -9.056 -3.278 -30.051 1.00 95.62 727 GLN A C 1
ATOM 5718 O O . GLN A 1 727 ? -9.618 -4.374 -30.005 1.00 95.62 727 GLN A O 1
ATOM 5723 N N . ALA A 1 728 ? -9.492 -2.195 -29.426 1.00 96.19 728 ALA A N 1
ATOM 5724 C CA . ALA A 1 728 ? -10.704 -2.116 -28.632 1.00 96.19 728 ALA A CA 1
ATOM 5725 C C . ALA A 1 728 ? -11.243 -0.696 -28.790 1.00 96.19 728 ALA A C 1
ATOM 5727 O O . ALA A 1 728 ? -10.667 0.245 -28.241 1.00 96.19 728 ALA A O 1
ATOM 5728 N N . ASP A 1 729 ? -12.309 -0.548 -29.572 1.00 96.00 729 ASP A N 1
ATOM 5729 C CA . ASP A 1 729 ? -12.902 0.759 -29.849 1.00 96.00 729 ASP A CA 1
ATOM 5730 C C . ASP A 1 729 ? -13.305 1.463 -28.547 1.00 96.00 729 ASP A C 1
ATOM 5732 O O . ASP A 1 729 ? -13.580 0.812 -27.532 1.00 96.00 729 ASP A O 1
ATOM 5736 N N . PHE A 1 730 ? -13.284 2.796 -28.561 1.00 96.38 730 PHE A N 1
ATOM 5737 C CA . PHE A 1 730 ? -13.739 3.564 -27.411 1.00 96.38 730 PHE A CA 1
ATOM 5738 C C . PHE A 1 730 ? -15.245 3.391 -27.227 1.00 96.38 730 PHE A C 1
ATOM 5740 O O . PHE A 1 730 ? -16.013 3.476 -28.190 1.00 96.38 730 PHE A O 1
ATOM 5747 N N . LEU A 1 731 ? -15.674 3.162 -25.991 1.00 94.88 731 LEU A N 1
ATOM 5748 C CA . LEU A 1 731 ? -17.091 3.167 -25.655 1.00 94.88 731 LEU A CA 1
ATOM 5749 C C . LEU A 1 731 ? -17.626 4.606 -25.645 1.00 94.88 731 LEU A C 1
ATOM 5751 O O . LEU A 1 731 ? -16.892 5.523 -25.282 1.00 94.88 731 LEU A O 1
ATOM 5755 N N . PRO A 1 732 ? -18.925 4.822 -25.925 1.00 93.69 732 PRO A N 1
ATOM 5756 C CA . PRO A 1 732 ? -19.539 6.151 -25.825 1.00 93.69 732 PRO A CA 1
ATOM 5757 C C . PRO A 1 732 ? -19.434 6.801 -24.436 1.00 93.69 732 PRO A C 1
ATOM 5759 O O . PRO A 1 732 ? -19.550 8.014 -24.323 1.00 93.69 732 PRO A O 1
ATOM 5762 N N . LEU A 1 733 ? -19.254 5.990 -23.388 1.00 91.81 733 LEU A N 1
ATOM 5763 C CA . LEU A 1 733 ? -19.132 6.418 -21.991 1.00 91.81 733 LEU A CA 1
ATOM 5764 C C . LEU A 1 733 ? -17.675 6.652 -21.554 1.00 91.81 733 LEU A C 1
ATOM 5766 O O . LEU A 1 733 ? -17.448 7.033 -20.409 1.00 91.81 733 LEU A O 1
ATOM 5770 N N . GLU A 1 734 ? -16.680 6.359 -22.400 1.00 94.38 734 GLU A N 1
ATOM 5771 C CA . GLU A 1 734 ? -15.279 6.619 -22.059 1.00 94.38 734 GLU A CA 1
ATOM 5772 C C . GLU A 1 734 ? -14.959 8.105 -22.216 1.00 94.38 734 GLU A C 1
ATOM 5774 O O . GLU A 1 734 ? -15.165 8.690 -23.279 1.00 94.38 734 GLU A O 1
ATOM 5779 N N . ASN A 1 735 ? -14.420 8.692 -21.149 1.00 94.94 735 ASN A N 1
ATOM 5780 C CA . ASN A 1 735 ? -13.959 10.069 -21.142 1.00 94.94 735 ASN A CA 1
ATOM 5781 C C . ASN A 1 735 ? -12.667 10.188 -21.975 1.00 94.94 735 ASN A C 1
ATOM 5783 O O . ASN A 1 735 ? -11.695 9.474 -21.732 1.00 94.94 735 ASN A O 1
ATOM 5787 N N . GLN A 1 736 ? -12.676 11.067 -22.978 1.00 95.06 736 GLN A N 1
ATOM 5788 C CA . GLN A 1 736 ? -11.536 11.339 -23.865 1.00 95.06 736 GLN A CA 1
ATOM 5789 C C . GLN A 1 736 ? -10.970 12.754 -23.668 1.00 95.06 736 GLN A C 1
ATOM 5791 O O . GLN A 1 736 ? -10.135 13.204 -24.455 1.00 95.06 736 GLN A O 1
ATOM 5796 N N . ASP A 1 737 ? -11.395 13.457 -22.622 1.00 91.56 737 ASP A N 1
ATOM 5797 C CA . ASP A 1 737 ? -10.814 14.739 -22.243 1.00 91.56 737 ASP A CA 1
ATOM 5798 C C . ASP A 1 737 ? -9.328 14.549 -21.910 1.00 91.56 737 ASP A C 1
ATOM 5800 O O . ASP A 1 737 ? -8.919 13.534 -21.333 1.00 91.56 737 ASP A O 1
ATOM 5804 N N . GLY A 1 738 ? -8.493 15.506 -22.320 1.00 91.50 738 GLY A N 1
ATOM 5805 C CA . GLY A 1 738 ? -7.036 15.415 -22.217 1.00 91.50 738 GLY A CA 1
ATOM 5806 C C . GLY A 1 738 ? -6.352 14.813 -23.451 1.00 91.50 738 GLY A C 1
ATOM 5807 O O . GLY A 1 738 ? -5.122 14.808 -23.519 1.00 91.50 738 GLY A O 1
ATOM 5808 N N . PHE A 1 739 ? -7.091 14.326 -24.458 1.00 96.06 739 PHE A N 1
ATOM 5809 C CA . PHE A 1 739 ? -6.495 13.816 -25.705 1.00 96.06 739 PHE A CA 1
ATOM 5810 C C . PHE A 1 739 ? -5.762 14.906 -26.499 1.00 96.06 739 PHE A C 1
ATOM 5812 O O . PHE A 1 739 ? -4.818 14.616 -27.235 1.00 96.06 739 PHE A O 1
ATOM 5819 N N . GLU A 1 740 ? -6.118 16.175 -26.305 1.00 93.88 740 GLU A N 1
ATOM 5820 C CA . GLU A 1 740 ? -5.411 17.313 -26.888 1.00 93.88 740 GLU A CA 1
ATOM 5821 C C . GLU A 1 740 ? -3.936 17.400 -26.460 1.00 93.88 740 GLU A C 1
ATOM 5823 O O . GLU A 1 740 ? -3.138 18.043 -27.149 1.00 93.88 740 GLU A O 1
ATOM 5828 N N . GLU A 1 741 ? -3.542 16.735 -25.366 1.00 93.44 741 GLU A N 1
ATOM 5829 C CA . GLU A 1 741 ? -2.150 16.652 -24.915 1.00 93.44 741 GLU A CA 1
ATOM 5830 C C . GLU A 1 741 ? -1.251 15.835 -25.848 1.00 93.44 741 GLU A C 1
ATOM 5832 O O . GLU A 1 741 ? -0.023 15.958 -25.767 1.00 93.44 741 GLU A O 1
ATOM 5837 N N . GLU A 1 742 ? -1.821 15.057 -26.776 1.00 96.25 742 GLU A N 1
ATOM 5838 C CA . GLU A 1 742 ? -1.067 14.380 -27.837 1.00 96.25 742 GLU A CA 1
ATOM 5839 C C . GLU A 1 742 ? -0.143 15.363 -28.580 1.00 96.25 742 GLU A C 1
ATOM 5841 O O . GLU A 1 742 ? 1.007 15.031 -28.876 1.00 96.25 742 GLU A O 1
ATOM 5846 N N . ARG A 1 743 ? -0.565 16.628 -28.739 1.00 96.56 743 ARG A N 1
ATOM 5847 C CA . ARG A 1 743 ? 0.230 17.696 -29.373 1.00 96.56 743 ARG A CA 1
ATOM 5848 C C . ARG A 1 743 ? 1.587 17.941 -28.709 1.00 96.56 743 ARG A C 1
ATOM 5850 O O . ARG A 1 743 ? 2.536 18.372 -29.365 1.00 96.56 743 ARG A O 1
ATOM 5857 N N . PHE A 1 744 ? 1.708 17.709 -27.399 1.00 95.88 744 PHE A N 1
ATOM 5858 C CA . PHE A 1 744 ? 2.984 17.858 -26.696 1.00 95.88 744 PHE A CA 1
ATOM 5859 C C . PHE A 1 744 ? 3.931 16.702 -27.032 1.00 95.88 744 PHE A C 1
ATOM 5861 O O . PHE A 1 744 ? 5.134 16.927 -27.188 1.00 95.88 744 PHE A O 1
ATOM 5868 N N . LEU A 1 745 ? 3.395 15.490 -27.221 1.00 95.38 745 LEU A N 1
ATOM 5869 C CA . LEU A 1 745 ? 4.166 14.345 -27.706 1.00 95.38 745 LEU A CA 1
ATOM 5870 C C . LEU A 1 745 ? 4.616 14.552 -29.155 1.00 95.38 745 LEU A C 1
ATOM 5872 O O . LEU A 1 745 ? 5.761 14.246 -29.483 1.00 95.38 745 LEU A O 1
ATOM 5876 N N . GLU A 1 746 ? 3.764 15.128 -30.006 1.00 97.69 746 GLU A N 1
ATOM 5877 C CA . GLU A 1 746 ? 4.111 15.483 -31.389 1.00 97.69 746 GLU A CA 1
ATOM 5878 C C . GLU A 1 746 ? 5.257 16.503 -31.449 1.00 97.69 746 GLU A C 1
ATOM 5880 O O . GLU A 1 746 ? 6.221 16.310 -32.196 1.00 97.69 746 GLU A O 1
ATOM 5885 N N . LYS A 1 747 ? 5.211 17.553 -30.612 1.00 96.94 747 LYS A N 1
ATOM 5886 C CA . LYS A 1 747 ? 6.305 18.533 -30.481 1.00 96.94 747 LYS A CA 1
ATOM 5887 C C . LYS A 1 747 ? 7.614 17.863 -30.038 1.00 96.94 747 LYS A C 1
ATOM 5889 O O . LYS A 1 747 ? 8.664 18.131 -30.626 1.00 96.94 747 LYS A O 1
ATOM 5894 N N . MET A 1 748 ? 7.564 16.959 -29.052 1.00 95.25 748 MET A N 1
ATOM 5895 C CA . MET A 1 748 ? 8.736 16.178 -28.623 1.00 95.25 748 MET A CA 1
ATOM 5896 C C . MET A 1 748 ? 9.271 15.275 -29.739 1.00 95.25 748 MET A C 1
ATOM 5898 O O . MET A 1 748 ? 10.481 15.235 -29.982 1.00 95.25 748 MET A O 1
ATOM 5902 N N . GLU A 1 749 ? 8.387 14.571 -30.449 1.00 96.25 749 GLU A N 1
ATOM 5903 C CA . GLU A 1 749 ? 8.759 13.718 -31.576 1.00 96.25 749 GLU A CA 1
ATOM 5904 C C . GLU A 1 749 ? 9.477 14.529 -32.661 1.00 96.25 749 GLU A C 1
ATOM 5906 O O . GLU A 1 749 ? 10.538 14.119 -33.149 1.00 96.25 749 GLU A O 1
ATOM 5911 N N . GLN A 1 750 ? 8.927 15.693 -33.014 1.00 97.00 750 GLN A N 1
ATOM 5912 C CA . GLN A 1 750 ? 9.527 16.607 -33.974 1.00 97.00 750 GLN A CA 1
ATOM 5913 C C . GLN A 1 750 ? 10.923 17.055 -33.520 1.00 97.00 750 GLN A C 1
ATOM 5915 O O . GLN A 1 750 ? 11.874 16.913 -34.292 1.00 97.00 750 GLN A O 1
ATOM 5920 N N . GLY A 1 751 ? 11.080 17.493 -32.267 1.00 95.25 751 GLY A N 1
ATOM 5921 C CA . GLY A 1 751 ? 12.374 17.918 -31.721 1.00 95.25 751 GLY A CA 1
ATOM 5922 C C . GLY A 1 751 ? 13.447 16.820 -31.773 1.00 95.25 751 GLY A C 1
ATOM 5923 O O . GLY A 1 751 ? 14.600 17.071 -32.149 1.00 95.25 751 GLY A O 1
ATOM 5924 N N . TYR A 1 752 ? 13.080 15.566 -31.488 1.00 95.00 752 TYR A N 1
ATOM 5925 C CA . TYR A 1 752 ? 14.000 14.433 -31.632 1.00 95.00 752 TYR A CA 1
ATOM 5926 C C . TYR A 1 752 ? 14.342 14.131 -33.098 1.00 95.00 752 TYR A C 1
ATOM 5928 O O . TYR A 1 752 ? 15.504 13.858 -33.414 1.00 95.00 752 TYR A O 1
ATOM 5936 N N . ARG A 1 753 ? 13.368 14.196 -34.015 1.00 95.00 753 ARG A N 1
ATOM 5937 C CA . ARG A 1 753 ? 13.608 13.990 -35.456 1.00 95.00 753 ARG A CA 1
ATOM 5938 C C . ARG A 1 753 ? 14.516 15.071 -36.044 1.00 95.00 753 ARG A C 1
ATOM 5940 O O . ARG A 1 753 ? 15.415 14.739 -36.817 1.00 95.00 753 ARG A O 1
ATOM 5947 N N . GLU A 1 754 ? 14.325 16.328 -35.657 1.00 94.81 754 GLU A N 1
ATOM 5948 C CA . GLU A 1 754 ? 15.183 17.454 -36.045 1.00 94.81 754 GLU A CA 1
ATOM 5949 C C . GLU A 1 754 ? 16.610 17.277 -35.513 1.00 94.81 754 GLU A C 1
ATOM 5951 O O . GLU A 1 754 ? 17.572 17.408 -36.274 1.00 94.81 754 GLU A O 1
ATOM 5956 N N . SER A 1 755 ? 16.753 16.864 -34.249 1.00 93.56 755 SER A N 1
ATOM 5957 C CA . SER A 1 755 ? 18.054 16.538 -33.651 1.00 93.56 755 SER A CA 1
ATOM 5958 C C . SER A 1 755 ? 18.784 15.441 -34.435 1.00 93.56 755 SER A C 1
ATOM 5960 O O . SER A 1 755 ? 19.964 15.584 -34.762 1.00 93.56 755 SER A O 1
ATOM 5962 N N . LEU A 1 756 ? 18.087 14.360 -34.804 1.00 93.31 756 LEU A N 1
ATOM 5963 C CA . LEU A 1 756 ? 18.669 13.289 -35.619 1.00 93.31 756 LEU A CA 1
ATOM 5964 C C . LEU A 1 756 ? 19.023 13.757 -37.035 1.00 93.31 756 LEU A C 1
ATOM 5966 O O . LEU A 1 756 ? 20.066 13.363 -37.550 1.00 93.31 756 LEU A O 1
ATOM 5970 N N . ALA A 1 757 ? 18.204 14.606 -37.660 1.00 91.00 757 ALA A N 1
ATOM 5971 C CA . ALA A 1 757 ? 18.494 15.163 -38.981 1.00 91.00 757 ALA A CA 1
ATOM 5972 C C . ALA A 1 757 ? 19.737 16.073 -38.968 1.00 91.00 757 ALA A C 1
ATOM 5974 O O . ALA A 1 757 ? 20.564 15.999 -39.881 1.00 91.00 757 ALA A O 1
ATOM 5975 N N . ALA A 1 758 ? 19.906 16.886 -37.921 1.00 92.94 758 ALA A N 1
ATOM 5976 C CA . ALA A 1 758 ? 21.090 17.721 -37.733 1.00 92.94 758 ALA A CA 1
ATOM 5977 C C . ALA A 1 758 ? 22.359 16.870 -37.551 1.00 92.94 758 ALA A C 1
ATOM 5979 O O . ALA A 1 758 ? 23.364 17.098 -38.226 1.00 92.94 758 ALA A O 1
ATOM 5980 N N . LEU A 1 759 ? 22.298 15.840 -36.700 1.00 93.81 759 LEU A N 1
ATOM 5981 C CA . LEU A 1 759 ? 23.400 14.897 -36.473 1.00 93.81 759 LEU A CA 1
ATOM 5982 C C . LEU A 1 759 ? 23.762 14.108 -37.738 1.00 93.81 759 LEU A C 1
ATOM 5984 O O . LEU A 1 759 ? 24.934 13.898 -38.039 1.00 93.81 759 LEU A O 1
ATOM 5988 N N . GLU A 1 760 ? 22.762 13.713 -38.516 1.00 91.06 760 GLU A N 1
ATOM 5989 C CA . GLU A 1 760 ? 22.953 13.044 -39.798 1.00 91.06 760 GLU A CA 1
ATOM 5990 C C . GLU A 1 760 ? 23.691 13.946 -40.804 1.00 91.06 760 GLU A C 1
ATOM 5992 O O . GLU A 1 760 ? 24.605 13.488 -41.488 1.00 91.06 760 GLU A O 1
ATOM 5997 N N . SER A 1 761 ? 23.372 15.246 -40.849 1.00 90.75 761 SER A N 1
ATOM 5998 C CA . SER A 1 761 ? 24.110 16.225 -41.662 1.00 90.75 761 SER A CA 1
ATOM 5999 C C . SER A 1 761 ? 25.591 16.306 -41.267 1.00 90.75 761 SER A C 1
ATOM 6001 O O . SER A 1 761 ? 26.465 16.300 -42.138 1.00 90.75 761 SER A O 1
ATOM 6003 N N . VAL A 1 762 ? 25.881 16.295 -39.958 1.00 93.75 762 VAL A N 1
ATOM 6004 C CA . VAL A 1 762 ? 27.256 16.266 -39.431 1.00 93.75 762 VAL A CA 1
ATOM 6005 C C . VAL A 1 762 ? 27.992 15.003 -39.884 1.00 93.75 762 VAL A C 1
ATOM 6007 O O . VAL A 1 762 ? 29.110 15.110 -40.381 1.00 93.75 762 VAL A O 1
ATOM 6010 N N . LEU A 1 763 ? 27.373 13.819 -39.797 1.00 92.94 763 LEU A N 1
ATOM 6011 C CA . LEU A 1 763 ? 28.003 12.577 -40.271 1.00 92.94 763 LEU A CA 1
ATOM 6012 C C . LEU A 1 763 ? 28.338 12.636 -41.759 1.00 92.94 763 LEU A C 1
ATOM 6014 O O . LEU A 1 763 ? 29.427 12.232 -42.157 1.00 92.94 763 LEU A O 1
ATOM 6018 N N . GLN A 1 764 ? 27.420 13.136 -42.590 1.00 90.50 764 GLN A N 1
ATOM 6019 C CA . GLN A 1 764 ? 27.661 13.234 -44.030 1.00 90.50 764 GLN A CA 1
ATOM 6020 C C . GLN A 1 764 ? 28.808 14.194 -44.352 1.00 90.50 764 GLN A C 1
ATOM 6022 O O . GLN A 1 764 ? 29.631 13.885 -45.214 1.00 90.50 764 GLN A O 1
ATOM 6027 N N . HIS A 1 765 ? 28.886 15.329 -43.654 1.00 92.69 765 HIS A N 1
ATOM 6028 C CA . HIS A 1 765 ? 30.005 16.259 -43.786 1.00 92.69 765 HIS A CA 1
ATOM 6029 C C . HIS A 1 765 ? 31.331 15.596 -43.377 1.00 92.69 765 HIS A C 1
ATOM 6031 O O . HIS A 1 765 ? 32.280 15.568 -44.162 1.00 92.69 765 HIS A O 1
ATOM 6037 N N . ASN A 1 766 ? 31.358 14.971 -42.198 1.00 95.62 766 ASN A N 1
ATOM 6038 C CA . ASN A 1 766 ? 32.535 14.290 -41.663 1.00 95.62 766 ASN A CA 1
ATOM 6039 C C . ASN A 1 766 ? 32.983 13.105 -42.531 1.00 95.62 766 ASN A C 1
ATOM 6041 O O . ASN A 1 766 ? 34.177 12.843 -42.638 1.00 95.62 766 ASN A O 1
ATOM 6045 N N . ALA A 1 767 ? 32.061 12.395 -43.185 1.00 94.19 767 ALA A N 1
ATOM 6046 C CA . ALA A 1 767 ? 32.404 11.322 -44.117 1.00 94.19 767 ALA A CA 1
ATOM 6047 C C . ALA A 1 767 ? 33.173 11.823 -45.338 1.00 94.19 767 ALA A C 1
ATOM 6049 O O . ALA A 1 767 ? 34.106 11.154 -45.777 1.00 94.19 767 ALA A O 1
ATOM 6050 N N . LEU A 1 768 ? 32.795 12.976 -45.899 1.00 94.12 768 LEU A N 1
ATOM 6051 C CA . LEU A 1 768 ? 33.526 13.547 -47.030 1.00 94.12 768 LEU A CA 1
ATOM 6052 C C . LEU A 1 768 ? 34.938 13.953 -46.607 1.00 94.12 768 LEU A C 1
ATOM 6054 O O . LEU A 1 768 ? 35.885 13.563 -47.285 1.00 94.12 768 LEU A O 1
ATOM 6058 N N . ALA A 1 769 ? 35.067 14.620 -45.456 1.00 95.06 769 ALA A N 1
ATOM 6059 C CA . ALA A 1 769 ? 36.361 14.967 -44.872 1.00 95.06 769 ALA A CA 1
ATOM 6060 C C . ALA A 1 769 ? 37.221 13.723 -44.584 1.00 95.06 769 ALA A C 1
ATOM 6062 O O . ALA A 1 769 ? 38.414 13.715 -44.867 1.00 95.06 769 ALA A O 1
ATOM 6063 N N . TRP A 1 770 ? 36.611 12.639 -44.096 1.00 96.12 770 TRP A N 1
ATOM 6064 C CA . TRP A 1 770 ? 37.298 11.366 -43.884 1.00 96.12 770 TRP A CA 1
ATOM 6065 C C . TRP A 1 770 ? 37.821 10.768 -45.192 1.00 96.12 770 TRP A C 1
ATOM 6067 O O . TRP A 1 770 ? 38.971 10.347 -45.247 1.00 96.12 770 TRP A O 1
ATOM 6077 N N . PHE A 1 771 ? 37.016 10.761 -46.260 1.00 95.31 771 PHE A N 1
ATOM 6078 C CA . PHE A 1 771 ? 37.483 10.290 -47.567 1.00 95.31 771 PHE A CA 1
ATOM 6079 C C . PHE A 1 771 ? 38.645 11.135 -48.096 1.00 95.31 771 PHE A C 1
ATOM 6081 O O . PHE A 1 771 ? 39.560 10.582 -48.699 1.00 95.31 771 PHE A O 1
ATOM 6088 N N . ASP A 1 772 ? 38.603 12.453 -47.893 1.00 93.88 772 ASP A N 1
ATOM 6089 C CA . ASP A 1 772 ? 39.685 13.351 -48.296 1.00 93.88 772 ASP A CA 1
ATOM 6090 C C . ASP A 1 772 ? 40.978 13.062 -47.523 1.00 93.88 772 ASP A C 1
ATOM 6092 O O . ASP A 1 772 ? 42.013 12.849 -48.152 1.00 93.88 772 ASP A O 1
ATOM 6096 N N . ALA A 1 773 ? 40.906 12.891 -46.201 1.00 93.38 773 ALA A N 1
ATOM 6097 C CA . ALA A 1 773 ? 42.055 12.491 -45.385 1.00 93.38 773 ALA A CA 1
ATOM 6098 C C . ALA A 1 773 ? 42.638 11.128 -45.814 1.00 93.38 773 ALA A C 1
ATOM 6100 O O . ALA A 1 773 ? 43.845 10.982 -45.991 1.00 93.38 773 ALA A O 1
ATOM 6101 N N . GLN A 1 774 ? 41.786 10.130 -46.077 1.00 92.75 774 GLN A N 1
ATOM 6102 C CA . GLN A 1 774 ? 42.246 8.819 -46.552 1.00 92.75 774 GLN A CA 1
ATOM 6103 C C . GLN A 1 774 ? 42.922 8.888 -47.934 1.00 92.75 774 GLN A C 1
ATOM 6105 O O . GLN A 1 774 ? 43.842 8.119 -48.208 1.00 92.75 774 GLN A O 1
ATOM 6110 N N . LEU A 1 775 ? 42.505 9.805 -48.816 1.00 91.81 775 LEU A N 1
ATOM 6111 C CA . LEU A 1 775 ? 43.155 10.022 -50.117 1.00 91.81 775 LEU A CA 1
ATOM 6112 C C . LEU A 1 775 ? 44.531 10.691 -50.000 1.00 91.81 775 LEU A C 1
ATOM 6114 O O . LEU A 1 775 ? 45.396 10.454 -50.854 1.00 91.81 775 LEU A O 1
ATOM 6118 N N . GLU A 1 776 ? 44.724 11.532 -48.985 1.00 90.38 776 GLU A N 1
ATOM 6119 C CA . GLU A 1 776 ? 46.012 12.159 -48.679 1.00 90.38 776 GLU A CA 1
ATOM 6120 C C . GLU A 1 776 ? 47.013 11.127 -48.146 1.00 90.38 776 GLU A C 1
ATOM 6122 O O . GLU A 1 776 ? 48.139 11.064 -48.644 1.00 90.38 776 GLU A O 1
ATOM 6127 N N . GLU A 1 777 ? 46.576 10.261 -47.228 1.00 88.81 777 GLU A N 1
ATOM 6128 C CA . GLU A 1 777 ? 47.410 9.260 -46.544 1.00 88.81 777 GLU A CA 1
ATOM 6129 C C . GLU A 1 777 ? 47.708 7.999 -47.380 1.00 88.81 777 GLU A C 1
ATOM 6131 O O . GLU A 1 777 ? 48.712 7.321 -47.158 1.00 88.81 777 GLU A O 1
ATOM 6136 N N . ALA A 1 778 ? 46.852 7.648 -48.345 1.00 86.81 778 ALA A N 1
ATOM 6137 C CA . ALA A 1 778 ? 46.982 6.400 -49.098 1.00 86.81 778 ALA A CA 1
ATOM 6138 C C . ALA A 1 778 ? 48.172 6.377 -50.080 1.00 86.81 778 ALA A C 1
ATOM 6140 O O . ALA A 1 778 ? 48.457 7.349 -50.780 1.00 86.81 778 ALA A O 1
ATOM 6141 N N . GLY A 1 779 ? 48.819 5.214 -50.224 1.00 85.62 779 GLY A N 1
ATOM 6142 C CA . GLY A 1 779 ? 49.792 4.956 -51.294 1.00 85.62 779 GLY A CA 1
ATOM 6143 C C . GLY A 1 779 ? 49.151 4.914 -52.697 1.00 85.62 779 GLY A C 1
ATOM 6144 O O . GLY A 1 779 ? 47.926 4.797 -52.808 1.00 85.62 779 GLY A O 1
ATOM 6145 N N . PRO A 1 780 ? 49.945 4.982 -53.788 1.00 79.69 780 PRO A N 1
ATOM 6146 C CA . PRO A 1 780 ? 49.441 5.097 -55.165 1.00 79.69 780 PRO A CA 1
ATOM 6147 C C . PRO A 1 780 ? 48.416 4.024 -55.556 1.00 79.69 780 PRO A C 1
ATOM 6149 O O . PRO A 1 780 ? 47.440 4.337 -56.234 1.00 79.69 780 PRO A O 1
ATOM 6152 N N . GLU A 1 781 ? 48.610 2.792 -55.082 1.00 78.62 781 GLU A N 1
ATOM 6153 C CA . GLU A 1 781 ? 47.763 1.635 -55.393 1.00 78.62 781 GLU A CA 1
ATOM 6154 C C . GLU A 1 781 ? 46.347 1.751 -54.802 1.00 78.62 781 GLU A C 1
ATOM 6156 O O . GLU A 1 781 ? 45.384 1.362 -55.452 1.00 78.62 781 GLU A O 1
ATOM 6161 N N . ARG A 1 782 ? 46.188 2.362 -53.617 1.00 85.38 782 ARG A N 1
ATOM 6162 C CA . ARG A 1 782 ? 44.905 2.406 -52.883 1.00 85.38 782 ARG A CA 1
ATOM 6163 C C . ARG A 1 782 ? 44.079 3.672 -53.139 1.00 85.38 782 ARG A C 1
ATOM 6165 O O . ARG A 1 782 ? 42.881 3.708 -52.862 1.00 85.38 782 ARG A O 1
ATOM 6172 N N . LYS A 1 783 ? 44.684 4.727 -53.703 1.00 87.62 783 LYS A N 1
ATOM 6173 C CA . LYS A 1 783 ? 43.975 5.992 -53.994 1.00 87.62 783 LYS A CA 1
ATOM 6174 C C . LYS A 1 783 ? 42.800 5.804 -54.955 1.00 87.62 783 LYS A C 1
ATOM 6176 O O . LYS A 1 783 ? 41.818 6.536 -54.846 1.00 87.62 783 LYS A O 1
ATOM 6181 N N . GLN A 1 784 ? 42.887 4.861 -55.895 1.00 86.88 784 GLN A N 1
ATOM 6182 C CA . GLN A 1 784 ? 41.808 4.622 -56.854 1.00 86.88 784 GLN A CA 1
ATOM 6183 C C . GLN A 1 784 ? 40.580 3.989 -56.182 1.00 86.88 784 GLN A C 1
ATOM 6185 O O . GLN A 1 784 ? 39.476 4.511 -56.338 1.00 86.88 784 GLN A O 1
ATOM 6190 N N . ASP A 1 785 ? 40.781 2.976 -55.339 1.00 87.06 785 ASP A N 1
ATOM 6191 C CA . ASP A 1 785 ? 39.702 2.306 -54.599 1.00 87.06 785 ASP A CA 1
ATOM 6192 C C . ASP A 1 785 ? 38.947 3.270 -53.672 1.00 87.06 785 ASP A C 1
ATOM 6194 O O . ASP A 1 785 ? 37.715 3.232 -53.569 1.00 87.06 785 ASP A O 1
ATOM 6198 N N . ILE A 1 786 ? 39.672 4.199 -53.038 1.00 89.19 786 ILE A N 1
ATOM 6199 C CA . ILE A 1 786 ? 39.082 5.232 -52.176 1.00 89.19 786 ILE A CA 1
ATOM 6200 C C . ILE A 1 786 ? 38.274 6.240 -53.006 1.00 89.19 786 ILE A C 1
ATOM 6202 O O . ILE A 1 786 ? 37.167 6.608 -52.606 1.00 89.19 786 ILE A O 1
ATOM 6206 N N . ARG A 1 787 ? 38.759 6.668 -54.185 1.00 91.12 787 ARG A N 1
ATOM 6207 C CA . ARG A 1 787 ? 37.988 7.546 -55.091 1.00 91.12 787 ARG A CA 1
ATOM 6208 C C . ARG A 1 787 ? 36.710 6.873 -55.573 1.00 91.12 787 ARG A C 1
ATOM 6210 O O . ARG A 1 787 ? 35.658 7.516 -55.604 1.00 91.12 787 ARG A O 1
ATOM 6217 N N . ASP A 1 788 ? 36.785 5.592 -55.913 1.00 90.50 788 ASP A N 1
ATOM 6218 C CA . ASP A 1 788 ? 35.630 4.822 -56.365 1.00 90.50 788 ASP A CA 1
ATOM 6219 C C . ASP A 1 788 ? 34.613 4.639 -55.236 1.00 90.50 788 ASP A C 1
ATOM 6221 O O . ASP A 1 788 ? 33.413 4.849 -55.444 1.00 90.50 788 ASP A O 1
ATOM 6225 N N . SER A 1 789 ? 35.081 4.361 -54.019 1.00 92.56 789 SER A N 1
ATOM 6226 C CA . SER A 1 789 ? 34.243 4.288 -52.817 1.00 92.56 789 SER A CA 1
ATOM 6227 C C . SER A 1 789 ? 33.594 5.637 -52.488 1.00 92.56 789 SER A C 1
ATOM 6229 O O . SER A 1 789 ? 32.375 5.694 -52.304 1.00 92.56 789 SER A O 1
ATOM 6231 N N . LYS A 1 790 ? 34.349 6.747 -52.534 1.00 94.19 790 LYS A N 1
ATOM 6232 C CA . LYS A 1 790 ? 33.832 8.119 -52.364 1.00 94.19 790 LYS A CA 1
ATOM 6233 C C . LYS A 1 790 ? 32.787 8.462 -53.431 1.00 94.19 790 LYS A C 1
ATOM 6235 O O . LYS A 1 790 ? 31.734 9.017 -53.121 1.00 94.19 790 LYS A O 1
ATOM 6240 N N . SER A 1 791 ? 33.032 8.101 -54.691 1.00 93.81 791 SER A N 1
ATOM 6241 C CA . SER A 1 791 ? 32.100 8.311 -55.807 1.00 93.81 791 SER A CA 1
ATOM 6242 C C . SER A 1 791 ? 30.799 7.528 -55.615 1.00 93.81 791 SER A C 1
ATOM 6244 O O . SER A 1 791 ? 29.707 8.088 -55.754 1.00 93.81 791 SER A O 1
ATOM 6246 N N . LYS A 1 792 ? 30.889 6.248 -55.230 1.00 93.56 792 LYS A N 1
ATOM 6247 C CA . LYS A 1 792 ? 29.723 5.411 -54.913 1.00 93.56 792 LYS A CA 1
ATOM 6248 C C . LYS A 1 792 ? 28.955 5.948 -53.699 1.00 93.56 792 LYS A C 1
ATOM 6250 O O . LYS A 1 792 ? 27.727 6.013 -53.761 1.00 93.56 792 LYS A O 1
ATOM 6255 N N . TRP A 1 793 ? 29.650 6.423 -52.662 1.00 93.31 793 TRP A N 1
ATOM 6256 C CA . TRP A 1 793 ? 29.051 7.113 -51.514 1.00 93.31 793 TRP A CA 1
ATOM 6257 C C . TRP A 1 793 ? 28.267 8.355 -51.937 1.00 93.31 793 TRP A C 1
ATOM 6259 O O . TRP A 1 793 ? 27.067 8.450 -51.680 1.00 93.31 793 TRP A O 1
ATOM 6269 N N . MET A 1 794 ? 28.895 9.279 -52.669 1.00 93.00 794 MET A N 1
ATOM 6270 C CA . MET A 1 794 ? 28.239 10.504 -53.140 1.00 93.00 794 MET A CA 1
ATOM 6271 C C . MET A 1 794 ? 27.042 10.211 -54.053 1.00 93.00 794 MET A C 1
ATOM 6273 O O . MET A 1 794 ? 25.998 10.856 -53.930 1.00 93.00 794 MET A O 1
ATOM 6277 N N . LYS A 1 795 ? 27.144 9.205 -54.934 1.00 92.19 795 LYS A N 1
ATOM 6278 C CA . LYS A 1 795 ? 26.016 8.744 -55.759 1.00 92.19 795 LYS A CA 1
ATOM 6279 C C . LYS A 1 795 ? 24.872 8.211 -54.898 1.00 92.19 795 LYS A C 1
ATOM 6281 O O . LYS A 1 795 ? 23.717 8.536 -55.174 1.00 92.19 795 LYS A O 1
ATOM 6286 N N . ALA A 1 796 ? 25.166 7.434 -53.856 1.00 89.44 796 ALA A N 1
ATOM 6287 C CA . ALA A 1 796 ? 24.158 6.919 -52.934 1.00 89.44 796 ALA A CA 1
ATOM 6288 C C . ALA A 1 796 ? 23.463 8.047 -52.148 1.00 89.44 796 ALA A C 1
ATOM 6290 O O . ALA A 1 796 ? 22.232 8.076 -52.098 1.00 89.44 796 ALA A O 1
ATOM 6291 N N . VAL A 1 797 ? 24.221 9.023 -51.632 1.00 88.38 797 VAL A N 1
ATOM 6292 C CA . VAL A 1 797 ? 23.683 10.217 -50.950 1.00 88.38 797 VAL A CA 1
ATOM 6293 C C . VAL A 1 797 ? 22.806 11.044 -51.895 1.00 88.38 797 VAL A C 1
ATOM 6295 O O . VAL A 1 797 ? 21.680 11.403 -51.551 1.00 88.38 797 VAL A O 1
ATOM 6298 N N . SER A 1 798 ? 23.284 11.313 -53.113 1.00 87.19 798 SER A N 1
ATOM 6299 C CA . SER A 1 798 ? 22.535 12.057 -54.134 1.00 87.19 798 SER A CA 1
ATOM 6300 C C . SER A 1 798 ? 21.236 11.340 -54.521 1.00 87.19 798 SER A C 1
ATOM 6302 O O . SER A 1 798 ? 20.168 11.954 -54.571 1.00 87.19 798 SER A O 1
ATOM 6304 N N . LYS A 1 799 ? 21.286 10.013 -54.698 1.00 86.56 799 LYS A N 1
ATOM 6305 C CA . LYS A 1 799 ? 20.105 9.179 -54.964 1.00 86.56 799 LYS A CA 1
ATOM 6306 C C . LYS A 1 799 ? 19.106 9.212 -53.805 1.00 86.56 799 LYS A C 1
ATOM 6308 O O . LYS A 1 799 ? 17.902 9.257 -54.056 1.00 86.56 799 LYS A O 1
ATOM 6313 N N . ALA A 1 800 ? 19.571 9.200 -52.556 1.00 83.31 800 ALA A N 1
ATOM 6314 C CA . ALA A 1 800 ? 18.704 9.323 -51.385 1.00 83.31 800 ALA A CA 1
ATOM 6315 C C . ALA A 1 800 ? 17.996 10.689 -51.352 1.00 83.31 800 ALA A C 1
ATOM 6317 O O . ALA A 1 800 ? 16.765 10.726 -51.280 1.00 83.31 800 ALA A O 1
ATOM 6318 N N . LYS A 1 801 ? 18.747 11.787 -51.540 1.00 81.56 801 LYS A N 1
ATOM 6319 C CA . LYS A 1 801 ? 18.206 13.156 -51.630 1.00 81.56 801 LYS A CA 1
ATOM 6320 C C . LYS A 1 801 ? 17.175 13.302 -52.754 1.00 81.56 801 LYS A C 1
ATOM 6322 O O . LYS A 1 801 ? 16.075 13.790 -52.513 1.00 81.56 801 LYS A O 1
ATOM 6327 N N . LYS A 1 802 ? 17.489 12.824 -53.966 1.00 81.38 802 LYS A N 1
ATOM 6328 C CA . LYS A 1 802 ? 16.593 12.902 -55.136 1.00 81.38 802 LYS A CA 1
ATOM 6329 C C . LYS A 1 802 ? 15.268 12.169 -54.913 1.00 81.38 802 LYS A C 1
ATOM 6331 O O . LYS A 1 802 ? 14.226 12.633 -55.360 1.00 81.38 802 LYS A O 1
ATOM 6336 N N . ASN A 1 803 ? 15.298 11.052 -54.189 1.00 76.56 803 ASN A N 1
ATOM 6337 C CA . ASN A 1 803 ? 14.105 10.269 -53.873 1.00 76.56 803 ASN A CA 1
ATOM 6338 C C . ASN A 1 803 ? 13.334 10.790 -52.648 1.00 76.56 803 ASN A C 1
ATOM 6340 O O . ASN A 1 803 ? 12.429 10.097 -52.189 1.00 76.56 803 ASN A O 1
ATOM 6344 N N . LYS A 1 804 ? 13.714 11.950 -52.082 1.00 67.88 804 LYS A N 1
ATOM 6345 C CA . LYS A 1 804 ? 13.197 12.473 -50.802 1.00 67.88 804 LYS A CA 1
ATOM 6346 C C . LYS A 1 804 ? 13.242 11.431 -49.670 1.00 67.88 804 LYS A C 1
ATOM 6348 O O . LYS A 1 804 ? 12.418 11.447 -48.762 1.00 67.88 804 LYS A O 1
ATOM 6353 N N . LYS A 1 805 ? 14.186 10.486 -49.736 1.00 63.19 805 LYS A N 1
ATOM 6354 C CA . LYS A 1 805 ? 14.382 9.457 -48.709 1.00 63.19 805 LYS A CA 1
ATOM 6355 C C . LYS A 1 805 ? 15.382 9.967 -47.677 1.00 63.19 805 LYS A C 1
ATOM 6357 O O . LYS A 1 805 ? 16.270 10.750 -48.007 1.00 63.19 805 LYS A O 1
ATOM 6362 N N . SER A 1 806 ? 15.261 9.482 -46.441 1.00 65.00 806 SER A N 1
ATOM 6363 C CA . SER A 1 806 ? 16.259 9.734 -45.397 1.00 65.00 806 SER A CA 1
ATOM 6364 C C . SER A 1 806 ? 17.658 9.367 -45.907 1.00 65.00 806 SER A C 1
ATOM 6366 O O . SER A 1 806 ? 17.866 8.268 -46.426 1.00 65.00 806 SER A O 1
ATOM 6368 N N . ILE A 1 807 ? 18.604 10.293 -45.748 1.00 65.38 807 ILE A N 1
ATOM 6369 C CA . ILE A 1 807 ? 20.028 10.121 -46.075 1.00 65.38 807 ILE A CA 1
ATOM 6370 C C . ILE A 1 807 ? 20.767 9.213 -45.078 1.00 65.38 807 ILE A C 1
ATOM 6372 O O . ILE A 1 807 ? 21.976 9.078 -45.206 1.00 65.38 807 ILE A O 1
ATOM 6376 N N . ALA A 1 808 ? 20.034 8.580 -44.147 1.00 77.94 808 ALA A N 1
ATOM 6377 C CA . ALA A 1 808 ? 20.512 7.726 -43.062 1.00 77.94 808 ALA A CA 1
ATOM 6378 C C . ALA A 1 808 ? 21.862 7.059 -43.356 1.00 77.94 808 ALA A C 1
ATOM 6380 O O . ALA A 1 808 ? 21.945 6.075 -44.101 1.00 77.94 808 ALA A O 1
ATOM 6381 N N . PHE A 1 809 ? 22.899 7.580 -42.712 1.00 87.69 809 PHE A N 1
ATOM 6382 C CA . PHE A 1 809 ? 24.303 7.278 -42.930 1.00 87.69 809 PHE A CA 1
ATOM 6383 C C . PHE A 1 809 ? 24.563 5.779 -42.903 1.00 87.69 809 PHE A C 1
ATOM 6385 O O . PHE A 1 809 ? 25.199 5.220 -43.795 1.00 87.69 809 PHE A O 1
ATOM 6392 N N . GLN A 1 810 ? 23.985 5.110 -41.904 1.00 86.19 810 GLN A N 1
ATOM 6393 C CA . GLN A 1 810 ? 24.096 3.667 -41.728 1.00 86.19 810 GLN A CA 1
ATOM 6394 C C . GLN A 1 810 ? 23.473 2.883 -42.880 1.00 86.19 810 GLN A C 1
ATOM 6396 O O . GLN A 1 810 ? 24.055 1.902 -43.319 1.00 86.19 810 GLN A O 1
ATOM 6401 N N . LYS A 1 811 ? 22.332 3.318 -43.430 1.00 86.44 811 LYS A N 1
ATOM 6402 C CA . LYS A 1 811 ? 21.719 2.627 -44.577 1.00 86.44 811 LYS A CA 1
ATOM 6403 C C . LYS A 1 811 ? 22.590 2.741 -45.823 1.00 86.44 811 LYS A C 1
ATOM 6405 O O . LYS A 1 811 ? 22.712 1.765 -46.558 1.00 86.44 811 LYS A O 1
ATOM 6410 N N . ILE A 1 812 ? 23.201 3.906 -46.049 1.00 89.25 812 ILE A N 1
ATOM 6411 C CA . ILE A 1 812 ? 24.144 4.103 -47.156 1.00 89.25 812 ILE A CA 1
ATOM 6412 C C . ILE A 1 812 ? 25.377 3.222 -46.949 1.00 89.25 812 ILE A C 1
ATOM 6414 O O . ILE A 1 812 ? 25.708 2.433 -47.831 1.00 89.25 812 ILE A O 1
ATOM 6418 N N . ARG A 1 813 ? 25.998 3.286 -45.766 1.00 91.25 813 ARG A N 1
ATOM 6419 C CA . ARG A 1 813 ? 27.159 2.465 -45.399 1.00 91.25 813 ARG A CA 1
ATOM 6420 C C . ARG A 1 813 ? 26.875 0.970 -45.567 1.00 91.25 813 ARG A C 1
ATOM 6422 O O . ARG A 1 813 ? 27.593 0.305 -46.304 1.00 91.25 813 ARG A O 1
ATOM 6429 N N . SER A 1 814 ? 25.808 0.445 -44.964 1.00 90.19 814 SER A N 1
ATOM 6430 C CA . SER A 1 814 ? 25.435 -0.971 -45.074 1.00 90.19 814 SER A CA 1
ATOM 6431 C C . SER A 1 814 ? 25.088 -1.382 -46.506 1.00 90.19 814 SER A C 1
ATOM 6433 O O . SER A 1 814 ? 25.485 -2.460 -46.936 1.00 90.19 814 SER A O 1
ATOM 6435 N N . GLY A 1 815 ? 24.387 -0.537 -47.269 1.00 90.44 815 GLY A N 1
ATOM 6436 C CA . GLY A 1 815 ? 24.059 -0.827 -48.668 1.00 90.44 815 GLY A CA 1
ATOM 6437 C C . GLY A 1 815 ? 25.296 -0.898 -49.567 1.00 90.44 815 GLY A C 1
ATOM 6438 O O . GLY A 1 815 ? 25.348 -1.713 -50.481 1.00 90.44 815 GLY A O 1
ATOM 6439 N N . LEU A 1 816 ? 26.311 -0.082 -49.285 1.00 91.38 816 LEU A N 1
ATOM 6440 C CA . LEU A 1 816 ? 27.603 -0.120 -49.968 1.00 91.38 816 LEU A CA 1
ATOM 6441 C C . LEU A 1 816 ? 28.439 -1.344 -49.568 1.00 91.38 816 LEU A C 1
ATOM 6443 O O . LEU A 1 816 ? 29.049 -1.965 -50.435 1.00 91.38 816 LEU A O 1
ATOM 6447 N N . MET A 1 817 ? 28.396 -1.750 -48.295 1.00 91.38 817 MET A N 1
ATOM 6448 C CA . MET A 1 817 ? 29.001 -3.012 -47.844 1.00 91.38 817 MET A CA 1
ATOM 6449 C C . MET A 1 817 ? 28.359 -4.223 -48.534 1.00 91.38 817 MET A C 1
ATOM 6451 O O . MET A 1 817 ? 29.059 -5.114 -49.001 1.00 91.38 817 MET A O 1
ATOM 6455 N N . GLN A 1 818 ? 27.029 -4.232 -48.680 1.00 92.25 818 GLN A N 1
ATOM 6456 C CA . GLN A 1 818 ? 26.305 -5.273 -49.426 1.00 92.25 818 GLN A CA 1
ATOM 6457 C C . GLN A 1 818 ? 26.651 -5.293 -50.922 1.00 92.25 818 GLN A C 1
ATOM 6459 O O . GLN A 1 818 ? 26.521 -6.326 -51.569 1.00 92.25 818 GLN A O 1
ATOM 6464 N N . GLN A 1 819 ? 27.114 -4.170 -51.475 1.00 90.56 819 GLN A N 1
ATOM 6465 C CA . GLN A 1 819 ? 27.634 -4.072 -52.844 1.00 90.56 819 GLN A CA 1
ATOM 6466 C C . GLN A 1 819 ? 29.115 -4.480 -52.953 1.00 90.56 819 GLN A C 1
ATOM 6468 O O . GLN A 1 819 ? 29.732 -4.256 -53.994 1.00 90.56 819 GLN A O 1
ATOM 6473 N N . GLY A 1 820 ? 29.688 -5.061 -51.894 1.00 89.75 820 GLY A N 1
ATOM 6474 C CA . GLY A 1 820 ? 31.042 -5.611 -51.882 1.00 89.75 820 GLY A CA 1
ATOM 6475 C C . GLY A 1 820 ? 32.148 -4.606 -51.560 1.00 89.75 820 GLY A C 1
ATOM 6476 O O . GLY A 1 820 ? 33.316 -4.939 -51.723 1.00 89.75 820 GLY A O 1
ATOM 6477 N N . ILE A 1 821 ? 31.822 -3.386 -51.115 1.00 89.69 821 ILE A N 1
ATOM 6478 C CA . ILE A 1 821 ? 32.844 -2.427 -50.668 1.00 89.69 821 ILE A CA 1
ATOM 6479 C C . ILE A 1 821 ? 33.321 -2.818 -49.268 1.00 89.69 821 ILE A C 1
ATOM 6481 O O . ILE A 1 821 ? 32.505 -3.013 -48.362 1.00 89.69 821 ILE A O 1
ATOM 6485 N N . ALA A 1 822 ? 34.639 -2.916 -49.083 1.00 87.69 822 ALA A N 1
ATOM 6486 C CA . ALA A 1 822 ? 35.225 -3.298 -47.807 1.00 87.69 822 ALA A CA 1
ATOM 6487 C C . ALA A 1 822 ? 34.908 -2.276 -46.705 1.00 87.69 822 ALA A C 1
ATOM 6489 O O . ALA A 1 822 ? 34.854 -1.066 -46.928 1.00 87.69 822 ALA A O 1
ATOM 6490 N N . GLN A 1 823 ? 34.740 -2.767 -45.475 1.00 89.62 823 GLN A N 1
ATOM 6491 C CA . GLN A 1 823 ? 34.442 -1.924 -44.315 1.00 89.62 823 GLN A CA 1
ATOM 6492 C C . GLN A 1 823 ? 35.518 -0.854 -44.069 1.00 89.62 823 GLN A C 1
ATOM 6494 O O . GLN A 1 823 ? 35.187 0.236 -43.597 1.00 89.62 823 GLN A O 1
ATOM 6499 N N . SER A 1 824 ? 36.777 -1.177 -44.380 1.00 88.12 824 SER A N 1
ATOM 6500 C CA . SER A 1 824 ? 37.937 -0.287 -44.272 1.00 88.12 824 SER A CA 1
ATOM 6501 C C . SER A 1 824 ? 37.905 0.881 -45.253 1.00 88.12 824 SER A C 1
ATOM 6503 O O . SER A 1 824 ? 38.548 1.889 -44.995 1.00 88.12 824 SER A O 1
ATOM 6505 N N . ASP A 1 825 ? 37.154 0.762 -46.349 1.00 88.94 825 ASP A N 1
ATOM 6506 C CA . ASP A 1 825 ? 37.097 1.769 -47.414 1.00 88.94 825 ASP A CA 1
ATOM 6507 C C . ASP A 1 825 ? 35.827 2.633 -47.309 1.00 88.94 825 ASP A C 1
ATOM 6509 O O . ASP A 1 825 ? 35.471 3.381 -48.221 1.00 88.94 825 ASP A O 1
ATOM 6513 N N . LEU A 1 826 ? 35.129 2.534 -46.173 1.00 92.62 826 LEU A N 1
ATOM 6514 C CA . LEU A 1 826 ? 33.938 3.309 -45.852 1.00 92.62 826 LEU A CA 1
ATOM 6515 C C . LEU A 1 826 ? 34.128 4.082 -44.536 1.00 92.62 826 LEU A C 1
ATOM 6517 O O . LEU A 1 826 ? 34.618 3.501 -43.562 1.00 92.62 826 LEU A O 1
ATOM 6521 N N . PRO A 1 827 ? 33.619 5.325 -44.432 1.00 93.31 827 PRO A N 1
ATOM 6522 C CA . PRO A 1 827 ? 33.778 6.146 -43.236 1.00 93.31 827 PRO A CA 1
ATOM 6523 C C . PRO A 1 827 ? 33.130 5.498 -42.003 1.00 93.31 827 PRO A C 1
ATOM 6525 O O . PRO A 1 827 ? 32.002 5.001 -42.128 1.00 93.31 827 PRO A O 1
ATOM 6528 N N . PRO A 1 828 ? 33.779 5.505 -40.820 1.00 92.50 828 PRO A N 1
ATOM 6529 C CA . PRO A 1 828 ? 33.252 4.904 -39.593 1.00 92.50 828 PRO A CA 1
ATOM 6530 C C . PRO A 1 828 ? 31.804 5.298 -39.271 1.00 92.50 828 PRO A C 1
ATOM 6532 O O . PRO A 1 828 ? 31.336 6.377 -39.622 1.00 92.50 828 PRO A O 1
ATOM 6535 N N . SER A 1 829 ? 31.083 4.436 -38.548 1.00 88.50 829 SER A N 1
ATOM 6536 C CA . SER A 1 829 ? 29.647 4.605 -38.263 1.00 88.50 829 SER A CA 1
ATOM 6537 C C . SER A 1 829 ? 29.281 5.900 -37.521 1.00 88.50 829 SER A C 1
ATOM 6539 O O . SER A 1 829 ? 28.157 6.380 -37.664 1.00 88.50 829 SER A O 1
ATOM 6541 N N . ARG A 1 830 ? 30.223 6.445 -36.748 1.00 89.62 830 ARG A N 1
ATOM 6542 C CA . ARG A 1 830 ? 30.119 7.692 -35.975 1.00 89.62 830 ARG A CA 1
ATOM 6543 C C . ARG A 1 830 ? 31.268 8.647 -36.334 1.00 89.62 830 ARG A C 1
ATOM 6545 O O . ARG A 1 830 ? 31.886 9.246 -35.460 1.00 89.62 830 ARG A O 1
ATOM 6552 N N . VAL A 1 831 ? 31.634 8.700 -37.618 1.00 93.56 831 VAL A N 1
ATOM 6553 C CA . VAL A 1 831 ? 32.812 9.437 -38.103 1.00 93.56 831 VAL A CA 1
ATOM 6554 C C . VAL A 1 831 ? 32.811 10.894 -37.621 1.00 93.56 831 VAL A C 1
ATOM 6556 O O . VAL A 1 831 ? 31.876 11.653 -37.875 1.00 93.56 831 VAL A O 1
ATOM 6559 N N . GLY A 1 832 ? 33.863 11.272 -36.890 1.00 91.81 832 GLY A N 1
ATOM 6560 C CA . GLY A 1 832 ? 34.075 12.631 -36.381 1.00 91.81 832 GLY A CA 1
ATOM 6561 C C . GLY A 1 832 ? 33.036 13.136 -35.370 1.00 91.81 832 GLY A C 1
ATOM 6562 O O . GLY A 1 832 ? 32.957 14.344 -35.161 1.00 91.81 832 GLY A O 1
ATOM 6563 N N . PHE A 1 833 ? 32.211 12.266 -34.775 1.00 93.56 833 PHE A N 1
ATOM 6564 C CA . PHE A 1 833 ? 31.277 12.684 -33.727 1.00 93.56 833 PHE A CA 1
ATOM 6565 C C . PHE A 1 833 ? 31.992 13.017 -32.422 1.00 93.56 833 PHE A C 1
ATOM 6567 O O . PHE A 1 833 ? 32.815 12.244 -31.933 1.00 93.56 833 PHE A O 1
ATOM 6574 N N . THR A 1 834 ? 31.604 14.137 -31.816 1.00 93.00 834 THR A N 1
ATOM 6575 C CA . THR A 1 834 ? 31.968 14.451 -30.433 1.00 93.00 834 THR A CA 1
ATOM 6576 C C . THR A 1 834 ? 31.175 13.575 -29.453 1.00 93.00 834 THR A C 1
ATOM 6578 O O . THR A 1 834 ? 30.083 13.099 -29.788 1.00 93.00 834 THR A O 1
ATOM 6581 N N . PRO A 1 835 ? 31.646 13.399 -28.207 1.00 90.06 835 PRO A N 1
ATOM 6582 C CA . PRO A 1 835 ? 30.896 12.687 -27.169 1.00 90.06 835 PRO A CA 1
ATOM 6583 C C . PRO A 1 835 ? 29.491 13.253 -26.943 1.00 90.06 835 PRO A C 1
ATOM 6585 O O . PRO A 1 835 ? 28.524 12.500 -26.854 1.00 90.06 835 PRO A O 1
ATOM 6588 N N . ARG A 1 836 ? 29.332 14.582 -26.993 1.00 92.75 836 ARG A N 1
ATOM 6589 C CA . ARG A 1 836 ? 28.008 15.220 -26.960 1.00 92.75 836 ARG A CA 1
ATOM 6590 C C . ARG A 1 836 ? 27.123 14.797 -28.134 1.00 92.75 836 ARG A C 1
ATOM 6592 O O . ARG A 1 836 ? 25.947 14.526 -27.928 1.00 92.75 836 ARG A O 1
ATOM 6599 N N . GLN A 1 837 ? 27.650 14.726 -29.356 1.00 94.12 837 GLN A N 1
ATOM 6600 C CA . GLN A 1 837 ? 26.876 14.300 -30.532 1.00 94.12 837 GLN A CA 1
ATOM 6601 C C . GLN A 1 837 ? 26.465 12.823 -30.449 1.00 94.12 837 GLN A C 1
ATOM 6603 O O . GLN A 1 837 ? 25.317 12.496 -30.753 1.00 94.12 837 GLN A O 1
ATOM 6608 N N . ASN A 1 838 ? 27.357 11.951 -29.970 1.00 91.38 838 ASN A N 1
ATOM 6609 C CA . ASN A 1 838 ? 27.040 10.551 -29.672 1.00 91.38 838 ASN A CA 1
ATOM 6610 C C . ASN A 1 838 ? 25.920 10.442 -28.624 1.00 91.38 838 ASN A C 1
ATOM 6612 O O . ASN A 1 838 ? 24.927 9.741 -28.833 1.00 91.38 838 ASN A O 1
ATOM 6616 N N . GLY A 1 839 ? 26.050 11.193 -27.529 1.00 91.44 839 GLY A N 1
ATOM 6617 C CA . GLY A 1 839 ? 25.052 11.279 -26.470 1.00 91.44 839 GLY A CA 1
ATOM 6618 C C . GLY A 1 839 ? 23.689 11.759 -26.972 1.00 91.44 839 GLY A C 1
ATOM 6619 O O . GLY A 1 839 ? 22.676 11.106 -26.725 1.00 91.44 839 GLY A O 1
ATOM 6620 N N . MET A 1 840 ? 23.657 12.843 -27.753 1.00 92.69 840 MET A N 1
ATOM 6621 C CA . MET A 1 840 ? 22.423 13.394 -28.327 1.00 92.69 840 MET A CA 1
ATOM 6622 C C . MET A 1 840 ? 21.757 12.454 -29.332 1.00 92.69 840 MET A C 1
ATOM 6624 O O . MET A 1 840 ? 20.529 12.352 -29.346 1.00 92.69 840 MET A O 1
ATOM 6628 N N . GLN A 1 841 ? 22.534 11.719 -30.137 1.00 91.56 841 GLN A N 1
ATOM 6629 C CA . GLN A 1 841 ? 21.984 10.695 -31.029 1.00 91.56 841 GLN A CA 1
ATOM 6630 C C . GLN A 1 841 ? 21.233 9.623 -30.231 1.00 91.56 841 GLN A C 1
ATOM 6632 O O . GLN A 1 841 ? 20.134 9.210 -30.618 1.00 91.56 841 GLN A O 1
ATOM 6637 N N . ARG A 1 842 ? 21.814 9.185 -29.108 1.00 90.31 842 ARG A N 1
ATOM 6638 C CA . ARG A 1 842 ? 21.220 8.191 -28.209 1.00 90.31 842 ARG A CA 1
ATOM 6639 C C . ARG A 1 842 ? 19.959 8.729 -27.535 1.00 90.31 842 ARG A C 1
ATOM 6641 O O . ARG A 1 842 ? 18.929 8.063 -27.616 1.00 90.31 842 ARG A O 1
ATOM 6648 N N . VAL A 1 843 ? 20.018 9.932 -26.953 1.00 91.25 843 VAL A N 1
ATOM 6649 C CA . VAL A 1 843 ? 18.868 10.605 -26.318 1.00 91.25 843 VAL A CA 1
ATOM 6650 C C . VAL A 1 843 ? 17.693 10.696 -27.291 1.00 91.25 843 VAL A C 1
ATOM 6652 O O . VAL A 1 843 ? 16.606 10.227 -26.968 1.00 91.25 843 VAL A O 1
ATOM 6655 N N . ALA A 1 844 ? 17.914 11.195 -28.511 1.00 92.56 844 ALA A N 1
ATOM 6656 C CA . ALA A 1 844 ? 16.844 11.337 -29.496 1.00 92.56 844 ALA A CA 1
ATOM 6657 C C . ALA A 1 844 ? 16.288 9.985 -29.976 1.00 92.56 844 ALA A C 1
ATOM 6659 O O . ALA A 1 844 ? 15.076 9.808 -30.086 1.00 92.56 844 ALA A O 1
ATOM 6660 N N . THR A 1 845 ? 17.152 8.994 -30.220 1.00 91.50 845 THR A N 1
ATOM 6661 C CA . THR A 1 845 ? 16.713 7.658 -30.663 1.00 91.50 845 THR A CA 1
ATOM 6662 C C . THR A 1 845 ? 15.877 6.953 -29.593 1.00 91.50 845 THR A C 1
ATOM 6664 O O . THR A 1 845 ? 14.849 6.349 -29.905 1.00 91.50 845 THR A O 1
ATOM 6667 N N . LYS A 1 846 ? 16.301 7.038 -28.328 1.00 89.75 846 LYS A N 1
ATOM 6668 C CA . LYS A 1 846 ? 15.589 6.452 -27.186 1.00 89.75 846 LYS A CA 1
ATOM 6669 C C . LYS A 1 846 ? 14.304 7.213 -26.864 1.00 89.75 846 LYS A C 1
ATOM 6671 O O . LYS A 1 846 ? 13.294 6.568 -26.604 1.00 89.75 846 LYS A O 1
ATOM 6676 N N . GLY A 1 847 ? 14.306 8.541 -26.983 1.00 91.44 847 GLY A N 1
ATOM 6677 C CA . GLY A 1 847 ? 13.104 9.371 -26.880 1.00 91.44 847 GLY A CA 1
ATOM 6678 C C . GLY A 1 847 ? 12.034 8.956 -27.892 1.00 91.44 847 GLY A C 1
ATOM 6679 O O . GLY A 1 847 ? 10.918 8.628 -27.507 1.00 91.44 847 GLY A O 1
ATOM 6680 N N . LEU A 1 848 ? 12.396 8.821 -29.175 1.00 92.75 848 LEU A N 1
ATOM 6681 C CA . LEU A 1 848 ? 11.480 8.318 -30.213 1.00 92.75 848 LEU A CA 1
ATOM 6682 C C . LEU A 1 848 ? 10.984 6.891 -29.953 1.00 92.75 848 LEU A C 1
ATOM 6684 O O . LEU A 1 848 ? 9.888 6.530 -30.374 1.00 92.75 848 LEU A O 1
ATOM 6688 N N . GLN A 1 849 ? 11.793 6.050 -29.308 1.00 90.75 849 GLN A N 1
ATOM 6689 C CA . GLN A 1 849 ? 11.365 4.710 -28.920 1.00 90.75 849 GLN A CA 1
ATOM 6690 C C . GLN A 1 849 ? 10.315 4.765 -27.803 1.00 90.75 849 GLN A C 1
ATOM 6692 O O . GLN A 1 849 ? 9.304 4.075 -27.906 1.00 90.75 849 GLN A O 1
ATOM 6697 N N . ARG A 1 850 ? 10.546 5.586 -26.774 1.00 90.38 850 ARG A N 1
ATOM 6698 C CA . ARG A 1 850 ? 9.634 5.779 -25.640 1.00 90.38 850 ARG A CA 1
ATOM 6699 C C . ARG A 1 850 ? 8.287 6.347 -26.090 1.00 90.38 850 ARG A C 1
ATOM 6701 O O . ARG A 1 850 ? 7.256 5.770 -25.757 1.00 90.38 850 ARG A O 1
ATOM 6708 N N . LEU A 1 851 ? 8.300 7.373 -26.946 1.00 92.50 851 LEU A N 1
ATOM 6709 C CA . LEU A 1 851 ? 7.081 8.024 -27.443 1.00 92.50 851 LEU A CA 1
ATOM 6710 C C . LEU A 1 851 ? 6.107 7.056 -28.133 1.00 92.50 851 LEU A C 1
ATOM 6712 O O . LEU A 1 851 ? 4.905 7.290 -28.103 1.00 92.50 851 LEU A O 1
ATOM 6716 N N . LYS A 1 852 ? 6.575 5.931 -28.697 1.00 91.38 852 LYS A N 1
ATOM 6717 C CA . LYS A 1 852 ? 5.682 4.905 -29.274 1.00 91.38 852 LYS A CA 1
ATOM 6718 C C . LYS A 1 852 ? 4.679 4.341 -28.268 1.00 91.38 852 LYS A C 1
ATOM 6720 O O . LYS A 1 852 ? 3.596 3.956 -28.686 1.00 91.38 852 LYS A O 1
ATOM 6725 N N . TRP A 1 853 ? 5.059 4.255 -26.996 1.00 91.06 853 TRP A N 1
ATOM 6726 C CA . TRP A 1 853 ? 4.202 3.773 -25.914 1.00 91.06 853 TRP A CA 1
ATOM 6727 C C . TRP A 1 853 ? 3.278 4.879 -25.404 1.00 91.06 853 TRP A C 1
ATOM 6729 O O . TRP A 1 853 ? 2.094 4.643 -25.195 1.00 91.06 853 TRP A O 1
ATOM 6739 N N . GLU A 1 854 ? 3.802 6.099 -25.269 1.00 92.75 854 GLU A N 1
ATOM 6740 C CA . GLU A 1 854 ? 3.035 7.256 -24.792 1.00 92.75 854 GLU A CA 1
ATOM 6741 C C . GLU A 1 854 ? 1.915 7.647 -25.777 1.00 92.75 854 GLU A C 1
ATOM 6743 O O . GLU A 1 854 ? 0.796 7.918 -25.353 1.00 92.75 854 GLU A O 1
ATOM 6748 N N . PHE A 1 855 ? 2.166 7.586 -27.093 1.00 95.00 855 PHE A N 1
ATOM 6749 C CA . PHE A 1 855 ? 1.146 7.846 -28.122 1.00 95.00 855 PHE A CA 1
ATOM 6750 C C . PHE A 1 855 ? -0.019 6.854 -28.104 1.00 95.00 855 PHE A C 1
ATOM 6752 O O . PHE A 1 855 ? -1.101 7.168 -28.594 1.00 95.00 855 PHE A O 1
ATOM 6759 N N . ASP A 1 856 ? 0.186 5.635 -27.608 1.00 93.88 856 ASP A N 1
ATOM 6760 C CA . ASP A 1 856 ? -0.889 4.645 -27.569 1.00 93.88 856 ASP A CA 1
ATOM 6761 C C . ASP A 1 856 ? -1.978 4.997 -26.555 1.00 93.88 856 ASP A C 1
ATOM 6763 O O . ASP A 1 856 ? -3.080 4.475 -26.684 1.00 93.88 856 ASP A O 1
ATOM 6767 N N . ARG A 1 857 ? -1.706 5.927 -25.627 1.00 94.06 857 ARG A N 1
ATOM 6768 C CA . ARG A 1 857 ? -2.677 6.451 -24.660 1.00 94.06 857 ARG A CA 1
ATOM 6769 C C . ARG A 1 857 ? -3.923 7.052 -25.303 1.00 94.06 857 ARG A C 1
ATOM 6771 O O . ARG A 1 857 ? -5.000 6.957 -24.725 1.00 94.06 857 ARG A O 1
ATOM 6778 N N . TYR A 1 858 ? -3.769 7.630 -26.491 1.00 95.50 858 TYR A N 1
ATOM 6779 C CA . TYR A 1 858 ? -4.819 8.359 -27.207 1.00 95.50 858 TYR A CA 1
ATOM 6780 C C . TYR A 1 858 ? -5.465 7.526 -28.322 1.00 95.50 858 TYR A C 1
ATOM 6782 O O . TYR A 1 858 ? -6.149 8.050 -29.199 1.00 95.50 858 TYR A O 1
ATOM 6790 N N . LYS A 1 859 ? -5.224 6.210 -28.337 1.00 95.31 859 LYS A N 1
ATOM 6791 C CA . LYS A 1 859 ? -5.675 5.309 -29.403 1.00 95.31 859 LYS A CA 1
ATOM 6792 C C . LYS A 1 859 ? -6.625 4.240 -28.861 1.00 95.31 859 LYS A C 1
ATOM 6794 O O . LYS A 1 859 ? -6.522 3.873 -27.696 1.00 95.31 859 LYS A O 1
ATOM 6799 N N . PRO A 1 860 ? -7.508 3.679 -29.709 1.00 95.94 860 PRO A N 1
ATOM 6800 C CA . PRO A 1 860 ? -8.473 2.647 -29.322 1.00 95.94 860 PRO A CA 1
ATOM 6801 C C . PRO A 1 860 ? -7.811 1.267 -29.146 1.00 95.94 860 PRO A C 1
ATOM 6803 O O . PRO A 1 860 ? -8.111 0.301 -29.853 1.00 95.94 860 PRO A O 1
ATOM 6806 N N . PHE A 1 861 ? -6.869 1.168 -28.210 1.00 96.31 861 PHE A N 1
ATOM 6807 C CA . PHE A 1 861 ? -6.224 -0.076 -27.805 1.00 96.31 861 PHE A CA 1
ATOM 6808 C C . PHE A 1 861 ? -6.520 -0.370 -26.331 1.00 96.31 861 PHE A C 1
ATOM 6810 O O . PHE A 1 861 ? -6.775 0.527 -25.534 1.00 96.31 861 PHE A O 1
ATOM 6817 N N . ALA A 1 862 ? -6.508 -1.646 -25.962 1.00 96.31 862 ALA A N 1
ATOM 6818 C CA . ALA A 1 862 ? -6.618 -2.111 -24.586 1.00 96.31 862 ALA A CA 1
ATOM 6819 C C . ALA A 1 862 ? -5.322 -2.817 -24.180 1.00 96.31 862 ALA A C 1
ATOM 6821 O O . ALA A 1 862 ? -4.826 -3.672 -24.923 1.00 96.31 862 ALA A O 1
ATOM 6822 N N . LEU A 1 863 ? -4.794 -2.496 -22.994 1.00 96.56 863 LEU A N 1
ATOM 6823 C CA . LEU A 1 863 ? -3.727 -3.266 -22.355 1.00 96.56 863 LEU A CA 1
ATOM 6824 C C . LEU A 1 863 ? -4.298 -4.641 -21.974 1.00 96.56 863 LEU A C 1
ATOM 6826 O O . LEU A 1 863 ? -4.983 -4.764 -20.970 1.00 96.56 863 LEU A O 1
ATOM 6830 N N . SER A 1 864 ? -4.061 -5.660 -22.800 1.00 96.50 864 SER A N 1
ATOM 6831 C CA . SER A 1 864 ? -4.853 -6.897 -22.796 1.00 96.50 864 SER A CA 1
ATOM 6832 C C . SER A 1 864 ? -3.986 -8.150 -22.984 1.00 96.50 864 SER A C 1
ATOM 6834 O O . SER A 1 864 ? -2.754 -8.095 -23.014 1.00 96.50 864 SER A O 1
ATOM 6836 N N . VAL A 1 865 ? -4.619 -9.307 -23.125 1.00 96.06 865 VAL A N 1
ATOM 6837 C CA . VAL A 1 865 ? -3.961 -10.578 -23.435 1.00 96.06 865 VAL A CA 1
ATOM 6838 C C . VAL A 1 865 ? -4.704 -11.318 -24.548 1.00 96.06 865 VAL A C 1
ATOM 6840 O O . VAL A 1 865 ? -5.762 -10.892 -25.019 1.00 96.06 865 VAL A O 1
ATOM 6843 N N . TYR A 1 866 ? -4.116 -12.414 -25.014 1.00 94.12 866 TYR A N 1
ATOM 6844 C CA . TYR A 1 866 ? -4.788 -13.398 -25.857 1.00 94.12 866 TYR A CA 1
ATOM 6845 C C . TYR A 1 866 ? -4.274 -14.803 -25.547 1.00 94.12 866 TYR A C 1
ATOM 6847 O O . TYR A 1 866 ? -3.138 -14.967 -25.101 1.00 94.12 866 TYR A O 1
ATOM 6855 N N . SER A 1 867 ? -5.093 -15.812 -25.828 1.00 92.62 867 SER A N 1
ATOM 6856 C CA . SER A 1 867 ? -4.714 -17.226 -25.714 1.00 92.62 867 SER A CA 1
ATOM 6857 C C . SER A 1 867 ? -4.096 -17.722 -27.028 1.00 92.62 867 SER A C 1
ATOM 6859 O O . SER A 1 867 ? -4.671 -17.536 -28.103 1.00 92.62 867 SER A O 1
ATOM 6861 N N . GLY A 1 868 ? -2.900 -18.312 -26.972 1.00 91.31 868 GLY A N 1
ATOM 6862 C CA . GLY A 1 868 ? -2.177 -18.760 -28.164 1.00 91.31 868 GLY A CA 1
ATOM 6863 C C . GLY A 1 868 ? -0.787 -19.342 -27.893 1.00 91.31 868 GLY A C 1
ATOM 6864 O O . GLY A 1 868 ? -0.373 -19.527 -26.747 1.00 91.31 868 GLY A O 1
ATOM 6865 N N . SER A 1 869 ? -0.060 -19.639 -28.972 1.00 89.62 869 SER A N 1
ATOM 6866 C CA . SER A 1 869 ? 1.310 -20.167 -28.912 1.00 89.62 869 SER A CA 1
ATOM 6867 C C . SER A 1 869 ? 2.290 -19.111 -28.387 1.00 89.62 869 SER A C 1
ATOM 6869 O O . SER A 1 869 ? 2.154 -17.930 -28.714 1.00 89.62 869 SER A O 1
ATOM 6871 N N . THR A 1 870 ? 3.307 -19.525 -27.621 1.00 87.69 870 THR A N 1
ATOM 6872 C CA . THR A 1 870 ? 4.325 -18.608 -27.082 1.00 87.69 870 THR A CA 1
ATOM 6873 C C . THR A 1 870 ? 5.154 -17.990 -28.221 1.00 87.69 870 THR A C 1
ATOM 6875 O O . THR A 1 870 ? 5.842 -18.711 -28.949 1.00 87.69 870 THR A O 1
ATOM 6878 N N . PRO A 1 871 ? 5.120 -16.659 -28.410 1.00 85.69 871 PRO A N 1
ATOM 6879 C CA . PRO A 1 871 ? 5.923 -15.981 -29.419 1.00 85.69 871 PRO A CA 1
ATOM 6880 C C . PRO A 1 871 ? 7.396 -15.884 -28.991 1.00 85.69 871 PRO A C 1
ATOM 6882 O O . PRO A 1 871 ? 7.715 -15.684 -27.820 1.00 85.69 871 PRO A O 1
ATOM 6885 N N . THR A 1 872 ? 8.318 -15.952 -29.953 1.00 83.75 872 THR A N 1
ATOM 6886 C CA . THR A 1 872 ? 9.753 -15.779 -29.686 1.00 83.75 872 THR A CA 1
ATOM 6887 C C . THR A 1 872 ? 10.141 -14.299 -29.713 1.00 83.75 872 THR A C 1
ATOM 6889 O O . THR A 1 872 ? 10.186 -13.678 -30.777 1.00 83.75 872 THR A O 1
ATOM 6892 N N . TYR A 1 873 ? 10.484 -13.742 -28.549 1.00 86.44 873 TYR A N 1
ATOM 6893 C CA . TYR A 1 873 ? 11.030 -12.390 -28.418 1.00 86.44 873 TYR A CA 1
ATOM 6894 C C . TYR A 1 873 ? 12.410 -12.415 -27.755 1.00 86.44 873 TYR A C 1
ATOM 6896 O O . TYR A 1 873 ? 12.639 -13.158 -26.810 1.00 86.44 873 TYR A O 1
ATOM 6904 N N . ILE A 1 874 ? 13.323 -11.565 -28.237 1.00 89.50 874 ILE A N 1
ATOM 6905 C CA . ILE A 1 874 ? 14.636 -11.318 -27.601 1.00 89.50 874 ILE A CA 1
ATOM 6906 C C . ILE A 1 874 ? 14.628 -9.975 -26.850 1.00 89.50 874 ILE A C 1
ATOM 6908 O O . ILE A 1 874 ? 15.418 -9.752 -25.944 1.00 89.50 874 ILE A O 1
ATOM 6912 N N . LYS A 1 875 ? 13.755 -9.047 -27.258 1.00 90.62 875 LYS A N 1
ATOM 6913 C CA . LYS A 1 875 ? 13.579 -7.721 -26.656 1.00 90.62 875 LYS A CA 1
ATOM 6914 C C . LYS A 1 875 ? 12.257 -7.107 -27.091 1.00 90.62 875 LYS A C 1
ATOM 6916 O O . LYS A 1 875 ? 11.804 -7.373 -28.207 1.00 90.62 875 LYS A O 1
ATOM 6921 N N . VAL A 1 876 ? 11.706 -6.216 -26.274 1.00 90.25 876 VAL A N 1
ATOM 6922 C CA . VAL A 1 876 ? 10.496 -5.448 -26.597 1.00 90.25 876 VAL A CA 1
ATOM 6923 C C . VAL A 1 876 ? 10.837 -3.959 -26.654 1.00 90.25 876 VAL A C 1
ATOM 6925 O O . VAL A 1 876 ? 11.300 -3.372 -25.684 1.00 90.25 876 VAL A O 1
ATOM 6928 N N . LEU A 1 877 ? 10.658 -3.344 -27.829 1.00 88.00 877 LEU A N 1
ATOM 6929 C CA . LEU A 1 877 ? 10.998 -1.929 -28.078 1.00 88.00 877 LEU A CA 1
ATOM 6930 C C . LEU A 1 877 ? 9.784 -1.071 -28.469 1.00 88.00 877 LEU A C 1
ATOM 6932 O O . LEU A 1 877 ? 9.941 0.110 -28.775 1.00 88.00 877 LEU A O 1
ATOM 6936 N N . ALA A 1 878 ? 8.602 -1.674 -28.527 1.00 90.94 878 ALA A N 1
ATOM 6937 C CA . ALA A 1 878 ? 7.339 -1.039 -28.865 1.00 90.94 878 ALA A CA 1
ATOM 6938 C C . ALA A 1 878 ? 6.193 -1.847 -28.234 1.00 90.94 878 ALA A C 1
ATOM 6940 O O . ALA A 1 878 ? 6.401 -3.037 -27.960 1.00 90.94 878 ALA A O 1
ATOM 6941 N N . PRO A 1 879 ? 5.009 -1.236 -28.066 1.00 92.38 879 PRO A N 1
ATOM 6942 C CA . PRO A 1 879 ? 3.796 -1.925 -27.648 1.00 92.38 879 PRO A CA 1
ATOM 6943 C C . PRO A 1 879 ? 3.580 -3.250 -28.388 1.00 92.38 879 PRO A C 1
ATOM 6945 O O . PRO A 1 879 ? 3.636 -3.314 -29.621 1.00 92.38 879 PRO A O 1
ATOM 6948 N N . LEU A 1 880 ? 3.363 -4.331 -27.635 1.00 93.56 880 LEU A N 1
ATOM 6949 C CA . LEU A 1 880 ? 3.148 -5.664 -28.200 1.00 93.56 880 LEU A CA 1
ATOM 6950 C C . LEU A 1 880 ? 1.800 -5.694 -28.916 1.00 93.56 880 LEU A C 1
ATOM 6952 O O . LEU A 1 880 ? 0.791 -5.358 -28.318 1.00 93.56 880 LEU A O 1
ATOM 6956 N N . ARG A 1 881 ? 1.752 -6.113 -30.181 1.00 93.06 881 ARG A N 1
ATOM 6957 C CA . ARG A 1 881 ? 0.494 -6.282 -30.926 1.00 93.06 881 ARG A CA 1
ATOM 6958 C C . ARG A 1 881 ? 0.200 -7.759 -31.137 1.00 93.06 881 ARG A C 1
ATOM 6960 O O . ARG A 1 881 ? 1.122 -8.558 -31.285 1.00 93.06 881 ARG A O 1
ATOM 6967 N N . MET A 1 882 ? -1.082 -8.111 -31.185 1.00 91.50 882 MET A N 1
ATOM 6968 C CA . MET A 1 882 ? -1.501 -9.488 -31.449 1.00 91.50 882 MET A CA 1
ATOM 6969 C C . MET A 1 882 ? -1.022 -9.942 -32.847 1.00 91.50 882 MET A C 1
ATOM 6971 O O . MET A 1 882 ? -1.259 -9.231 -33.831 1.00 91.50 882 MET A O 1
ATOM 6975 N N . PRO A 1 883 ? -0.342 -11.097 -32.969 1.00 89.88 883 PRO A N 1
ATOM 6976 C CA . PRO A 1 883 ? 0.172 -11.581 -34.246 1.00 89.88 883 PRO A CA 1
ATOM 6977 C C . PRO A 1 883 ? -0.945 -12.084 -35.173 1.00 89.88 883 PRO A C 1
ATOM 6979 O O . PRO A 1 883 ? -2.032 -12.473 -34.744 1.00 89.88 883 PRO A O 1
ATOM 6982 N N . LYS A 1 884 ? -0.653 -12.141 -36.480 1.00 85.75 884 LYS A N 1
ATOM 6983 C CA . LYS A 1 884 ? -1.542 -12.768 -37.471 1.00 85.75 884 LYS A CA 1
ATOM 6984 C C . LYS A 1 884 ? -1.462 -14.296 -37.344 1.00 85.75 884 LYS A C 1
ATOM 6986 O O . LYS A 1 884 ? -0.494 -14.894 -37.805 1.00 85.75 884 LYS A O 1
ATOM 6991 N N . GLY A 1 885 ? -2.492 -14.916 -36.769 1.00 83.94 885 GLY A N 1
ATOM 6992 C CA . GLY A 1 885 ? -2.545 -16.361 -36.504 1.00 83.94 885 GLY A CA 1
ATOM 6993 C C . GLY A 1 885 ? -1.964 -16.726 -35.131 1.00 83.94 885 GLY A C 1
ATOM 6994 O O . GLY A 1 885 ? -0.921 -17.370 -35.090 1.00 83.94 885 GLY A O 1
ATOM 6995 N N . PRO A 1 886 ? -2.614 -16.321 -34.024 1.00 84.44 886 PRO A N 1
ATOM 6996 C CA . PRO A 1 886 ? -2.092 -16.460 -32.657 1.00 84.44 886 PRO A CA 1
ATOM 6997 C C . PRO A 1 886 ? -1.885 -17.909 -32.188 1.00 84.44 886 PRO A C 1
ATOM 6999 O O . PRO A 1 886 ? -1.138 -18.150 -31.247 1.00 84.44 886 PRO A O 1
ATOM 7002 N N . THR A 1 887 ? -2.511 -18.875 -32.857 1.00 83.19 887 THR A N 1
ATOM 7003 C CA . THR A 1 887 ? -2.416 -20.311 -32.557 1.00 83.19 887 THR A CA 1
ATOM 7004 C C . THR A 1 887 ? -1.383 -21.047 -33.416 1.00 83.19 887 THR A C 1
ATOM 7006 O O . THR A 1 887 ? -1.255 -22.265 -33.330 1.00 83.19 887 THR A O 1
ATOM 7009 N N . LYS A 1 888 ? -0.645 -20.340 -34.289 1.00 78.12 888 LYS A N 1
ATOM 7010 C CA . LYS A 1 888 ? 0.412 -20.953 -35.103 1.00 78.12 888 LYS A CA 1
ATOM 7011 C C . LYS A 1 888 ? 1.679 -21.153 -34.269 1.00 78.12 888 LYS A C 1
ATOM 7013 O O . LYS A 1 888 ? 2.416 -20.201 -34.029 1.00 78.12 888 LYS A O 1
ATOM 7018 N N . GLY A 1 889 ? 1.967 -22.403 -33.924 1.00 75.06 889 GLY A N 1
ATOM 7019 C CA . GLY A 1 889 ? 3.156 -22.817 -33.181 1.00 75.06 889 GLY A CA 1
ATOM 7020 C C . GLY A 1 889 ? 2.853 -24.024 -32.295 1.00 75.06 889 GLY A C 1
ATOM 7021 O O . GLY A 1 889 ? 1.734 -24.533 -32.296 1.00 75.06 889 GLY A O 1
ATOM 7022 N N . SER A 1 890 ? 3.843 -24.490 -31.537 1.00 72.62 890 SER A N 1
ATOM 7023 C CA . SER A 1 890 ? 3.623 -25.481 -30.481 1.00 72.62 890 SER A CA 1
ATOM 7024 C C . SER A 1 890 ? 3.207 -24.784 -29.188 1.00 72.62 890 SER A C 1
ATOM 7026 O O . SER A 1 890 ? 3.772 -23.753 -28.822 1.00 72.62 890 SER A O 1
ATOM 7028 N N . VAL A 1 891 ? 2.234 -25.359 -28.492 1.00 80.31 891 VAL A N 1
ATOM 7029 C CA . VAL A 1 891 ? 1.869 -24.953 -27.132 1.00 80.31 891 VAL A CA 1
ATOM 7030 C C . VAL A 1 891 ? 2.873 -25.585 -26.179 1.00 80.31 891 VAL A C 1
ATOM 7032 O O . VAL A 1 891 ? 3.168 -26.772 -26.293 1.00 80.31 891 VAL A O 1
ATOM 7035 N N . GLU A 1 892 ? 3.425 -24.790 -25.271 1.00 82.50 892 GLU A N 1
ATOM 7036 C CA . GLU A 1 892 ? 4.389 -25.283 -24.292 1.00 82.50 892 GLU A CA 1
ATOM 7037 C C . GLU A 1 892 ? 3.698 -26.256 -23.324 1.00 82.50 892 GLU A C 1
ATOM 7039 O O . GLU A 1 892 ? 2.674 -25.930 -22.718 1.00 82.50 892 GLU A O 1
ATOM 7044 N N . GLN A 1 893 ? 4.261 -27.457 -23.177 1.00 89.19 893 GLN A N 1
ATOM 7045 C CA . GLN A 1 893 ? 3.881 -28.381 -22.110 1.00 89.19 893 GLN A CA 1
ATOM 7046 C C . GLN A 1 893 ? 4.350 -27.796 -20.772 1.00 89.19 893 GLN A C 1
ATOM 7048 O O . GLN A 1 893 ? 5.489 -27.335 -20.665 1.00 89.19 893 GLN A O 1
ATOM 7053 N N . MET A 1 894 ? 3.479 -27.797 -19.761 1.00 94.06 894 MET A N 1
ATOM 7054 C CA . MET A 1 894 ? 3.859 -27.366 -18.417 1.00 94.06 894 MET A CA 1
ATOM 7055 C C . MET A 1 894 ? 4.478 -28.529 -17.641 1.00 94.06 894 MET A C 1
ATOM 7057 O O . MET A 1 894 ? 3.990 -29.660 -17.711 1.00 94.06 894 MET A O 1
ATOM 7061 N N . TYR A 1 895 ? 5.530 -28.212 -16.892 1.00 95.62 895 TYR A N 1
ATOM 7062 C CA . TYR A 1 895 ? 6.253 -29.115 -16.005 1.00 95.62 895 TYR A CA 1
ATOM 7063 C C . TYR A 1 895 ? 6.408 -28.445 -14.645 1.00 95.62 895 TYR A C 1
ATOM 7065 O O . TYR A 1 895 ? 6.495 -27.215 -14.577 1.00 95.62 895 TYR A O 1
ATOM 7073 N N . ILE A 1 896 ? 6.503 -29.246 -13.587 1.00 96.06 896 ILE A N 1
ATOM 7074 C CA . ILE A 1 896 ? 6.995 -28.767 -12.295 1.00 96.06 896 ILE A CA 1
ATOM 7075 C C . ILE A 1 896 ? 8.415 -28.235 -12.497 1.00 96.06 896 ILE A C 1
ATOM 7077 O O . ILE A 1 896 ? 9.249 -28.916 -13.098 1.00 96.06 896 ILE A O 1
ATOM 7081 N N . ARG A 1 897 ? 8.693 -27.016 -12.022 1.00 94.69 897 ARG A N 1
ATOM 7082 C CA . ARG A 1 897 ? 10.051 -26.462 -12.039 1.00 94.69 897 ARG A CA 1
ATOM 7083 C C . ARG A 1 897 ? 10.744 -26.782 -10.724 1.00 94.69 897 ARG A C 1
ATOM 7085 O O . ARG A 1 897 ? 10.358 -26.241 -9.689 1.00 94.69 897 ARG A O 1
ATOM 7092 N N . THR A 1 898 ? 11.741 -27.663 -10.757 1.00 90.50 898 THR A N 1
ATOM 7093 C CA . THR A 1 898 ? 12.491 -28.057 -9.553 1.00 90.50 898 THR A CA 1
ATOM 7094 C C . THR A 1 898 ? 13.139 -26.827 -8.925 1.00 90.50 898 THR A C 1
ATOM 7096 O O . THR A 1 898 ? 13.753 -26.029 -9.635 1.00 90.50 898 THR A O 1
ATOM 7099 N N . ASP A 1 899 ? 12.937 -26.634 -7.619 1.00 88.31 899 ASP A N 1
ATOM 7100 C CA . ASP A 1 899 ? 13.369 -25.448 -6.866 1.00 88.31 899 ASP A CA 1
ATOM 7101 C C . ASP A 1 899 ? 12.903 -24.107 -7.476 1.00 88.31 899 ASP A C 1
ATOM 7103 O O . ASP A 1 899 ? 13.443 -23.041 -7.177 1.00 88.31 899 ASP A O 1
ATOM 7107 N N . GLY A 1 900 ? 11.879 -24.129 -8.337 1.00 89.94 900 GLY A N 1
ATOM 7108 C CA . GLY A 1 900 ? 11.380 -22.954 -9.047 1.00 89.94 900 GLY A CA 1
ATOM 7109 C C . GLY A 1 900 ? 12.274 -22.452 -10.190 1.00 89.94 900 GLY A C 1
ATOM 7110 O O . GLY A 1 900 ? 12.036 -21.342 -10.682 1.00 89.94 900 GLY A O 1
ATOM 7111 N N . ASP A 1 901 ? 13.283 -23.220 -10.619 1.00 93.81 901 ASP A N 1
ATOM 7112 C CA . ASP A 1 901 ? 14.177 -22.851 -11.723 1.00 93.81 901 ASP A CA 1
ATOM 7113 C C . ASP A 1 901 ? 13.491 -23.056 -13.093 1.00 93.81 901 ASP A C 1
ATOM 7115 O O . ASP A 1 901 ? 13.192 -24.192 -13.472 1.00 93.81 901 ASP A O 1
ATOM 7119 N N . PRO A 1 902 ? 13.291 -22.002 -13.916 1.00 93.19 902 PRO A N 1
ATOM 7120 C CA . PRO A 1 902 ? 12.685 -22.134 -15.244 1.00 93.19 902 PRO A CA 1
ATOM 7121 C C . PRO A 1 902 ? 13.403 -23.112 -16.190 1.00 93.19 902 PRO A C 1
ATOM 7123 O O . PRO A 1 902 ? 12.826 -23.505 -17.210 1.00 93.19 902 PRO A O 1
ATOM 7126 N N . PHE A 1 903 ? 14.654 -23.488 -15.920 1.00 94.88 903 PHE A N 1
ATOM 7127 C CA . PHE A 1 903 ? 15.424 -24.433 -16.731 1.00 94.88 903 PHE A CA 1
ATOM 7128 C C . PHE A 1 903 ? 15.378 -25.879 -16.223 1.00 94.88 903 PHE A C 1
ATOM 7130 O O . PHE A 1 903 ? 15.700 -26.772 -17.005 1.00 94.88 903 PHE A O 1
ATOM 7137 N N . ALA A 1 904 ? 14.935 -26.123 -14.988 1.00 94.44 904 ALA A N 1
ATOM 7138 C CA . ALA A 1 904 ? 14.845 -27.460 -14.410 1.00 94.44 904 ALA A CA 1
ATOM 7139 C C . ALA A 1 904 ? 13.434 -28.038 -14.603 1.00 94.44 904 ALA A C 1
ATOM 7141 O O . ALA A 1 904 ? 12.481 -27.603 -13.967 1.00 94.44 904 ALA A O 1
ATOM 7142 N N . GLU A 1 905 ? 13.280 -28.997 -15.517 1.00 94.44 905 GLU A N 1
ATOM 7143 C CA . GLU A 1 905 ? 11.997 -29.656 -15.801 1.00 94.44 905 GLU A CA 1
ATOM 7144 C C . GLU A 1 905 ? 11.865 -30.951 -14.995 1.00 94.44 905 GLU A C 1
ATOM 7146 O O . GLU A 1 905 ? 12.658 -31.874 -15.167 1.00 94.44 905 GLU A O 1
ATOM 7151 N N . GLY A 1 906 ? 10.869 -30.991 -14.108 1.00 93.75 906 GLY A N 1
ATOM 7152 C CA . GLY A 1 906 ? 10.418 -32.182 -13.393 1.00 93.75 906 GLY A CA 1
ATOM 7153 C C . GLY A 1 906 ? 9.220 -32.837 -14.085 1.00 93.75 906 GLY A C 1
ATOM 7154 O O . GLY A 1 906 ? 9.145 -32.889 -15.313 1.00 93.75 906 GLY A O 1
ATOM 7155 N N . ASP A 1 907 ? 8.260 -33.324 -13.299 1.00 94.00 907 ASP A N 1
ATOM 7156 C CA . ASP A 1 907 ? 7.090 -34.034 -13.824 1.00 94.00 907 ASP A CA 1
ATOM 7157 C C . ASP A 1 907 ? 6.182 -33.134 -14.685 1.00 94.00 907 ASP A C 1
ATOM 7159 O O . ASP A 1 907 ? 5.951 -31.968 -14.338 1.00 94.00 907 ASP A O 1
ATOM 7163 N N . PRO A 1 908 ? 5.607 -33.656 -15.787 1.00 95.38 908 PRO A N 1
ATOM 7164 C CA . PRO A 1 908 ? 4.611 -32.933 -16.566 1.00 95.38 908 PRO A CA 1
ATOM 7165 C C . PR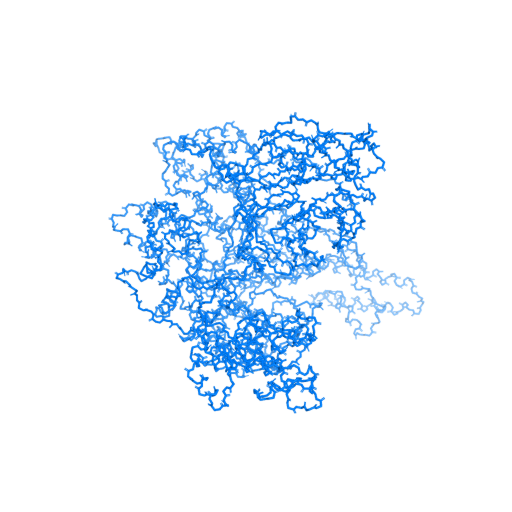O A 1 908 ? 3.313 -32.769 -15.770 1.00 95.38 908 PRO A C 1
ATOM 7167 O O . PRO A 1 908 ? 2.846 -33.698 -15.111 1.00 95.38 908 PRO A O 1
ATOM 7170 N N . VAL A 1 909 ? 2.681 -31.603 -15.899 1.00 95.25 909 VAL A N 1
ATOM 7171 C CA . VAL A 1 909 ? 1.385 -31.308 -15.271 1.00 95.25 909 VAL A CA 1
ATOM 7172 C C . VAL A 1 909 ? 0.346 -30.894 -16.304 1.00 95.25 909 VAL A C 1
ATOM 7174 O O . VAL A 1 909 ? 0.666 -30.361 -17.371 1.00 95.25 909 VAL A O 1
ATOM 7177 N N . LYS A 1 910 ? -0.920 -31.151 -15.981 1.00 94.75 910 LYS A N 1
ATOM 7178 C CA . LYS A 1 910 ? -2.073 -30.722 -16.775 1.00 94.75 910 LYS A CA 1
ATOM 7179 C C . LYS A 1 910 ? -2.680 -29.449 -16.172 1.00 94.75 910 LYS A C 1
ATOM 7181 O O . LYS A 1 910 ? -2.508 -29.223 -14.978 1.00 94.75 910 LYS A O 1
ATOM 7186 N N . PRO A 1 911 ? -3.391 -28.626 -16.963 1.00 96.00 911 PRO A N 1
ATOM 7187 C CA . PRO A 1 911 ? -4.193 -27.527 -16.428 1.00 96.00 911 PRO A CA 1
ATOM 7188 C C . PRO A 1 911 ? -5.154 -28.013 -15.335 1.00 96.00 911 PRO A C 1
ATOM 7190 O O . PRO A 1 911 ? -5.866 -28.994 -15.541 1.00 96.00 911 PRO A O 1
ATOM 7193 N N . GLY A 1 912 ? -5.173 -27.333 -14.190 1.00 95.75 912 GLY A N 1
ATOM 7194 C CA . GLY A 1 912 ? -5.938 -27.746 -13.012 1.00 95.75 912 GLY A CA 1
ATOM 7195 C C . GLY A 1 912 ? -6.072 -26.638 -11.967 1.00 95.75 912 GLY A C 1
ATOM 7196 O O . GLY A 1 912 ? -5.666 -25.503 -12.203 1.00 95.75 912 GLY A O 1
ATOM 7197 N N . VAL A 1 913 ? -6.671 -26.969 -10.825 1.00 96.31 913 VAL A N 1
ATOM 7198 C CA . VAL A 1 913 ? -7.048 -26.026 -9.754 1.00 96.31 913 VAL A CA 1
ATOM 7199 C C . VAL A 1 913 ? -6.437 -26.447 -8.412 1.00 96.31 913 VAL A C 1
ATOM 7201 O O . VAL A 1 913 ? -5.635 -27.375 -8.373 1.00 96.31 913 VAL A O 1
ATOM 7204 N N . LEU A 1 914 ? -6.824 -25.797 -7.308 1.00 96.19 914 LEU A N 1
ATOM 7205 C CA . LEU A 1 914 ? -6.483 -26.259 -5.959 1.00 96.19 914 LEU A CA 1
ATOM 7206 C C . LEU A 1 914 ? -7.191 -27.590 -5.658 1.00 96.19 914 LEU A C 1
ATOM 7208 O O . LEU A 1 914 ? -8.407 -27.627 -5.470 1.00 96.19 914 LEU A O 1
ATOM 7212 N N . SER A 1 915 ? -6.427 -28.677 -5.595 1.00 95.38 915 SER A N 1
ATOM 7213 C CA . SER A 1 915 ? -6.925 -30.043 -5.407 1.00 95.38 915 SER A CA 1
ATOM 7214 C C . SER A 1 915 ? -7.584 -30.271 -4.045 1.00 95.38 915 SER A C 1
ATOM 7216 O O . SER A 1 915 ? -8.471 -31.114 -3.937 1.00 95.38 915 SER A O 1
ATOM 7218 N N . VAL A 1 916 ? -7.242 -29.468 -3.030 1.00 94.06 916 VAL A N 1
ATOM 7219 C CA . VAL A 1 916 ? -7.934 -29.456 -1.725 1.00 94.06 916 VAL A CA 1
ATOM 7220 C C . VAL A 1 916 ? -9.441 -29.188 -1.851 1.00 94.06 916 VAL A C 1
ATOM 7222 O O . VAL A 1 916 ? -10.216 -29.668 -1.029 1.00 94.06 916 VAL A O 1
ATOM 7225 N N . LEU A 1 917 ? -9.880 -28.480 -2.898 1.00 95.06 917 LEU A N 1
ATOM 7226 C CA . LEU A 1 917 ? -11.294 -28.189 -3.151 1.00 95.06 917 LEU A CA 1
ATOM 7227 C C . LEU A 1 917 ? -11.953 -29.157 -4.145 1.00 95.06 917 LEU A C 1
ATOM 7229 O O . LEU A 1 917 ? -13.127 -28.984 -4.454 1.00 95.06 917 LEU A O 1
ATOM 7233 N N . GLU A 1 918 ? -11.252 -30.180 -4.647 1.00 89.50 918 GLU A N 1
ATOM 7234 C CA . GLU A 1 918 ? -11.786 -31.087 -5.681 1.00 89.50 918 GLU A CA 1
ATOM 7235 C C . GLU A 1 918 ? -13.045 -31.846 -5.216 1.00 89.50 918 GLU A C 1
ATOM 7237 O O . GLU A 1 918 ? -13.921 -32.147 -6.026 1.00 89.50 918 GLU A O 1
ATOM 7242 N N . GLY A 1 919 ? -13.156 -32.125 -3.912 1.00 84.81 919 GLY A N 1
ATOM 7243 C CA . GLY A 1 919 ? -14.342 -32.752 -3.319 1.00 84.81 919 GLY A CA 1
ATOM 7244 C C . GLY A 1 919 ? -15.581 -31.850 -3.287 1.00 84.81 919 GLY A C 1
ATOM 7245 O O . GLY A 1 919 ? -16.695 -32.364 -3.354 1.00 84.81 919 GLY A O 1
ATOM 7246 N N . GLU A 1 920 ? -15.384 -30.531 -3.231 1.00 88.62 920 GLU A N 1
ATOM 7247 C CA . GLU A 1 920 ? -16.458 -29.533 -3.127 1.00 88.62 920 GLU A CA 1
ATOM 7248 C C . GLU A 1 920 ? -16.825 -28.942 -4.493 1.00 88.62 920 GLU A C 1
ATOM 7250 O O . GLU A 1 920 ? -18.001 -28.776 -4.818 1.00 88.62 920 GLU A O 1
ATOM 7255 N N . VAL A 1 921 ? -15.815 -28.656 -5.321 1.00 92.31 921 VAL A N 1
ATOM 7256 C CA . VAL A 1 921 ? -15.968 -28.064 -6.652 1.00 92.31 921 VAL A CA 1
ATOM 7257 C C . VAL A 1 921 ? -15.125 -28.845 -7.663 1.00 92.31 921 VAL A C 1
ATOM 7259 O O . VAL A 1 921 ? -13.934 -28.556 -7.842 1.00 92.31 921 VAL A O 1
ATOM 7262 N N . PRO A 1 922 ? -15.725 -29.820 -8.368 1.00 89.94 922 PRO A N 1
ATOM 7263 C CA . PRO A 1 922 ? -15.040 -30.553 -9.421 1.00 89.94 922 PRO A CA 1
ATOM 7264 C C . PRO A 1 922 ? -14.559 -29.609 -10.528 1.00 89.94 922 PRO A C 1
ATOM 7266 O O . PRO A 1 922 ? -15.326 -28.800 -11.050 1.00 89.94 922 PRO A O 1
ATOM 7269 N N . ALA A 1 923 ? -13.294 -29.730 -10.926 1.00 88.81 923 ALA A N 1
ATOM 7270 C CA . ALA A 1 923 ? -12.730 -28.918 -11.998 1.00 88.81 923 ALA A CA 1
ATOM 7271 C C . ALA A 1 923 ? -12.684 -29.682 -13.325 1.00 88.81 923 ALA A C 1
ATOM 7273 O O . ALA A 1 923 ? -12.126 -30.774 -13.414 1.00 88.81 923 ALA A O 1
ATOM 7274 N N . VAL A 1 924 ? -13.216 -29.067 -14.384 1.00 90.75 924 VAL A N 1
ATOM 7275 C CA . VAL A 1 924 ? -13.122 -29.573 -15.761 1.00 90.75 924 VAL A CA 1
ATOM 7276 C C . VAL A 1 924 ? -12.416 -28.524 -16.613 1.00 90.75 924 VAL A C 1
ATOM 7278 O O . VAL A 1 924 ? -13.048 -27.709 -17.283 1.00 90.75 924 VAL A O 1
ATOM 7281 N N . ILE A 1 925 ? -11.082 -28.516 -16.559 1.00 95.44 925 ILE A N 1
ATOM 7282 C CA . ILE A 1 925 ? -10.260 -27.574 -17.325 1.00 95.44 925 ILE A CA 1
ATOM 7283 C C . ILE A 1 925 ? -9.836 -28.220 -18.657 1.00 95.44 925 ILE A C 1
ATOM 7285 O O . ILE A 1 925 ? -9.260 -29.310 -18.644 1.00 95.44 925 ILE A O 1
ATOM 7289 N N . PRO A 1 926 ? -10.086 -27.578 -19.817 1.00 92.81 926 PRO A N 1
ATOM 7290 C CA . PRO A 1 926 ? -9.654 -28.103 -21.109 1.00 92.81 926 PRO A CA 1
ATOM 7291 C C . PRO A 1 926 ? -8.131 -28.271 -21.212 1.00 92.81 926 PRO A C 1
ATOM 7293 O O . PRO A 1 926 ? -7.360 -27.391 -20.834 1.00 92.81 926 PRO A O 1
ATOM 7296 N N . GLU A 1 927 ? -7.679 -29.367 -21.825 1.00 88.31 927 GLU A N 1
ATOM 7297 C CA . GLU A 1 927 ? -6.264 -29.529 -22.192 1.00 88.31 927 GLU A CA 1
ATOM 7298 C C . GLU A 1 927 ? -5.901 -28.739 -23.461 1.00 88.31 927 GLU A C 1
ATOM 7300 O O . GLU A 1 927 ? -4.727 -28.472 -23.712 1.00 88.31 927 GLU A O 1
ATOM 7305 N N . THR A 1 928 ? -6.885 -28.306 -24.254 1.00 85.31 928 THR A N 1
ATOM 7306 C CA . THR A 1 928 ? -6.667 -27.400 -25.391 1.00 85.31 928 THR A CA 1
ATOM 7307 C C . THR A 1 928 ? -6.305 -25.990 -24.911 1.00 85.31 928 THR A C 1
ATOM 7309 O O . THR A 1 928 ? -6.692 -25.614 -23.806 1.00 85.31 928 THR A O 1
ATOM 7312 N N . PRO A 1 929 ? -5.566 -25.187 -25.697 1.00 81.62 929 PRO A N 1
ATOM 7313 C CA . PRO A 1 929 ? -5.264 -23.795 -25.348 1.00 81.62 929 PRO A CA 1
ATOM 7314 C C . PRO A 1 929 ? -6.497 -22.915 -25.166 1.00 81.62 929 PRO A C 1
ATOM 7316 O O . PRO A 1 929 ? -6.480 -21.989 -24.358 1.00 81.62 929 PRO A O 1
ATOM 7319 N N . GLU A 1 930 ? -7.542 -23.183 -25.941 1.00 85.25 930 GLU A N 1
ATOM 7320 C CA . GLU A 1 930 ? -8.780 -22.424 -25.932 1.00 85.25 930 GLU A CA 1
ATOM 7321 C C . GLU A 1 930 ? -9.638 -22.787 -24.712 1.00 85.25 930 GLU A C 1
ATOM 7323 O O . GLU A 1 930 ? -9.877 -23.963 -24.433 1.00 85.25 930 GLU A O 1
ATOM 7328 N N . GLY A 1 931 ? -10.138 -21.767 -24.009 1.00 90.75 931 GLY A N 1
ATOM 7329 C CA . GLY A 1 931 ? -11.142 -21.916 -22.953 1.00 90.75 931 GLY A CA 1
ATOM 7330 C C . GLY A 1 931 ? -10.603 -22.273 -21.567 1.00 90.75 931 GLY A C 1
ATOM 7331 O O . GLY A 1 931 ? -11.407 -22.399 -20.643 1.00 90.75 931 GLY A O 1
ATOM 7332 N N . ARG A 1 932 ? -9.279 -22.413 -21.382 1.00 95.19 932 ARG A N 1
ATOM 7333 C CA . ARG A 1 932 ? -8.683 -22.721 -20.066 1.00 95.19 932 ARG A CA 1
ATOM 7334 C C . ARG A 1 932 ? -9.015 -21.658 -19.025 1.00 95.19 932 ARG A C 1
ATOM 7336 O O . ARG A 1 932 ? -9.462 -21.992 -17.931 1.00 95.19 932 ARG A O 1
ATOM 7343 N N . ARG A 1 933 ? -8.814 -20.380 -19.369 1.00 97.19 933 ARG A N 1
ATOM 7344 C CA . ARG A 1 933 ? -9.065 -19.257 -18.455 1.00 97.19 933 ARG A CA 1
ATOM 7345 C C . ARG A 1 933 ? -10.549 -19.110 -18.170 1.00 97.19 933 ARG A C 1
ATOM 7347 O O . ARG A 1 933 ? -10.913 -18.895 -17.020 1.00 97.19 933 ARG A O 1
ATOM 7354 N N . LYS A 1 934 ? -11.399 -19.274 -19.188 1.00 97.25 934 LYS A N 1
ATOM 7355 C CA . LYS A 1 934 ? -12.853 -19.272 -19.005 1.00 97.25 934 LYS A CA 1
ATOM 7356 C C . LYS A 1 934 ? -13.306 -20.350 -18.012 1.00 97.25 934 LYS A C 1
ATOM 7358 O O . LYS A 1 934 ? -13.969 -20.007 -17.039 1.00 97.25 934 LYS A O 1
ATOM 7363 N N . ALA A 1 935 ? -12.915 -21.609 -18.222 1.00 97.69 935 ALA A N 1
ATOM 7364 C CA . ALA A 1 935 ? -13.292 -22.715 -17.338 1.00 97.69 935 ALA A CA 1
ATOM 7365 C C . ALA A 1 935 ? -12.767 -22.511 -15.907 1.00 97.69 935 ALA A C 1
ATOM 7367 O O . ALA A 1 935 ? -13.465 -22.785 -14.935 1.00 97.69 935 ALA A O 1
ATOM 7368 N N . PHE A 1 936 ? -11.554 -21.970 -15.765 1.00 98.06 936 PHE A N 1
ATOM 7369 C CA . PHE A 1 936 ? -10.999 -21.646 -14.455 1.00 98.06 936 PHE A CA 1
ATOM 7370 C C . PHE A 1 936 ? -11.764 -20.530 -13.745 1.00 98.06 936 PHE A C 1
ATOM 7372 O O . PHE A 1 936 ? -12.032 -20.625 -12.553 1.00 98.06 936 PHE A O 1
ATOM 7379 N N . ALA A 1 937 ? -12.154 -19.484 -14.472 1.00 98.12 937 ALA A N 1
ATOM 7380 C CA . ALA A 1 937 ? -12.923 -18.395 -13.895 1.00 98.12 937 ALA A CA 1
ATOM 7381 C C . ALA A 1 937 ? -14.342 -18.833 -13.489 1.00 98.12 937 ALA A C 1
ATOM 7383 O O . ALA A 1 937 ? -14.860 -18.372 -12.474 1.00 98.12 937 ALA A O 1
ATOM 7384 N N . GLU A 1 938 ? -14.951 -19.752 -14.245 1.00 97.75 938 GLU A N 1
ATOM 7385 C CA . GLU A 1 938 ? -16.204 -20.421 -13.870 1.00 97.75 938 GLU A CA 1
ATOM 7386 C C . GLU A 1 938 ? -16.026 -21.269 -12.597 1.00 97.75 938 GLU A C 1
ATOM 7388 O O . GLU A 1 938 ? -16.863 -21.185 -11.709 1.00 97.75 938 GLU A O 1
ATOM 7393 N N . TRP A 1 939 ? -14.906 -21.985 -12.441 1.00 98.00 939 TRP A N 1
ATOM 7394 C CA . TRP A 1 939 ? -14.590 -22.733 -11.213 1.00 98.00 939 TRP A CA 1
ATOM 7395 C C . TRP A 1 939 ? -14.366 -21.831 -9.985 1.00 98.00 939 TRP A C 1
ATOM 7397 O O . TRP A 1 939 ? -14.838 -22.139 -8.890 1.00 98.00 939 TRP A O 1
ATOM 7407 N N . ILE A 1 940 ? -13.674 -20.696 -10.150 1.00 98.00 940 ILE A N 1
ATOM 7408 C CA . ILE A 1 940 ? -13.478 -19.716 -9.064 1.00 98.00 940 ILE A CA 1
ATOM 7409 C C . ILE A 1 940 ? -14.826 -19.178 -8.579 1.00 98.00 940 ILE A C 1
ATOM 7411 O O . ILE A 1 940 ? -14.993 -18.942 -7.389 1.00 98.00 940 ILE A O 1
ATOM 7415 N N . THR A 1 941 ? -15.771 -18.977 -9.498 1.00 97.50 941 THR A N 1
ATOM 7416 C CA . THR A 1 941 ? -17.067 -18.335 -9.232 1.00 97.50 941 THR A CA 1
ATOM 7417 C C . THR A 1 941 ? -18.219 -19.318 -9.026 1.00 97.50 941 THR A C 1
ATOM 7419 O O . THR A 1 941 ? -19.379 -18.904 -8.961 1.00 97.50 941 THR A O 1
ATOM 7422 N N . ASP A 1 942 ? -17.915 -20.611 -8.895 1.00 96.62 942 ASP A N 1
ATOM 7423 C CA . ASP A 1 942 ? -18.908 -21.628 -8.569 1.00 96.62 942 ASP A CA 1
ATOM 7424 C C . ASP A 1 942 ? -19.520 -21.363 -7.184 1.00 96.62 942 ASP A C 1
ATOM 7426 O O . ASP A 1 942 ? -18.830 -20.969 -6.245 1.00 96.62 942 ASP A O 1
ATOM 7430 N N . GLN A 1 943 ? -20.824 -21.600 -7.038 1.00 93.50 943 GLN A N 1
ATOM 7431 C CA . GLN A 1 943 ? -21.547 -21.337 -5.787 1.00 93.50 943 GLN A CA 1
ATOM 7432 C C . GLN A 1 943 ? -21.097 -22.229 -4.623 1.00 93.50 943 GLN A C 1
ATOM 7434 O O . GLN A 1 943 ? -21.360 -21.898 -3.465 1.00 93.50 943 GLN A O 1
ATOM 7439 N N . ASN A 1 944 ? -20.459 -23.362 -4.919 1.00 93.69 944 ASN A N 1
ATOM 7440 C CA . ASN A 1 944 ? -19.896 -24.259 -3.918 1.00 93.69 944 ASN A CA 1
ATOM 7441 C C . ASN A 1 944 ? -18.435 -23.923 -3.593 1.00 93.69 944 ASN A C 1
ATOM 7443 O O . ASN A 1 944 ? -17.888 -24.503 -2.660 1.00 93.69 944 ASN A O 1
ATOM 7447 N N . ASN A 1 945 ? -17.801 -22.987 -4.311 1.00 96.06 945 ASN A N 1
ATOM 7448 C CA . ASN A 1 945 ? -16.456 -22.530 -3.983 1.00 96.06 945 ASN A CA 1
ATOM 7449 C C . ASN A 1 945 ? -16.516 -21.628 -2.739 1.00 96.06 945 ASN A C 1
ATOM 7451 O O . ASN A 1 945 ? -17.071 -20.528 -2.807 1.00 96.06 945 ASN A O 1
ATOM 7455 N N . PRO A 1 946 ? -15.951 -22.044 -1.591 1.00 94.50 946 PRO A N 1
ATOM 7456 C CA . PRO A 1 946 ? -16.137 -21.300 -0.355 1.00 94.50 946 PRO A CA 1
ATOM 7457 C C . PRO A 1 946 ? -15.260 -20.041 -0.272 1.00 94.50 946 PRO A C 1
ATOM 7459 O O . PRO A 1 946 ? -15.498 -19.187 0.582 1.00 94.50 946 PRO A O 1
ATOM 7462 N N . LEU A 1 947 ? -14.245 -19.901 -1.132 1.00 96.12 947 LEU A N 1
ATOM 7463 C CA . LEU A 1 947 ? -13.221 -18.866 -0.994 1.00 96.12 947 LEU A CA 1
ATOM 7464 C C . LEU A 1 947 ? -13.694 -17.512 -1.528 1.00 96.12 947 LEU A C 1
ATOM 7466 O O . LEU A 1 947 ? -13.745 -16.542 -0.774 1.00 96.12 947 LEU A O 1
ATOM 7470 N N . VAL A 1 948 ? -14.086 -17.435 -2.802 1.00 96.50 948 VAL A N 1
ATOM 7471 C CA . VAL A 1 948 ? -14.283 -16.155 -3.514 1.00 96.50 948 VAL A CA 1
ATOM 7472 C C . VAL A 1 948 ? -15.280 -15.216 -2.821 1.00 96.50 948 VAL A C 1
ATOM 7474 O O . VAL A 1 948 ? -15.039 -14.011 -2.706 1.00 96.50 948 VAL A O 1
ATOM 7477 N N . SER A 1 949 ? -16.381 -15.759 -2.294 1.00 97.12 949 SER A N 1
ATOM 7478 C CA . SER A 1 949 ? -17.393 -14.980 -1.583 1.00 97.12 949 SER A CA 1
ATOM 7479 C C . SER A 1 949 ? -16.892 -14.530 -0.214 1.00 97.12 949 SER A C 1
ATOM 7481 O O . SER A 1 949 ? -17.103 -13.372 0.136 1.00 97.12 949 SER A O 1
ATOM 7483 N N . ARG A 1 950 ? -16.189 -15.399 0.537 1.00 97.50 950 ARG A N 1
ATOM 7484 C CA . ARG A 1 950 ? -15.574 -15.041 1.829 1.00 97.50 950 ARG A CA 1
ATOM 7485 C C . ARG A 1 950 ? -14.553 -13.923 1.644 1.00 97.50 950 ARG A C 1
ATOM 7487 O O . ARG A 1 950 ? -14.569 -12.964 2.408 1.00 97.50 950 ARG A O 1
ATOM 7494 N N . VAL A 1 951 ? -13.712 -14.011 0.612 1.00 97.50 951 VAL A N 1
ATOM 7495 C CA . VAL A 1 951 ? -12.693 -12.998 0.309 1.00 97.50 951 VAL A CA 1
ATOM 7496 C C . VAL A 1 951 ? -13.339 -11.637 0.079 1.00 97.50 951 VAL A C 1
ATOM 7498 O O . VAL A 1 951 ? -12.965 -10.665 0.738 1.00 97.50 951 VAL A O 1
ATOM 7501 N N . MET A 1 952 ? -14.333 -11.552 -0.809 1.00 98.06 952 MET A N 1
ATOM 7502 C CA . MET A 1 952 ? -14.923 -10.259 -1.154 1.00 98.06 952 MET A CA 1
ATOM 7503 C C . MET A 1 952 ? -15.709 -9.640 0.007 1.00 98.06 952 MET A C 1
ATOM 7505 O O . MET A 1 952 ? -15.520 -8.459 0.294 1.00 98.06 952 MET A O 1
ATOM 7509 N N . VAL A 1 953 ? -16.535 -10.406 0.730 1.00 98.44 953 VAL A N 1
ATOM 7510 C CA . VAL A 1 953 ? -17.285 -9.839 1.870 1.00 98.44 953 VAL A CA 1
ATOM 7511 C C . VAL A 1 953 ? -16.361 -9.438 3.021 1.00 98.44 953 VAL A C 1
ATOM 7513 O O . VAL A 1 953 ? -16.611 -8.424 3.669 1.00 98.44 953 VAL A O 1
ATOM 7516 N N . ASN A 1 954 ? -15.257 -10.165 3.236 1.00 98.06 954 ASN A N 1
ATOM 7517 C CA . ASN A 1 954 ? -14.242 -9.806 4.226 1.00 98.06 954 ASN A CA 1
ATOM 7518 C C . ASN A 1 954 ? -13.544 -8.482 3.868 1.00 98.06 954 ASN A C 1
ATOM 7520 O O . ASN A 1 954 ? -13.296 -7.664 4.752 1.00 98.06 954 ASN A O 1
ATOM 7524 N N . ARG A 1 955 ? -13.288 -8.226 2.574 1.00 97.94 955 ARG A N 1
ATOM 7525 C CA . ARG A 1 955 ? -12.764 -6.934 2.093 1.00 97.94 955 ARG A CA 1
ATOM 7526 C C . ARG A 1 955 ? -13.767 -5.801 2.259 1.00 97.94 955 ARG A C 1
ATOM 7528 O O . ARG A 1 955 ? -13.392 -4.762 2.786 1.00 97.94 955 ARG A O 1
ATOM 7535 N N . ILE A 1 956 ? -15.025 -6.000 1.856 1.00 98.44 956 ILE A N 1
ATOM 7536 C CA . ILE A 1 956 ? -16.074 -4.978 2.012 1.00 98.44 956 ILE A CA 1
ATOM 7537 C C . ILE A 1 956 ? -16.227 -4.614 3.492 1.00 98.44 956 ILE A C 1
ATOM 7539 O O . ILE A 1 956 ? -16.272 -3.434 3.827 1.00 98.44 956 ILE A O 1
ATOM 7543 N N . TRP A 1 957 ? -16.238 -5.610 4.382 1.00 98.06 957 TRP A N 1
ATOM 7544 C CA . TRP A 1 957 ? -16.249 -5.384 5.826 1.00 98.06 957 TRP A CA 1
ATOM 7545 C C . TRP A 1 957 ? -15.039 -4.560 6.284 1.00 98.06 957 TRP A C 1
ATOM 7547 O O . TRP A 1 957 ? -15.203 -3.543 6.956 1.00 98.06 957 TRP A O 1
ATOM 7557 N N . GLN A 1 958 ? -13.829 -4.947 5.866 1.00 96.38 958 GLN A N 1
ATOM 7558 C CA . GLN A 1 958 ? -12.605 -4.216 6.194 1.00 96.38 958 GLN A CA 1
ATOM 7559 C C . GLN A 1 958 ? -12.629 -2.765 5.698 1.00 96.38 958 GLN A C 1
ATOM 7561 O O . GLN A 1 958 ? -12.122 -1.887 6.389 1.00 96.38 958 GLN A O 1
ATOM 7566 N N . TRP A 1 959 ? -13.191 -2.484 4.522 1.00 95.56 959 TRP A N 1
ATOM 7567 C CA . TRP A 1 959 ? -13.246 -1.120 3.988 1.00 95.56 959 TRP A CA 1
ATOM 7568 C C . TRP A 1 959 ? -14.148 -0.187 4.804 1.00 95.56 959 TRP A C 1
ATOM 7570 O O . TRP A 1 959 ? -13.891 1.013 4.815 1.00 95.56 959 TRP A O 1
ATOM 7580 N N . HIS A 1 960 ? -15.134 -0.728 5.529 1.00 96.88 960 HIS A N 1
ATOM 7581 C CA . HIS A 1 960 ? -15.984 0.038 6.451 1.00 96.88 960 HIS A CA 1
ATOM 7582 C C . HIS A 1 960 ? -15.400 0.147 7.860 1.00 96.88 960 HIS A C 1
ATOM 7584 O O . HIS A 1 960 ? -15.434 1.216 8.456 1.00 96.88 960 HIS A O 1
ATOM 7590 N N . PHE A 1 961 ? -14.864 -0.948 8.405 1.00 94.56 961 PHE A N 1
ATOM 7591 C CA . PHE A 1 961 ? -14.431 -1.008 9.808 1.00 94.56 961 PHE A CA 1
ATOM 7592 C C . PHE A 1 961 ? -12.914 -0.864 10.010 1.00 94.56 961 PHE A C 1
ATOM 7594 O O . PHE A 1 961 ? -12.434 -0.942 11.135 1.00 94.56 961 PHE A O 1
ATOM 7601 N N . GLY A 1 962 ? -12.122 -0.744 8.941 1.00 91.12 962 GLY A N 1
ATOM 7602 C CA . GLY A 1 962 ? -10.651 -0.723 8.992 1.00 91.12 962 GLY A CA 1
ATOM 7603 C C . GLY A 1 962 ? -9.997 -2.073 9.332 1.00 91.12 962 GLY A C 1
ATOM 7604 O O . GLY A 1 962 ? -8.797 -2.257 9.108 1.00 91.12 962 GLY A O 1
ATOM 7605 N N . LYS A 1 963 ? -10.777 -3.045 9.819 1.00 90.12 963 LYS A N 1
ATOM 7606 C CA . LYS A 1 963 ? -10.340 -4.390 10.209 1.00 90.12 963 LYS A CA 1
ATOM 7607 C C . LYS A 1 963 ? -11.220 -5.464 9.551 1.00 90.12 963 LYS A C 1
ATOM 7609 O O . LYS A 1 963 ? -12.439 -5.298 9.515 1.00 90.12 963 LYS A O 1
ATOM 7614 N N . PRO A 1 964 ? -10.638 -6.552 9.022 1.00 93.88 964 PRO A N 1
ATOM 7615 C CA . PRO A 1 964 ? -11.392 -7.672 8.458 1.00 93.88 964 PRO A CA 1
ATOM 7616 C C . PRO A 1 964 ? -11.996 -8.569 9.554 1.00 93.88 964 PRO A C 1
ATOM 7618 O O . PRO A 1 964 ? -11.571 -8.530 10.706 1.00 93.88 964 PRO A O 1
ATOM 7621 N N . ILE A 1 965 ? -12.959 -9.423 9.187 1.00 95.25 965 ILE A N 1
ATOM 7622 C CA . ILE A 1 965 ? -13.482 -10.471 10.083 1.00 95.25 965 ILE A CA 1
ATOM 7623 C C . ILE A 1 965 ? -12.457 -11.599 10.231 1.00 95.25 965 ILE A C 1
ATOM 7625 O O . ILE A 1 965 ? -12.271 -12.108 11.337 1.00 95.25 965 ILE A O 1
ATOM 7629 N N . ALA A 1 966 ? -11.819 -11.994 9.125 1.00 93.12 966 ALA A N 1
ATOM 7630 C CA . ALA A 1 966 ? -10.818 -13.054 9.070 1.00 93.12 966 ALA A CA 1
ATOM 7631 C C . ALA A 1 966 ? -9.480 -12.539 8.550 1.00 93.12 966 ALA A C 1
ATOM 7633 O O . ALA A 1 966 ? -9.404 -12.033 7.426 1.00 93.12 966 ALA A O 1
ATOM 7634 N N . GLY A 1 967 ? -8.449 -12.734 9.373 1.00 81.25 967 GLY A N 1
ATOM 7635 C CA . GLY A 1 967 ? -7.041 -12.650 9.004 1.00 81.25 967 GLY A CA 1
ATOM 7636 C C . GLY A 1 967 ? -6.671 -11.506 8.076 1.00 81.25 967 GLY A C 1
ATOM 7637 O O . GLY A 1 967 ? -7.037 -10.356 8.288 1.00 81.25 967 GLY A O 1
ATOM 7638 N N . ASN A 1 968 ? -5.904 -11.845 7.047 1.00 85.69 968 ASN A N 1
ATOM 7639 C CA . ASN A 1 968 ? -5.536 -10.955 5.961 1.00 85.69 968 ASN A CA 1
ATOM 7640 C C . ASN A 1 968 ? -6.404 -11.314 4.738 1.00 85.69 968 ASN A C 1
ATOM 7642 O O . ASN A 1 968 ? -6.445 -12.487 4.368 1.00 85.69 968 ASN A O 1
ATOM 7646 N N . PRO A 1 969 ? -7.063 -10.356 4.058 1.00 92.19 969 PRO A N 1
ATOM 7647 C CA . PRO A 1 969 ? -7.857 -10.645 2.861 1.00 92.19 969 PRO A CA 1
ATOM 7648 C C . PRO A 1 969 ? -7.128 -11.329 1.687 1.00 92.19 969 PRO A C 1
ATOM 7650 O O . PRO A 1 969 ? -7.804 -11.840 0.799 1.00 92.19 969 PRO A O 1
ATOM 7653 N N . ASN A 1 970 ? -5.792 -11.321 1.649 1.00 93.75 970 ASN A N 1
ATOM 7654 C CA . ASN A 1 970 ? -4.960 -12.028 0.666 1.00 93.75 970 ASN A CA 1
ATOM 7655 C C . ASN A 1 970 ? -4.465 -13.406 1.161 1.00 93.75 970 ASN A C 1
ATOM 7657 O O . ASN A 1 970 ? -3.887 -14.151 0.369 1.00 93.75 970 ASN A O 1
ATOM 7661 N N . ASN A 1 971 ? -4.667 -13.756 2.440 1.00 92.50 971 ASN A N 1
ATOM 7662 C CA . ASN A 1 971 ? -4.199 -15.014 3.029 1.00 92.50 971 ASN A CA 1
ATOM 7663 C C . ASN A 1 971 ? -5.189 -15.577 4.069 1.00 92.50 971 ASN A C 1
ATOM 7665 O O . ASN A 1 971 ? -5.209 -15.149 5.225 1.00 92.50 971 ASN A O 1
ATOM 7669 N N . PHE A 1 972 ? -5.977 -16.565 3.646 1.00 93.88 972 PHE A N 1
ATOM 7670 C CA . PHE A 1 972 ? -6.863 -17.388 4.475 1.00 93.88 972 PHE A CA 1
ATOM 7671 C C . PHE A 1 972 ? -6.258 -18.749 4.843 1.00 93.88 972 PHE A C 1
ATOM 7673 O O . PHE A 1 972 ? -6.913 -19.525 5.540 1.00 93.88 972 PHE A O 1
ATOM 7680 N N . GLY A 1 973 ? -5.035 -19.035 4.386 1.00 86.12 973 GLY A N 1
ATOM 7681 C CA . GLY A 1 973 ? -4.305 -20.231 4.786 1.00 86.12 973 GLY A CA 1
ATOM 7682 C C . GLY A 1 973 ? -3.974 -20.225 6.278 1.00 86.12 973 GLY A C 1
ATOM 7683 O O . GLY A 1 973 ? -4.204 -19.243 6.985 1.00 86.12 973 GLY A O 1
ATOM 7684 N N . SER A 1 974 ? -3.390 -21.309 6.777 1.00 80.12 974 SER A N 1
ATOM 7685 C CA . SER A 1 974 ? -3.180 -21.511 8.218 1.00 80.12 974 SER A CA 1
ATOM 7686 C C . SER A 1 974 ? -2.175 -20.542 8.866 1.00 80.12 974 SER A C 1
ATOM 7688 O O . SER A 1 974 ? -2.046 -20.517 10.085 1.00 80.12 974 SER A O 1
ATOM 7690 N N . THR A 1 975 ? -1.413 -19.782 8.073 1.00 80.00 975 THR A N 1
ATOM 7691 C CA . THR A 1 975 ? -0.551 -18.685 8.558 1.00 80.00 975 THR A CA 1
ATOM 7692 C C . THR A 1 975 ? -1.265 -17.335 8.595 1.00 80.00 975 THR A C 1
ATOM 7694 O O . THR A 1 975 ? -0.713 -16.362 9.109 1.00 80.00 975 THR A O 1
ATOM 7697 N N . GLY A 1 976 ? -2.468 -17.253 8.026 1.00 81.62 976 GLY A N 1
ATOM 7698 C CA . GLY A 1 976 ? -3.370 -16.122 8.176 1.00 81.62 976 GLY A CA 1
ATOM 7699 C C . GLY A 1 976 ? -4.098 -16.160 9.521 1.00 81.62 976 GLY A C 1
ATOM 7700 O O . GLY A 1 976 ? -4.165 -17.186 10.193 1.00 81.62 976 GLY A O 1
ATOM 7701 N N . GLY A 1 977 ? -4.665 -15.022 9.925 1.00 80.31 977 GLY A N 1
ATOM 7702 C CA . GLY A 1 977 ? -5.489 -14.960 11.133 1.00 80.31 977 GLY A CA 1
ATOM 7703 C C . GLY A 1 977 ? -6.844 -15.651 10.947 1.00 80.31 977 GLY A C 1
ATOM 7704 O O . GLY A 1 977 ? -7.488 -15.521 9.904 1.00 80.31 977 GLY A O 1
ATOM 7705 N N . PHE A 1 978 ? -7.310 -16.344 11.981 1.00 90.69 978 PHE A N 1
ATOM 7706 C CA . PHE A 1 978 ? -8.626 -16.981 11.982 1.00 90.69 978 PHE A CA 1
ATOM 7707 C C . PHE A 1 978 ? -9.774 -15.957 11.939 1.00 90.69 978 PHE A C 1
ATOM 7709 O O . PHE A 1 978 ? -9.611 -14.811 12.375 1.00 90.69 978 PHE A O 1
ATOM 7716 N N . PRO A 1 979 ? -10.962 -16.344 11.436 1.00 93.56 979 PRO A N 1
ATOM 7717 C CA . PRO A 1 979 ? -12.161 -15.528 11.563 1.00 93.56 979 PRO A CA 1
ATOM 7718 C C . PRO A 1 979 ? -12.508 -15.284 13.035 1.00 93.56 979 PRO A C 1
ATOM 7720 O O . PRO A 1 979 ? -12.763 -16.221 13.785 1.00 93.56 979 PRO A O 1
ATOM 7723 N N . THR A 1 980 ? -12.622 -14.015 13.425 1.00 93.94 980 THR A N 1
ATOM 7724 C CA . THR A 1 980 ? -13.157 -13.616 14.740 1.00 93.94 980 THR A CA 1
ATOM 7725 C C . THR A 1 980 ? -14.637 -13.981 14.879 1.00 93.94 980 THR A C 1
ATOM 7727 O O . THR A 1 980 ? -15.096 -14.362 15.951 1.00 93.94 980 THR A O 1
ATOM 7730 N N . HIS A 1 981 ? -15.382 -13.905 13.770 1.00 95.00 981 HIS A N 1
ATOM 7731 C CA . HIS A 1 981 ? -16.816 -14.189 13.698 1.00 95.00 981 HIS A CA 1
ATOM 7732 C C . HIS A 1 981 ? -17.124 -15.142 12.527 1.00 95.00 981 HIS A C 1
ATOM 7734 O O . HIS A 1 981 ? -17.726 -14.723 11.534 1.00 95.00 981 HIS A O 1
ATOM 7740 N N . PRO A 1 982 ? -16.748 -16.434 12.604 1.00 94.19 982 PRO A N 1
ATOM 7741 C CA . PRO A 1 982 ? -16.857 -17.370 11.475 1.00 94.19 982 PRO A CA 1
ATOM 7742 C C . PRO A 1 982 ? -18.293 -17.524 10.961 1.00 94.19 982 PRO A C 1
ATOM 7744 O O . PRO A 1 982 ? -18.533 -17.528 9.756 1.00 94.19 982 PRO A O 1
ATOM 7747 N N . LYS A 1 983 ? -19.278 -17.566 11.869 1.00 94.94 983 LYS A N 1
ATOM 7748 C CA . LYS A 1 983 ? -20.700 -17.660 11.499 1.00 94.94 983 LYS A CA 1
ATOM 7749 C C . LYS A 1 983 ? -21.207 -16.413 10.771 1.00 94.94 983 LYS A C 1
ATOM 7751 O O . LYS A 1 983 ? -22.024 -16.544 9.864 1.00 94.94 983 LYS A O 1
ATOM 7756 N N . LEU A 1 984 ? -20.730 -15.227 11.162 1.00 96.31 984 LEU A N 1
ATOM 7757 C CA . LEU A 1 984 ? -21.071 -13.970 10.494 1.00 96.31 984 LEU A CA 1
ATOM 7758 C C . LEU A 1 984 ? -20.439 -13.915 9.101 1.00 96.31 984 LEU A C 1
ATOM 7760 O O . LEU A 1 984 ? -21.133 -13.590 8.143 1.00 96.31 984 LEU A O 1
ATOM 7764 N N . LEU A 1 985 ? -19.158 -14.276 8.979 1.00 97.19 985 LEU A N 1
ATOM 7765 C CA . LEU A 1 985 ? -18.457 -14.304 7.695 1.00 97.19 985 LEU A CA 1
ATOM 7766 C C . LEU A 1 985 ? -19.169 -15.216 6.687 1.00 97.19 985 LEU A C 1
ATOM 7768 O O . LEU A 1 985 ? -19.457 -14.790 5.570 1.00 97.19 985 LEU A O 1
ATOM 7772 N N . ASP A 1 986 ? -19.517 -16.435 7.098 1.00 96.44 986 ASP A N 1
ATOM 7773 C CA . ASP A 1 986 ? -20.231 -17.383 6.240 1.00 96.44 986 ASP A CA 1
ATOM 7774 C C . ASP A 1 986 ? -21.651 -16.916 5.912 1.00 96.44 986 ASP A C 1
ATOM 7776 O O . ASP A 1 986 ? -22.100 -17.051 4.772 1.00 96.44 986 ASP A O 1
ATOM 7780 N N . TYR A 1 987 ? -22.350 -16.310 6.877 1.00 96.62 987 TYR A N 1
ATOM 7781 C CA . TYR A 1 987 ? -23.657 -15.712 6.629 1.00 96.62 987 TYR A CA 1
ATOM 7782 C C . TYR A 1 987 ? -23.578 -14.611 5.563 1.00 96.62 987 TYR A C 1
ATOM 7784 O O . TYR A 1 987 ? -24.383 -14.610 4.627 1.00 96.62 987 TYR A O 1
ATOM 7792 N N . LEU A 1 988 ? -22.604 -13.702 5.668 1.00 97.56 988 LEU A N 1
ATOM 7793 C CA . LEU A 1 988 ? -22.389 -12.635 4.690 1.00 97.56 988 LEU A CA 1
ATOM 7794 C C . LEU A 1 988 ? -22.012 -13.209 3.322 1.00 97.56 988 LEU A C 1
ATOM 7796 O O . LEU A 1 988 ? -22.602 -12.809 2.324 1.00 97.56 988 LEU A O 1
ATOM 7800 N N . ALA A 1 989 ? -21.113 -14.194 3.267 1.00 97.88 989 ALA A N 1
ATOM 7801 C CA . ALA A 1 989 ? -20.698 -14.843 2.025 1.00 97.88 989 ALA A CA 1
ATOM 7802 C C . ALA A 1 989 ? -21.875 -15.520 1.295 1.00 97.88 989 ALA A C 1
ATOM 7804 O O . ALA A 1 989 ? -22.074 -15.313 0.098 1.00 97.88 989 ALA A O 1
ATOM 7805 N N . VAL A 1 990 ? -22.711 -16.275 2.017 1.00 97.19 990 VAL A N 1
ATOM 7806 C CA . VAL A 1 990 ? -23.918 -16.904 1.451 1.00 97.19 990 VAL A CA 1
ATOM 7807 C C . VAL A 1 990 ? -24.938 -15.853 1.013 1.00 97.19 990 VAL A C 1
ATOM 7809 O O . VAL A 1 990 ? -25.575 -16.003 -0.032 1.00 97.19 990 VAL A O 1
ATOM 7812 N N . THR A 1 991 ? -25.120 -14.801 1.808 1.00 96.44 991 THR A N 1
ATOM 7813 C CA . THR A 1 991 ? -26.071 -13.726 1.503 1.00 96.44 991 THR A CA 1
ATOM 7814 C C . THR A 1 991 ? -25.645 -12.949 0.264 1.00 96.44 991 THR A C 1
ATOM 7816 O O . THR A 1 991 ? -26.487 -12.700 -0.592 1.00 96.44 991 THR A O 1
ATOM 7819 N N . PHE A 1 992 ? -24.351 -12.664 0.119 1.00 97.94 992 PHE A N 1
ATOM 7820 C CA . PHE A 1 992 ? -23.774 -11.996 -1.043 1.00 97.94 992 PHE A CA 1
ATOM 7821 C C . PHE A 1 992 ? -24.065 -12.744 -2.345 1.00 97.94 992 PHE A C 1
ATOM 7823 O O . PHE A 1 992 ? -24.520 -12.150 -3.318 1.00 97.94 992 PHE A O 1
ATOM 7830 N N . MET A 1 993 ? -23.900 -14.069 -2.355 1.00 97.12 993 MET A N 1
ATOM 7831 C CA . MET A 1 993 ? -24.258 -14.873 -3.528 1.00 97.12 993 MET A CA 1
ATOM 7832 C C . MET A 1 993 ? -25.771 -14.876 -3.790 1.00 97.12 993 MET A C 1
ATOM 7834 O O . MET A 1 993 ? -26.207 -14.775 -4.936 1.00 97.12 993 MET A O 1
ATOM 7838 N N . LYS A 1 994 ? -26.595 -14.961 -2.735 1.00 95.62 994 LYS A N 1
ATOM 7839 C CA . LYS A 1 994 ? -28.065 -14.945 -2.851 1.00 95.62 994 LYS A CA 1
ATOM 7840 C C . LYS A 1 994 ? -28.621 -13.608 -3.340 1.00 95.62 994 LYS A C 1
ATOM 7842 O O . LYS A 1 994 ? -29.646 -13.615 -4.015 1.00 95.62 994 LYS A O 1
ATOM 7847 N N . SER A 1 995 ? -27.963 -12.492 -3.034 1.00 95.81 995 SER A N 1
ATOM 7848 C CA . SER A 1 995 ? -28.303 -11.161 -3.553 1.00 95.81 995 SER A CA 1
ATOM 7849 C C . SER A 1 995 ? -27.742 -10.915 -4.959 1.00 95.81 995 SER A C 1
ATOM 7851 O O . SER A 1 995 ? -27.591 -9.772 -5.376 1.00 95.81 995 SER A O 1
ATOM 7853 N N . GLY A 1 996 ? -27.393 -11.974 -5.699 1.00 97.56 996 GLY A N 1
ATOM 7854 C CA . GLY A 1 996 ? -26.873 -11.859 -7.060 1.00 97.56 996 GLY A CA 1
ATOM 7855 C C . GLY A 1 996 ? -25.478 -11.242 -7.128 1.00 97.56 996 GLY A C 1
ATOM 7856 O O . GLY A 1 996 ? -25.161 -10.599 -8.123 1.00 97.56 996 GLY A O 1
ATOM 7857 N N . TRP A 1 997 ? -24.661 -11.418 -6.084 1.00 98.31 997 TRP A N 1
ATOM 7858 C CA . TRP A 1 997 ? -23.302 -10.876 -5.992 1.00 98.31 997 TRP A CA 1
ATOM 7859 C C . TRP A 1 997 ? -23.238 -9.340 -6.045 1.00 98.31 997 TRP A C 1
ATOM 7861 O O . TRP A 1 997 ? -22.221 -8.778 -6.461 1.00 98.31 997 TRP A O 1
ATOM 7871 N N . SER A 1 998 ? -24.317 -8.664 -5.626 1.00 98.69 998 SER A N 1
ATOM 7872 C CA . SER A 1 998 ? -24.388 -7.201 -5.529 1.00 98.69 998 SER A CA 1
ATOM 7873 C C . SER A 1 998 ? -23.501 -6.683 -4.400 1.00 98.69 998 SER A C 1
ATOM 7875 O O . SER A 1 998 ? -23.681 -7.023 -3.225 1.00 98.69 998 SER A O 1
ATOM 7877 N N . VAL A 1 999 ? -22.541 -5.831 -4.757 1.00 98.69 999 VAL A N 1
ATOM 7878 C CA . VAL A 1 999 ? -21.649 -5.175 -3.796 1.00 98.69 999 VAL A CA 1
ATOM 7879 C C . VAL A 1 999 ? -22.409 -4.056 -3.085 1.00 98.69 999 VAL A C 1
ATOM 7881 O O . VAL A 1 999 ? -22.272 -3.902 -1.870 1.00 98.69 999 VAL A O 1
ATOM 7884 N N . LYS A 1 1000 ? -23.284 -3.328 -3.797 1.00 98.69 1000 LYS A N 1
ATOM 7885 C CA . LYS A 1 1000 ? -24.131 -2.280 -3.201 1.00 98.69 1000 LYS A CA 1
ATOM 7886 C C . LYS A 1 1000 ? -25.081 -2.824 -2.136 1.00 98.69 1000 LYS A C 1
ATOM 7888 O O . LYS A 1 1000 ? -25.221 -2.196 -1.088 1.00 98.69 1000 LYS A O 1
ATOM 7893 N N . ASP A 1 1001 ? -25.666 -4.003 -2.333 1.00 98.56 1001 ASP A N 1
ATOM 7894 C CA . ASP A 1 1001 ? -26.513 -4.631 -1.312 1.00 98.56 1001 ASP A CA 1
ATOM 7895 C C . ASP A 1 1001 ? -25.725 -5.014 -0.053 1.00 98.56 1001 ASP A C 1
ATOM 7897 O O . ASP A 1 1001 ? -26.243 -4.882 1.060 1.00 98.56 1001 ASP A O 1
ATOM 7901 N N . MET A 1 1002 ? -24.452 -5.404 -0.193 1.00 98.50 1002 MET A N 1
ATOM 7902 C CA . MET A 1 1002 ? -23.581 -5.626 0.967 1.00 98.50 1002 MET A CA 1
ATOM 7903 C C . MET A 1 1002 ? -23.271 -4.322 1.706 1.00 98.50 1002 MET A C 1
ATOM 7905 O O . MET A 1 1002 ? -23.331 -4.307 2.937 1.00 98.50 1002 MET A O 1
ATOM 7909 N N . HIS A 1 1003 ? -23.016 -3.215 0.992 1.00 98.50 1003 HIS A N 1
ATOM 7910 C CA . HIS A 1 1003 ? -22.878 -1.897 1.627 1.00 98.50 1003 HIS A CA 1
ATOM 7911 C C . HIS A 1 1003 ? -24.136 -1.524 2.417 1.00 98.50 1003 HIS A C 1
ATOM 7913 O O . HIS A 1 1003 ? -24.021 -1.158 3.584 1.00 98.50 1003 HIS A O 1
ATOM 7919 N N . ARG A 1 1004 ? -25.333 -1.678 1.832 1.00 98.12 1004 ARG A N 1
ATOM 7920 C CA . ARG A 1 1004 ? -26.607 -1.409 2.524 1.00 98.12 1004 ARG A CA 1
ATOM 7921 C C . ARG A 1 1004 ? -26.739 -2.229 3.801 1.00 98.12 1004 ARG A C 1
ATOM 7923 O O . ARG A 1 1004 ? -27.043 -1.679 4.856 1.00 98.12 1004 ARG A O 1
ATOM 7930 N N . MET A 1 1005 ? -26.485 -3.536 3.722 1.00 97.25 1005 MET A N 1
ATOM 7931 C CA . MET A 1 1005 ? -26.610 -4.428 4.874 1.00 97.25 1005 MET A CA 1
ATOM 7932 C C . MET A 1 1005 ? -25.669 -4.029 6.015 1.00 97.25 1005 MET A C 1
ATOM 7934 O O . MET A 1 1005 ? -26.102 -3.988 7.168 1.00 97.25 1005 MET A O 1
ATOM 7938 N N . ILE A 1 1006 ? -24.412 -3.706 5.694 1.00 98.38 1006 ILE A N 1
ATOM 7939 C CA . ILE A 1 1006 ? -23.403 -3.294 6.677 1.00 98.38 1006 ILE A CA 1
ATOM 7940 C C . ILE A 1 1006 ? -23.746 -1.922 7.255 1.00 98.38 1006 ILE A C 1
ATOM 7942 O O . ILE A 1 1006 ? -23.848 -1.785 8.471 1.00 98.38 1006 ILE A O 1
ATOM 7946 N N . MET A 1 1007 ? -23.982 -0.915 6.416 1.00 98.19 1007 MET A N 1
ATOM 7947 C CA . MET A 1 1007 ? -24.149 0.466 6.875 1.00 98.19 1007 MET A CA 1
ATOM 7948 C C . MET A 1 1007 ? -25.453 0.684 7.653 1.00 98.19 1007 MET A C 1
ATOM 7950 O O . MET A 1 1007 ? -25.500 1.508 8.562 1.00 98.19 1007 MET A O 1
ATOM 7954 N N . LEU A 1 1008 ? -26.508 -0.085 7.356 1.00 97.06 1008 LEU A N 1
ATOM 7955 C CA . LEU A 1 1008 ? -27.778 -0.034 8.092 1.00 97.06 1008 LEU A CA 1
ATOM 7956 C C . LEU A 1 1008 ? -27.786 -0.895 9.368 1.00 97.06 1008 LEU A C 1
ATOM 7958 O O . LEU A 1 1008 ? -28.820 -0.974 10.042 1.00 97.06 1008 LEU A O 1
ATOM 7962 N N . SER A 1 1009 ? -26.673 -1.553 9.709 1.00 97.19 1009 SER A N 1
ATOM 7963 C CA . SER A 1 1009 ? -26.511 -2.226 11.003 1.00 97.19 1009 SER A CA 1
ATOM 7964 C C . SER A 1 1009 ? -26.404 -1.210 12.141 1.00 97.19 1009 SER A C 1
ATOM 7966 O O . SER A 1 1009 ? -26.121 -0.026 11.940 1.00 97.19 1009 SER A O 1
ATOM 7968 N N . GLU A 1 1010 ? -26.686 -1.643 13.362 1.00 95.56 1010 GLU A N 1
ATOM 7969 C CA . GLU A 1 1010 ? -26.352 -0.868 14.553 1.00 95.56 1010 GLU A CA 1
ATOM 7970 C C . GLU A 1 1010 ? -24.836 -0.776 14.702 1.00 95.56 1010 GLU A C 1
ATOM 7972 O O . GLU A 1 1010 ? -24.344 0.314 14.964 1.00 95.56 1010 GLU A O 1
ATOM 7977 N N . ALA A 1 1011 ? -24.098 -1.859 14.437 1.00 95.81 1011 ALA A N 1
ATOM 7978 C CA . ALA A 1 1011 ? -22.637 -1.900 14.494 1.00 95.81 1011 ALA A CA 1
ATOM 7979 C C . ALA A 1 1011 ? -21.951 -0.767 13.716 1.00 95.81 1011 ALA A C 1
ATOM 7981 O O . ALA A 1 1011 ? -21.134 -0.045 14.282 1.00 95.81 1011 ALA A O 1
ATOM 7982 N N . TYR A 1 1012 ? -22.327 -0.550 12.452 1.00 97.56 1012 TYR A N 1
ATOM 7983 C CA . TYR A 1 1012 ? -21.773 0.550 11.654 1.00 97.56 1012 TYR A CA 1
ATOM 7984 C C . TYR A 1 1012 ? -22.209 1.928 12.164 1.00 97.56 1012 TYR A C 1
ATOM 7986 O O . TYR A 1 1012 ? -21.487 2.899 11.980 1.00 97.56 1012 TYR A O 1
ATOM 7994 N N . ARG A 1 1013 ? -23.375 2.038 12.811 1.00 96.88 1013 ARG A N 1
ATOM 7995 C CA . ARG A 1 1013 ? -23.922 3.311 13.307 1.00 96.88 1013 ARG A CA 1
ATOM 7996 C C . ARG A 1 1013 ? -23.513 3.641 14.745 1.00 96.88 1013 ARG A C 1
ATOM 7998 O O . ARG A 1 1013 ? -23.939 4.673 15.257 1.00 96.88 1013 ARG A O 1
ATOM 8005 N N . ARG A 1 1014 ? -22.706 2.803 15.402 1.00 96.19 1014 ARG A N 1
ATOM 8006 C CA . ARG A 1 1014 ? -22.185 3.047 16.756 1.00 96.19 1014 ARG A CA 1
ATOM 8007 C C . ARG A 1 1014 ? -21.261 4.265 16.792 1.00 96.19 1014 ARG A C 1
ATOM 8009 O O . ARG A 1 1014 ? -20.567 4.580 15.820 1.00 96.19 1014 ARG A O 1
ATOM 8016 N N . SER A 1 1015 ? -21.260 4.936 17.938 1.00 96.44 1015 SER A N 1
ATOM 8017 C CA . SER A 1 1015 ? -20.296 5.967 18.308 1.00 96.44 1015 SER A CA 1
ATOM 8018 C C . SER A 1 1015 ? -18.900 5.366 18.476 1.00 96.44 1015 SER A C 1
ATOM 8020 O O . SER A 1 1015 ? -18.751 4.192 18.824 1.00 96.44 1015 SER A O 1
ATOM 8022 N N . SER A 1 1016 ? -17.879 6.188 18.257 1.00 94.62 1016 SER A N 1
ATOM 8023 C CA . SER A 1 1016 ? -16.482 5.865 18.559 1.00 94.62 1016 SER A CA 1
ATOM 8024 C C . SER A 1 1016 ? -16.126 6.034 20.036 1.00 94.62 1016 SER A C 1
ATOM 8026 O O . SER A 1 1016 ? -15.040 5.644 20.456 1.00 94.62 1016 SER A O 1
ATOM 8028 N N . THR A 1 1017 ? -17.047 6.568 20.843 1.00 92.88 1017 THR A N 1
ATOM 8029 C CA . THR A 1 1017 ? -16.874 6.719 22.291 1.00 92.88 1017 THR A CA 1
ATOM 8030 C C . THR A 1 1017 ? -17.759 5.726 23.035 1.00 92.88 1017 THR A C 1
ATOM 8032 O O . THR A 1 1017 ? -18.990 5.802 22.962 1.00 92.88 1017 THR A O 1
ATOM 8035 N N . HIS A 1 1018 ? -17.134 4.819 23.788 1.00 93.50 1018 HIS A N 1
ATOM 8036 C CA . HIS A 1 1018 ? -17.839 3.900 24.678 1.00 93.50 1018 HIS A CA 1
ATOM 8037 C C . HIS A 1 1018 ? -18.273 4.615 25.978 1.00 93.50 1018 HIS A C 1
ATOM 8039 O O . HIS A 1 1018 ? -17.481 5.389 26.518 1.00 93.50 1018 HIS A O 1
ATOM 8045 N N . PRO A 1 1019 ? -19.486 4.366 26.518 1.00 90.50 1019 PRO A N 1
ATOM 8046 C CA . PRO A 1 1019 ? -19.933 4.953 27.790 1.00 90.50 1019 PRO A CA 1
ATOM 8047 C C . PRO A 1 1019 ? -19.074 4.570 29.002 1.00 90.50 1019 PRO A C 1
ATOM 8049 O O . PRO A 1 1019 ? -18.994 5.332 29.960 1.00 90.50 1019 PRO A O 1
ATOM 8052 N N . ASP A 1 1020 ? -18.451 3.392 28.950 1.00 91.25 1020 ASP A N 1
ATOM 8053 C CA . ASP A 1 1020 ? -17.542 2.855 29.967 1.00 91.25 1020 ASP A CA 1
ATOM 8054 C C . ASP A 1 1020 ? -16.206 2.485 29.302 1.00 91.25 1020 ASP A C 1
ATOM 8056 O O . ASP A 1 1020 ? -16.006 1.349 28.862 1.00 91.25 1020 ASP A O 1
ATOM 8060 N N . SER A 1 1021 ? -15.347 3.483 29.082 1.00 86.69 1021 SER A N 1
ATOM 8061 C CA . SER A 1 1021 ? -14.097 3.319 28.325 1.00 86.69 1021 SER A CA 1
ATOM 8062 C C . SER A 1 1021 ? -13.138 2.323 28.968 1.00 86.69 1021 SER A C 1
ATOM 8064 O O . SER A 1 1021 ? -12.448 1.600 28.254 1.00 86.69 1021 SER A O 1
ATOM 8066 N N . ASP A 1 1022 ? -13.123 2.269 30.298 1.00 86.44 1022 ASP A N 1
ATOM 8067 C CA . ASP A 1 1022 ? -12.188 1.446 31.058 1.00 86.44 1022 ASP A CA 1
ATOM 8068 C C . ASP A 1 1022 ? -12.593 -0.029 30.970 1.00 86.44 1022 ASP A C 1
ATOM 8070 O O . ASP A 1 1022 ? -11.769 -0.873 30.615 1.00 86.44 1022 ASP A O 1
ATOM 8074 N N . ALA A 1 1023 ? -13.882 -0.341 31.172 1.00 84.06 1023 ALA A N 1
ATOM 8075 C CA . ALA A 1 1023 ? -14.379 -1.707 31.022 1.00 84.06 1023 ALA A CA 1
ATOM 8076 C C . ALA A 1 1023 ? -14.264 -2.217 29.577 1.00 84.06 1023 ALA A C 1
ATOM 8078 O O . ALA A 1 1023 ? -13.976 -3.394 29.362 1.00 84.06 1023 ALA A O 1
ATOM 8079 N N . PHE A 1 1024 ? -14.472 -1.346 28.582 1.00 87.81 1024 PHE A N 1
ATOM 8080 C CA . PHE A 1 1024 ? -14.266 -1.701 27.176 1.00 87.81 1024 PHE A CA 1
ATOM 8081 C C . PHE A 1 1024 ? -12.795 -2.022 26.885 1.00 87.81 1024 PHE A C 1
ATOM 8083 O O . PHE A 1 1024 ? -12.516 -3.067 26.301 1.00 87.81 1024 PHE A O 1
ATOM 8090 N N . ALA A 1 1025 ? -11.860 -1.183 27.342 1.00 87.06 1025 ALA A N 1
ATOM 8091 C CA . ALA A 1 1025 ? -10.428 -1.409 27.148 1.00 87.06 1025 ALA A CA 1
ATOM 8092 C C . ALA A 1 1025 ? -9.925 -2.690 27.841 1.00 87.06 1025 ALA A C 1
ATOM 8094 O O . ALA A 1 1025 ? -9.006 -3.334 27.339 1.00 87.06 1025 ALA A O 1
ATOM 8095 N N . GLU A 1 1026 ? -10.528 -3.077 28.969 1.00 87.62 1026 GLU A N 1
ATOM 8096 C CA . GLU A 1 1026 ? -10.208 -4.321 29.677 1.00 87.62 1026 GLU A CA 1
ATOM 8097 C C . GLU A 1 1026 ? -10.793 -5.565 28.986 1.00 87.62 1026 GLU A C 1
ATOM 8099 O O . GLU A 1 1026 ? -10.111 -6.582 28.858 1.00 87.62 1026 GLU A O 1
ATOM 8104 N N . GLN A 1 1027 ? -12.054 -5.506 28.543 1.00 87.62 1027 GLN A N 1
ATOM 8105 C CA . GLN A 1 1027 ? -12.781 -6.676 28.028 1.00 87.62 1027 GLN A CA 1
ATOM 8106 C C . GLN A 1 1027 ? -12.588 -6.925 26.528 1.00 87.62 1027 GLN A C 1
ATOM 8108 O O . GLN A 1 1027 ? -12.735 -8.064 26.083 1.00 87.62 1027 GLN A O 1
ATOM 8113 N N . ASP A 1 1028 ? -12.279 -5.889 25.748 1.00 88.88 1028 ASP A N 1
ATOM 8114 C CA . ASP A 1 1028 ? -12.012 -5.987 24.310 1.00 88.88 1028 ASP A CA 1
ATOM 8115 C C . ASP A 1 1028 ? -10.790 -5.141 23.899 1.00 88.88 1028 ASP A C 1
ATOM 8117 O O . ASP A 1 1028 ? -10.907 -4.211 23.095 1.00 88.88 1028 ASP A O 1
ATOM 8121 N N . PRO A 1 1029 ? -9.588 -5.464 24.416 1.00 85.31 1029 PRO A N 1
ATOM 8122 C CA . PRO A 1 1029 ? -8.371 -4.685 24.164 1.00 85.31 1029 PRO A CA 1
ATOM 8123 C C . PRO A 1 1029 ? -7.962 -4.645 22.684 1.00 85.31 1029 PRO A C 1
ATOM 8125 O O . PRO A 1 1029 ? -7.185 -3.785 22.273 1.00 85.31 1029 PRO A O 1
ATOM 8128 N N . GLU A 1 1030 ? -8.468 -5.575 21.873 1.00 83.69 1030 GLU A N 1
ATOM 8129 C CA . GLU A 1 1030 ? -8.168 -5.673 20.445 1.00 83.69 1030 GLU A CA 1
ATOM 8130 C C . GLU A 1 1030 ? -9.269 -5.088 19.538 1.00 83.69 1030 GLU A C 1
ATOM 8132 O O . GLU A 1 1030 ? -9.100 -5.034 18.310 1.00 83.69 1030 GLU A O 1
ATOM 8137 N N . GLY A 1 1031 ? -10.390 -4.645 20.119 1.00 86.25 1031 GLY A N 1
ATOM 8138 C CA . GLY A 1 1031 ? -11.536 -4.105 19.384 1.00 86.25 1031 GLY A CA 1
ATOM 8139 C C . GLY A 1 1031 ? -12.229 -5.136 18.487 1.00 86.25 1031 GLY A C 1
ATOM 8140 O O . GLY A 1 1031 ? -12.783 -4.786 17.444 1.00 86.25 1031 GLY A O 1
ATOM 8141 N N . ARG A 1 1032 ? -12.168 -6.429 18.834 1.00 88.12 1032 ARG A N 1
ATOM 8142 C CA . ARG A 1 1032 ? -12.728 -7.517 18.016 1.00 88.12 1032 ARG A CA 1
ATOM 8143 C C . ARG A 1 1032 ? -14.248 -7.580 18.115 1.00 88.12 1032 ARG A C 1
ATOM 8145 O O . ARG A 1 1032 ? -14.875 -8.096 17.202 1.00 88.12 1032 ARG A O 1
ATOM 8152 N N . SER A 1 1033 ? -14.853 -7.075 19.188 1.00 91.75 1033 SER A N 1
ATOM 8153 C CA . SER A 1 1033 ? -16.300 -7.172 19.426 1.00 91.75 1033 SER A CA 1
ATOM 8154 C C . SER A 1 1033 ? -17.143 -6.210 18.580 1.00 91.75 1033 SER A C 1
ATOM 8156 O O . SER A 1 1033 ? -18.369 -6.347 18.524 1.00 91.75 1033 SER A O 1
ATOM 8158 N N . PHE A 1 1034 ? -16.502 -5.217 17.949 1.00 93.81 1034 PHE A N 1
ATOM 8159 C CA . PHE A 1 1034 ? -17.158 -4.095 17.270 1.00 93.81 1034 PHE A CA 1
ATOM 8160 C C . PHE A 1 1034 ? -18.113 -3.309 18.188 1.00 93.81 1034 PHE A C 1
ATOM 8162 O O . PHE A 1 1034 ? -19.061 -2.684 17.708 1.00 93.81 1034 PHE A O 1
ATOM 8169 N N . ALA A 1 1035 ? -17.909 -3.337 19.514 1.00 94.38 1035 ALA A N 1
ATOM 8170 C CA . ALA A 1 1035 ? -18.741 -2.610 20.479 1.00 94.38 1035 ALA A CA 1
ATOM 8171 C C . ALA A 1 1035 ? -18.701 -1.085 20.280 1.00 94.38 1035 ALA A C 1
ATOM 8173 O O . ALA A 1 1035 ? -19.651 -0.404 20.655 1.00 94.38 1035 ALA A O 1
ATOM 8174 N N . VAL A 1 1036 ? -17.661 -0.561 19.632 1.00 94.94 1036 VAL A N 1
ATOM 8175 C CA . VAL A 1 1036 ? -17.546 0.824 19.155 1.00 94.94 1036 VAL A CA 1
ATOM 8176 C C . VAL A 1 1036 ? -17.260 0.827 17.653 1.00 94.94 1036 VAL A C 1
ATOM 8178 O O . VAL A 1 1036 ? -16.808 -0.178 17.103 1.00 94.94 1036 VAL A O 1
ATOM 8181 N N . PHE A 1 1037 ? -17.477 1.963 16.992 1.00 95.25 1037 PHE A N 1
ATOM 8182 C CA . PHE A 1 1037 ? -16.852 2.204 15.691 1.00 95.25 1037 PHE A CA 1
ATOM 8183 C C . PHE A 1 1037 ? -15.442 2.760 15.916 1.00 95.25 1037 PHE A C 1
ATOM 8185 O O . PHE A 1 1037 ? -15.286 3.714 16.665 1.00 95.25 1037 PHE A O 1
ATOM 8192 N N . GLU A 1 1038 ? -14.400 2.192 15.315 1.00 92.94 1038 GLU A N 1
ATOM 8193 C CA . GLU A 1 1038 ? -13.041 2.709 15.517 1.00 92.94 1038 GLU A CA 1
ATOM 8194 C C . GLU A 1 1038 ? -12.776 3.926 14.615 1.00 92.94 1038 GLU A C 1
ATOM 8196 O O . GLU A 1 1038 ? -12.964 3.826 13.399 1.00 92.94 1038 GLU A O 1
ATOM 8201 N N . PRO A 1 1039 ? -12.309 5.071 15.160 1.00 92.31 1039 PRO A N 1
ATOM 8202 C CA . PRO A 1 1039 ? -11.929 6.206 14.331 1.00 92.31 1039 PRO A CA 1
ATOM 8203 C C . PRO A 1 1039 ? -10.824 5.824 13.348 1.00 92.31 1039 PRO A C 1
ATOM 8205 O O . PRO A 1 1039 ? -9.820 5.215 13.726 1.00 92.31 1039 PRO A O 1
ATOM 8208 N N . ARG A 1 1040 ? -10.961 6.252 12.093 1.00 92.12 1040 ARG A N 1
ATOM 8209 C CA . ARG A 1 1040 ? -9.947 6.033 11.056 1.00 92.12 1040 ARG A CA 1
ATOM 8210 C C . ARG A 1 1040 ? -9.421 7.350 10.519 1.00 92.12 1040 ARG A C 1
ATOM 8212 O O . ARG A 1 1040 ? -10.156 8.322 10.361 1.00 92.12 1040 ARG A O 1
ATOM 8219 N N . ARG A 1 1041 ? -8.135 7.379 10.192 1.00 93.62 1041 ARG A N 1
ATOM 8220 C CA . ARG A 1 1041 ? -7.530 8.525 9.515 1.00 93.62 1041 ARG A CA 1
ATOM 8221 C C . ARG A 1 1041 ? -7.909 8.529 8.033 1.00 93.62 1041 ARG A C 1
ATOM 8223 O O . ARG A 1 1041 ? -8.088 7.465 7.435 1.00 93.62 1041 ARG A O 1
ATOM 8230 N N . LEU A 1 1042 ? -8.008 9.714 7.435 1.00 95.31 1042 LEU A N 1
ATOM 8231 C CA . LEU A 1 1042 ? -8.138 9.852 5.987 1.00 95.31 1042 LEU A CA 1
ATOM 8232 C C . LEU A 1 1042 ? -6.885 9.309 5.287 1.00 95.31 1042 LEU A C 1
ATOM 8234 O O . LEU A 1 1042 ? -5.753 9.604 5.678 1.00 95.31 1042 LEU A O 1
ATOM 8238 N N . SER A 1 1043 ? -7.103 8.528 4.231 1.00 95.19 1043 SER A N 1
ATOM 8239 C CA . SER A 1 1043 ? -6.061 8.113 3.290 1.00 95.19 1043 SER A CA 1
ATOM 8240 C C . SER A 1 1043 ? -5.481 9.313 2.535 1.00 95.19 1043 SER A C 1
ATOM 8242 O O . SER A 1 1043 ? -6.078 10.389 2.495 1.00 95.19 1043 SER A O 1
ATOM 8244 N N . ALA A 1 1044 ? -4.319 9.132 1.907 1.00 94.94 1044 ALA A N 1
ATOM 8245 C CA . ALA A 1 1044 ? -3.657 10.187 1.145 1.00 94.94 1044 ALA A CA 1
ATOM 8246 C C . ALA A 1 1044 ? -4.561 10.824 0.071 1.00 94.94 1044 ALA A C 1
ATOM 8248 O O . ALA A 1 1044 ? -4.599 12.046 -0.071 1.00 94.94 1044 ALA A O 1
ATOM 8249 N N . GLU A 1 1045 ? -5.304 9.993 -0.664 1.00 96.88 1045 GLU A N 1
ATOM 8250 C CA . GLU A 1 1045 ? -6.250 10.427 -1.687 1.00 96.88 1045 GLU A CA 1
ATOM 8251 C C . GLU A 1 1045 ? -7.427 11.183 -1.072 1.00 96.88 1045 GLU A C 1
ATOM 8253 O O . GLU A 1 1045 ? -7.737 12.271 -1.542 1.00 96.88 1045 GLU A O 1
ATOM 8258 N N . GLU A 1 1046 ? -8.033 10.664 0.005 1.00 97.50 1046 GLU A N 1
ATOM 8259 C CA . GLU A 1 1046 ? -9.115 11.360 0.720 1.00 97.50 1046 GLU A CA 1
ATOM 8260 C C . GLU A 1 1046 ? -8.641 12.720 1.250 1.00 97.50 1046 GLU A C 1
ATOM 8262 O O . GLU A 1 1046 ? -9.388 13.689 1.183 1.00 97.50 1046 GLU A O 1
ATOM 8267 N N . MET A 1 1047 ? -7.398 12.823 1.734 1.00 96.12 1047 MET A N 1
ATOM 8268 C CA . MET A 1 1047 ? -6.819 14.072 2.239 1.00 96.12 1047 MET A CA 1
ATOM 8269 C C . MET A 1 1047 ? -6.722 15.133 1.140 1.00 96.12 1047 MET A C 1
ATOM 8271 O O . MET A 1 1047 ? -7.254 16.234 1.283 1.00 96.12 1047 MET A O 1
ATOM 8275 N N . ARG A 1 1048 ? -6.064 14.795 0.023 1.00 96.81 1048 ARG A N 1
ATOM 8276 C CA . ARG A 1 1048 ? -5.884 15.715 -1.106 1.00 96.81 1048 ARG A CA 1
ATOM 8277 C C . ARG A 1 1048 ? -7.219 16.052 -1.770 1.00 96.81 1048 ARG A C 1
ATOM 8279 O O . ARG A 1 1048 ? -7.472 17.217 -2.066 1.00 96.81 1048 ARG A O 1
ATOM 8286 N N . ASP A 1 1049 ? -8.072 15.054 -1.990 1.00 98.31 1049 ASP A N 1
ATOM 8287 C CA . ASP A 1 1049 ? -9.370 15.245 -2.641 1.00 98.31 1049 ASP A CA 1
ATOM 8288 C C . ASP A 1 1049 ? -10.310 16.075 -1.754 1.00 98.31 1049 ASP A C 1
ATOM 8290 O O . ASP A 1 1049 ? -11.032 16.919 -2.275 1.00 98.31 1049 ASP A O 1
ATOM 8294 N N . SER A 1 1050 ? -10.241 15.930 -0.422 1.00 97.94 1050 SER A N 1
ATOM 8295 C CA . SER A 1 1050 ? -10.980 16.793 0.513 1.00 97.94 1050 SER A CA 1
ATOM 8296 C C . SER A 1 1050 ? -10.538 18.243 0.414 1.00 97.94 1050 SER A C 1
ATOM 8298 O O . SER A 1 1050 ? -11.393 19.120 0.357 1.00 97.94 1050 SER A O 1
ATOM 8300 N N . MET A 1 1051 ? -9.226 18.504 0.364 1.00 97.62 1051 MET A N 1
ATOM 8301 C CA . MET A 1 1051 ? -8.707 19.867 0.213 1.00 97.62 1051 MET A CA 1
ATOM 8302 C C . MET A 1 1051 ? -9.177 20.516 -1.090 1.00 97.62 1051 MET A C 1
ATOM 8304 O O . MET A 1 1051 ? -9.533 21.684 -1.071 1.00 97.62 1051 MET A O 1
ATOM 8308 N N . LEU A 1 1052 ? -9.223 19.767 -2.195 1.00 98.00 1052 LEU A N 1
ATOM 8309 C CA . LEU A 1 1052 ? -9.739 20.265 -3.476 1.00 98.00 1052 LEU A CA 1
ATOM 8310 C C . LEU A 1 1052 ? -11.267 20.436 -3.479 1.00 98.00 1052 LEU A C 1
ATOM 8312 O O . LEU A 1 1052 ? -11.790 21.345 -4.119 1.00 98.00 1052 LEU A O 1
ATOM 8316 N N . ALA A 1 1053 ? -12.001 19.560 -2.788 1.00 97.94 1053 ALA A N 1
ATOM 8317 C CA . ALA A 1 1053 ? -13.459 19.621 -2.727 1.00 97.94 1053 ALA A CA 1
ATOM 8318 C C . ALA A 1 1053 ? -13.940 20.843 -1.929 1.00 97.94 1053 ALA A C 1
ATOM 8320 O O . ALA A 1 1053 ? -14.808 21.586 -2.385 1.00 97.94 1053 ALA A O 1
ATOM 8321 N N . ILE A 1 1054 ? -13.348 21.099 -0.757 1.00 97.19 1054 ILE A N 1
ATOM 8322 C CA . ILE A 1 1054 ? -13.726 22.240 0.097 1.00 97.19 1054 ILE A CA 1
ATOM 8323 C C . ILE A 1 1054 ? -13.321 23.592 -0.504 1.00 97.19 1054 ILE A C 1
ATOM 8325 O O . ILE A 1 1054 ? -13.889 24.615 -0.126 1.00 97.19 1054 ILE A O 1
ATOM 8329 N N . THR A 1 1055 ? -12.382 23.622 -1.451 1.00 97.12 1055 THR A N 1
ATOM 8330 C CA . THR A 1 1055 ? -12.006 24.832 -2.198 1.00 97.12 1055 THR A CA 1
ATOM 8331 C C . THR A 1 1055 ? -12.751 24.995 -3.519 1.00 97.12 1055 THR A C 1
ATOM 8333 O O . THR A 1 1055 ? -12.568 26.020 -4.165 1.00 97.12 1055 THR A O 1
ATOM 8336 N N . GLU A 1 1056 ? -13.606 24.037 -3.904 1.00 95.75 1056 GLU A N 1
ATOM 8337 C CA . GLU A 1 1056 ? -14.288 24.005 -5.213 1.00 95.75 1056 GLU A CA 1
ATOM 8338 C C . GLU A 1 1056 ? -13.351 23.908 -6.432 1.00 95.75 1056 GLU A C 1
ATOM 8340 O O . GLU A 1 1056 ? -13.750 24.166 -7.565 1.00 95.75 1056 GLU A O 1
ATOM 8345 N N . GLU A 1 1057 ? -12.112 23.462 -6.228 1.00 97.25 1057 GLU A N 1
ATOM 8346 C CA . GLU A 1 1057 ? -11.149 23.241 -7.314 1.00 97.25 1057 GLU A CA 1
ATOM 8347 C C . GLU A 1 1057 ? -11.196 21.818 -7.876 1.00 97.25 1057 GLU A C 1
ATOM 8349 O O . GLU A 1 1057 ? -10.679 21.567 -8.966 1.00 97.25 1057 GLU A O 1
ATOM 8354 N N . LEU A 1 1058 ? -11.798 20.873 -7.144 1.00 97.94 1058 LEU A N 1
ATOM 8355 C CA . LEU A 1 1058 ? -11.895 19.484 -7.577 1.00 97.94 1058 LEU A CA 1
ATOM 8356 C C . LEU A 1 1058 ? -12.673 19.377 -8.895 1.00 97.94 1058 LEU A C 1
ATOM 8358 O O . LEU A 1 1058 ? -13.880 19.606 -8.945 1.00 97.94 1058 LEU A O 1
ATOM 8362 N N . ASN A 1 1059 ? -11.994 18.930 -9.950 1.00 97.25 1059 ASN A N 1
ATOM 8363 C CA . ASN A 1 1059 ? -12.661 18.454 -11.151 1.00 97.25 1059 ASN A CA 1
ATOM 8364 C C . ASN A 1 1059 ? -13.258 17.058 -10.878 1.00 97.25 1059 ASN A C 1
ATOM 8366 O O . ASN A 1 1059 ? -12.525 16.079 -10.685 1.00 97.25 1059 ASN A O 1
ATOM 8370 N N . CYS A 1 1060 ? -14.591 16.996 -10.892 1.00 95.06 1060 CYS A N 1
ATOM 8371 C CA . CYS A 1 1060 ? -15.406 15.809 -10.635 1.00 95.06 1060 CYS A CA 1
ATOM 8372 C C . CYS A 1 1060 ? -15.667 14.927 -11.873 1.00 95.06 1060 CYS A C 1
ATOM 8374 O O . CYS A 1 1060 ? -16.429 13.964 -11.771 1.00 95.06 1060 CYS A O 1
ATOM 8376 N N . ASP A 1 1061 ? -15.061 15.220 -13.027 1.00 95.62 1061 ASP A N 1
ATOM 8377 C CA . ASP A 1 1061 ? -15.174 14.386 -14.223 1.00 95.62 1061 ASP A CA 1
ATOM 8378 C C . ASP A 1 1061 ? -14.609 12.985 -13.963 1.00 95.62 1061 ASP A C 1
ATOM 8380 O O . ASP A 1 1061 ? -13.477 12.819 -13.491 1.00 95.62 1061 ASP A O 1
ATOM 8384 N N . VAL A 1 1062 ? -15.383 11.965 -14.331 1.00 96.31 1062 VAL A N 1
ATOM 8385 C CA . VAL A 1 1062 ? -15.038 10.554 -14.124 1.00 96.31 1062 VAL A CA 1
ATOM 8386 C C . VAL A 1 1062 ? -14.309 9.992 -15.350 1.00 96.31 1062 VAL A C 1
ATOM 8388 O O . VAL A 1 1062 ? -14.712 10.222 -16.490 1.00 96.31 1062 VAL A O 1
ATOM 8391 N N . GLY A 1 1063 ? -13.247 9.218 -15.120 1.00 96.06 1063 GLY A N 1
ATOM 8392 C CA . GLY A 1 1063 ? -12.481 8.497 -16.142 1.00 96.06 1063 GLY A CA 1
ATOM 8393 C C . GLY A 1 1063 ? -11.571 9.361 -17.027 1.00 96.06 1063 GLY A C 1
ATOM 8394 O O . GLY A 1 1063 ? -11.429 10.560 -16.836 1.00 96.06 1063 GLY A O 1
ATOM 8395 N N . GLY A 1 1064 ? -10.938 8.768 -18.030 1.00 95.44 1064 GLY A N 1
ATOM 8396 C CA . GLY A 1 1064 ? -10.090 9.445 -19.014 1.00 95.44 1064 GLY A CA 1
ATOM 8397 C C . GLY A 1 1064 ? -8.601 9.357 -18.711 1.00 95.44 1064 GLY A C 1
ATOM 8398 O O . GLY A 1 1064 ? -8.159 8.605 -17.847 1.00 95.44 1064 GLY A O 1
ATOM 8399 N N . VAL A 1 1065 ? -7.770 10.082 -19.452 1.00 96.12 1065 VAL A N 1
ATOM 8400 C CA . VAL A 1 1065 ? -6.313 9.930 -19.308 1.00 96.12 1065 VAL A CA 1
ATOM 8401 C C . VAL A 1 1065 ? -5.815 10.393 -17.927 1.00 96.12 1065 VAL A C 1
ATOM 8403 O O . VAL A 1 1065 ? -6.438 11.262 -17.311 1.00 96.12 1065 VAL A O 1
ATOM 8406 N N . PRO A 1 1066 ? -4.710 9.818 -17.404 1.00 96.25 1066 PRO A N 1
ATOM 8407 C CA . PRO A 1 1066 ? -4.166 10.230 -16.114 1.00 96.25 1066 PRO A CA 1
ATOM 8408 C C . PRO A 1 1066 ? -3.781 11.715 -16.077 1.00 96.25 1066 PRO A C 1
ATOM 8410 O O . PRO A 1 1066 ? -3.258 12.251 -17.056 1.00 96.25 1066 PRO A O 1
ATOM 8413 N N . CYS A 1 1067 ? -3.973 12.357 -14.926 1.00 96.00 1067 CYS A N 1
ATOM 8414 C CA . CYS A 1 1067 ? -3.508 13.712 -14.658 1.00 96.00 1067 CYS A CA 1
ATOM 8415 C C . CYS A 1 1067 ? -2.138 13.722 -13.960 1.00 96.00 1067 CYS A C 1
ATOM 8417 O O . CYS A 1 1067 ? -1.657 12.733 -13.408 1.00 96.00 1067 CYS A O 1
ATOM 8419 N N . ARG A 1 1068 ? -1.492 14.878 -13.993 1.00 95.88 1068 ARG A N 1
ATOM 8420 C CA . ARG A 1 1068 ? -0.173 15.193 -13.455 1.00 95.88 1068 ARG A CA 1
ATOM 8421 C C . ARG A 1 1068 ? -0.306 16.476 -12.631 1.00 95.88 1068 ARG A C 1
ATOM 8423 O O . ARG A 1 1068 ? -0.145 17.567 -13.181 1.00 95.88 1068 ARG A O 1
ATOM 8430 N N . PRO A 1 1069 ? -0.640 16.376 -11.332 1.00 95.56 1069 PRO A N 1
ATOM 8431 C CA . PRO A 1 1069 ? -0.546 17.506 -10.416 1.00 95.56 1069 PRO A CA 1
ATOM 8432 C C . PRO A 1 1069 ? 0.889 17.997 -10.274 1.00 95.56 1069 PRO A C 1
ATOM 8434 O O . PRO A 1 1069 ? 1.848 17.310 -10.625 1.00 95.56 1069 PRO A O 1
ATOM 8437 N N . GLU A 1 1070 ? 1.030 19.202 -9.744 1.00 93.06 1070 GLU A N 1
ATOM 8438 C CA . GLU A 1 1070 ? 2.324 19.721 -9.327 1.00 93.06 1070 GLU A CA 1
ATOM 8439 C C . GLU A 1 1070 ? 2.902 18.863 -8.200 1.00 93.06 1070 GLU A C 1
ATOM 8441 O O . GLU A 1 1070 ? 2.199 18.442 -7.281 1.00 93.06 1070 GLU A O 1
ATOM 8446 N N . ILE A 1 1071 ? 4.207 18.627 -8.278 1.00 92.62 1071 ILE A N 1
ATOM 8447 C CA . ILE A 1 1071 ? 5.000 18.023 -7.212 1.00 92.62 1071 ILE A CA 1
ATOM 8448 C C . ILE A 1 1071 ? 6.232 18.897 -6.983 1.00 92.62 1071 ILE A C 1
ATOM 8450 O O . ILE A 1 1071 ? 6.572 19.732 -7.821 1.00 92.62 1071 ILE A O 1
ATOM 8454 N N . ASN A 1 1072 ? 6.914 18.668 -5.866 1.00 90.56 1072 ASN A N 1
ATOM 8455 C CA . ASN A 1 1072 ? 8.224 19.228 -5.550 1.00 90.56 1072 ASN A CA 1
ATOM 8456 C C . ASN A 1 1072 ? 9.162 19.286 -6.773 1.00 90.56 1072 ASN A C 1
ATOM 8458 O O . ASN A 1 1072 ? 9.408 18.257 -7.411 1.00 90.56 1072 ASN A O 1
ATOM 8462 N N . GLU A 1 1073 ? 9.698 20.468 -7.094 1.00 88.44 1073 GLU A N 1
ATOM 8463 C CA . GLU A 1 1073 ? 10.504 20.695 -8.303 1.00 88.44 1073 GLU A CA 1
ATOM 8464 C C . GLU A 1 1073 ? 11.772 19.825 -8.317 1.00 88.44 1073 GLU A C 1
ATOM 8466 O O . GLU A 1 1073 ? 12.148 19.270 -9.351 1.00 88.44 1073 GLU A O 1
ATOM 8471 N N . GLU A 1 1074 ? 12.382 19.615 -7.150 1.00 88.44 1074 GLU A N 1
ATOM 8472 C CA . GLU A 1 1074 ? 13.540 18.744 -6.958 1.00 88.44 1074 GLU A CA 1
ATOM 8473 C C . GLU A 1 1074 ? 13.259 17.284 -7.339 1.00 88.44 1074 GLU A C 1
ATOM 8475 O O . GLU A 1 1074 ? 14.142 16.605 -7.869 1.00 88.44 1074 GLU A O 1
ATOM 8480 N N . VAL A 1 1075 ? 12.023 16.817 -7.132 1.00 91.06 1075 VAL A N 1
ATOM 8481 C CA . VAL A 1 1075 ? 11.568 15.484 -7.550 1.00 91.06 1075 VAL A CA 1
ATOM 8482 C C . VAL A 1 1075 ? 11.181 15.508 -9.027 1.00 91.06 1075 VAL A C 1
ATOM 8484 O O . VAL A 1 1075 ? 11.580 14.624 -9.788 1.00 91.06 1075 VAL A O 1
ATOM 8487 N N . ALA A 1 1076 ? 10.456 16.542 -9.464 1.00 91.56 1076 ALA A N 1
ATOM 8488 C CA . ALA A 1 1076 ? 9.960 16.660 -10.831 1.00 91.56 1076 ALA A CA 1
ATOM 8489 C C . ALA A 1 1076 ? 11.085 16.685 -11.876 1.00 91.56 1076 ALA A C 1
ATOM 8491 O O . ALA A 1 1076 ? 10.984 16.056 -12.937 1.00 91.56 1076 ALA A O 1
ATOM 8492 N N . LEU A 1 1077 ? 12.178 17.385 -11.560 1.00 90.69 1077 LEU A N 1
ATOM 8493 C CA . LEU A 1 1077 ? 13.334 17.558 -12.434 1.00 90.69 1077 LEU A CA 1
ATOM 8494 C C . LEU A 1 1077 ? 14.439 16.522 -12.197 1.00 90.69 1077 LEU A C 1
ATOM 8496 O O . LEU A 1 1077 ? 15.445 16.544 -12.913 1.00 90.69 1077 LEU A O 1
ATOM 8500 N N . GLN A 1 1078 ? 14.285 15.590 -11.251 1.00 87.75 1078 GLN A N 1
ATOM 8501 C CA . GLN A 1 1078 ? 15.323 14.607 -10.943 1.00 87.75 1078 GLN A CA 1
ATOM 8502 C C . GLN A 1 1078 ? 15.698 13.781 -12.195 1.00 87.75 1078 GLN A C 1
ATOM 8504 O O . GLN A 1 1078 ? 14.819 13.286 -12.910 1.00 87.75 1078 GLN A O 1
ATOM 8509 N N . PRO A 1 1079 ? 16.996 13.615 -12.519 1.00 81.31 1079 PRO A N 1
ATOM 8510 C CA . PRO A 1 1079 ? 17.417 12.794 -13.649 1.00 81.31 1079 PRO A CA 1
ATOM 8511 C C . PRO A 1 1079 ? 17.244 11.312 -13.317 1.00 81.31 1079 PRO A C 1
ATOM 8513 O O . PRO A 1 1079 ? 18.045 10.716 -12.598 1.00 81.31 1079 PRO A O 1
ATOM 8516 N N . ARG A 1 1080 ? 16.203 10.699 -13.880 1.00 85.75 1080 ARG A N 1
ATOM 8517 C CA . ARG A 1 1080 ? 15.928 9.268 -13.718 1.00 85.75 1080 ARG A CA 1
ATOM 8518 C C . ARG A 1 1080 ? 16.559 8.485 -14.846 1.00 85.75 1080 ARG A C 1
ATOM 8520 O O . ARG A 1 1080 ? 16.207 8.678 -16.010 1.00 85.75 1080 ARG A O 1
ATOM 8527 N N . GLN A 1 1081 ? 17.505 7.621 -14.506 1.00 79.62 1081 GLN A N 1
ATOM 8528 C CA . GLN A 1 1081 ? 18.167 6.777 -15.490 1.00 79.62 1081 GLN A CA 1
ATOM 8529 C C . GLN A 1 1081 ? 17.226 5.662 -15.941 1.00 79.62 1081 GLN A C 1
ATOM 8531 O O . GLN A 1 1081 ? 16.639 4.966 -15.120 1.00 79.62 1081 GLN A O 1
ATOM 8536 N N . VAL A 1 1082 ? 17.122 5.487 -17.255 1.00 78.88 1082 VAL A N 1
ATOM 8537 C CA . VAL A 1 1082 ? 16.499 4.318 -17.887 1.00 78.88 1082 VAL A CA 1
ATOM 8538 C C . VAL A 1 1082 ? 17.516 3.685 -18.822 1.00 78.88 1082 VAL A C 1
ATOM 8540 O O . VAL A 1 1082 ? 18.497 4.328 -19.202 1.00 78.88 1082 VAL A O 1
ATOM 8543 N N . MET A 1 1083 ? 17.310 2.436 -19.232 1.00 76.75 1083 MET A N 1
ATOM 8544 C CA . MET A 1 1083 ? 18.293 1.717 -20.047 1.00 76.75 1083 MET A CA 1
ATOM 8545 C C . MET A 1 1083 ? 18.718 2.492 -21.317 1.00 76.75 1083 MET A C 1
ATOM 8547 O O . MET A 1 1083 ? 18.029 2.527 -22.348 1.00 76.75 1083 MET A O 1
ATOM 8551 N N . GLY A 1 1084 ? 19.926 3.059 -21.256 1.00 72.88 1084 GLY A N 1
ATOM 8552 C CA . GLY A 1 1084 ? 20.564 3.825 -22.324 1.00 72.88 1084 GLY A CA 1
ATOM 8553 C C . GLY A 1 1084 ? 20.060 5.265 -22.511 1.00 72.88 1084 GLY A C 1
ATOM 8554 O O . GLY A 1 1084 ? 20.349 5.835 -23.560 1.00 72.88 1084 GLY A O 1
ATOM 8555 N N . ALA A 1 1085 ? 19.293 5.853 -21.580 1.00 80.06 1085 ALA A N 1
ATOM 8556 C CA . ALA A 1 1085 ? 18.844 7.259 -21.628 1.00 80.06 1085 ALA A CA 1
ATOM 8557 C C . ALA A 1 1085 ? 18.303 7.762 -20.263 1.00 80.06 1085 ALA A C 1
ATOM 8559 O O . ALA A 1 1085 ? 18.635 7.215 -19.214 1.00 80.06 1085 ALA A O 1
ATOM 8560 N N . PHE A 1 1086 ? 17.462 8.806 -20.284 1.00 81.31 1086 PHE A N 1
ATOM 8561 C CA . PHE A 1 1086 ? 16.709 9.312 -19.132 1.00 81.31 1086 PHE A CA 1
ATOM 8562 C C . PHE A 1 1086 ? 15.203 9.154 -19.350 1.00 81.31 1086 PHE A C 1
ATOM 8564 O O . PHE A 1 1086 ? 14.718 9.281 -20.482 1.00 81.31 1086 PHE A O 1
ATOM 8571 N N . ALA A 1 1087 ? 14.461 8.896 -18.274 1.00 82.94 1087 ALA A N 1
ATOM 8572 C CA . ALA A 1 1087 ? 13.016 9.093 -18.284 1.00 82.94 1087 ALA A CA 1
ATOM 8573 C C . ALA A 1 1087 ? 12.697 10.591 -18.415 1.00 82.94 1087 ALA A C 1
ATOM 8575 O O . ALA A 1 1087 ? 13.529 11.440 -18.089 1.00 82.94 1087 ALA A O 1
ATOM 8576 N N . SER A 1 1088 ? 11.494 10.909 -18.892 1.00 82.38 1088 SER A N 1
ATOM 8577 C CA . SER A 1 1088 ? 11.013 12.293 -18.948 1.00 82.38 1088 SER A CA 1
ATOM 8578 C C . SER A 1 1088 ? 10.960 12.908 -17.546 1.00 82.38 1088 SER A C 1
ATOM 8580 O O . SER A 1 1088 ? 10.703 12.201 -16.559 1.00 82.38 1088 SER A O 1
ATOM 8582 N N . ALA A 1 1089 ? 11.159 14.226 -17.465 1.00 89.44 1089 ALA A N 1
ATOM 8583 C CA . ALA A 1 1089 ? 10.774 14.991 -16.279 1.00 89.44 1089 ALA A CA 1
ATOM 8584 C C . ALA A 1 1089 ? 9.277 14.802 -15.975 1.00 89.44 1089 ALA A C 1
ATOM 8586 O O . ALA A 1 1089 ? 8.480 14.554 -16.885 1.00 89.44 1089 ALA A O 1
ATOM 8587 N N . TRP A 1 1090 ? 8.891 14.950 -14.709 1.00 93.06 1090 TRP A N 1
ATOM 8588 C CA . TRP A 1 1090 ? 7.483 15.130 -14.374 1.00 93.06 1090 TRP A CA 1
ATOM 8589 C C . TRP A 1 1090 ? 7.070 16.544 -14.781 1.00 93.06 1090 TRP A C 1
ATOM 8591 O O . TRP A 1 1090 ? 7.639 17.523 -14.302 1.00 93.06 1090 TRP A O 1
ATOM 8601 N N . VAL A 1 1091 ? 6.098 16.649 -15.684 1.00 94.44 1091 VAL A N 1
ATOM 8602 C CA . VAL A 1 1091 ? 5.586 17.933 -16.173 1.00 94.44 1091 VAL A CA 1
ATOM 8603 C C . VAL A 1 1091 ? 4.104 18.005 -15.811 1.00 94.44 1091 VAL A C 1
ATOM 8605 O O . VAL A 1 1091 ? 3.358 17.131 -16.266 1.00 94.44 1091 VAL A O 1
ATOM 8608 N N . PRO A 1 1092 ? 3.671 18.972 -14.981 1.00 94.88 1092 PRO A N 1
ATOM 8609 C CA . PRO A 1 1092 ? 2.274 19.069 -14.578 1.00 94.88 1092 PRO A CA 1
ATOM 8610 C C . PRO A 1 1092 ? 1.367 19.383 -15.777 1.00 94.88 1092 PRO A C 1
ATOM 8612 O O . PRO A 1 1092 ? 1.822 19.971 -16.764 1.00 94.88 1092 PRO A O 1
ATOM 8615 N N . ASN A 1 1093 ? 0.079 19.019 -15.708 1.00 96.00 1093 ASN A N 1
ATOM 8616 C CA . ASN A 1 1093 ? -0.865 19.511 -16.718 1.00 96.00 1093 ASN A CA 1
ATOM 8617 C C . ASN A 1 1093 ? -0.969 21.045 -16.610 1.00 96.00 1093 ASN A C 1
ATOM 8619 O O . ASN A 1 1093 ? -0.988 21.590 -15.499 1.00 96.00 1093 ASN A O 1
ATOM 8623 N N . PRO A 1 1094 ? -1.047 21.756 -17.747 1.00 95.12 1094 PRO A N 1
ATOM 8624 C CA . PRO A 1 1094 ? -0.903 23.207 -17.770 1.00 95.12 1094 PRO A CA 1
ATOM 8625 C C . PRO A 1 1094 ? -2.027 23.954 -17.048 1.00 95.12 1094 PRO A C 1
ATOM 8627 O O . PRO A 1 1094 ? -1.771 25.025 -16.505 1.00 95.12 1094 PRO A O 1
ATOM 8630 N N . LYS A 1 1095 ? -3.247 23.406 -17.001 1.00 95.44 1095 LYS A N 1
ATOM 8631 C CA . LYS A 1 1095 ? -4.420 24.101 -16.448 1.00 95.44 1095 LYS A CA 1
ATOM 8632 C C . LYS A 1 1095 ? -4.904 23.496 -15.129 1.00 95.44 1095 LYS A C 1
ATOM 8634 O O . LYS A 1 1095 ? -4.958 22.265 -15.056 1.00 95.44 1095 LYS A O 1
ATOM 8639 N N . PRO A 1 1096 ? -5.358 24.313 -14.153 1.00 94.38 1096 PRO A N 1
ATOM 8640 C CA . PRO A 1 1096 ? -5.926 23.838 -12.887 1.00 94.38 1096 PRO A CA 1
ATOM 8641 C C . PRO A 1 1096 ? -6.957 22.716 -13.075 1.00 94.38 1096 PRO A C 1
ATOM 8643 O O . PRO A 1 1096 ? -6.753 21.604 -12.596 1.00 94.38 1096 PRO A O 1
ATOM 8646 N N . GLY A 1 1097 ? -7.975 22.930 -13.918 1.00 93.38 1097 GLY A N 1
ATOM 8647 C CA . GLY A 1 1097 ? -9.036 21.941 -14.169 1.00 93.38 1097 GLY A CA 1
ATOM 8648 C C . GLY A 1 1097 ? -8.571 20.604 -14.773 1.00 93.38 1097 GLY A C 1
ATOM 8649 O O . GLY A 1 1097 ? -9.289 19.612 -14.672 1.00 93.38 1097 GLY A O 1
ATOM 8650 N N . GLN A 1 1098 ? -7.370 20.538 -15.364 1.00 95.12 1098 GLN A N 1
ATOM 8651 C CA . GLN A 1 1098 ? -6.772 19.282 -15.842 1.00 95.12 1098 GLN A CA 1
ATOM 8652 C C . GLN A 1 1098 ? -5.993 18.551 -14.737 1.00 95.12 1098 GLN A C 1
ATOM 8654 O O . GLN A 1 1098 ? -5.933 17.322 -14.739 1.00 95.12 1098 GLN A O 1
ATOM 8659 N N . ARG A 1 1099 ? -5.385 19.285 -13.793 1.00 94.38 1099 ARG A N 1
ATOM 8660 C CA . ARG A 1 1099 ? -4.515 18.725 -12.740 1.00 94.38 1099 ARG A CA 1
ATOM 8661 C C . ARG A 1 1099 ? -5.185 18.574 -11.369 1.00 94.38 1099 ARG A C 1
ATOM 8663 O O . ARG A 1 1099 ? -4.734 17.771 -10.550 1.00 94.38 1099 ARG A O 1
ATOM 8670 N N . HIS A 1 1100 ? -6.289 19.272 -11.121 1.00 96.56 1100 HIS A N 1
ATOM 8671 C CA . HIS A 1 1100 ? -7.096 19.201 -9.895 1.00 96.56 1100 HIS A CA 1
ATOM 8672 C C . HIS A 1 1100 ? -8.175 18.116 -9.954 1.00 96.56 1100 HIS A C 1
ATOM 8674 O O . HIS A 1 1100 ? -9.268 18.267 -9.425 1.00 96.56 1100 HIS A O 1
ATOM 8680 N N . ARG A 1 1101 ? -7.878 16.990 -10.601 1.00 97.19 1101 ARG A N 1
ATOM 8681 C CA . ARG A 1 1101 ? -8.764 15.819 -10.594 1.00 97.19 1101 ARG A CA 1
ATOM 8682 C C . ARG A 1 1101 ? -8.607 15.023 -9.295 1.00 97.19 1101 ARG A C 1
ATOM 8684 O O . ARG A 1 1101 ? -7.600 15.180 -8.588 1.00 97.19 1101 ARG A O 1
ATOM 8691 N N . ARG A 1 1102 ? -9.564 14.120 -9.038 1.00 97.62 1102 ARG A N 1
ATOM 8692 C CA . ARG A 1 1102 ? -9.465 13.071 -8.004 1.00 97.62 1102 ARG A CA 1
ATOM 8693 C C . ARG A 1 1102 ? -8.083 12.418 -8.035 1.00 97.62 1102 ARG A C 1
ATOM 8695 O O . ARG A 1 1102 ? -7.560 12.094 -9.104 1.00 97.62 1102 ARG A O 1
ATOM 8702 N N . SER A 1 1103 ? -7.521 12.147 -6.865 1.00 97.50 1103 SER A N 1
ATOM 8703 C CA . SER A 1 1103 ? -6.175 11.582 -6.718 1.00 97.50 1103 SER A CA 1
ATOM 8704 C C . SER A 1 1103 ? -6.042 10.187 -7.342 1.00 97.50 1103 SER A C 1
ATOM 8706 O O . SER A 1 1103 ? -4.951 9.779 -7.734 1.00 97.50 1103 SER A O 1
ATOM 8708 N N . LEU A 1 1104 ? -7.167 9.490 -7.528 1.00 97.12 1104 LEU A N 1
ATOM 8709 C CA . LEU A 1 1104 ? -7.277 8.245 -8.292 1.00 97.12 1104 LEU A CA 1
ATOM 8710 C C . LEU A 1 1104 ? -6.753 8.361 -9.738 1.00 97.12 1104 LEU A C 1
ATOM 8712 O O . LEU A 1 1104 ? -6.255 7.374 -10.285 1.00 97.12 1104 LEU A O 1
ATOM 8716 N N . TYR A 1 1105 ? -6.859 9.545 -10.351 1.00 97.75 1105 TYR A N 1
ATOM 8717 C CA . TYR A 1 1105 ? -6.439 9.806 -11.730 1.00 97.75 1105 TYR A CA 1
ATOM 8718 C C . TYR A 1 1105 ? -4.991 10.268 -11.857 1.00 97.75 1105 TYR A C 1
ATOM 8720 O O . TYR A 1 1105 ? -4.517 10.414 -12.981 1.00 97.75 1105 TYR A O 1
ATOM 8728 N N . ILE A 1 1106 ? -4.280 10.488 -10.750 1.00 97.38 1106 ILE A N 1
ATOM 8729 C CA . ILE A 1 1106 ? -2.868 10.872 -10.795 1.00 97.38 1106 ILE A CA 1
ATOM 8730 C C . ILE A 1 1106 ? -2.072 9.757 -11.475 1.00 97.38 1106 ILE A C 1
ATOM 8732 O O . ILE A 1 1106 ? -2.218 8.588 -11.124 1.00 97.38 1106 ILE A O 1
ATOM 8736 N N . LEU A 1 1107 ? -1.215 10.123 -12.428 1.00 95.62 1107 LEU A N 1
ATOM 8737 C CA . LEU A 1 1107 ? -0.321 9.211 -13.135 1.00 95.62 1107 LEU A CA 1
ATOM 8738 C C . LEU A 1 1107 ? 0.540 8.414 -12.139 1.00 95.62 1107 LEU A C 1
ATOM 8740 O O . LEU A 1 1107 ? 1.404 8.978 -11.464 1.00 95.62 1107 LEU A O 1
ATOM 8744 N N . LYS A 1 1108 ? 0.327 7.094 -12.064 1.00 94.69 1108 LYS A N 1
ATOM 8745 C CA . LYS A 1 1108 ? 1.020 6.197 -11.126 1.00 94.69 1108 LYS A CA 1
ATOM 8746 C C . LYS A 1 1108 ? 2.219 5.533 -11.795 1.00 94.69 1108 LYS A C 1
ATOM 8748 O O . LYS A 1 1108 ? 2.102 4.451 -12.373 1.00 94.69 1108 LYS A O 1
ATOM 8753 N N . LEU A 1 1109 ? 3.384 6.172 -11.704 1.00 92.00 1109 LEU A N 1
ATOM 8754 C CA . LEU A 1 1109 ? 4.651 5.598 -12.165 1.00 92.00 1109 LEU A CA 1
ATOM 8755 C C . LEU A 1 1109 ? 5.308 4.766 -11.056 1.00 92.00 1109 LEU A C 1
ATOM 8757 O O . LEU A 1 1109 ? 5.301 5.146 -9.888 1.00 92.00 1109 LEU A O 1
ATOM 8761 N N . ARG A 1 1110 ? 5.941 3.649 -11.423 1.00 91.38 1110 ARG A N 1
ATOM 8762 C CA . ARG A 1 1110 ? 6.699 2.802 -10.48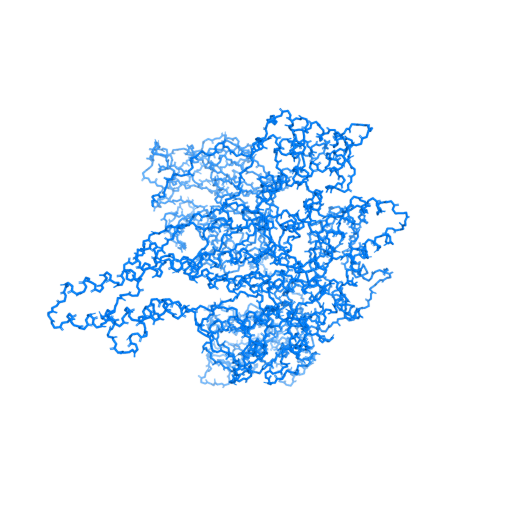5 1.00 91.38 1110 ARG A CA 1
ATOM 8763 C C . ARG A 1 1110 ? 8.015 3.454 -10.070 1.00 91.38 1110 ARG A C 1
ATOM 8765 O O . ARG A 1 1110 ? 8.395 3.392 -8.907 1.00 91.38 1110 ARG A O 1
ATOM 8772 N N . GLY A 1 1111 ? 8.692 4.122 -11.005 1.00 87.19 1111 GLY A N 1
ATOM 8773 C CA . GLY A 1 1111 ? 9.963 4.799 -10.758 1.00 87.19 1111 GLY A CA 1
ATOM 8774 C C . GLY A 1 1111 ? 9.859 6.204 -10.152 1.00 87.19 1111 GLY A C 1
ATOM 8775 O O . GLY A 1 1111 ? 10.899 6.773 -9.832 1.00 87.19 1111 GLY A O 1
ATOM 8776 N N . VAL A 1 1112 ? 8.657 6.791 -10.035 1.00 87.94 1112 VAL A N 1
ATOM 8777 C CA . VAL A 1 1112 ? 8.403 8.080 -9.350 1.00 87.94 1112 VAL A CA 1
ATOM 8778 C C . VAL A 1 1112 ? 7.051 8.041 -8.675 1.00 87.94 1112 VAL A C 1
ATOM 8780 O O . VAL A 1 1112 ? 6.022 8.029 -9.347 1.00 87.94 1112 VAL A O 1
ATOM 8783 N N . LYS A 1 1113 ? 7.061 8.108 -7.348 1.00 88.06 1113 LYS A N 1
ATOM 8784 C CA . LYS A 1 1113 ? 5.847 8.264 -6.557 1.00 88.06 1113 LYS A CA 1
ATOM 8785 C C . LYS A 1 1113 ? 5.557 9.742 -6.329 1.00 88.06 1113 LYS A C 1
ATOM 8787 O O . LYS A 1 1113 ? 6.465 10.570 -6.279 1.00 88.06 1113 LYS A O 1
ATOM 8792 N N . HIS A 1 1114 ? 4.279 10.069 -6.180 1.00 93.25 1114 HIS A N 1
ATOM 8793 C CA . HIS A 1 1114 ? 3.871 11.412 -5.794 1.00 93.25 1114 HIS A CA 1
ATOM 8794 C C . HIS A 1 1114 ? 4.281 11.663 -4.328 1.00 93.25 1114 HIS A C 1
ATOM 8796 O O . HIS A 1 1114 ? 3.777 10.951 -3.456 1.00 93.25 1114 HIS A O 1
ATOM 8802 N N . PRO A 1 1115 ? 5.112 12.680 -4.016 1.00 92.50 1115 PRO A N 1
ATOM 8803 C CA . PRO A 1 1115 ? 5.696 12.845 -2.679 1.00 92.50 1115 PRO A CA 1
ATOM 8804 C C . PRO A 1 1115 ? 4.663 12.951 -1.552 1.00 92.50 1115 PRO A C 1
ATOM 8806 O O . PRO A 1 1115 ? 4.777 12.264 -0.543 1.00 92.50 1115 PRO A O 1
ATOM 8809 N N . MET A 1 1116 ? 3.607 13.754 -1.742 1.00 91.31 1116 MET A N 1
ATOM 8810 C CA . MET A 1 1116 ? 2.511 13.844 -0.765 1.00 91.31 1116 MET A CA 1
ATOM 8811 C C . MET A 1 1116 ? 1.826 12.486 -0.553 1.00 91.31 1116 MET A C 1
ATOM 8813 O O . MET A 1 1116 ? 1.638 12.068 0.580 1.00 91.31 1116 MET A O 1
ATOM 8817 N N . LEU A 1 1117 ? 1.482 11.765 -1.625 1.00 93.69 1117 LEU A N 1
ATOM 8818 C CA . LEU A 1 1117 ? 0.784 10.487 -1.501 1.00 93.69 1117 LEU A CA 1
ATOM 8819 C C . LEU A 1 1117 ? 1.638 9.426 -0.794 1.00 93.69 1117 LEU A C 1
ATOM 8821 O O . LEU A 1 1117 ? 1.121 8.648 0.007 1.00 93.69 1117 LEU A O 1
ATOM 8825 N N . GLU A 1 1118 ? 2.946 9.422 -1.055 1.00 92.00 1118 GLU A N 1
ATOM 8826 C CA . GLU A 1 1118 ? 3.904 8.530 -0.400 1.00 92.00 1118 GLU A CA 1
ATOM 8827 C C . GLU A 1 1118 ? 4.037 8.823 1.100 1.00 92.00 1118 GLU A C 1
ATOM 8829 O O . GLU A 1 1118 ? 3.960 7.899 1.907 1.00 92.00 1118 GLU A O 1
ATOM 8834 N N . VAL A 1 1119 ? 4.155 10.098 1.490 1.00 92.75 1119 VAL A N 1
ATOM 8835 C CA . VAL A 1 1119 ? 4.240 10.512 2.904 1.00 92.75 1119 VAL A CA 1
ATOM 8836 C C . VAL A 1 1119 ? 3.021 10.046 3.711 1.00 92.75 1119 VAL A C 1
ATOM 8838 O O . VAL A 1 1119 ? 3.155 9.729 4.892 1.00 92.75 1119 VAL A O 1
ATOM 8841 N N . PHE A 1 1120 ? 1.850 9.948 3.078 1.00 93.44 1120 PHE A N 1
ATOM 8842 C CA . PHE A 1 1120 ? 0.593 9.484 3.679 1.00 93.44 1120 PHE A CA 1
ATOM 8843 C C . PHE A 1 1120 ? 0.270 8.010 3.362 1.00 93.44 1120 PHE A C 1
ATOM 8845 O O . PHE A 1 1120 ? -0.896 7.624 3.292 1.00 93.44 1120 PHE A O 1
ATOM 8852 N N . ASN A 1 1121 ? 1.306 7.178 3.214 1.00 92.25 1121 ASN A N 1
ATOM 8853 C CA . ASN A 1 1121 ? 1.229 5.714 3.128 1.00 92.25 1121 ASN A CA 1
ATOM 8854 C C . ASN A 1 1121 ? 0.421 5.167 1.934 1.00 92.25 1121 ASN A C 1
ATOM 8856 O O . ASN A 1 1121 ? -0.233 4.127 2.042 1.00 92.25 1121 ASN A O 1
ATOM 8860 N N . THR A 1 1122 ? 0.454 5.831 0.775 1.00 93.06 1122 THR A N 1
ATOM 8861 C CA . THR A 1 1122 ? -0.078 5.207 -0.451 1.00 93.06 1122 THR A CA 1
ATOM 8862 C C . THR A 1 1122 ? 0.740 3.952 -0.782 1.00 93.06 1122 THR A C 1
ATOM 8864 O O . THR A 1 1122 ? 1.974 4.033 -0.813 1.00 93.06 1122 THR A O 1
ATOM 8867 N N . PRO A 1 1123 ? 0.099 2.797 -1.045 1.00 91.94 1123 PRO A N 1
ATOM 8868 C CA . PRO A 1 1123 ? 0.819 1.556 -1.296 1.00 91.94 1123 PRO A CA 1
ATOM 8869 C C . PRO A 1 1123 ? 1.673 1.639 -2.564 1.00 91.94 1123 PRO A C 1
ATOM 8871 O O . PRO A 1 1123 ? 1.296 2.251 -3.567 1.00 91.94 1123 PRO A O 1
ATOM 8874 N N . ALA A 1 1124 ? 2.841 0.995 -2.529 1.00 89.94 1124 ALA A N 1
ATOM 8875 C CA . ALA A 1 1124 ? 3.653 0.825 -3.725 1.00 89.94 1124 ALA A CA 1
ATOM 8876 C C . ALA A 1 1124 ? 2.938 -0.140 -4.682 1.00 89.94 1124 ALA A C 1
ATOM 8878 O O . ALA A 1 1124 ? 2.519 -1.212 -4.248 1.00 89.94 1124 ALA A O 1
ATOM 8879 N N . PRO A 1 1125 ? 2.847 0.163 -5.985 1.00 90.88 1125 PRO A N 1
ATOM 8880 C CA . PRO A 1 1125 ? 2.120 -0.695 -6.912 1.00 90.88 1125 PRO A CA 1
ATOM 8881 C C . PRO A 1 1125 ? 2.871 -1.996 -7.240 1.00 90.88 1125 PRO A C 1
ATOM 8883 O O . PRO A 1 1125 ? 2.488 -2.693 -8.172 1.00 90.88 1125 PRO A O 1
ATOM 8886 N N . ASP A 1 1126 ? 4.007 -2.299 -6.607 1.00 87.75 1126 ASP A N 1
ATOM 8887 C CA . ASP A 1 1126 ? 4.843 -3.477 -6.899 1.00 87.75 1126 ASP A CA 1
ATOM 8888 C C . ASP A 1 1126 ? 4.291 -4.765 -6.270 1.00 87.75 1126 ASP A C 1
ATOM 8890 O O . ASP A 1 1126 ? 4.454 -5.851 -6.831 1.00 87.75 1126 ASP A O 1
ATOM 8894 N N . PHE A 1 1127 ? 3.573 -4.632 -5.152 1.00 87.88 1127 PHE A N 1
ATOM 8895 C CA . PHE A 1 1127 ? 2.987 -5.732 -4.386 1.00 87.88 1127 PHE A CA 1
ATOM 8896 C C . PHE A 1 1127 ? 1.506 -5.479 -4.131 1.00 87.88 1127 PHE A C 1
ATOM 8898 O O . PHE A 1 1127 ? 1.063 -4.330 -4.142 1.00 87.88 1127 PHE A O 1
ATOM 8905 N N . SER A 1 1128 ? 0.736 -6.556 -3.953 1.00 92.25 1128 SER A N 1
ATOM 8906 C CA . SER A 1 1128 ? -0.693 -6.452 -3.653 1.00 92.25 1128 SER A CA 1
ATOM 8907 C C . SER A 1 1128 ? -0.834 -5.825 -2.277 1.00 92.25 1128 SER A C 1
ATOM 8909 O O . SER A 1 1128 ? -0.064 -6.155 -1.379 1.00 92.25 1128 SER A O 1
ATOM 8911 N N . CYS A 1 1129 ? -1.779 -4.903 -2.127 1.00 93.31 1129 CYS A N 1
ATOM 8912 C CA . CYS A 1 1129 ? -2.085 -4.304 -0.840 1.00 93.31 1129 CYS A CA 1
ATOM 8913 C C . CYS A 1 1129 ? -3.509 -4.688 -0.435 1.00 93.31 1129 CYS A C 1
ATOM 8915 O O . CYS A 1 1129 ? -4.496 -4.134 -0.916 1.00 93.31 1129 CYS A O 1
ATOM 8917 N N . GLU A 1 1130 ? -3.613 -5.667 0.458 1.00 90.06 1130 GLU A N 1
ATOM 8918 C CA . GLU A 1 1130 ? -4.862 -6.127 1.065 1.00 90.06 1130 GLU A CA 1
ATOM 8919 C C . GLU A 1 1130 ? -5.511 -5.097 1.994 1.00 90.06 1130 GLU A C 1
ATOM 8921 O O . GLU A 1 1130 ? -6.732 -5.087 2.154 1.00 90.06 1130 GLU A O 1
ATOM 8926 N N . ARG A 1 1131 ? -4.683 -4.280 2.648 1.00 90.31 1131 ARG A N 1
ATOM 8927 C CA . ARG A 1 1131 ? -5.013 -3.389 3.753 1.00 90.31 1131 ARG A CA 1
ATOM 8928 C C . ARG A 1 1131 ? -3.907 -2.350 3.843 1.00 90.31 1131 ARG A C 1
ATOM 8930 O O . ARG A 1 1131 ? -2.731 -2.694 3.920 1.00 90.31 1131 ARG A O 1
ATOM 8937 N N . ARG A 1 1132 ? -4.294 -1.080 3.842 1.00 90.06 1132 ARG A N 1
ATOM 8938 C CA . ARG A 1 1132 ? -3.350 0.027 3.980 1.00 90.06 1132 ARG A CA 1
ATOM 8939 C C . ARG A 1 1132 ? -2.923 0.180 5.432 1.00 90.06 1132 ARG A C 1
ATOM 8941 O O . ARG A 1 1132 ? -3.747 0.060 6.337 1.00 90.06 1132 ARG A O 1
ATOM 8948 N N . GLU A 1 1133 ? -1.656 0.504 5.635 1.00 85.06 1133 GLU A N 1
ATOM 8949 C CA . GLU A 1 1133 ? -1.165 0.958 6.931 1.00 85.06 1133 GLU A CA 1
ATOM 8950 C C . GLU A 1 1133 ? -1.464 2.450 7.110 1.00 85.06 1133 GLU A C 1
ATOM 8952 O O . GLU A 1 1133 ? -1.347 3.251 6.179 1.00 85.06 1133 GLU A O 1
ATOM 8957 N N . SER A 1 1134 ? -1.850 2.834 8.324 1.00 85.31 1134 SER A N 1
ATOM 8958 C CA . SER A 1 1134 ? -1.976 4.233 8.724 1.00 85.31 1134 SER A CA 1
ATOM 8959 C C . SER A 1 1134 ? -0.948 4.519 9.806 1.00 85.31 1134 SER A C 1
ATOM 8961 O O . SER A 1 1134 ? -0.826 3.767 10.767 1.00 85.31 1134 SER A O 1
ATOM 8963 N N . SER A 1 1135 ? -0.227 5.623 9.656 1.00 85.44 1135 SER A N 1
ATOM 8964 C CA . SER A 1 1135 ? 0.779 6.087 10.606 1.00 85.44 1135 SER A CA 1
ATOM 8965 C C . SER A 1 1135 ? 0.477 7.528 11.004 1.00 85.44 1135 SER A C 1
ATOM 8967 O O . SER A 1 1135 ? -0.167 8.262 10.249 1.00 85.44 1135 SER A O 1
ATOM 8969 N N . THR A 1 1136 ? 0.943 7.918 12.189 1.00 83.62 1136 THR A N 1
ATOM 8970 C CA . THR A 1 1136 ? 0.850 9.288 12.705 1.00 83.62 1136 THR A CA 1
ATOM 8971 C C . THR A 1 1136 ? 2.252 9.728 13.094 1.00 83.62 1136 THR A C 1
ATOM 8973 O O . THR A 1 1136 ? 2.653 9.642 14.249 1.00 83.62 1136 THR A O 1
ATOM 8976 N N . VAL A 1 1137 ? 3.026 10.146 12.094 1.00 85.88 1137 VAL A N 1
ATOM 8977 C CA . VAL A 1 1137 ? 4.440 10.508 12.262 1.00 85.88 1137 VAL A CA 1
ATOM 8978 C C . VAL A 1 1137 ? 4.664 11.992 11.992 1.00 85.88 1137 VAL A C 1
ATOM 8980 O O . VAL A 1 1137 ? 4.013 12.590 11.133 1.00 85.88 1137 VAL A O 1
ATOM 8983 N N . THR A 1 1138 ? 5.634 12.591 12.685 1.00 87.12 1138 THR A N 1
ATOM 8984 C CA . THR A 1 1138 ? 5.969 14.022 12.577 1.00 87.12 1138 THR A CA 1
ATOM 8985 C C . THR A 1 1138 ? 6.129 14.527 11.132 1.00 87.12 1138 THR A C 1
ATOM 8987 O O . THR A 1 1138 ? 5.601 15.602 10.835 1.00 87.12 1138 THR A O 1
ATOM 8990 N N . PRO A 1 1139 ? 6.772 13.790 10.194 1.00 88.19 1139 PRO A N 1
ATOM 8991 C CA . PRO A 1 1139 ? 6.882 14.228 8.801 1.00 88.19 1139 PRO A CA 1
ATOM 8992 C C . PRO A 1 1139 ? 5.543 14.492 8.101 1.00 88.19 1139 PRO A C 1
ATOM 8994 O O . PRO A 1 1139 ? 5.482 15.381 7.260 1.00 88.19 1139 PRO A O 1
ATOM 8997 N N . GLN A 1 1140 ? 4.466 13.777 8.446 1.00 90.31 1140 GLN A N 1
ATOM 8998 C CA . GLN A 1 1140 ? 3.150 13.986 7.830 1.00 90.31 1140 GLN A CA 1
ATOM 8999 C C . GLN A 1 1140 ? 2.514 15.303 8.275 1.00 90.31 1140 GLN A C 1
ATOM 9001 O O . GLN A 1 1140 ? 2.030 16.055 7.434 1.00 90.31 1140 GLN A O 1
ATOM 9006 N N . ALA A 1 1141 ? 2.559 15.619 9.572 1.00 88.44 1141 ALA A N 1
ATOM 9007 C CA . ALA A 1 1141 ? 2.071 16.903 10.080 1.00 88.44 1141 ALA A CA 1
ATOM 9008 C C . ALA A 1 1141 ? 2.887 18.071 9.498 1.00 88.44 1141 ALA A C 1
ATOM 9010 O O . ALA A 1 1141 ? 2.335 19.056 9.013 1.00 88.44 1141 ALA A O 1
ATOM 9011 N N . LEU A 1 1142 ? 4.218 17.934 9.457 1.00 89.94 1142 LEU A N 1
ATOM 9012 C CA . LEU A 1 1142 ? 5.083 18.943 8.844 1.00 89.94 1142 LEU A CA 1
ATOM 9013 C C . LEU A 1 1142 ? 4.843 19.083 7.337 1.00 89.94 1142 LEU A C 1
ATOM 9015 O O . LEU A 1 1142 ? 4.957 20.193 6.823 1.00 89.94 1142 LEU A O 1
ATOM 9019 N N . ASN A 1 1143 ? 4.491 18.011 6.625 1.00 90.12 1143 ASN A N 1
ATOM 9020 C CA . ASN A 1 1143 ? 4.142 18.094 5.209 1.00 90.12 1143 ASN A CA 1
ATOM 9021 C C . ASN A 1 1143 ? 2.880 18.945 4.986 1.00 90.12 1143 ASN A C 1
ATOM 9023 O O . ASN A 1 1143 ? 2.896 19.812 4.114 1.00 90.12 1143 ASN A O 1
ATOM 9027 N N . LEU A 1 1144 ? 1.836 18.780 5.807 1.00 90.81 1144 LEU A N 1
ATOM 9028 C CA . LEU A 1 1144 ? 0.625 19.606 5.704 1.00 90.81 1144 LEU A CA 1
ATOM 9029 C C . LEU A 1 1144 ? 0.892 21.082 6.031 1.00 90.81 1144 LEU A C 1
ATOM 9031 O O . LEU A 1 1144 ? 0.267 21.947 5.439 1.00 90.81 1144 LEU A O 1
ATOM 9035 N N . PHE A 1 1145 ? 1.809 21.393 6.953 1.00 89.69 1145 PHE A N 1
ATOM 9036 C CA . PHE A 1 1145 ? 2.134 22.787 7.296 1.00 89.69 1145 PHE A CA 1
ATOM 9037 C C . PHE A 1 1145 ? 3.121 23.467 6.338 1.00 89.69 1145 PHE A C 1
ATOM 9039 O O . PHE A 1 1145 ? 3.082 24.684 6.202 1.00 89.69 1145 PHE A O 1
ATOM 9046 N N . ASN A 1 1146 ? 4.037 22.721 5.717 1.00 88.75 1146 ASN A N 1
ATOM 9047 C CA . ASN A 1 1146 ? 5.160 23.316 4.978 1.00 88.75 1146 ASN A CA 1
ATOM 9048 C C . ASN A 1 1146 ? 5.123 23.047 3.470 1.00 88.75 1146 ASN A C 1
ATOM 9050 O O . ASN A 1 1146 ? 5.925 23.621 2.734 1.00 88.75 1146 ASN A O 1
ATOM 9054 N N . SER A 1 1147 ? 4.250 22.160 2.984 1.00 89.00 1147 SER A N 1
ATOM 9055 C CA . SER A 1 1147 ? 4.156 21.910 1.546 1.00 89.00 1147 SER A CA 1
ATOM 9056 C C . SER A 1 1147 ? 3.470 23.071 0.831 1.00 89.00 1147 SER A C 1
ATOM 9058 O O . SER A 1 1147 ? 2.424 23.558 1.259 1.00 89.00 1147 SER A O 1
ATOM 9060 N N . LYS A 1 1148 ? 4.027 23.453 -0.323 1.00 88.06 1148 LYS A N 1
ATOM 9061 C CA . LYS A 1 1148 ? 3.415 24.434 -1.224 1.00 88.06 1148 LYS A CA 1
ATOM 9062 C C . LYS A 1 1148 ? 1.972 24.057 -1.578 1.00 88.06 1148 LYS A C 1
ATOM 9064 O O . LYS A 1 1148 ? 1.092 24.900 -1.516 1.00 88.06 1148 LYS A O 1
ATOM 9069 N N . ASN A 1 1149 ? 1.719 22.775 -1.848 1.00 88.19 1149 ASN A N 1
ATOM 9070 C CA . ASN A 1 1149 ? 0.382 22.299 -2.195 1.00 88.19 1149 ASN A CA 1
ATOM 9071 C C . ASN A 1 1149 ? -0.652 22.576 -1.086 1.00 88.19 1149 ASN A C 1
ATOM 9073 O O . ASN A 1 1149 ? -1.724 23.086 -1.385 1.00 88.19 1149 ASN A O 1
ATOM 9077 N N . SER A 1 1150 ? -0.324 22.310 0.185 1.00 92.06 1150 SER A N 1
ATOM 9078 C CA . SER A 1 1150 ? -1.253 22.569 1.300 1.00 92.06 1150 SER A CA 1
ATOM 9079 C C . SER A 1 1150 ? -1.463 24.066 1.550 1.00 92.06 1150 SER A C 1
ATOM 9081 O O . SER A 1 1150 ? -2.554 24.475 1.944 1.00 92.06 1150 SER A O 1
ATOM 9083 N N . TYR A 1 1151 ? -0.441 24.885 1.295 1.00 92.25 1151 TYR A N 1
ATOM 9084 C CA . TYR A 1 1151 ? -0.533 26.340 1.400 1.00 92.25 1151 TYR A CA 1
ATOM 9085 C C . TYR A 1 1151 ? -1.399 26.957 0.290 1.00 92.25 1151 TYR A C 1
ATOM 9087 O O . TYR A 1 1151 ? -2.274 27.771 0.574 1.00 92.25 1151 TYR A O 1
ATOM 9095 N N . ASP A 1 1152 ? -1.228 26.521 -0.961 1.00 92.56 1152 ASP A N 1
ATOM 9096 C CA . ASP A 1 1152 ? -2.073 26.955 -2.083 1.00 92.56 1152 ASP A CA 1
ATOM 9097 C C . ASP A 1 1152 ? -3.548 26.548 -1.817 1.00 92.56 1152 ASP A C 1
ATOM 9099 O O . ASP A 1 1152 ? -4.454 27.383 -1.907 1.00 92.56 1152 ASP A O 1
ATOM 9103 N N . ARG A 1 1153 ? -3.737 25.302 -1.331 1.00 95.94 1153 ARG A N 1
ATOM 9104 C CA . ARG A 1 1153 ? -4.820 24.784 -0.455 1.00 95.94 1153 ARG A CA 1
ATOM 9105 C C . ARG A 1 1153 ? -5.548 25.840 0.366 1.00 95.94 1153 ARG A C 1
ATOM 9107 O O . ARG A 1 1153 ? -6.711 26.202 0.161 1.00 95.94 1153 ARG A O 1
ATOM 9114 N N . SER A 1 1154 ? -4.836 26.273 1.393 1.00 97.25 1154 SER A N 1
ATOM 9115 C CA . SER A 1 1154 ? -5.383 27.112 2.440 1.00 97.25 1154 SER A CA 1
ATOM 9116 C C . SER A 1 1154 ? -5.683 28.528 1.948 1.00 97.25 1154 SER A C 1
ATOM 9118 O O . SER A 1 1154 ? -6.654 29.135 2.404 1.00 97.25 1154 SER A O 1
ATOM 9120 N N . LEU A 1 1155 ? -4.907 29.030 0.983 1.00 96.62 1155 LEU A N 1
ATOM 9121 C CA . LEU A 1 1155 ? -5.126 30.328 0.357 1.00 96.62 1155 LEU A CA 1
ATOM 9122 C C . LEU A 1 1155 ? -6.405 30.350 -0.488 1.00 96.62 1155 LEU A C 1
ATOM 9124 O O . LEU A 1 1155 ? -7.208 31.272 -0.337 1.00 96.62 1155 LEU A O 1
ATOM 9128 N N . ALA A 1 1156 ? -6.638 29.326 -1.313 1.00 97.25 1156 ALA A N 1
ATOM 9129 C CA . ALA A 1 1156 ? -7.877 29.218 -2.083 1.00 97.25 1156 ALA A CA 1
ATOM 9130 C C . ALA A 1 1156 ? -9.101 29.069 -1.168 1.00 97.25 1156 ALA A C 1
ATOM 9132 O O . ALA A 1 1156 ? -10.122 29.716 -1.397 1.00 97.25 1156 ALA A O 1
ATOM 9133 N N . LEU A 1 1157 ? -8.989 28.293 -0.079 1.00 98.25 1157 LEU A N 1
ATOM 9134 C CA . LEU A 1 1157 ? -10.061 28.177 0.916 1.00 98.25 1157 LEU A CA 1
ATOM 9135 C C . LEU A 1 1157 ? -10.383 29.531 1.562 1.00 98.25 1157 LEU A C 1
ATOM 9137 O O . LEU A 1 1157 ? -11.552 29.890 1.712 1.00 98.25 1157 LEU A O 1
ATOM 9141 N N . ALA A 1 1158 ? -9.352 30.293 1.930 1.00 98.12 1158 ALA A N 1
ATOM 9142 C CA . ALA A 1 1158 ? -9.511 31.628 2.492 1.00 98.12 1158 ALA A CA 1
ATOM 9143 C C . ALA A 1 1158 ? -10.168 32.596 1.502 1.00 98.12 1158 ALA A C 1
ATOM 9145 O O . ALA A 1 1158 ? -11.087 33.322 1.885 1.00 98.12 1158 ALA A O 1
ATOM 9146 N N . GLN A 1 1159 ? -9.738 32.587 0.237 1.00 97.56 1159 GLN A N 1
ATOM 9147 C CA . GLN A 1 1159 ? -10.340 33.407 -0.810 1.00 97.56 1159 GLN A CA 1
ATOM 9148 C C . GLN A 1 1159 ? -11.817 33.057 -1.004 1.00 97.56 1159 GLN A C 1
ATOM 9150 O O . GLN A 1 1159 ? -12.663 33.948 -0.938 1.00 97.56 1159 GLN A O 1
ATOM 9155 N N . ARG A 1 1160 ? -12.137 31.768 -1.150 1.00 96.88 1160 ARG A N 1
ATOM 9156 C CA . ARG A 1 1160 ? -13.513 31.285 -1.292 1.00 96.88 1160 ARG A CA 1
ATOM 9157 C C . ARG A 1 1160 ? -14.392 31.744 -0.127 1.00 96.88 1160 ARG A C 1
ATOM 9159 O O . ARG A 1 1160 ? -15.427 32.374 -0.337 1.00 96.88 1160 ARG A O 1
ATOM 9166 N N . ALA A 1 1161 ? -13.972 31.482 1.112 1.00 96.94 1161 ALA A N 1
ATOM 9167 C CA . ALA A 1 1161 ? -14.728 31.879 2.301 1.00 96.94 1161 ALA A CA 1
ATOM 9168 C C . ALA A 1 1161 ? -14.894 33.408 2.401 1.00 96.94 1161 ALA A C 1
ATOM 9170 O O . ALA A 1 1161 ? -15.936 33.917 2.832 1.00 96.94 1161 ALA A O 1
ATOM 9171 N N . TRP A 1 1162 ? -13.882 34.167 1.979 1.00 96.50 1162 TRP A N 1
ATOM 9172 C CA . TRP A 1 1162 ? -13.951 35.621 1.923 1.00 96.50 1162 TRP A CA 1
ATOM 9173 C C . TRP A 1 1162 ? -14.949 36.116 0.873 1.00 96.50 1162 TRP A C 1
ATOM 9175 O O . TRP A 1 1162 ? -15.736 37.021 1.161 1.00 96.50 1162 TRP A O 1
ATOM 9185 N N . GLU A 1 1163 ? -14.970 35.527 -0.318 1.00 95.12 1163 GLU A N 1
ATOM 9186 C CA . GLU A 1 1163 ? -15.897 35.879 -1.397 1.00 95.12 1163 GLU A CA 1
ATOM 9187 C C . GLU A 1 1163 ? -17.346 35.536 -1.031 1.00 95.12 1163 GLU A C 1
ATOM 9189 O O . GLU A 1 1163 ? -18.213 36.415 -1.074 1.00 95.12 1163 GLU A O 1
ATOM 9194 N N . GLU A 1 1164 ? -17.597 34.319 -0.545 1.00 94.56 1164 GLU A N 1
ATOM 9195 C CA . GLU A 1 1164 ? -18.928 33.858 -0.122 1.00 94.56 1164 GLU A CA 1
ATOM 9196 C C . GLU A 1 1164 ? -19.484 34.653 1.079 1.00 94.56 1164 GLU A C 1
ATOM 9198 O O . GLU A 1 1164 ? -20.695 34.723 1.290 1.00 94.56 1164 GLU A O 1
ATOM 9203 N N . SER A 1 1165 ? -18.624 35.328 1.850 1.00 93.81 1165 SER A N 1
ATOM 9204 C CA . SER A 1 1165 ? -19.031 36.150 2.999 1.00 93.81 1165 SER A CA 1
ATOM 9205 C C . SER A 1 1165 ? -19.411 37.605 2.662 1.00 93.81 1165 SER A C 1
ATOM 9207 O O . SER A 1 1165 ? -19.728 38.376 3.578 1.00 93.81 1165 SER A O 1
ATOM 9209 N N . SER A 1 1166 ? -19.436 38.004 1.383 1.00 85.00 1166 SER A N 1
ATOM 9210 C CA . SER A 1 1166 ? -19.590 39.401 0.911 1.00 85.00 1166 SER A CA 1
ATOM 9211 C C . SER A 1 1166 ? -20.982 40.060 1.088 1.00 85.00 1166 SER A C 1
ATOM 9213 O O . SER A 1 1166 ? -21.250 41.090 0.478 1.00 85.00 1166 SER A O 1
ATOM 9215 N N . GLY A 1 1167 ? -21.874 39.520 1.928 1.00 78.69 1167 GLY A N 1
ATOM 9216 C CA . GLY A 1 1167 ? -23.226 40.063 2.169 1.00 78.69 1167 GLY A CA 1
ATOM 9217 C C . GLY A 1 1167 ? -23.309 41.360 3.007 1.00 78.69 1167 GLY A C 1
ATOM 9218 O O . GLY A 1 1167 ? -22.359 41.745 3.694 1.00 78.69 1167 GLY A O 1
ATOM 9219 N N . GLU A 1 1168 ? -24.485 42.009 2.987 1.00 58.53 1168 GLU A N 1
ATOM 9220 C CA . GLU A 1 1168 ? -24.707 43.404 3.432 1.00 58.53 1168 GLU A CA 1
ATOM 9221 C C . GLU A 1 1168 ? -24.785 43.637 4.961 1.00 58.53 1168 GLU A C 1
ATOM 9223 O O . GLU A 1 1168 ? -24.590 44.765 5.411 1.00 58.53 1168 GLU A O 1
ATOM 9228 N N . THR A 1 1169 ? -25.040 42.616 5.793 1.00 77.94 1169 THR A N 1
ATOM 9229 C CA . THR A 1 1169 ? -25.293 42.806 7.242 1.00 77.94 1169 THR A CA 1
ATOM 9230 C C . THR A 1 1169 ? -24.373 41.978 8.145 1.00 77.94 1169 THR A C 1
ATOM 9232 O O . THR A 1 1169 ? -24.276 40.760 7.992 1.00 77.94 1169 THR A O 1
ATOM 9235 N N . GLY A 1 1170 ? -23.744 42.611 9.145 1.00 82.75 1170 GLY A N 1
ATOM 9236 C CA . GLY A 1 1170 ? -22.889 41.965 10.159 1.00 82.75 1170 GLY A CA 1
ATOM 9237 C C . GLY A 1 1170 ? -21.381 42.043 9.868 1.00 82.75 1170 GLY A C 1
ATOM 9238 O O . GLY A 1 1170 ? -20.967 42.586 8.845 1.00 82.75 1170 GLY A O 1
ATOM 9239 N N . ASN A 1 1171 ? -20.552 41.494 10.763 1.00 91.81 1171 ASN A N 1
ATOM 9240 C CA . ASN A 1 1171 ? -19.090 41.466 10.615 1.00 91.81 1171 ASN A CA 1
ATOM 9241 C C . ASN A 1 1171 ? -18.662 40.383 9.599 1.00 91.81 1171 ASN A C 1
ATOM 9243 O O . ASN A 1 1171 ? -18.959 39.205 9.803 1.00 91.81 1171 ASN A O 1
ATOM 9247 N N . ARG A 1 1172 ? -17.974 40.786 8.520 1.00 94.62 1172 ARG A N 1
ATOM 9248 C CA . ARG A 1 1172 ? -17.534 39.893 7.434 1.00 94.62 1172 ARG A CA 1
ATOM 9249 C C . ARG A 1 1172 ? -16.523 38.847 7.901 1.00 94.62 1172 ARG A C 1
ATOM 9251 O O . ARG A 1 1172 ? -16.709 37.683 7.567 1.00 94.62 1172 ARG A O 1
ATOM 9258 N N . ASP A 1 1173 ? -15.546 39.222 8.724 1.00 95.75 1173 ASP A N 1
ATOM 9259 C CA . ASP A 1 1173 ? -14.532 38.315 9.279 1.00 95.75 1173 ASP A CA 1
ATOM 9260 C C . ASP A 1 1173 ? -15.198 37.134 10.003 1.00 95.75 1173 ASP A C 1
ATOM 9262 O O . ASP A 1 1173 ? -14.851 35.973 9.795 1.00 95.75 1173 ASP A O 1
ATOM 9266 N N . LEU A 1 1174 ? -16.219 37.422 10.820 1.00 95.38 1174 LEU A N 1
ATOM 9267 C CA . LEU A 1 1174 ? -16.964 36.388 11.544 1.00 95.38 1174 LEU A CA 1
ATOM 9268 C C . LEU A 1 1174 ? -17.741 35.461 10.602 1.00 95.38 1174 LEU A C 1
ATOM 9270 O O . LEU A 1 1174 ? -17.839 34.266 10.877 1.00 95.38 1174 LEU A O 1
ATOM 9274 N N . ARG A 1 1175 ? -18.292 35.990 9.503 1.00 94.81 1175 ARG A N 1
ATOM 9275 C CA . ARG A 1 1175 ? -18.971 35.173 8.486 1.00 94.81 1175 ARG A CA 1
ATOM 9276 C C . ARG A 1 1175 ? -17.982 34.284 7.733 1.00 94.81 1175 ARG A C 1
ATOM 9278 O O . ARG A 1 1175 ? -18.275 33.110 7.549 1.00 94.81 1175 ARG A O 1
ATOM 9285 N N . ALA A 1 1176 ? -16.816 34.812 7.358 1.00 96.75 1176 ALA A N 1
ATOM 9286 C CA . ALA A 1 1176 ? -15.763 34.040 6.701 1.00 96.75 1176 ALA A CA 1
ATOM 9287 C C . ALA A 1 1176 ? -15.272 32.887 7.595 1.00 96.75 1176 ALA A C 1
ATOM 9289 O O . ALA A 1 1176 ? -15.178 31.751 7.138 1.00 96.75 1176 ALA A O 1
ATOM 9290 N N . LEU A 1 1177 ? -15.049 33.145 8.890 1.00 97.56 1177 LEU A N 1
ATOM 9291 C CA . LEU A 1 1177 ? -14.671 32.101 9.845 1.00 97.56 1177 LEU A CA 1
ATOM 9292 C C . LEU A 1 1177 ? -15.758 31.034 9.997 1.00 97.56 1177 LEU A C 1
ATOM 9294 O O . LEU A 1 1177 ? -15.447 29.854 9.884 1.00 97.56 1177 LEU A O 1
ATOM 9298 N N . ARG A 1 1178 ? -17.030 31.411 10.194 1.00 96.19 1178 ARG A N 1
ATOM 9299 C CA . ARG A 1 1178 ? -18.137 30.433 10.239 1.00 96.19 1178 ARG A CA 1
ATOM 9300 C C . ARG A 1 1178 ? -18.173 29.567 8.988 1.00 96.19 1178 ARG A C 1
ATOM 9302 O O . ARG A 1 1178 ? -18.283 28.351 9.095 1.00 96.19 1178 ARG A O 1
ATOM 9309 N N . ARG A 1 1179 ? -17.980 30.185 7.823 1.00 96.31 1179 ARG A N 1
ATOM 9310 C CA . ARG A 1 1179 ? -17.956 29.463 6.558 1.00 96.31 1179 ARG A CA 1
ATOM 9311 C C . ARG A 1 1179 ? -16.810 28.450 6.474 1.00 96.31 1179 ARG A C 1
ATOM 9313 O O . ARG A 1 1179 ? -17.019 27.347 5.985 1.00 96.31 1179 ARG A O 1
ATOM 9320 N N . ILE A 1 1180 ? -15.630 28.769 7.009 1.00 97.81 1180 ILE A N 1
ATOM 9321 C CA . ILE A 1 1180 ? -14.514 27.812 7.115 1.00 97.81 1180 ILE A CA 1
ATOM 9322 C C . ILE A 1 1180 ? -14.882 26.627 8.022 1.00 97.81 1180 ILE A C 1
ATOM 9324 O O . ILE A 1 1180 ? -14.615 25.486 7.656 1.00 97.81 1180 ILE A O 1
ATOM 9328 N N . TYR A 1 1181 ? -15.530 26.860 9.168 1.00 97.31 1181 TYR A N 1
ATOM 9329 C CA . TYR A 1 1181 ? -15.998 25.771 10.040 1.00 97.31 1181 TYR A CA 1
ATOM 9330 C C . TYR A 1 1181 ? -17.019 24.865 9.335 1.00 97.31 1181 TYR A C 1
ATOM 9332 O O . TYR A 1 1181 ? -16.907 23.641 9.415 1.00 97.31 1181 TYR A O 1
ATOM 9340 N N . GLU A 1 1182 ? -17.968 25.442 8.596 1.00 95.94 1182 GLU A N 1
ATOM 9341 C CA . GLU A 1 1182 ? -18.937 24.676 7.806 1.00 95.94 1182 GLU A CA 1
ATOM 9342 C C . GLU A 1 1182 ? -18.255 23.818 6.732 1.00 95.94 1182 GLU A C 1
ATOM 9344 O O . GLU A 1 1182 ? -18.560 22.631 6.616 1.00 95.94 1182 GLU A O 1
ATOM 9349 N N . LEU A 1 1183 ? -17.328 24.407 5.967 1.00 96.56 1183 LEU A N 1
ATOM 9350 C CA . LEU A 1 1183 ? -16.644 23.745 4.853 1.00 96.56 1183 LEU A CA 1
ATOM 9351 C C . LEU A 1 1183 ? -15.669 22.656 5.323 1.00 96.56 1183 LEU A C 1
ATOM 9353 O O . LEU A 1 1183 ? -15.630 21.579 4.737 1.00 96.56 1183 LEU A O 1
ATOM 9357 N N . VAL A 1 1184 ? -14.880 22.920 6.370 1.00 96.31 1184 VAL A N 1
ATOM 9358 C CA . VAL A 1 1184 ? -13.804 22.016 6.813 1.00 96.31 1184 VAL A CA 1
ATOM 9359 C C . VAL A 1 1184 ? -14.295 21.004 7.850 1.00 96.31 1184 VAL A C 1
ATOM 9361 O O . VAL A 1 1184 ? -13.949 19.822 7.780 1.00 96.31 1184 VAL A O 1
ATOM 9364 N N . LEU A 1 1185 ? -15.085 21.464 8.825 1.00 94.75 1185 LEU A N 1
ATOM 9365 C CA . LEU A 1 1185 ? -15.446 20.706 10.032 1.00 94.75 1185 LEU A CA 1
ATOM 9366 C C . LEU A 1 1185 ? -16.914 20.255 10.045 1.00 94.75 1185 LEU A C 1
ATOM 9368 O O . LEU A 1 1185 ? -17.341 19.567 10.975 1.00 94.75 1185 LEU A O 1
ATOM 9372 N N . CYS A 1 1186 ? -17.694 20.616 9.020 1.00 94.56 1186 CYS A N 1
ATOM 9373 C CA . CYS A 1 1186 ? -19.098 20.229 8.867 1.00 94.56 1186 CYS A CA 1
ATOM 9374 C C . CYS A 1 1186 ? -19.977 20.626 10.074 1.00 94.56 1186 CYS A C 1
ATOM 9376 O O . CYS A 1 1186 ? -20.912 19.905 10.432 1.00 94.56 1186 CYS A O 1
ATOM 9378 N N . ARG A 1 1187 ? -19.664 21.742 10.746 1.00 93.94 1187 ARG A N 1
ATOM 9379 C CA . ARG A 1 1187 ? -20.428 22.265 11.892 1.00 93.94 1187 ARG A CA 1
ATOM 9380 C C . ARG A 1 1187 ? -20.249 23.771 12.056 1.00 93.94 1187 ARG A C 1
ATOM 9382 O O . ARG A 1 1187 ? -19.347 24.360 11.479 1.00 93.94 1187 ARG A O 1
ATOM 9389 N N . GLU A 1 1188 ? -21.063 24.368 12.918 1.00 93.81 1188 GLU A N 1
ATOM 9390 C CA . GLU A 1 1188 ? -20.849 25.735 13.399 1.00 93.81 1188 GLU A CA 1
ATOM 9391 C C . GLU A 1 1188 ? -19.716 25.796 14.448 1.00 93.81 1188 GLU A C 1
ATOM 9393 O O . GLU A 1 1188 ? -19.522 24.838 15.216 1.00 93.81 1188 GLU A O 1
ATOM 9398 N N . PRO A 1 1189 ? -18.977 26.919 14.527 1.00 95.38 1189 PRO A N 1
ATOM 9399 C CA . PRO A 1 1189 ? -18.023 27.158 15.601 1.00 95.38 1189 PRO A CA 1
ATOM 9400 C C . PRO A 1 1189 ? -18.730 27.452 16.922 1.00 95.38 1189 PRO A C 1
ATOM 9402 O O . PRO A 1 1189 ? -19.760 28.136 16.960 1.00 95.38 1189 PRO A O 1
ATOM 9405 N N . GLN A 1 1190 ? -18.114 27.034 18.024 1.00 94.75 1190 GLN A N 1
ATOM 9406 C CA . GLN A 1 1190 ? -18.472 27.540 19.344 1.00 94.75 1190 GLN A CA 1
ATOM 9407 C C . GLN A 1 1190 ? -18.064 29.020 19.486 1.00 94.75 1190 GLN A C 1
ATOM 9409 O O . GLN A 1 1190 ? -17.127 29.474 18.815 1.00 94.75 1190 GLN A O 1
ATOM 9414 N N . PRO A 1 1191 ? -18.735 29.810 20.345 1.00 94.31 1191 PRO A N 1
ATOM 9415 C CA . PRO A 1 1191 ? -18.401 31.223 20.538 1.00 94.31 1191 PRO A CA 1
ATOM 9416 C C . PRO A 1 1191 ? -16.924 31.469 20.885 1.00 94.31 1191 PRO A C 1
ATOM 9418 O O . PRO A 1 1191 ? -16.319 32.410 20.370 1.00 94.31 1191 PRO A O 1
ATOM 9421 N N . GLU A 1 1192 ? -16.329 30.606 21.710 1.00 95.31 1192 GLU A N 1
ATOM 9422 C CA . GLU A 1 1192 ? -14.933 30.693 22.148 1.00 95.31 1192 GLU A CA 1
ATOM 9423 C C . GLU A 1 1192 ? -13.951 30.374 21.013 1.00 95.31 1192 GLU A C 1
ATOM 9425 O O . GLU A 1 1192 ? -12.938 31.055 20.848 1.00 95.31 1192 GLU A O 1
ATOM 9430 N N . GLU A 1 1193 ? -14.272 29.363 20.203 1.00 95.25 1193 GLU A N 1
ATOM 9431 C CA . GLU A 1 1193 ? -13.507 28.970 19.016 1.00 95.25 1193 GLU A CA 1
ATOM 9432 C C . GLU A 1 1193 ? -13.472 30.100 17.976 1.00 95.25 1193 GLU A C 1
ATOM 9434 O O . GLU A 1 1193 ? -12.419 30.418 17.415 1.00 95.25 1193 GLU A O 1
ATOM 9439 N N . LEU A 1 1194 ? -14.620 30.747 17.754 1.00 94.88 1194 LEU A N 1
ATOM 9440 C CA . LEU A 1 1194 ? -14.767 31.849 16.807 1.00 94.88 1194 LEU A CA 1
ATOM 9441 C C . LEU A 1 1194 ? -13.965 33.089 17.237 1.00 94.88 1194 LEU A C 1
ATOM 9443 O O . LEU A 1 1194 ? -13.262 33.691 16.424 1.00 94.88 1194 LEU A O 1
ATOM 9447 N N . ASP A 1 1195 ? -14.042 33.456 18.518 1.00 93.56 1195 ASP A N 1
ATOM 9448 C CA . ASP A 1 1195 ? -13.284 34.569 19.098 1.00 93.56 1195 ASP A CA 1
ATOM 9449 C C . ASP A 1 1195 ? -11.766 34.311 19.052 1.00 93.56 1195 ASP A C 1
ATOM 9451 O O . ASP A 1 1195 ? -10.979 35.187 18.672 1.00 93.56 1195 ASP A O 1
ATOM 9455 N N . GLN A 1 1196 ? -11.340 33.080 19.353 1.00 94.62 1196 GLN A N 1
ATOM 9456 C CA . GLN A 1 1196 ? -9.934 32.692 19.278 1.00 94.62 1196 GLN A CA 1
ATOM 9457 C C . GLN A 1 1196 ? -9.393 32.722 17.843 1.00 94.62 1196 GLN A C 1
ATOM 9459 O O . GLN A 1 1196 ? -8.291 33.239 17.616 1.00 94.62 1196 GLN A O 1
ATOM 9464 N N . ALA A 1 1197 ? -10.156 32.216 16.871 1.00 94.94 1197 ALA A N 1
ATOM 9465 C CA . ALA A 1 1197 ? -9.775 32.254 15.463 1.00 94.94 1197 ALA A CA 1
ATOM 9466 C C . ALA A 1 1197 ? -9.650 33.700 14.953 1.00 94.94 1197 ALA A C 1
ATOM 9468 O O . ALA A 1 1197 ? -8.649 34.040 14.321 1.00 94.94 1197 ALA A O 1
ATOM 9469 N N . LEU A 1 1198 ? -10.588 34.587 15.312 1.00 96.81 1198 LEU A N 1
ATOM 9470 C CA . LEU A 1 1198 ? -10.547 35.998 14.914 1.00 96.81 1198 LEU A CA 1
ATOM 9471 C C . LEU A 1 1198 ? -9.334 36.742 15.489 1.00 96.81 1198 LEU A C 1
ATOM 9473 O O . LEU A 1 1198 ? -8.658 37.481 14.769 1.00 96.81 1198 LEU A O 1
ATOM 9477 N N . ARG A 1 1199 ? -9.033 36.560 16.783 1.00 96.19 1199 ARG A N 1
ATOM 9478 C CA . ARG A 1 1199 ? -7.836 37.165 17.399 1.00 96.19 1199 ARG A CA 1
ATOM 9479 C C . ARG A 1 1199 ? -6.561 36.753 16.678 1.00 96.19 1199 ARG A C 1
ATOM 9481 O O . ARG A 1 1199 ? -5.659 37.567 16.486 1.00 96.19 1199 ARG A O 1
ATOM 9488 N N . SER A 1 1200 ? -6.499 35.491 16.291 1.00 95.19 1200 SER A N 1
ATOM 9489 C CA . SER A 1 1200 ? -5.294 34.898 15.730 1.00 95.19 1200 SER A CA 1
ATOM 9490 C C . SER A 1 1200 ? -5.108 35.291 14.279 1.00 95.19 1200 SER A C 1
ATOM 9492 O O . SER A 1 1200 ? -4.002 35.664 13.905 1.00 95.19 1200 SER A O 1
ATOM 9494 N N . TRP A 1 1201 ? -6.197 35.360 13.511 1.00 97.12 1201 TRP A N 1
ATOM 9495 C CA . TRP A 1 1201 ? -6.195 35.954 12.178 1.00 97.12 1201 TRP A CA 1
ATOM 9496 C C . TRP A 1 1201 ? -5.619 37.377 12.204 1.00 97.12 1201 TRP A C 1
ATOM 9498 O O . TRP A 1 1201 ? -4.662 37.668 11.491 1.00 97.12 1201 TRP A O 1
ATOM 9508 N N . ARG A 1 1202 ? -6.100 38.241 13.109 1.00 95.94 1202 ARG A N 1
ATOM 9509 C CA . ARG A 1 1202 ? -5.577 39.614 13.260 1.00 95.94 1202 ARG A CA 1
ATOM 9510 C C . ARG A 1 1202 ? -4.105 39.654 13.669 1.00 95.94 1202 ARG A C 1
ATOM 9512 O O . ARG A 1 1202 ? -3.361 40.523 13.217 1.00 95.94 1202 ARG A O 1
ATOM 9519 N N . SER A 1 1203 ? -3.680 38.729 14.529 1.00 96.31 1203 SER A N 1
ATOM 9520 C CA . SER A 1 1203 ? -2.280 38.612 14.945 1.00 96.31 1203 SER A CA 1
ATOM 9521 C C . SER A 1 1203 ? -1.374 38.208 13.780 1.00 96.31 1203 SER A C 1
ATOM 9523 O O . SER A 1 1203 ? -0.311 38.802 13.598 1.00 96.31 1203 SER A O 1
ATOM 9525 N N . VAL A 1 1204 ? -1.793 37.221 12.984 1.00 95.25 1204 VAL A N 1
ATOM 9526 C CA . VAL A 1 1204 ? -1.073 36.792 11.781 1.00 95.25 1204 VAL A CA 1
ATOM 9527 C C . VAL A 1 1204 ? -1.014 37.939 10.783 1.00 95.25 1204 VAL A C 1
ATOM 9529 O O . VAL A 1 1204 ? 0.076 38.292 10.334 1.00 95.25 1204 VAL A O 1
ATOM 9532 N N . GLU A 1 1205 ? -2.147 38.591 10.515 1.00 96.19 1205 GLU A N 1
ATOM 9533 C CA . GLU A 1 1205 ? -2.215 39.733 9.610 1.00 96.19 1205 GLU A CA 1
ATOM 9534 C C . GLU A 1 1205 ? -1.198 40.796 10.006 1.00 96.19 1205 GLU A C 1
ATOM 9536 O O . GLU A 1 1205 ? -0.389 41.185 9.166 1.00 96.19 1205 GLU A O 1
ATOM 9541 N N . ALA A 1 1206 ? -1.156 41.194 11.283 1.00 95.44 1206 ALA A N 1
ATOM 9542 C CA . ALA A 1 1206 ? -0.209 42.178 11.801 1.00 95.44 1206 ALA A CA 1
ATOM 9543 C C . ALA A 1 1206 ? 1.266 41.789 11.580 1.00 95.44 1206 ALA A C 1
ATOM 9545 O O . ALA A 1 1206 ? 2.098 42.678 11.389 1.00 95.44 1206 ALA A O 1
ATOM 9546 N N . SER A 1 1207 ? 1.581 40.490 11.554 1.00 94.00 1207 SER A N 1
ATOM 9547 C CA . SER A 1 1207 ? 2.936 39.968 11.329 1.00 94.00 1207 SER A CA 1
ATOM 9548 C C . SER A 1 1207 ? 3.324 39.814 9.852 1.00 94.00 1207 SER A C 1
ATOM 9550 O O . SER A 1 1207 ? 4.512 39.852 9.531 1.00 94.00 1207 SER A O 1
ATOM 9552 N N . LEU A 1 1208 ? 2.348 39.669 8.948 1.00 92.12 1208 LEU A N 1
ATOM 9553 C CA . LEU A 1 1208 ? 2.613 39.469 7.524 1.00 92.12 1208 LEU A CA 1
ATOM 9554 C C . LEU A 1 1208 ? 3.092 40.757 6.831 1.00 92.12 1208 LEU A C 1
ATOM 9556 O O . LEU A 1 1208 ? 2.612 41.850 7.147 1.00 92.12 1208 LEU A O 1
ATOM 9560 N N . PRO A 1 1209 ? 3.996 40.656 5.839 1.00 91.69 1209 PRO A N 1
ATOM 9561 C CA . PRO A 1 1209 ? 4.397 41.800 5.031 1.00 91.69 1209 PRO A CA 1
ATOM 9562 C C . PRO A 1 1209 ? 3.231 42.325 4.181 1.00 91.69 1209 PRO A C 1
ATOM 9564 O O . PRO A 1 1209 ? 2.368 41.566 3.722 1.00 91.69 1209 PRO A O 1
ATOM 9567 N N . ALA A 1 1210 ? 3.231 43.642 3.945 1.00 87.69 1210 ALA A N 1
ATOM 9568 C CA . ALA A 1 1210 ? 2.207 44.317 3.147 1.00 87.69 1210 ALA A CA 1
ATOM 9569 C C . ALA A 1 1210 ? 2.146 43.778 1.712 1.00 87.69 1210 ALA A C 1
ATOM 9571 O O . ALA A 1 1210 ? 1.061 43.467 1.229 1.00 87.69 1210 ALA A O 1
ATOM 9572 N N . GLU A 1 1211 ? 3.298 43.588 1.074 1.00 88.50 1211 GLU A N 1
ATOM 9573 C CA . GLU A 1 1211 ? 3.422 42.953 -0.239 1.00 88.50 1211 GLU A CA 1
ATOM 9574 C C . GLU A 1 1211 ? 3.756 41.468 -0.072 1.00 88.50 1211 GLU A C 1
ATOM 9576 O O . GLU A 1 1211 ? 4.521 41.092 0.823 1.00 88.50 1211 GLU A O 1
ATOM 9581 N N . ALA A 1 1212 ? 3.170 40.614 -0.911 1.00 87.44 1212 ALA A N 1
ATOM 9582 C CA . ALA A 1 1212 ? 3.540 39.208 -0.962 1.00 87.44 1212 ALA A CA 1
ATOM 9583 C C . ALA A 1 1212 ? 4.772 38.999 -1.857 1.00 87.44 1212 ALA A C 1
ATOM 9585 O O . ALA A 1 1212 ? 5.085 39.792 -2.749 1.00 87.44 1212 ALA A O 1
ATOM 9586 N N . ARG A 1 1213 ? 5.519 37.924 -1.582 1.00 80.06 1213 ARG A N 1
ATOM 9587 C CA . ARG A 1 1213 ? 6.608 37.498 -2.464 1.00 80.06 1213 ARG A CA 1
ATOM 9588 C C . ARG A 1 1213 ? 5.982 36.782 -3.670 1.00 80.06 1213 ARG A C 1
ATOM 9590 O O . ARG A 1 1213 ? 5.137 35.915 -3.455 1.00 80.06 1213 ARG A O 1
ATOM 9597 N N . PRO A 1 1214 ? 6.363 37.126 -4.914 1.00 74.19 1214 PRO A N 1
ATOM 9598 C CA . PRO A 1 1214 ? 5.903 36.392 -6.086 1.00 74.19 1214 PRO A CA 1
ATOM 9599 C C . PRO A 1 1214 ? 6.443 34.966 -6.059 1.00 74.19 1214 PRO A C 1
ATOM 9601 O O . PRO A 1 1214 ? 7.596 34.746 -5.684 1.00 74.19 1214 PRO A O 1
ATOM 9604 N N . ASP A 1 1215 ? 5.614 34.023 -6.490 1.00 75.31 1215 ASP A N 1
ATOM 9605 C CA . ASP A 1 1215 ? 6.015 32.629 -6.599 1.00 75.31 1215 ASP A CA 1
ATOM 9606 C C . ASP A 1 1215 ? 6.962 32.399 -7.789 1.00 75.31 1215 ASP A C 1
ATOM 9608 O O . ASP A 1 1215 ? 6.994 33.169 -8.762 1.00 75.31 1215 ASP A O 1
ATOM 9612 N N . SER A 1 1216 ? 7.770 31.344 -7.706 1.00 73.69 1216 SER A N 1
ATOM 9613 C CA . SER A 1 1216 ? 8.685 30.966 -8.781 1.00 73.69 1216 SER A CA 1
ATOM 9614 C C . SER A 1 1216 ? 7.913 30.464 -10.000 1.00 73.69 1216 SER A C 1
ATOM 9616 O O . SER A 1 1216 ? 7.026 29.623 -9.890 1.00 73.69 1216 SER A O 1
ATOM 9618 N N . LYS A 1 1217 ? 8.279 30.944 -11.193 1.00 83.88 1217 LYS A N 1
ATOM 9619 C CA . LYS A 1 1217 ? 7.712 30.429 -12.446 1.00 83.88 1217 LYS A CA 1
ATOM 9620 C C . LYS A 1 1217 ? 8.194 29.005 -12.699 1.00 83.88 1217 LYS A C 1
ATOM 9622 O O . LYS A 1 1217 ? 9.373 28.723 -12.500 1.00 83.88 1217 LYS A O 1
ATOM 9627 N N . VAL A 1 1218 ? 7.315 28.163 -13.243 1.00 89.81 1218 VAL A N 1
ATOM 9628 C CA . VAL A 1 1218 ? 7.696 26.816 -13.683 1.00 89.81 1218 VAL A CA 1
ATOM 9629 C C . VAL A 1 1218 ? 8.815 26.868 -14.738 1.00 89.81 1218 VAL A C 1
ATOM 9631 O O . VAL A 1 1218 ? 8.813 27.748 -15.611 1.00 89.81 1218 VAL A O 1
ATOM 9634 N N . PRO A 1 1219 ? 9.781 25.936 -14.704 1.00 93.25 1219 PRO A N 1
ATOM 9635 C CA . PRO A 1 1219 ? 10.882 25.909 -15.657 1.00 93.25 1219 PRO A CA 1
ATOM 9636 C C . PRO A 1 1219 ? 10.385 25.549 -17.062 1.00 93.25 1219 PRO A C 1
ATOM 9638 O O . PRO A 1 1219 ? 9.587 24.632 -17.241 1.00 93.25 1219 PRO A O 1
ATOM 9641 N N . LEU A 1 1220 ? 10.895 26.226 -18.094 1.00 95.06 1220 LEU A N 1
ATOM 9642 C CA . LEU A 1 1220 ? 10.589 25.891 -19.498 1.00 95.06 1220 LEU A CA 1
ATOM 9643 C C . LEU A 1 1220 ? 11.529 24.822 -20.075 1.00 95.06 1220 LEU A C 1
ATOM 9645 O O . LEU A 1 1220 ? 11.236 24.214 -21.108 1.00 95.06 1220 LEU A O 1
ATOM 9649 N N . THR A 1 1221 ? 12.666 24.598 -19.418 1.00 93.94 1221 THR A N 1
ATOM 9650 C CA . THR A 1 1221 ? 13.689 23.629 -19.812 1.00 93.94 1221 THR A CA 1
ATOM 9651 C C . THR A 1 1221 ? 14.318 22.985 -18.584 1.00 93.94 1221 THR A C 1
ATOM 9653 O O . THR A 1 1221 ? 14.495 23.657 -17.572 1.00 93.94 1221 THR A O 1
ATOM 9656 N N . ALA A 1 1222 ? 14.736 21.726 -18.701 1.00 91.75 1222 ALA A N 1
ATOM 9657 C CA . ALA A 1 1222 ? 15.537 21.029 -17.701 1.00 91.75 1222 ALA A CA 1
ATOM 9658 C C . ALA A 1 1222 ? 16.923 20.692 -18.271 1.00 91.75 1222 ALA A C 1
ATOM 9660 O O . ALA A 1 1222 ? 17.037 19.935 -19.236 1.00 91.75 1222 ALA A O 1
ATOM 9661 N N . SER A 1 1223 ? 17.987 21.229 -17.675 1.00 90.50 1223 SER A N 1
ATOM 9662 C CA . SER A 1 1223 ? 19.359 20.897 -18.073 1.00 90.50 1223 SER A CA 1
ATOM 9663 C C . SER A 1 1223 ? 19.766 19.530 -17.517 1.00 90.50 1223 SER A C 1
ATOM 9665 O O . SER A 1 1223 ? 19.655 19.261 -16.321 1.00 90.50 1223 SER A O 1
ATOM 9667 N N . ARG A 1 1224 ? 20.248 18.645 -18.391 1.00 89.06 1224 ARG A N 1
ATOM 9668 C CA . ARG A 1 1224 ? 20.621 17.259 -18.077 1.00 89.06 1224 ARG A CA 1
ATOM 9669 C C . ARG A 1 1224 ? 22.120 17.055 -18.262 1.00 89.06 1224 ARG A C 1
ATOM 9671 O O . ARG A 1 1224 ? 22.654 17.385 -19.319 1.00 89.06 1224 ARG A O 1
ATOM 9678 N N . GLU A 1 1225 ? 22.779 16.450 -17.274 1.00 88.56 1225 GLU A N 1
ATOM 9679 C CA . GLU A 1 1225 ? 24.152 15.933 -17.383 1.00 88.56 1225 GLU A CA 1
ATOM 9680 C C . GLU A 1 1225 ? 24.119 14.405 -17.533 1.00 88.56 1225 GLU A C 1
ATOM 9682 O O . GLU A 1 1225 ? 23.396 13.707 -16.822 1.00 88.56 1225 GLU A O 1
ATOM 9687 N N . ALA A 1 1226 ? 24.902 13.877 -18.473 1.00 86.44 1226 ALA A N 1
ATOM 9688 C CA . ALA A 1 1226 ? 24.909 12.466 -18.831 1.00 86.44 1226 ALA A CA 1
ATOM 9689 C C . ALA A 1 1226 ? 26.309 11.976 -19.203 1.00 86.44 1226 ALA A C 1
ATOM 9691 O O . ALA A 1 1226 ? 27.147 12.762 -19.634 1.00 86.44 1226 ALA A O 1
ATOM 9692 N N . VAL A 1 1227 ? 26.544 10.666 -19.102 1.00 87.44 1227 VAL A N 1
ATOM 9693 C CA . VAL A 1 1227 ? 27.795 10.027 -19.545 1.00 87.44 1227 VAL A CA 1
ATOM 9694 C C . VAL A 1 1227 ? 27.578 9.342 -20.896 1.00 87.44 1227 VAL A C 1
ATOM 9696 O O . VAL A 1 1227 ? 26.607 8.598 -21.082 1.00 87.44 1227 VAL A O 1
ATOM 9699 N N . GLU A 1 1228 ? 28.448 9.607 -21.870 1.00 88.94 1228 GLU A N 1
ATOM 9700 C CA . GLU A 1 1228 ? 28.481 8.880 -23.143 1.00 88.94 1228 GLU A CA 1
ATOM 9701 C C . GLU A 1 1228 ? 29.092 7.489 -22.915 1.00 88.94 1228 GLU A C 1
ATOM 9703 O O . GLU A 1 1228 ? 30.158 7.360 -22.323 1.00 88.94 1228 GLU A O 1
ATOM 9708 N N . GLU A 1 1229 ? 28.384 6.436 -23.333 1.00 80.38 1229 GLU A N 1
ATOM 9709 C CA . GLU A 1 1229 ? 28.695 5.044 -22.962 1.00 80.38 1229 GLU A CA 1
ATOM 9710 C C . GLU A 1 1229 ? 30.046 4.536 -23.484 1.00 80.38 1229 GLU A C 1
ATOM 9712 O O . GLU A 1 1229 ? 30.658 3.694 -22.834 1.00 80.38 1229 GLU A O 1
ATOM 9717 N N . LEU A 1 1230 ? 30.496 4.994 -24.657 1.00 80.56 1230 LEU A N 1
ATOM 9718 C CA . LEU A 1 1230 ? 31.704 4.471 -25.296 1.00 80.56 1230 LEU A CA 1
ATOM 9719 C C . LEU A 1 1230 ? 32.958 5.243 -24.887 1.00 80.56 1230 LEU A C 1
ATOM 9721 O O . LEU A 1 1230 ? 34.016 4.637 -24.743 1.00 80.56 1230 LEU A O 1
ATOM 9725 N N . SER A 1 1231 ? 32.861 6.564 -24.725 1.00 86.12 1231 SER A N 1
ATOM 9726 C CA . SER A 1 1231 ? 33.991 7.406 -24.330 1.00 86.12 1231 SER A CA 1
ATOM 9727 C C . SER A 1 1231 ? 34.119 7.577 -22.817 1.00 86.12 1231 SER A C 1
ATOM 9729 O O . SER A 1 1231 ? 35.199 7.917 -22.344 1.00 86.12 1231 SER A O 1
ATOM 9731 N N . GLY A 1 1232 ? 33.040 7.378 -22.051 1.00 88.62 1232 GLY A N 1
ATOM 9732 C CA . GLY A 1 1232 ? 32.994 7.673 -20.615 1.00 88.62 1232 GLY A CA 1
ATOM 9733 C C . GLY A 1 1232 ? 32.990 9.173 -20.288 1.00 88.62 1232 GLY A C 1
ATOM 9734 O O . GLY A 1 1232 ? 33.015 9.552 -19.116 1.00 88.62 1232 GLY A O 1
ATOM 9735 N N . GLU A 1 1233 ? 32.948 10.041 -21.301 1.00 92.19 1233 GLU A N 1
ATOM 9736 C CA . GLU A 1 1233 ? 32.939 11.491 -21.119 1.00 92.19 1233 GLU A CA 1
ATOM 9737 C C . GLU A 1 1233 ? 31.537 12.021 -20.819 1.00 92.19 1233 GLU A C 1
ATOM 9739 O O . GLU A 1 1233 ? 30.520 11.470 -21.251 1.00 92.19 1233 GLU A O 1
ATOM 9744 N N . ARG A 1 1234 ? 31.483 13.137 -20.091 1.00 90.50 1234 ARG A N 1
ATOM 9745 C CA . ARG A 1 1234 ? 30.226 13.803 -19.756 1.00 90.50 1234 ARG A CA 1
ATOM 9746 C C . ARG A 1 1234 ? 29.762 14.714 -20.885 1.00 90.50 1234 ARG A C 1
ATOM 9748 O O . ARG A 1 1234 ? 30.567 15.377 -21.535 1.00 90.50 1234 ARG A O 1
ATOM 9755 N N . PHE A 1 1235 ? 28.454 14.806 -21.075 1.00 91.44 1235 PHE A N 1
ATOM 9756 C CA . PHE A 1 1235 ? 27.831 15.790 -21.949 1.00 91.44 1235 PHE A CA 1
ATOM 9757 C C . PHE A 1 1235 ? 26.575 16.371 -21.306 1.00 91.44 1235 PHE A C 1
ATOM 9759 O O . PHE A 1 1235 ? 25.939 15.728 -20.471 1.00 91.44 1235 PHE A O 1
ATOM 9766 N N . MET A 1 1236 ? 26.219 17.587 -21.728 1.00 91.12 1236 MET A N 1
ATOM 9767 C CA . MET A 1 1236 ? 24.997 18.259 -21.299 1.00 91.12 1236 MET A CA 1
ATOM 9768 C C . MET A 1 1236 ? 24.063 18.560 -22.469 1.00 91.12 1236 MET A C 1
ATOM 9770 O O . MET A 1 1236 ? 24.507 18.806 -23.604 1.00 91.12 1236 MET A O 1
ATOM 9774 N N . TYR A 1 1237 ? 22.769 18.554 -22.170 1.00 90.56 1237 TYR A N 1
ATOM 9775 C CA . TYR A 1 1237 ? 21.711 18.985 -23.072 1.00 90.56 1237 TYR A CA 1
ATOM 9776 C C . TYR A 1 1237 ? 20.515 19.527 -22.295 1.00 90.56 1237 TYR A C 1
ATOM 9778 O O . TYR A 1 1237 ? 20.303 19.145 -21.149 1.00 90.56 1237 TYR A O 1
ATOM 9786 N N . ASP A 1 1238 ? 19.724 20.375 -22.944 1.00 91.00 1238 ASP A N 1
ATOM 9787 C CA . ASP A 1 1238 ? 18.496 20.908 -22.365 1.00 91.00 1238 ASP A CA 1
ATOM 9788 C C . ASP A 1 1238 ? 17.291 20.136 -22.911 1.00 91.00 1238 ASP A C 1
ATOM 9790 O O . ASP A 1 1238 ? 17.122 19.973 -24.122 1.00 91.00 1238 ASP A O 1
ATOM 9794 N N . GLU A 1 1239 ? 16.471 19.619 -22.003 1.00 91.81 1239 GLU A N 1
ATOM 9795 C CA . GLU A 1 1239 ? 15.170 19.021 -22.287 1.00 91.81 1239 GLU A CA 1
ATOM 9796 C C . GLU A 1 1239 ? 14.106 20.123 -22.273 1.00 91.81 1239 GLU A C 1
ATOM 9798 O O . GLU A 1 1239 ? 14.015 20.875 -21.307 1.00 91.81 1239 GLU A O 1
ATOM 9803 N N . VAL A 1 1240 ? 13.304 20.241 -23.334 1.00 93.81 1240 VAL A N 1
ATOM 9804 C CA . VAL A 1 1240 ? 12.245 21.261 -23.431 1.00 93.81 1240 VAL A CA 1
ATOM 9805 C C . VAL A 1 1240 ? 10.960 20.747 -22.784 1.00 93.81 1240 VAL A C 1
ATOM 9807 O O . VAL A 1 1240 ? 10.469 19.680 -23.148 1.00 93.81 1240 VAL A O 1
ATOM 9810 N N . LEU A 1 1241 ? 10.383 21.527 -21.867 1.00 95.00 1241 LEU A N 1
ATOM 9811 C CA . LEU A 1 1241 ? 9.166 21.179 -21.129 1.00 95.00 1241 LEU A CA 1
ATOM 9812 C C . LEU A 1 1241 ? 7.952 21.854 -21.783 1.00 95.00 1241 LEU A C 1
ATOM 9814 O O . LEU A 1 1241 ? 7.488 22.903 -21.346 1.00 95.00 1241 LEU A O 1
ATOM 9818 N N . TYR A 1 1242 ? 7.463 21.279 -22.887 1.00 95.25 1242 TYR A N 1
ATOM 9819 C CA . TYR A 1 1242 ? 6.471 21.934 -23.754 1.00 95.25 1242 TYR A CA 1
ATOM 9820 C C . TYR A 1 1242 ? 5.163 22.326 -23.055 1.00 95.25 1242 TYR A C 1
ATOM 9822 O O . TYR A 1 1242 ? 4.624 23.381 -23.377 1.00 95.25 1242 TYR A O 1
ATOM 9830 N N . ALA A 1 1243 ? 4.661 21.520 -22.114 1.00 94.75 1243 ALA A N 1
ATOM 9831 C CA . ALA A 1 1243 ? 3.420 21.840 -21.404 1.00 94.75 1243 ALA A CA 1
ATOM 9832 C C . ALA A 1 1243 ? 3.582 23.034 -20.442 1.00 94.75 1243 ALA A C 1
ATOM 9834 O O . ALA A 1 1243 ? 2.656 23.827 -20.304 1.00 94.75 1243 ALA A O 1
ATOM 9835 N N . ASN A 1 1244 ? 4.779 23.254 -19.880 1.00 95.44 1244 ASN A N 1
ATOM 9836 C CA . ASN A 1 1244 ? 5.046 24.389 -18.985 1.00 95.44 1244 ASN A CA 1
ATOM 9837 C C . ASN A 1 1244 ? 4.965 25.756 -19.690 1.00 95.44 1244 ASN A C 1
ATOM 9839 O O . ASN A 1 1244 ? 4.847 26.782 -19.030 1.00 95.44 1244 ASN A O 1
ATOM 9843 N N . GLN A 1 1245 ? 5.004 25.792 -21.028 1.00 94.62 1245 GLN A N 1
ATOM 9844 C CA . GLN A 1 1245 ? 4.821 27.027 -21.807 1.00 94.62 1245 GLN A CA 1
ATOM 9845 C C . GLN A 1 1245 ? 3.389 27.568 -21.732 1.00 94.62 1245 GLN A C 1
ATOM 9847 O O . GLN A 1 1245 ? 3.163 28.742 -22.009 1.00 94.62 1245 GLN A O 1
ATOM 9852 N N . GLU A 1 1246 ? 2.435 26.704 -21.392 1.00 95.38 1246 GLU A N 1
ATOM 9853 C CA . GLU A 1 1246 ? 1.007 27.007 -21.322 1.00 95.38 1246 GLU A CA 1
ATOM 9854 C C . GLU A 1 1246 ? 0.495 26.929 -19.873 1.00 95.38 1246 GLU A C 1
ATOM 9856 O O . GLU A 1 1246 ? -0.707 26.851 -19.652 1.00 95.38 1246 GLU A O 1
ATOM 9861 N N . PHE A 1 1247 ? 1.405 26.911 -18.891 1.00 95.44 1247 PHE A N 1
ATOM 9862 C CA . PHE A 1 1247 ? 1.074 26.715 -17.485 1.00 95.44 1247 PHE A CA 1
ATOM 9863 C C . PHE A 1 1247 ? 0.374 27.939 -16.882 1.00 95.44 1247 PHE A C 1
ATOM 9865 O O . PHE A 1 1247 ? 0.914 29.047 -16.869 1.00 95.44 1247 PHE A O 1
ATOM 9872 N N . GLU A 1 1248 ? -0.816 27.704 -16.347 1.00 94.44 1248 GLU A N 1
ATOM 9873 C CA . GLU A 1 1248 ? -1.614 28.645 -15.569 1.00 94.44 1248 GLU A CA 1
ATOM 9874 C C . GLU A 1 1248 ? -1.467 28.254 -14.093 1.00 94.44 1248 GLU A C 1
ATOM 9876 O O . GLU A 1 1248 ? -1.827 27.122 -13.776 1.00 94.44 1248 GLU A O 1
ATOM 9881 N N . PRO A 1 1249 ? -0.918 29.103 -13.204 1.00 91.62 1249 PRO A N 1
ATOM 9882 C CA . PRO A 1 1249 ? -0.765 28.772 -11.786 1.00 91.62 1249 PRO A CA 1
ATOM 9883 C C . PRO A 1 1249 ? -2.114 28.753 -11.052 1.00 91.62 1249 PRO A C 1
ATOM 9885 O O . PRO A 1 1249 ? -3.085 29.361 -11.503 1.00 91.62 1249 PRO A O 1
ATOM 9888 N N . ASP A 1 1250 ? -2.155 28.075 -9.904 1.00 92.06 1250 ASP A N 1
ATOM 9889 C CA . ASP A 1 1250 ? -3.255 28.194 -8.936 1.00 92.06 1250 ASP A CA 1
ATOM 9890 C C . ASP A 1 1250 ? -3.287 29.610 -8.316 1.00 92.06 1250 ASP A C 1
ATOM 9892 O O . ASP A 1 1250 ? -2.403 30.421 -8.596 1.00 92.06 1250 ASP A O 1
ATOM 9896 N N . VAL A 1 1251 ? -4.262 29.914 -7.450 1.00 91.88 1251 VAL A N 1
ATOM 9897 C CA . VAL A 1 1251 ? -4.303 31.182 -6.691 1.00 91.88 1251 VAL A CA 1
ATOM 9898 C C . VAL A 1 1251 ? -2.971 31.415 -5.975 1.00 91.88 1251 VAL A C 1
ATOM 9900 O O . VAL A 1 1251 ? -2.538 30.587 -5.174 1.00 91.88 1251 VAL A O 1
ATOM 9903 N N . GLN A 1 1252 ? -2.328 32.551 -6.245 1.00 92.00 1252 GLN A N 1
ATOM 9904 C CA . GLN A 1 1252 ? -1.046 32.923 -5.659 1.00 92.00 1252 GLN A CA 1
ATOM 9905 C C . GLN A 1 1252 ? -1.200 33.972 -4.551 1.00 92.00 1252 GLN A C 1
ATOM 9907 O O . GLN A 1 1252 ? -2.137 34.772 -4.560 1.00 92.00 1252 GLN A O 1
ATOM 9912 N N . PRO A 1 1253 ? -0.226 34.082 -3.627 1.00 91.62 1253 PRO A N 1
ATOM 9913 C CA . PRO A 1 1253 ? -0.235 35.105 -2.577 1.00 91.62 1253 PRO A CA 1
ATOM 9914 C C . PRO A 1 1253 ? -0.377 36.551 -3.076 1.00 91.62 1253 PRO A C 1
ATOM 9916 O O . PRO A 1 1253 ? -0.859 37.406 -2.340 1.00 91.62 1253 PRO A O 1
ATOM 9919 N N . ASN A 1 1254 ? 0.051 36.837 -4.308 1.00 91.75 1254 ASN A N 1
ATOM 9920 C CA . ASN A 1 1254 ? -0.070 38.164 -4.919 1.00 91.75 1254 ASN A CA 1
ATOM 9921 C C . ASN A 1 1254 ? -1.444 38.440 -5.547 1.00 91.75 1254 ASN A C 1
ATOM 9923 O O . ASN A 1 1254 ? -1.711 39.589 -5.897 1.00 91.75 1254 ASN A O 1
ATOM 9927 N N . ASP A 1 1255 ? -2.295 37.423 -5.687 1.00 92.06 1255 ASP A N 1
ATOM 9928 C CA . ASP A 1 1255 ? -3.629 37.556 -6.279 1.00 92.06 1255 ASP A CA 1
ATOM 9929 C C . ASP A 1 1255 ? -4.674 38.014 -5.250 1.00 92.06 1255 ASP A C 1
ATOM 9931 O O . ASP A 1 1255 ? -5.757 38.466 -5.620 1.00 92.06 1255 ASP A O 1
ATOM 9935 N N . VAL A 1 1256 ? -4.343 37.944 -3.955 1.00 93.00 1256 VAL A N 1
ATOM 9936 C CA . VAL A 1 1256 ? -5.228 38.332 -2.852 1.00 93.00 1256 VAL A CA 1
ATOM 9937 C C . VAL A 1 1256 ? -4.555 39.326 -1.900 1.00 93.00 1256 VAL A C 1
ATOM 9939 O O . VAL A 1 1256 ? -3.328 39.432 -1.809 1.00 93.00 1256 VAL A O 1
ATOM 9942 N N . ASP A 1 1257 ? -5.362 40.097 -1.171 1.00 93.38 1257 ASP A N 1
ATOM 9943 C CA . ASP A 1 1257 ? -4.842 41.095 -0.236 1.00 93.38 1257 ASP A CA 1
ATOM 9944 C C . ASP A 1 1257 ? -4.191 40.464 1.017 1.00 93.38 1257 ASP A C 1
ATOM 9946 O O . ASP A 1 1257 ? -4.240 39.257 1.269 1.00 93.38 1257 ASP A O 1
ATOM 9950 N N . ARG A 1 1258 ? -3.531 41.301 1.828 1.00 95.81 1258 ARG A N 1
ATOM 9951 C CA . ARG A 1 1258 ? -2.870 40.872 3.074 1.00 95.81 1258 ARG A CA 1
ATOM 9952 C C . ARG A 1 1258 ? -3.838 40.217 4.065 1.00 95.81 1258 ARG A C 1
ATOM 9954 O O . ARG A 1 1258 ? -3.427 39.316 4.794 1.00 95.81 1258 ARG A O 1
ATOM 9961 N N . HIS A 1 1259 ? -5.084 40.675 4.106 1.00 96.31 1259 HIS A N 1
ATOM 9962 C CA . HIS A 1 1259 ? -6.081 40.208 5.056 1.00 96.31 1259 HIS A CA 1
ATOM 9963 C C . HIS A 1 1259 ? -6.526 38.781 4.706 1.00 96.31 1259 HIS A C 1
ATOM 9965 O O . HIS A 1 1259 ? -6.516 37.907 5.573 1.00 96.31 1259 HIS A O 1
ATOM 9971 N N . VAL A 1 1260 ? -6.785 38.500 3.424 1.00 96.56 1260 VAL A N 1
ATOM 9972 C CA . VAL A 1 1260 ? -7.089 37.148 2.922 1.00 96.56 1260 VAL A CA 1
ATOM 9973 C C . VAL A 1 1260 ? -5.879 36.219 3.036 1.00 96.56 1260 VAL A C 1
ATOM 9975 O O . VAL A 1 1260 ? -6.037 35.075 3.455 1.00 96.56 1260 VAL A O 1
ATOM 9978 N N . ARG A 1 1261 ? -4.653 36.696 2.773 1.00 95.56 1261 ARG A N 1
ATOM 9979 C CA . ARG A 1 1261 ? -3.435 35.898 3.032 1.00 95.56 1261 ARG A CA 1
ATOM 9980 C C . ARG A 1 1261 ? -3.325 35.462 4.491 1.00 95.56 1261 ARG A C 1
ATOM 9982 O O . ARG A 1 1261 ? -3.017 34.308 4.761 1.00 95.56 1261 ARG A O 1
ATOM 9989 N N . ALA A 1 1262 ? -3.610 36.370 5.424 1.00 97.00 1262 ALA A N 1
ATOM 9990 C CA . ALA A 1 1262 ? -3.606 36.051 6.847 1.00 97.00 1262 ALA A CA 1
ATOM 9991 C C . ALA A 1 1262 ? -4.680 35.018 7.217 1.00 97.00 1262 ALA A C 1
ATOM 9993 O O . ALA A 1 1262 ? -4.449 34.187 8.091 1.00 97.00 1262 ALA A O 1
ATOM 9994 N N . LEU A 1 1263 ? -5.834 35.041 6.539 1.00 97.62 1263 LEU A N 1
ATOM 9995 C CA . LEU A 1 1263 ? -6.852 34.001 6.682 1.00 97.62 1263 LEU A CA 1
ATOM 9996 C C . LEU A 1 1263 ? -6.363 32.663 6.118 1.00 97.62 1263 LEU A C 1
ATOM 9998 O O . LEU A 1 1263 ? -6.653 31.627 6.704 1.00 97.62 1263 LEU A O 1
ATOM 10002 N N . GLY A 1 1264 ? -5.581 32.679 5.035 1.00 96.69 1264 GLY A N 1
ATOM 10003 C CA . GLY A 1 1264 ? -4.945 31.493 4.454 1.00 96.69 1264 GLY A CA 1
ATOM 10004 C C . GLY A 1 1264 ? -4.061 30.741 5.451 1.00 96.69 1264 GLY A C 1
ATOM 10005 O O . GLY A 1 1264 ? -4.148 29.518 5.550 1.00 96.69 1264 GLY A O 1
ATOM 10006 N N . ASP A 1 1265 ? -3.282 31.451 6.264 1.00 94.50 1265 ASP A N 1
ATOM 10007 C CA . ASP A 1 1265 ? -2.483 30.841 7.339 1.00 94.50 1265 ASP A CA 1
ATOM 10008 C C . ASP A 1 1265 ? -3.369 30.227 8.441 1.00 94.50 1265 ASP A C 1
ATOM 10010 O O . ASP A 1 1265 ? -3.025 29.199 9.024 1.00 94.50 1265 ASP A O 1
ATOM 10014 N N . ILE A 1 1266 ? -4.539 30.819 8.717 1.00 96.50 1266 ILE A N 1
ATOM 10015 C CA . ILE A 1 1266 ? -5.525 30.243 9.644 1.00 96.50 1266 ILE A CA 1
ATOM 10016 C C . ILE A 1 1266 ? -6.153 28.982 9.045 1.00 96.50 1266 ILE A C 1
ATOM 10018 O O . ILE A 1 1266 ? -6.201 27.954 9.718 1.00 96.50 1266 ILE A O 1
ATOM 10022 N N . CYS A 1 1267 ? -6.567 29.016 7.776 1.00 97.62 1267 CYS A N 1
ATOM 10023 C CA . CYS A 1 1267 ? -7.066 27.854 7.041 1.00 97.62 1267 CYS A CA 1
ATOM 10024 C C . CYS A 1 1267 ? -6.068 26.685 7.073 1.00 97.62 1267 CYS A C 1
ATOM 10026 O O . CYS A 1 1267 ? -6.478 25.540 7.241 1.00 97.62 1267 CYS A O 1
ATOM 10028 N N . LEU A 1 1268 ? -4.761 26.952 6.998 1.00 95.56 1268 LEU A N 1
ATOM 10029 C CA . LEU A 1 1268 ? -3.722 25.919 7.059 1.00 95.56 1268 LEU A CA 1
ATOM 10030 C C . LEU A 1 1268 ? -3.742 25.135 8.384 1.00 95.56 1268 LEU A C 1
ATOM 10032 O O . LEU A 1 1268 ? -3.507 23.925 8.402 1.00 95.56 1268 LEU A O 1
ATOM 10036 N N . VAL A 1 1269 ? -4.077 25.811 9.489 1.00 93.88 1269 VAL A N 1
ATOM 10037 C CA . VAL A 1 1269 ? -4.274 25.173 10.800 1.00 93.88 1269 VAL A CA 1
ATOM 10038 C C . VAL A 1 1269 ? -5.523 24.293 10.789 1.00 93.88 1269 VAL A C 1
ATOM 10040 O O . VAL A 1 1269 ? -5.459 23.165 11.272 1.00 93.88 1269 VAL A O 1
ATOM 10043 N N . PHE A 1 1270 ? -6.629 24.755 10.194 1.00 95.12 1270 PHE A N 1
ATOM 10044 C CA . PHE A 1 1270 ? -7.857 23.959 10.048 1.00 95.12 1270 PHE A CA 1
ATOM 10045 C C . PHE A 1 1270 ? -7.609 22.646 9.295 1.00 95.12 1270 PHE A C 1
ATOM 10047 O O . PHE A 1 1270 ? -8.029 21.586 9.766 1.00 95.12 1270 PHE A O 1
ATOM 10054 N N . LEU A 1 1271 ? -6.848 22.702 8.197 1.00 95.19 1271 LEU A N 1
ATOM 10055 C CA . LEU A 1 1271 ? -6.458 21.534 7.398 1.00 95.19 1271 LEU A CA 1
ATOM 10056 C C . LEU A 1 1271 ? -5.521 20.551 8.133 1.00 95.19 1271 LEU A C 1
ATOM 10058 O O . LEU A 1 1271 ? -5.273 19.455 7.639 1.00 95.19 1271 LEU A O 1
ATOM 10062 N N . ASN A 1 1272 ? -5.009 20.913 9.314 1.00 92.31 1272 ASN A N 1
ATOM 10063 C CA . ASN A 1 1272 ? -4.188 20.052 10.176 1.00 92.31 1272 ASN A CA 1
ATOM 10064 C C . ASN A 1 1272 ? -4.925 19.531 11.418 1.00 92.31 1272 ASN A C 1
ATOM 10066 O O . ASN A 1 1272 ? -4.339 18.799 12.216 1.00 92.31 1272 ASN A O 1
ATOM 10070 N N . THR A 1 1273 ? -6.186 19.910 11.628 1.00 93.00 1273 THR A N 1
ATOM 10071 C CA . THR A 1 1273 ? -6.929 19.478 12.820 1.00 93.00 1273 THR A CA 1
ATOM 10072 C C . THR A 1 1273 ? -7.271 17.991 12.768 1.00 93.00 1273 THR A C 1
ATOM 10074 O O . THR A 1 1273 ? -7.554 17.440 11.704 1.00 93.00 1273 THR A O 1
ATOM 10077 N N . ASN A 1 1274 ? -7.339 17.345 13.938 1.00 91.94 1274 ASN A N 1
ATOM 10078 C CA . ASN A 1 1274 ? -7.819 15.962 14.049 1.00 91.94 1274 ASN A CA 1
ATOM 10079 C C . ASN A 1 1274 ? -9.239 15.792 13.486 1.00 91.94 1274 ASN A C 1
ATOM 10081 O O . ASN A 1 1274 ? -9.558 14.750 12.929 1.00 91.94 1274 ASN A O 1
ATOM 10085 N N . GLU A 1 1275 ? -10.086 16.814 13.606 1.00 92.50 1275 GLU A N 1
ATOM 10086 C CA . GLU A 1 1275 ? -11.454 16.808 13.079 1.00 92.50 1275 GLU A CA 1
ATOM 10087 C C . GLU A 1 1275 ? -11.491 16.831 11.538 1.00 92.50 1275 GLU A C 1
ATOM 10089 O O . GLU A 1 1275 ? -12.373 16.221 10.935 1.00 92.50 1275 GLU A O 1
ATOM 10094 N N . PHE A 1 1276 ? -10.496 17.447 10.888 1.00 94.88 1276 PHE A N 1
ATOM 10095 C CA . PHE A 1 1276 ? -10.329 17.350 9.438 1.00 94.88 1276 PHE A CA 1
ATOM 10096 C C . PHE A 1 1276 ? -9.732 16.001 9.013 1.00 94.88 1276 PHE A C 1
ATOM 10098 O O . PHE A 1 1276 ? -10.251 15.365 8.098 1.00 94.88 1276 PHE A O 1
ATOM 10105 N N . VAL A 1 1277 ? -8.667 15.540 9.678 1.00 94.31 1277 VAL A N 1
ATOM 10106 C CA . VAL A 1 1277 ? -7.877 14.383 9.212 1.00 94.31 1277 VAL A CA 1
ATOM 10107 C C . VAL A 1 1277 ? -8.415 13.013 9.651 1.00 94.31 1277 VAL A C 1
ATOM 10109 O O . VAL A 1 1277 ? -7.930 12.004 9.140 1.00 94.31 1277 VAL A O 1
ATOM 10112 N N . TYR A 1 1278 ? -9.395 12.950 10.561 1.00 94.62 1278 TYR A N 1
ATOM 10113 C CA . TYR A 1 1278 ? -10.042 11.705 11.002 1.00 94.62 1278 TYR A CA 1
ATOM 10114 C C . TYR A 1 1278 ? -11.538 11.651 10.660 1.00 94.62 1278 TYR A C 1
ATOM 10116 O O . TYR A 1 1278 ? -12.234 12.662 10.534 1.00 94.62 1278 TYR A O 1
ATOM 10124 N N . VAL A 1 1279 ? -12.021 10.418 10.536 1.00 93.69 1279 VAL A N 1
ATOM 10125 C CA . VAL A 1 1279 ? -13.427 10.030 10.465 1.00 93.69 1279 VAL A CA 1
ATOM 10126 C C . VAL A 1 1279 ? -13.745 9.271 11.746 1.00 93.69 1279 VAL A C 1
ATOM 10128 O O . VAL A 1 1279 ? -13.036 8.322 12.086 1.00 93.69 1279 VAL A O 1
ATOM 10131 N N . TYR A 1 1280 ? -14.785 9.717 12.446 1.00 91.56 1280 TYR A N 1
ATOM 10132 C CA . TYR A 1 1280 ? -15.207 9.184 13.740 1.00 91.56 1280 TYR A CA 1
ATOM 10133 C C . TYR A 1 1280 ? -16.371 8.232 13.599 1.00 91.56 1280 TYR A C 1
ATOM 10135 O O . TYR A 1 1280 ? -17.231 8.415 12.708 1.00 91.56 1280 TYR A O 1
#

Foldseek 3Di:
DDPDDPPDDPPDADDDDPVVVVVLVVVLVCPDPPDPPQPPQPAFDWAQWDWPWADDQAADRKTWGFLDFQAFAKAAWEWDQDPNWIKIWIDSQVQLWIWIAIPVRGIDTLDRNHLSWHHWDDQVPQWTFTFHFNQQFTFIAHNSRHTDGTLDQDDPNFGFAGWHYWDADPQRKIKTWGFNPCCVVVVVDDHRDPFIFIWIADPVVSDIDTQDGDAHGWAAWDAFPVNQKIWIDRQQAQFIKIFGQDPVRHTHDIDGQEGHDDHGKHHWDADPLRWIWIFDQQAIFTADPSGDTNTGIGDPARWHYKYAYDPPFQKIWTDHSTTIIIIGGYPDPPPPDDDDDDDPDDDPDALLRLCLQQVVVCCVPFPCQQQHDDPVSHPQQQHPPDQVRQQCGGVLSFRCADALCLVRHLVLQLLVCPDPSHDNPPNDPVSHDDPVSSVSVVVSRNNGVDDDDPVVSVVSCVVCVVVVCLVQAAQFQFPDFPDPPLNGHHAHPLLCLLLDWFDPDDQQDPDPFSLVSLLVVLDPPPDFFFDFADQLLLLQQLLCLQQLAGDALVVLVVLNPDPDDNLVSSLVSLVVSLQDLSRLVNQLLLVLLQLLAAQFQDDFFRFGQLFSQLLSQLSSCCQSVLPQVLVLLLLCQQLCQVPVQALSSQQNVLSLVRAHAFFALVDDVLVRLLVSLLVSLQSNLLQFQLARCNCLQAGQDPRDPFHVQQSLLQSQLCLQKFWAWEQRADDPPFDAPPLVCVVVLVVLLVVLVVLLLVLLVVVVVLQLVVLVVCCVPDDPVCNVLLVVLSVLLVVLQVVCVVVVHPSQLVVSLVVVVVVVRDNVSGADPNRPDDLQSLLSNLASVLSNLSSLSNSCNNHRIHRGIDGEADDDDSGDSHGHHQDDCRHPDDRDFTARAHSNDSPRGDHTHHNDHGRSNCVQQPQDADSDSRCRSSSVSCSSSDLSNSRRLLLVLQLLVCSLQVHGQWFFSSHSRSVGGGGLSSSSSSNSSNVCVVVSVRSSVSVSSVCSDSLSRRAQDHPCVPVCCVRPVPCNSSSHRHKDFSALLSLLLNLCVLLVLEQPDRGHAAFQADADPCQQQDFDRHVSYTDHGRFGFQDSNRHRYRPSRHNGGQSGDRVSNVLQQDDRSNHRDRGTDGDDDPVNLVCLQNPPSNLLSLLSSLVVLQVVLPDDDDDSLLSSVQSLCCSQQVDGDDPVSSVSLSVQLVVLLVVDDQADDDDDQDDQWRKDWDASPPPRDIDIDIDGNVSSVSHDDRDDPRNDGSSSSSSSSSSSVSSSDPSRGMSD